Protein AF-0000000075836446 (afdb_homodimer)

Nearest PDB structures (foldseek):
  3k2g-assembly1_B  TM=8.844E-01  e=3.129E-23  Cereibacter sphaeroides 2.4.1
  3rhg-assembly1_A  TM=8.845E-01  e=4.741E-19  Proteus mirabilis HI4320
  4lef-assembly5_E  TM=8.844E-01  e=5.837E-17  Escherichia coli K-12
  6jss-assembly2_D  TM=7.709E-01  e=2.521E-17  Geobacillus kaustophilus HTA426
  5ch9-assembly1_B  TM=7.753E-01  e=9.133E-17  Geobacillus kaustophilus HTA426

Foldseek 3Di:
DWFAFQQGTDDPPAAAQFEFEFAALFWQQLVLADDDPDPVLLVQADDDQDPVCLVVCLLPVSSYSQFQGHDDLVQSLVLVLVQLVLGPDVSHAYEYEHQPADVNGRDDSVSRSVSCVSNVHTYAYEHEDDLVLLVDDFPDPDPVSLVVSLQVLLVVLLCQQPVADDNDVPRGGHHQAYELNDALAPPQDSSNLSRLLSVLSNCVVFVAAYEHEQAQQVLHDPPQSLVSSVVSVVSSVVSRHDQLRYEYECQQSNADLQLDCVSVVVSLVVNHAYENAQVQPQDDSRNCPGDPPSPPGRRDLLSVLLNVLVCVVVPSLQRAAYFHHHSTPCCTVVNPTPGRNCCSPPNVVSNVVSPQDPVSVSSRTPVNSRVNSGRGDPPPPPPQPWDWDAAQAARDIATARPDPVVGDPPGQDWDDDDPGIHSDPVSVVVCVVVVVDPNHYDHDDD/DFFQFQQGTDDPPQAAQFEFEFAALFWQQLVLADDDPDPVLLVQADDDQDPVCLVVCLLPVSSYSQFQGHDDLVQSLVLVLVQLVLGPDVSHAYEYEHQPADVNGRDDSVSRSVSCVSNVHTYAYEHEDDLVLLVDDFPDPDPVSLVVSLQVLLVVLLCQQPVADDNDVPRGGHHQAYELNDALAPPQDSSNLSRLLSVLVNCVVFVAAYEHEQAQQVLHDPPQSLVSSVVSVVSSVVSRHDQLRYEYECQQSNADLQLDCVSVVVSLVVNHAYENAQVQPQDDSRNCPGDVPSPPGRRDLLSVLLNVLVCVVVPSLQRAAYFHHHSTCCCTVVNPTPRRNCCSPPNVVSNVVSPQDPVSVSSRTPVNSRVNSGRGDPPPPPPQPWDWDAAQAARDIATARPDPVVGDPPGQDWDDDDPGIHSDVVSVVVCVVVVVDPNHYDHDDD

Structure (mmCIF, N/CA/C/O backbone):
data_AF-0000000075836446-model_v1
#
loop_
_entity.id
_entity.type
_entity.pdbx_description
1 polymer 'Vms1-associating treble clef domain-containing protein'
#
loop_
_atom_site.group_PDB
_atom_site.id
_atom_site.type_symbol
_atom_site.label_atom_id
_atom_site.label_alt_id
_atom_site.label_comp_id
_atom_site.label_asym_id
_atom_site.label_entity_id
_atom_site.label_seq_id
_atom_site.pdbx_PDB_ins_code
_atom_site.Cartn_x
_atom_site.Cartn_y
_atom_site.Cartn_z
_atom_site.occupancy
_atom_site.B_iso_or_equiv
_atom_site.auth_seq_id
_atom_site.auth_comp_id
_atom_site.auth_asym_id
_atom_site.auth_atom_id
_atom_site.pdbx_PDB_model_num
ATOM 1 N N . MET A 1 1 ? 13.594 -37.219 -12.773 1 83.88 1 MET A N 1
ATOM 2 C CA . MET A 1 1 ? 12.305 -36.656 -13.164 1 83.88 1 MET A CA 1
ATOM 3 C C . MET A 1 1 ? 12.469 -35.281 -13.766 1 83.88 1 MET A C 1
ATOM 5 O O . MET A 1 1 ? 13.484 -34.625 -13.555 1 83.88 1 MET A O 1
ATOM 9 N N . GLU A 1 2 ? 11.633 -35.031 -14.711 1 92.31 2 GLU A N 1
ATOM 10 C CA . GLU A 1 2 ? 11.727 -33.781 -15.469 1 92.31 2 GLU A CA 1
ATOM 11 C C . GLU A 1 2 ? 10.492 -32.906 -15.266 1 92.31 2 GLU A C 1
ATOM 13 O O . GLU A 1 2 ? 9.414 -33.406 -14.953 1 92.31 2 GLU A O 1
ATOM 18 N N . ALA A 1 3 ? 10.742 -31.625 -15.352 1 96.19 3 ALA A N 1
ATOM 19 C CA . ALA A 1 3 ? 9.625 -30.688 -15.383 1 96.19 3 ALA A CA 1
ATOM 20 C C . ALA A 1 3 ? 9.109 -30.5 -16.812 1 96.19 3 ALA A C 1
ATOM 22 O O . ALA A 1 3 ? 9.883 -30.547 -17.766 1 96.19 3 ALA A O 1
ATOM 23 N N . VAL A 1 4 ? 7.828 -30.344 -16.938 1 97.31 4 VAL A N 1
ATOM 24 C CA . VAL A 1 4 ? 7.223 -30.141 -18.25 1 97.31 4 VAL A CA 1
ATOM 25 C C . VAL A 1 4 ? 6.996 -28.656 -18.5 1 97.31 4 VAL A C 1
ATOM 27 O O . VAL A 1 4 ? 6.254 -28 -17.75 1 97.31 4 VAL A O 1
ATOM 30 N N . THR A 1 5 ? 7.672 -28.078 -19.5 1 98.06 5 THR A N 1
ATOM 31 C CA . THR A 1 5 ? 7.5 -26.672 -19.859 1 98.06 5 THR A CA 1
ATOM 32 C C . THR A 1 5 ? 6.809 -26.547 -21.219 1 98.06 5 THR A C 1
ATOM 34 O O . THR A 1 5 ? 6.617 -27.547 -21.922 1 98.06 5 THR A O 1
ATOM 37 N N . VAL A 1 6 ? 6.48 -25.391 -21.594 1 98.25 6 VAL A N 1
ATOM 38 C CA . VAL A 1 6 ? 5.781 -25.141 -22.844 1 98.25 6 VAL A CA 1
ATOM 39 C C . VAL A 1 6 ? 6.723 -25.406 -24.031 1 98.25 6 VAL A C 1
ATOM 41 O O . VAL A 1 6 ? 6.277 -25.562 -25.156 1 98.25 6 VAL A O 1
ATOM 44 N N . ARG A 1 7 ? 8.023 -25.484 -23.75 1 96.31 7 ARG A N 1
ATOM 45 C CA . ARG A 1 7 ? 9 -25.812 -24.797 1 96.31 7 ARG A CA 1
ATOM 46 C C . ARG A 1 7 ? 9.406 -27.266 -24.719 1 96.31 7 ARG A C 1
ATOM 48 O O . ARG A 1 7 ? 10.359 -27.688 -25.391 1 96.31 7 ARG A O 1
ATOM 55 N N . GLY A 1 8 ? 8.727 -28 -23.844 1 94.62 8 GLY A N 1
ATOM 56 C CA . GLY A 1 8 ? 9.062 -29.406 -23.672 1 94.62 8 GLY A CA 1
ATOM 57 C C . GLY A 1 8 ? 9.609 -29.719 -22.281 1 94.62 8 GLY A C 1
ATOM 58 O O . GLY A 1 8 ? 9.523 -28.875 -21.375 1 94.62 8 GLY A O 1
ATOM 59 N N . ALA A 1 9 ? 10.117 -30.953 -22.125 1 93.81 9 ALA A N 1
ATOM 60 C CA . ALA A 1 9 ? 10.633 -31.391 -20.844 1 93.81 9 ALA A CA 1
ATOM 61 C C . ALA A 1 9 ? 11.93 -30.656 -20.484 1 93.81 9 ALA A C 1
ATOM 63 O O . ALA A 1 9 ? 12.773 -30.438 -21.359 1 93.81 9 ALA A O 1
ATOM 64 N N . LEU A 1 10 ? 12.016 -30.219 -19.297 1 94.88 10 LEU A N 1
ATOM 65 C CA . LEU A 1 10 ? 13.227 -29.609 -18.766 1 94.88 10 LEU A CA 1
ATOM 66 C C . LEU A 1 10 ? 14.117 -30.641 -18.109 1 94.88 10 LEU A C 1
ATOM 68 O O . LEU A 1 10 ? 13.766 -31.188 -17.062 1 94.88 10 LEU A O 1
ATOM 72 N N . PRO A 1 11 ? 15.227 -30.875 -18.688 1 87.31 11 PRO A N 1
ATOM 73 C CA . PRO A 1 11 ? 16.109 -31.875 -18.094 1 87.31 11 PRO A CA 1
ATOM 74 C C . PRO A 1 11 ? 16.484 -31.562 -16.656 1 87.31 11 PRO A C 1
ATOM 76 O O . PRO A 1 11 ? 16.547 -30.391 -16.266 1 87.31 11 PRO A O 1
ATOM 79 N N . ALA A 1 12 ? 16.766 -32.594 -15.953 1 84.75 12 ALA A N 1
ATOM 80 C CA . ALA A 1 12 ? 17.031 -32.469 -14.516 1 84.75 12 ALA A CA 1
ATOM 81 C C . ALA A 1 12 ? 18.312 -31.703 -14.25 1 84.75 12 ALA A C 1
ATOM 83 O O . ALA A 1 12 ? 18.484 -31.109 -13.18 1 84.75 12 ALA A O 1
ATOM 84 N N . ASP A 1 13 ? 19.172 -31.609 -15.203 1 84.19 13 ASP A N 1
ATOM 85 C CA . ASP A 1 13 ? 20.484 -31 -14.984 1 84.19 13 ASP A CA 1
ATOM 86 C C . ASP A 1 13 ? 20.453 -29.5 -15.281 1 84.19 13 ASP A C 1
ATOM 88 O O . ASP A 1 13 ? 21.422 -28.797 -15.023 1 84.19 13 ASP A O 1
ATOM 92 N N . VAL A 1 14 ? 19.375 -29.062 -15.836 1 87.88 14 VAL A N 1
ATOM 93 C CA . VAL A 1 14 ? 19.266 -27.625 -16.078 1 87.88 14 VAL A CA 1
ATOM 94 C C . VAL A 1 14 ? 19.203 -26.875 -14.758 1 87.88 14 VAL A C 1
ATOM 96 O O . VAL A 1 14 ? 18.469 -27.266 -13.844 1 87.88 14 VAL A O 1
ATOM 99 N N . ARG A 1 15 ? 20 -25.828 -14.742 1 91.19 15 ARG A N 1
ATOM 100 C CA . ARG A 1 15 ? 20.062 -25.047 -13.516 1 91.19 15 ARG A CA 1
ATOM 101 C C . ARG A 1 15 ? 18.984 -23.969 -13.5 1 91.19 15 ARG A C 1
ATOM 103 O O . ARG A 1 15 ? 18.922 -23.125 -14.391 1 91.19 15 ARG A O 1
ATOM 110 N N . VAL A 1 16 ? 18.141 -24.047 -12.562 1 95.38 16 VAL A N 1
ATOM 111 C CA . VAL A 1 16 ? 17.094 -23.047 -12.305 1 95.38 16 VAL A CA 1
ATOM 112 C C . VAL A 1 16 ? 17.406 -22.297 -11.016 1 95.38 16 VAL A C 1
ATOM 114 O O . VAL A 1 16 ? 17.641 -22.922 -9.969 1 95.38 16 VAL A O 1
ATOM 117 N N . GLY A 1 17 ? 17.5 -20.984 -11.148 1 96.06 17 GLY A N 1
ATOM 118 C CA . GLY A 1 17 ? 17.875 -20.188 -9.992 1 96.06 17 GLY A CA 1
ATOM 119 C C . GLY A 1 17 ? 16.688 -19.703 -9.195 1 96.06 17 GLY A C 1
ATOM 120 O O . GLY A 1 17 ? 16.812 -19.375 -8.008 1 96.06 17 GLY A O 1
ATOM 121 N N . LEU A 1 18 ? 15.547 -19.562 -9.812 1 97.75 18 LEU A N 1
ATOM 122 C CA . LEU A 1 18 ? 14.312 -19.094 -9.203 1 97.75 18 LEU A CA 1
ATOM 123 C C . LEU A 1 18 ? 13.102 -19.734 -9.859 1 97.75 18 LEU A C 1
ATOM 125 O O . LEU A 1 18 ? 13.047 -19.875 -11.086 1 97.75 18 LEU A O 1
ATOM 129 N N . VAL A 1 19 ? 12.219 -20.219 -9.039 1 98.25 19 VAL A N 1
ATOM 130 C CA . VAL A 1 19 ? 10.93 -20.703 -9.523 1 98.25 19 VAL A CA 1
ATOM 131 C C . VAL A 1 19 ? 9.797 -19.859 -8.945 1 98.25 19 VAL A C 1
ATOM 133 O O . VAL A 1 19 ? 9.75 -19.625 -7.742 1 98.25 19 VAL A O 1
ATOM 136 N N . LEU A 1 20 ? 8.977 -19.344 -9.797 1 98.25 20 LEU A N 1
ATOM 137 C CA . LEU A 1 20 ? 7.715 -18.734 -9.391 1 98.25 20 LEU A CA 1
ATOM 138 C C . LEU A 1 20 ? 6.551 -19.688 -9.664 1 98.25 20 LEU A C 1
ATOM 140 O O . LEU A 1 20 ? 6.074 -19.781 -10.797 1 98.25 20 LEU A O 1
ATOM 144 N N . PRO A 1 21 ? 6.047 -20.281 -8.633 1 98.25 21 PRO A N 1
ATOM 145 C CA . PRO A 1 21 ? 5.156 -21.422 -8.844 1 98.25 21 PRO A CA 1
ATOM 146 C C . PRO A 1 21 ? 3.709 -21 -9.102 1 98.25 21 PRO A C 1
ATOM 148 O O . PRO A 1 21 ? 2.863 -21.844 -9.406 1 98.25 21 PRO A O 1
ATOM 151 N N . HIS A 1 22 ? 3.389 -19.719 -8.977 1 96.62 22 HIS A N 1
ATOM 152 C CA . HIS A 1 22 ? 2.002 -19.297 -9.141 1 96.62 22 HIS A CA 1
ATOM 153 C C . HIS A 1 22 ? 1.92 -17.859 -9.633 1 96.62 22 HIS A C 1
ATOM 155 O O . HIS A 1 22 ? 1.853 -16.922 -8.828 1 96.62 22 HIS A O 1
ATOM 161 N N . GLU A 1 23 ? 1.853 -17.688 -10.906 1 95.75 23 GLU A N 1
ATOM 162 C CA . GLU A 1 23 ? 1.733 -16.391 -11.562 1 95.75 23 GLU A CA 1
ATOM 163 C C . GLU A 1 23 ? 0.686 -16.422 -12.672 1 95.75 23 GLU A C 1
ATOM 165 O O . GLU A 1 23 ? 0.417 -17.484 -13.242 1 95.75 23 GLU A O 1
ATOM 170 N N . TYR A 1 24 ? 0.085 -15.328 -12.914 1 94.12 24 TYR A N 1
ATOM 171 C CA . TYR A 1 24 ? -0.694 -15.18 -14.141 1 94.12 24 TYR A CA 1
ATOM 172 C C . TYR A 1 24 ? 0.08 -14.391 -15.188 1 94.12 24 TYR A C 1
ATOM 174 O O . TYR A 1 24 ? 0.17 -13.164 -15.102 1 94.12 24 TYR A O 1
ATOM 182 N N . LEU A 1 25 ? 0.645 -15.102 -16.172 1 97 25 LEU A N 1
ATOM 183 C CA . LEU A 1 25 ? 1.372 -14.445 -17.266 1 97 25 LEU A CA 1
ATOM 184 C C . LEU A 1 25 ? 0.411 -13.938 -18.328 1 97 25 LEU A C 1
ATOM 186 O O . LEU A 1 25 ? 0.06 -12.758 -18.344 1 97 25 LEU A O 1
ATOM 190 N N . VAL A 1 26 ? -0.121 -14.875 -19.094 1 96.88 26 VAL A N 1
ATOM 191 C CA . VAL A 1 26 ? -1.174 -14.547 -20.047 1 96.88 26 VAL A CA 1
ATOM 192 C C . VAL A 1 26 ? -2.541 -14.836 -19.422 1 96.88 26 VAL A C 1
ATOM 194 O O . VAL A 1 26 ? -2.844 -15.984 -19.078 1 96.88 26 VAL A O 1
ATOM 197 N N . PHE A 1 27 ? -3.305 -13.742 -19.188 1 94.81 27 PHE A N 1
ATOM 198 C CA . PHE A 1 27 ? -4.57 -13.93 -18.484 1 94.81 27 PHE A CA 1
ATOM 199 C C . PHE A 1 27 ? -5.633 -12.977 -19.031 1 94.81 27 PHE A C 1
ATOM 201 O O . PHE A 1 27 ? -5.305 -11.969 -19.656 1 94.81 27 PHE A O 1
ATOM 208 N N . ASP A 1 28 ? -6.848 -13.352 -18.938 1 95.12 28 ASP A N 1
ATOM 209 C CA . ASP A 1 28 ? -8.055 -12.555 -19.141 1 95.12 28 ASP A CA 1
ATOM 210 C C . ASP A 1 28 ? -9.07 -12.797 -18.031 1 95.12 28 ASP A C 1
ATOM 212 O O . ASP A 1 28 ? -9.789 -13.797 -18.047 1 95.12 28 ASP A O 1
ATOM 216 N N . LEU A 1 29 ? -9.094 -11.906 -17.141 1 91.56 29 LEU A N 1
ATOM 217 C CA . LEU A 1 29 ? -9.969 -12.039 -15.977 1 91.56 29 LEU A CA 1
ATOM 218 C C . LEU A 1 29 ? -11.094 -11.008 -16.031 1 91.56 29 LEU A C 1
ATOM 220 O O . LEU A 1 29 ? -11.523 -10.508 -14.984 1 91.56 29 LEU A O 1
ATOM 224 N N . ALA A 1 30 ? -11.492 -10.656 -17.266 1 91.44 30 ALA A N 1
ATOM 225 C CA . ALA A 1 30 ? -12.531 -9.664 -17.5 1 91.44 30 ALA A CA 1
ATOM 226 C C . ALA A 1 30 ? -13.859 -10.094 -16.875 1 91.44 30 ALA A C 1
ATOM 228 O O . ALA A 1 30 ? -14.734 -9.266 -16.625 1 91.44 30 ALA A O 1
ATOM 229 N N . GLY A 1 31 ? -14.016 -11.383 -16.641 1 87.19 31 GLY A N 1
ATOM 230 C CA . GLY A 1 31 ? -15.219 -11.875 -15.992 1 87.19 31 GLY A CA 1
ATOM 231 C C . GLY A 1 31 ? -15.422 -11.312 -14.602 1 87.19 31 GLY A C 1
ATOM 232 O O . GLY A 1 31 ? -16.531 -11.359 -14.055 1 87.19 31 GLY A O 1
ATOM 233 N N . ARG A 1 32 ? -14.398 -10.766 -14.055 1 85.38 32 ARG A N 1
ATOM 234 C CA . ARG A 1 32 ? -14.453 -10.219 -12.703 1 85.38 32 ARG A CA 1
ATOM 235 C C . ARG A 1 32 ? -14.766 -8.727 -12.727 1 85.38 32 ARG A C 1
ATOM 237 O O . ARG A 1 32 ? -14.883 -8.094 -11.68 1 85.38 32 ARG A O 1
ATOM 244 N N . TYR A 1 33 ? -14.914 -8.164 -13.922 1 89.38 33 TYR A N 1
ATOM 245 C CA . TYR A 1 33 ? -15.242 -6.746 -14.062 1 89.38 33 TYR A CA 1
ATOM 246 C C . TYR A 1 33 ? -16.531 -6.406 -13.328 1 89.38 33 TYR A C 1
ATOM 248 O O . TYR A 1 33 ? -17.516 -7.137 -13.43 1 89.38 33 TYR A O 1
ATOM 256 N N . SER A 1 34 ? -16.5 -5.348 -12.508 1 87.5 34 SER A N 1
ATOM 257 C CA . SER A 1 34 ? -17.656 -4.871 -11.75 1 87.5 34 SER A CA 1
ATOM 258 C C . SER A 1 34 ? -18.109 -3.498 -12.242 1 87.5 34 SER A C 1
ATOM 260 O O . SER A 1 34 ? -17.484 -2.482 -11.914 1 87.5 34 SER A O 1
ATOM 262 N N . PRO A 1 35 ? -19.219 -3.451 -12.961 1 87.88 35 PRO A N 1
ATOM 263 C CA . PRO A 1 35 ? -19.672 -2.168 -13.492 1 87.88 35 PRO A CA 1
ATOM 264 C C . PRO A 1 35 ? -20.156 -1.213 -12.398 1 87.88 35 PRO A C 1
ATOM 266 O O . PRO A 1 35 ? -20.484 -1.651 -11.297 1 87.88 35 PRO A O 1
ATOM 269 N N . SER A 1 36 ? -20 0.074 -12.68 1 88.12 36 SER A N 1
ATOM 270 C CA . SER A 1 36 ? -20.453 1.112 -11.766 1 88.12 36 SER A CA 1
ATOM 271 C C . SER A 1 36 ? -21.328 2.135 -12.477 1 88.12 36 SER A C 1
ATOM 273 O O . SER A 1 36 ? -21.188 2.354 -13.68 1 88.12 36 SER A O 1
ATOM 275 N N . SER A 1 37 ? -22.234 2.736 -11.672 1 85.94 37 SER A N 1
ATOM 276 C CA . SER A 1 37 ? -23.078 3.791 -12.219 1 85.94 37 SER A CA 1
ATOM 277 C C . SER A 1 37 ? -22.391 5.148 -12.148 1 85.94 37 SER A C 1
ATOM 279 O O . SER A 1 37 ? -22.812 6.098 -12.812 1 85.94 37 SER A O 1
ATOM 281 N N . SER A 1 38 ? -21.391 5.273 -11.367 1 87.31 38 SER A N 1
ATOM 282 C CA . SER A 1 38 ? -20.641 6.516 -11.242 1 87.31 38 SER A CA 1
ATOM 283 C C . SER A 1 38 ? -19.844 6.812 -12.516 1 87.31 38 SER A C 1
ATOM 285 O O . SER A 1 38 ? -19.062 5.973 -12.969 1 87.31 38 SER A O 1
ATOM 287 N N . LEU A 1 39 ? -20.062 8.031 -13.062 1 88.81 39 LEU A N 1
ATOM 288 C CA . LEU A 1 39 ? -19.359 8.438 -14.281 1 88.81 39 LEU A CA 1
ATOM 289 C C . LEU A 1 39 ? -17.844 8.375 -14.078 1 88.81 39 LEU A C 1
ATOM 291 O O . LEU A 1 39 ? -17.109 7.973 -14.977 1 88.81 39 LEU A O 1
ATOM 295 N N . ARG A 1 40 ? -17.422 8.742 -12.977 1 86.88 40 ARG A N 1
ATOM 296 C CA . ARG A 1 40 ? -15.992 8.711 -12.664 1 86.88 40 ARG A CA 1
ATOM 297 C C . ARG A 1 40 ? -15.453 7.289 -12.703 1 86.88 40 ARG A C 1
ATOM 299 O O . ARG A 1 40 ? -14.383 7.043 -13.281 1 86.88 40 ARG A O 1
ATOM 306 N N . MET A 1 41 ? -16.188 6.391 -12.219 1 88.38 41 MET A N 1
ATOM 307 C CA . MET A 1 41 ? -15.766 4.996 -12.211 1 88.38 41 MET A CA 1
ATOM 308 C C . MET A 1 41 ? -15.836 4.395 -13.609 1 88.38 41 MET A C 1
ATOM 310 O O . MET A 1 41 ? -14.977 3.6 -13.992 1 88.38 41 MET A O 1
ATOM 314 N N . GLN A 1 42 ? -16.828 4.809 -14.336 1 92.94 42 GLN A N 1
ATOM 315 C CA . GLN A 1 42 ? -16.969 4.332 -15.703 1 92.94 42 GLN A CA 1
ATOM 316 C C . GLN A 1 42 ? -15.773 4.754 -16.562 1 92.94 42 GLN A C 1
ATOM 318 O O . GLN A 1 42 ? -15.375 4.031 -17.469 1 92.94 42 GLN A O 1
ATOM 323 N N . SER A 1 43 ? -15.25 5.836 -16.172 1 95.19 43 SER A N 1
ATOM 324 C CA . SER A 1 43 ? -14.141 6.371 -16.953 1 95.19 43 SER A CA 1
ATOM 325 C C . SER A 1 43 ? -12.891 5.512 -16.797 1 95.19 43 SER A C 1
ATOM 327 O O . SER A 1 43 ? -11.945 5.633 -17.578 1 95.19 43 SER A O 1
ATOM 329 N N . LEU A 1 44 ? -12.844 4.621 -15.844 1 94.94 44 LEU A N 1
ATOM 330 C CA . LEU A 1 44 ? -11.688 3.773 -15.578 1 94.94 44 LEU A CA 1
ATOM 331 C C . LEU A 1 44 ? -11.68 2.561 -16.5 1 94.94 44 LEU A C 1
ATOM 333 O O . LEU A 1 44 ? -10.633 1.94 -16.703 1 94.94 44 LEU A O 1
ATOM 337 N N . ARG A 1 45 ? -12.828 2.195 -17 1 95.94 45 ARG A N 1
ATOM 338 C CA . ARG A 1 45 ? -13.031 0.91 -17.672 1 95.94 45 ARG A CA 1
ATOM 339 C C . ARG A 1 45 ? -11.945 0.656 -18.703 1 95.94 45 ARG A C 1
ATOM 341 O O . ARG A 1 45 ? -11.266 -0.368 -18.656 1 95.94 45 ARG A O 1
ATOM 348 N N . ASP A 1 46 ? -11.711 1.552 -19.656 1 96.88 46 ASP A N 1
ATOM 349 C CA . ASP A 1 46 ? -10.789 1.344 -20.766 1 96.88 46 ASP A CA 1
ATOM 350 C C . ASP A 1 46 ? -9.633 2.342 -20.719 1 96.88 46 ASP A C 1
ATOM 352 O O . ASP A 1 46 ? -8.828 2.41 -21.656 1 96.88 46 ASP A O 1
ATOM 356 N N . ALA A 1 47 ? -9.562 3.152 -19.609 1 97.19 47 ALA A N 1
ATOM 357 C CA . ALA A 1 47 ? -8.523 4.172 -19.5 1 97.19 47 ALA A CA 1
ATOM 358 C C . ALA A 1 47 ? -7.152 3.539 -19.266 1 97.19 47 ALA A C 1
ATOM 360 O O . ALA A 1 47 ? -7.047 2.504 -18.609 1 97.19 47 ALA A O 1
ATOM 361 N N . PRO A 1 48 ? -6.113 4.188 -19.859 1 97.06 48 PRO A N 1
ATOM 362 C CA . PRO A 1 48 ? -4.77 3.699 -19.531 1 97.06 48 PRO A CA 1
ATOM 363 C C . PRO A 1 48 ? -4.379 3.965 -18.078 1 97.06 48 PRO A C 1
ATOM 365 O O . PRO A 1 48 ? -4.852 4.934 -17.484 1 97.06 48 PRO A O 1
ATOM 368 N N . ILE A 1 49 ? -3.574 3.123 -17.5 1 96.31 49 ILE A N 1
ATOM 369 C CA . ILE A 1 49 ? -3.051 3.32 -16.156 1 96.31 49 ILE A CA 1
ATOM 370 C C . ILE A 1 49 ? -1.916 4.34 -16.188 1 96.31 49 ILE A C 1
ATOM 372 O O . ILE A 1 49 ? -0.896 4.125 -16.844 1 96.31 49 ILE A O 1
ATOM 376 N N . THR A 1 50 ? -2.135 5.469 -15.57 1 97.31 50 THR A N 1
ATOM 377 C CA . THR A 1 50 ? -1.156 6.551 -15.484 1 97.31 50 THR A CA 1
ATOM 378 C C . THR A 1 50 ? -0.886 6.918 -14.031 1 97.31 50 THR A C 1
ATOM 380 O O . THR A 1 50 ? -1.65 6.547 -13.141 1 97.31 50 THR A O 1
ATOM 383 N N . LEU A 1 51 ? 0.228 7.625 -13.789 1 96.25 51 LEU A N 1
ATOM 384 C CA . LEU A 1 51 ? 0.547 8.055 -12.43 1 96.25 51 LEU A CA 1
ATOM 385 C C . LEU A 1 51 ? -0.594 8.867 -11.836 1 96.25 51 LEU A C 1
ATOM 387 O O . LEU A 1 51 ? -0.996 8.648 -10.695 1 96.25 51 LEU A O 1
ATOM 391 N N . GLU A 1 52 ? -1.189 9.727 -12.625 1 95.5 52 GLU A N 1
ATOM 392 C CA . GLU A 1 52 ? -2.168 10.703 -12.156 1 95.5 52 GLU A CA 1
ATOM 393 C C . GLU A 1 52 ? -3.461 10.016 -11.711 1 95.5 52 GLU A C 1
ATOM 395 O O . GLU A 1 52 ? -4.219 10.57 -10.914 1 95.5 52 GLU A O 1
ATOM 400 N N . ARG A 1 53 ? -3.672 8.836 -12.281 1 95 53 ARG A N 1
ATOM 401 C CA . ARG A 1 53 ? -4.926 8.164 -11.961 1 95 53 ARG A CA 1
ATOM 402 C C . ARG A 1 53 ? -4.672 6.863 -11.195 1 95 53 ARG A C 1
ATOM 404 O O . ARG A 1 53 ? -5.594 6.082 -10.961 1 95 53 ARG A O 1
ATOM 411 N N . LEU A 1 54 ? -3.416 6.641 -10.805 1 94.12 54 LEU A N 1
ATOM 412 C CA . LEU A 1 54 ? -3.008 5.363 -10.234 1 94.12 54 LEU A CA 1
ATOM 413 C C . LEU A 1 54 ? -3.781 5.07 -8.953 1 94.12 54 LEU A C 1
ATOM 415 O O . LEU A 1 54 ? -4.242 3.945 -8.75 1 94.12 54 LEU A O 1
ATOM 419 N N . ALA A 1 55 ? -3.932 6.059 -8.125 1 90.19 55 ALA A N 1
ATOM 420 C CA . ALA A 1 55 ? -4.656 5.875 -6.871 1 90.19 55 ALA A CA 1
ATOM 421 C C . ALA A 1 55 ? -6.09 5.414 -7.125 1 90.19 55 ALA A C 1
ATOM 423 O O . ALA A 1 55 ? -6.629 4.602 -6.371 1 90.19 55 ALA A O 1
ATOM 424 N N . GLU A 1 56 ? -6.734 5.891 -8.148 1 90.19 56 GLU A N 1
ATOM 425 C CA . GLU A 1 56 ? -8.102 5.5 -8.492 1 90.19 56 GLU A CA 1
ATOM 426 C C . GLU A 1 56 ? -8.156 4.051 -8.953 1 90.19 56 GLU A C 1
ATOM 428 O O . GLU A 1 56 ? -9.039 3.297 -8.547 1 90.19 56 GLU A O 1
ATOM 433 N N . PHE A 1 57 ? -7.195 3.703 -9.797 1 91 57 PHE A N 1
ATOM 434 C CA . PHE A 1 57 ? -7.137 2.326 -10.266 1 91 57 PHE A CA 1
ATOM 435 C C . PHE A 1 57 ? -6.938 1.359 -9.109 1 91 57 PHE A C 1
ATOM 437 O O . PHE A 1 57 ? -7.582 0.309 -9.047 1 91 57 PHE A O 1
ATOM 444 N N . ARG A 1 58 ? -6.066 1.732 -8.203 1 87.06 58 ARG A N 1
ATOM 445 C CA . ARG A 1 58 ? -5.742 0.863 -7.074 1 87.06 58 ARG A CA 1
ATOM 446 C C . ARG A 1 58 ? -6.91 0.781 -6.094 1 87.06 58 ARG A C 1
ATOM 448 O O . ARG A 1 58 ? -7.102 -0.243 -5.434 1 87.06 58 ARG A O 1
ATOM 455 N N . ALA A 1 59 ? -7.711 1.798 -6.062 1 84.06 59 ALA A N 1
ATOM 456 C CA . ALA A 1 59 ? -8.883 1.801 -5.188 1 84.06 59 ALA A CA 1
ATOM 457 C C . ALA A 1 59 ? -10.016 0.982 -5.793 1 84.06 59 ALA A C 1
ATOM 459 O O . ALA A 1 59 ? -10.859 0.447 -5.07 1 84.06 59 ALA A O 1
ATOM 460 N N . HIS A 1 60 ? -10.016 0.919 -7.141 1 85.38 60 HIS A N 1
ATOM 461 C CA . HIS A 1 60 ? -11.102 0.245 -7.844 1 85.38 60 HIS A CA 1
ATOM 462 C C . HIS A 1 60 ? -10.562 -0.678 -8.938 1 85.38 60 HIS A C 1
ATOM 464 O O . HIS A 1 60 ? -10.891 -0.515 -10.109 1 85.38 60 HIS A O 1
ATOM 470 N N . PRO A 1 61 ? -9.836 -1.656 -8.516 1 87.31 61 PRO A N 1
ATOM 471 C CA . PRO A 1 61 ? -9.125 -2.471 -9.508 1 87.31 61 PRO A CA 1
ATOM 472 C C . PRO A 1 61 ? -10.07 -3.268 -10.398 1 87.31 61 PRO A C 1
ATOM 474 O O . PRO A 1 61 ? -9.711 -3.631 -11.523 1 87.31 61 PRO A O 1
ATOM 477 N N . LEU A 1 62 ? -11.32 -3.57 -10.008 1 88.31 62 LEU A N 1
ATOM 478 C CA . LEU A 1 62 ? -12.258 -4.375 -10.781 1 88.31 62 LEU A CA 1
ATOM 479 C C . LEU A 1 62 ? -13.039 -3.508 -11.766 1 88.31 62 LEU A C 1
ATOM 481 O O . LEU A 1 62 ? -13.859 -4.016 -12.531 1 88.31 62 LEU A O 1
ATOM 485 N N . ARG A 1 63 ? -12.719 -2.184 -11.742 1 90.69 63 ARG A N 1
ATOM 486 C CA . ARG A 1 63 ? -13.461 -1.264 -12.602 1 90.69 63 ARG A CA 1
ATOM 487 C C . ARG A 1 63 ? -12.672 -0.967 -13.883 1 90.69 63 ARG A C 1
ATOM 489 O O . ARG A 1 63 ? -13.086 -0.133 -14.688 1 90.69 63 ARG A O 1
ATOM 496 N N . SER A 1 64 ? -11.586 -1.586 -14.039 1 93.19 64 SER A N 1
ATOM 497 C CA . SER A 1 64 ? -10.75 -1.387 -15.219 1 93.19 64 SER A CA 1
ATOM 498 C C . SER A 1 64 ? -10.547 -2.691 -15.984 1 93.19 64 SER A C 1
ATOM 500 O O . SER A 1 64 ? -9.883 -3.605 -15.5 1 93.19 64 SER A O 1
ATOM 502 N N . LEU A 1 65 ? -11.062 -2.773 -17.203 1 95.25 65 LEU A N 1
ATOM 503 C CA . LEU A 1 65 ? -10.859 -3.943 -18.047 1 95.25 65 LEU A CA 1
ATOM 504 C C . LEU A 1 65 ? -9.398 -4.059 -18.469 1 95.25 65 LEU A C 1
ATOM 506 O O . LEU A 1 65 ? -8.875 -5.168 -18.625 1 95.25 65 LEU A O 1
ATOM 510 N N . VAL A 1 66 ? -8.781 -2.906 -18.578 1 96.12 66 VAL A N 1
ATOM 511 C CA . VAL A 1 66 ? -7.359 -2.877 -18.906 1 96.12 66 VAL A CA 1
ATOM 512 C C . VAL A 1 66 ? -6.562 -3.588 -17.812 1 96.12 66 VAL A C 1
ATOM 514 O O . VAL A 1 66 ? -5.68 -4.398 -18.109 1 96.12 66 VAL A O 1
ATOM 517 N N . ASN A 1 67 ? -6.922 -3.367 -16.578 1 93.69 67 ASN A N 1
ATOM 518 C CA . ASN A 1 67 ? -6.242 -3.953 -15.43 1 93.69 67 ASN A CA 1
ATOM 519 C C . ASN A 1 67 ? -6.469 -5.461 -15.359 1 93.69 67 ASN A C 1
ATOM 521 O O . ASN A 1 67 ? -5.617 -6.195 -14.852 1 93.69 67 ASN A O 1
ATOM 525 N N . LEU A 1 68 ? -7.559 -5.941 -15.93 1 93.31 68 LEU A N 1
ATOM 526 C CA . LEU A 1 68 ? -7.992 -7.32 -15.727 1 93.31 68 LEU A CA 1
ATOM 527 C C . LEU A 1 68 ? -7.539 -8.211 -16.875 1 93.31 68 LEU A C 1
ATOM 529 O O . LEU A 1 68 ? -7.879 -9.398 -16.922 1 93.31 68 LEU A O 1
ATOM 533 N N . ARG A 1 69 ? -6.719 -7.652 -17.734 1 95.56 69 ARG A N 1
ATOM 534 C CA . ARG A 1 69 ? -6.16 -8.406 -18.859 1 95.56 69 ARG A CA 1
ATOM 535 C C . ARG A 1 69 ? -4.641 -8.281 -18.906 1 95.56 69 ARG A C 1
ATOM 537 O O . ARG A 1 69 ? -4.086 -7.25 -18.5 1 95.56 69 ARG A O 1
ATOM 544 N N . SER A 1 70 ? -4.047 -9.367 -19.344 1 96.31 70 SER A N 1
ATOM 545 C CA . SER A 1 70 ? -2.598 -9.289 -19.5 1 96.31 70 SER A CA 1
ATOM 546 C C . SER A 1 70 ? -2.209 -8.234 -20.531 1 96.31 70 SER A C 1
ATOM 548 O O . SER A 1 70 ? -2.945 -7.992 -21.484 1 96.31 70 SER A O 1
ATOM 550 N N . PRO A 1 71 ? -1.083 -7.555 -20.297 1 96.81 71 PRO A N 1
ATOM 551 C CA . PRO A 1 71 ? -0.6 -6.625 -21.312 1 96.81 71 PRO A CA 1
ATOM 552 C C . PRO A 1 71 ? -0.082 -7.34 -22.562 1 96.81 71 PRO A C 1
ATOM 554 O O . PRO A 1 71 ? -0.012 -8.57 -22.594 1 96.81 71 PRO A O 1
ATOM 557 N N . PRO A 1 72 ? 0.267 -6.551 -23.594 1 96.5 72 PRO A N 1
ATOM 558 C CA . PRO A 1 72 ? 0.852 -7.164 -24.797 1 96.5 72 PRO A CA 1
ATOM 559 C C . PRO A 1 72 ? 2.113 -7.969 -24.484 1 96.5 72 PRO A C 1
ATOM 561 O O . PRO A 1 72 ? 2.814 -7.676 -23.516 1 96.5 72 PRO A O 1
ATOM 564 N N . LEU A 1 73 ? 2.365 -8.938 -25.312 1 96.94 73 LEU A N 1
ATOM 565 C CA . LEU A 1 73 ? 3.447 -9.891 -25.109 1 96.94 73 LEU A CA 1
ATOM 566 C C . LEU A 1 73 ? 4.781 -9.172 -24.938 1 96.94 73 LEU A C 1
ATOM 568 O O . LEU A 1 73 ? 5.641 -9.617 -24.172 1 96.94 73 LEU A O 1
ATOM 572 N N . GLU A 1 74 ? 4.926 -8.062 -25.641 1 97.12 74 GLU A N 1
ATOM 573 C CA . GLU A 1 74 ? 6.184 -7.324 -25.562 1 97.12 74 GLU A CA 1
ATOM 574 C C . GLU A 1 74 ? 6.41 -6.762 -24.172 1 97.12 74 GLU A C 1
ATOM 576 O O . GLU A 1 74 ? 7.531 -6.785 -23.656 1 97.12 74 GLU A O 1
ATOM 581 N N . VAL A 1 75 ? 5.34 -6.262 -23.625 1 97 75 VAL A N 1
ATOM 582 C CA . VAL A 1 75 ? 5.418 -5.715 -22.266 1 97 75 VAL A CA 1
ATOM 583 C C . VAL A 1 75 ? 5.68 -6.844 -21.266 1 97 75 VAL A C 1
ATOM 585 O O . VAL A 1 75 ? 6.543 -6.719 -20.406 1 97 75 VAL A O 1
ATOM 588 N N . LEU A 1 76 ? 5 -7.902 -21.453 1 97.56 76 LEU A N 1
ATOM 589 C CA . LEU A 1 76 ? 5.172 -9.062 -20.578 1 97.56 76 LEU A CA 1
ATOM 590 C C . LEU A 1 76 ? 6.598 -9.602 -20.656 1 97.56 76 LEU A C 1
ATOM 592 O O . LEU A 1 76 ? 7.195 -9.953 -19.641 1 97.56 76 LEU A O 1
ATOM 596 N N . ALA A 1 77 ? 7.137 -9.656 -21.844 1 98.06 77 ALA A N 1
ATOM 597 C CA . ALA A 1 77 ? 8.508 -10.125 -22.047 1 98.06 77 ALA A CA 1
ATOM 598 C C . ALA A 1 77 ? 9.5 -9.258 -21.281 1 98.06 77 ALA A C 1
ATOM 600 O O . ALA A 1 77 ? 10.438 -9.773 -20.656 1 98.06 77 ALA A O 1
ATOM 601 N N . ARG A 1 78 ? 9.281 -7.973 -21.328 1 97.44 78 ARG A N 1
ATOM 602 C CA . ARG A 1 78 ? 10.156 -7.066 -20.594 1 97.44 78 ARG A CA 1
ATOM 603 C C . ARG A 1 78 ? 10.062 -7.309 -19.094 1 97.44 78 ARG A C 1
ATOM 605 O O . ARG A 1 78 ? 11.086 -7.336 -18.391 1 97.44 78 ARG A O 1
ATOM 612 N N . GLU A 1 79 ? 8.844 -7.492 -18.594 1 97 79 GLU A N 1
ATOM 613 C CA . GLU A 1 79 ? 8.617 -7.754 -17.188 1 97 79 GLU A CA 1
ATOM 614 C C . GLU A 1 79 ? 9.352 -9.016 -16.734 1 97 79 GLU A C 1
ATOM 616 O O . GLU A 1 79 ? 10 -9.016 -15.68 1 97 79 GLU A O 1
ATOM 621 N N . ILE A 1 80 ? 9.266 -10.023 -17.5 1 97.19 80 ILE A N 1
ATOM 622 C CA . ILE A 1 80 ? 9.844 -11.328 -17.156 1 97.19 80 ILE A CA 1
ATOM 623 C C . ILE A 1 80 ? 11.367 -11.25 -17.25 1 97.19 80 ILE A C 1
ATOM 625 O O . ILE A 1 80 ? 12.078 -11.812 -16.406 1 97.19 80 ILE A O 1
ATOM 629 N N . LYS A 1 81 ? 11.859 -10.586 -18.25 1 96.5 81 LYS A N 1
ATOM 630 C CA . LYS A 1 81 ? 13.305 -10.414 -18.391 1 96.5 81 LYS A CA 1
ATOM 631 C C . LYS A 1 81 ? 13.891 -9.633 -17.219 1 96.5 81 LYS A C 1
ATOM 633 O O . LYS A 1 81 ? 15.008 -9.906 -16.781 1 96.5 81 LYS A O 1
ATOM 638 N N . ASP A 1 82 ? 13.117 -8.68 -16.766 1 94.94 82 ASP A N 1
ATOM 639 C CA . ASP A 1 82 ? 13.531 -7.926 -15.586 1 94.94 82 ASP A CA 1
ATOM 640 C C . ASP A 1 82 ? 13.727 -8.844 -14.383 1 94.94 82 ASP A C 1
ATOM 642 O O . ASP A 1 82 ? 14.68 -8.68 -13.609 1 94.94 82 ASP A O 1
ATOM 646 N N . CYS A 1 83 ? 12.859 -9.75 -14.211 1 96.44 83 CYS A N 1
ATOM 647 C CA . CYS A 1 83 ? 12.969 -10.727 -13.133 1 96.44 83 CYS A CA 1
ATOM 648 C C . CYS A 1 83 ? 14.188 -11.625 -13.328 1 96.44 83 CYS A C 1
ATOM 650 O O . CYS A 1 83 ? 14.953 -11.844 -12.398 1 96.44 83 CYS A O 1
ATOM 652 N N . ALA A 1 84 ? 14.383 -12.094 -14.516 1 96.69 84 ALA A N 1
ATOM 653 C CA . ALA A 1 84 ? 15.508 -12.969 -14.836 1 96.69 84 ALA A CA 1
ATOM 654 C C . ALA A 1 84 ? 16.828 -12.266 -14.602 1 96.69 84 ALA A C 1
ATOM 656 O O . ALA A 1 84 ? 17.812 -12.883 -14.172 1 96.69 84 ALA A O 1
ATOM 657 N N . ALA A 1 85 ? 16.859 -11 -14.805 1 94.12 85 ALA A N 1
ATOM 658 C CA . ALA A 1 85 ? 18.078 -10.211 -14.672 1 94.12 85 ALA A CA 1
ATOM 659 C C . ALA A 1 85 ? 18.516 -10.109 -13.211 1 94.12 85 ALA A C 1
ATOM 661 O O . ALA A 1 85 ? 19.656 -9.766 -12.922 1 94.12 85 ALA A O 1
ATOM 662 N N . GLU A 1 86 ? 17.578 -10.352 -12.328 1 92.75 86 GLU A N 1
ATOM 663 C CA . GLU A 1 86 ? 17.875 -10.25 -10.898 1 92.75 86 GLU A CA 1
ATOM 664 C C . GLU A 1 86 ? 18.578 -11.516 -10.391 1 92.75 86 GLU A C 1
ATOM 666 O O . GLU A 1 86 ? 19.031 -11.555 -9.25 1 92.75 86 GLU A O 1
ATOM 671 N N . LEU A 1 87 ? 18.688 -12.562 -11.219 1 91.31 87 LEU A N 1
ATOM 672 C CA . LEU A 1 87 ? 19.328 -13.797 -10.797 1 91.31 87 LEU A CA 1
ATOM 673 C C . LEU A 1 87 ? 20.828 -13.57 -10.562 1 91.31 87 LEU A C 1
ATOM 675 O O . LEU A 1 87 ? 21.469 -12.844 -11.312 1 91.31 87 LEU A O 1
ATOM 679 N N . ALA A 1 88 ? 21.312 -14.102 -9.516 1 79 88 ALA A N 1
ATOM 680 C CA . ALA A 1 88 ? 22.719 -13.922 -9.133 1 79 88 ALA A CA 1
ATOM 681 C C . ALA A 1 88 ? 23.656 -14.508 -10.18 1 79 88 ALA A C 1
ATOM 683 O O . ALA A 1 88 ? 24.703 -13.93 -10.484 1 79 88 ALA A O 1
ATOM 684 N N . ASP A 1 89 ? 23.266 -15.648 -10.664 1 83 89 ASP A N 1
ATOM 685 C CA . ASP A 1 89 ? 24.031 -16.375 -11.672 1 83 89 ASP A CA 1
ATOM 686 C C . ASP A 1 89 ? 23.312 -16.344 -13.023 1 83 89 ASP A C 1
ATOM 688 O O . ASP A 1 89 ? 22.234 -16.938 -13.18 1 83 89 ASP A O 1
ATOM 692 N N . SER A 1 90 ? 24 -15.711 -13.938 1 78.62 90 SER A N 1
ATOM 693 C CA . SER A 1 90 ? 23.406 -15.562 -15.258 1 78.62 90 SER A CA 1
ATOM 694 C C . SER A 1 90 ? 23.188 -16.922 -15.93 1 78.62 90 SER A C 1
ATOM 696 O O . SER A 1 90 ? 22.422 -17.031 -16.891 1 78.62 90 SER A O 1
ATOM 698 N N . ARG A 1 91 ? 24 -17.938 -15.383 1 77.5 91 ARG A N 1
ATOM 699 C CA . ARG A 1 91 ? 23.875 -19.266 -15.969 1 77.5 91 ARG A CA 1
ATOM 700 C C . ARG A 1 91 ? 22.609 -19.969 -15.492 1 77.5 91 ARG A C 1
ATOM 702 O O . ARG A 1 91 ? 22.188 -20.969 -16.062 1 77.5 91 ARG A O 1
ATOM 709 N N . GLU A 1 92 ? 21.891 -19.344 -14.492 1 83.81 92 GLU A N 1
ATOM 710 C CA . GLU A 1 92 ? 20.672 -19.922 -13.938 1 83.81 92 GLU A CA 1
ATOM 711 C C . GLU A 1 92 ? 19.422 -19.375 -14.633 1 83.81 92 GLU A C 1
ATOM 713 O O . GLU A 1 92 ? 19.406 -18.203 -15.031 1 83.81 92 GLU A O 1
ATOM 718 N N . GLY A 1 93 ? 18.484 -20.359 -14.703 1 92.56 93 GLY A N 1
ATOM 719 C CA . GLY A 1 93 ? 17.266 -19.953 -15.367 1 92.56 93 GLY A CA 1
ATOM 720 C C . GLY A 1 93 ? 16.141 -19.578 -14.406 1 92.56 93 GLY A C 1
ATOM 721 O O . GLY A 1 93 ? 16.25 -19.844 -13.211 1 92.56 93 GLY A O 1
ATOM 722 N N . LEU A 1 94 ? 15.203 -18.844 -14.953 1 97.88 94 LEU A N 1
ATOM 723 C CA . LEU A 1 94 ? 13.93 -18.547 -14.305 1 97.88 94 LEU A CA 1
ATOM 724 C C . LEU A 1 94 ? 12.836 -19.5 -14.805 1 97.88 94 LEU A C 1
ATOM 726 O O . LEU A 1 94 ? 12.75 -19.766 -16 1 97.88 94 LEU A O 1
ATOM 730 N N . LEU A 1 95 ? 12.141 -20.141 -13.891 1 98.44 95 LEU A N 1
ATOM 731 C CA . LEU A 1 95 ? 10.977 -20.953 -14.234 1 98.44 95 LEU A CA 1
ATOM 732 C C . LEU A 1 95 ? 9.703 -20.375 -13.633 1 98.44 95 LEU A C 1
ATOM 734 O O . LEU A 1 95 ? 9.672 -20.062 -12.438 1 98.44 95 LEU A O 1
ATOM 738 N N . ILE A 1 96 ? 8.664 -20.141 -14.445 1 98.69 96 ILE A N 1
ATOM 739 C CA . ILE A 1 96 ? 7.41 -19.578 -13.984 1 98.69 96 ILE A CA 1
ATOM 740 C C . ILE A 1 96 ? 6.258 -20.516 -14.32 1 98.69 96 ILE A C 1
ATOM 742 O O . ILE A 1 96 ? 6.16 -21.016 -15.445 1 98.69 96 ILE A O 1
ATOM 746 N N . VAL A 1 97 ? 5.43 -20.812 -13.344 1 98.69 97 VAL A N 1
ATOM 747 C CA . VAL A 1 97 ? 4.203 -21.562 -13.578 1 98.69 97 VAL A CA 1
ATOM 748 C C . VAL A 1 97 ? 3.045 -20.609 -13.844 1 98.69 97 VAL A C 1
ATOM 750 O O . VAL A 1 97 ? 2.725 -19.766 -13 1 98.69 97 VAL A O 1
ATOM 753 N N . ASP A 1 98 ? 2.459 -20.672 -15.047 1 98.12 98 ASP A N 1
ATOM 754 C CA . ASP A 1 98 ? 1.277 -19.875 -15.359 1 98.12 98 ASP A CA 1
ATOM 755 C C . ASP A 1 98 ? 0.023 -20.484 -14.734 1 98.12 98 ASP A C 1
ATOM 757 O O . ASP A 1 98 ? -0.326 -21.641 -15.031 1 98.12 98 ASP A O 1
ATOM 761 N N . ALA A 1 99 ? -0.686 -19.703 -13.992 1 95.44 99 ALA A N 1
ATOM 762 C CA . ALA A 1 99 ? -1.79 -20.203 -13.18 1 95.44 99 ALA A CA 1
ATOM 763 C C . ALA A 1 99 ? -3.088 -20.25 -13.977 1 95.44 99 ALA A C 1
ATOM 765 O O . ALA A 1 99 ? -4.062 -20.891 -13.555 1 95.44 99 ALA A O 1
ATOM 766 N N . ALA A 1 100 ? -3.152 -19.562 -15.109 1 94.69 100 ALA A N 1
ATOM 767 C CA . ALA A 1 100 ? -4.363 -19.656 -15.922 1 94.69 100 ALA A CA 1
ATOM 768 C C . ALA A 1 100 ? -4.559 -21.062 -16.469 1 94.69 100 ALA A C 1
ATOM 770 O O . ALA A 1 100 ? -3.826 -21.5 -17.344 1 94.69 100 ALA A O 1
ATOM 771 N N . ALA A 1 101 ? -5.605 -21.672 -15.953 1 94.56 101 ALA A N 1
ATOM 772 C CA . ALA A 1 101 ? -5.75 -23.109 -16.234 1 94.56 101 ALA A CA 1
ATOM 773 C C . ALA A 1 101 ? -6.785 -23.344 -17.328 1 94.56 101 ALA A C 1
ATOM 775 O O . ALA A 1 101 ? -6.824 -24.422 -17.938 1 94.56 101 ALA A O 1
ATOM 776 N N . THR A 1 102 ? -7.656 -22.391 -17.547 1 93.62 102 THR A N 1
ATOM 777 C CA . THR A 1 102 ? -8.727 -22.562 -18.516 1 93.62 102 THR A CA 1
ATOM 778 C C . THR A 1 102 ? -8.742 -21.391 -19.516 1 93.62 102 THR A C 1
ATOM 780 O O . THR A 1 102 ? -8.117 -20.359 -19.281 1 93.62 102 THR A O 1
ATOM 783 N N . ALA A 1 103 ? -9.477 -21.594 -20.594 1 91.5 103 ALA A N 1
ATOM 784 C CA . ALA A 1 103 ? -9.625 -20.547 -21.609 1 91.5 103 ALA A CA 1
ATOM 785 C C . ALA A 1 103 ? -10.367 -19.344 -21.031 1 91.5 103 ALA A C 1
ATOM 787 O O . ALA A 1 103 ? -10.094 -18.203 -21.422 1 91.5 103 ALA A O 1
ATOM 788 N N . GLU A 1 104 ? -11.227 -19.578 -20.078 1 91.12 104 GLU A N 1
ATOM 789 C CA . GLU A 1 104 ? -12.008 -18.5 -19.469 1 91.12 104 GLU A CA 1
ATOM 790 C C . GLU A 1 104 ? -11.117 -17.547 -18.688 1 91.12 104 GLU A C 1
ATOM 792 O O . GLU A 1 104 ? -11.445 -16.375 -18.547 1 91.12 104 GLU A O 1
ATOM 797 N N . GLU A 1 105 ? -9.992 -18.047 -18.281 1 92.5 105 GLU A N 1
ATOM 798 C CA . GLU A 1 105 ? -9.047 -17.234 -17.531 1 92.5 105 GLU A CA 1
ATOM 799 C C . GLU A 1 105 ? -8.008 -16.609 -18.469 1 92.5 105 GLU A C 1
ATOM 801 O O . GLU A 1 105 ? -7.113 -15.891 -18 1 92.5 105 GLU A O 1
ATOM 806 N N . GLY A 1 106 ? -8.086 -16.938 -19.719 1 94.75 106 GLY A N 1
ATOM 807 C CA . GLY A 1 106 ? -7.184 -16.359 -20.703 1 94.75 106 GLY A CA 1
ATOM 808 C C . GLY A 1 106 ? -6.012 -17.266 -21.031 1 94.75 106 GLY A C 1
ATOM 809 O O . GLY A 1 106 ? -5.02 -16.812 -21.625 1 94.75 106 GLY A O 1
ATOM 810 N N . ARG A 1 107 ? -6.094 -18.531 -20.641 1 96.56 107 ARG A N 1
ATOM 811 C CA . ARG A 1 107 ? -5.016 -19.453 -20.984 1 96.56 107 ARG A CA 1
ATOM 812 C C . ARG A 1 107 ? -4.766 -19.453 -22.5 1 96.56 107 ARG A C 1
ATOM 814 O O . ARG A 1 107 ? -5.703 -19.609 -23.281 1 96.56 107 ARG A O 1
ATOM 821 N N . ASP A 1 108 ? -3.484 -19.281 -22.906 1 97.62 108 ASP A N 1
ATOM 822 C CA . ASP A 1 108 ? -3.086 -19.219 -24.312 1 97.62 108 ASP A CA 1
ATOM 823 C C . ASP A 1 108 ? -1.744 -19.906 -24.531 1 97.62 108 ASP A C 1
ATOM 825 O O . ASP A 1 108 ? -0.689 -19.281 -24.422 1 97.62 108 ASP A O 1
ATOM 829 N N . PRO A 1 109 ? -1.868 -21.25 -24.844 1 98 109 PRO A N 1
ATOM 830 C CA . PRO A 1 109 ? -0.633 -22.031 -25.016 1 98 109 PRO A CA 1
ATOM 831 C C . PRO A 1 109 ? 0.308 -21.422 -26.047 1 98 109 PRO A C 1
ATOM 833 O O . PRO A 1 109 ? 1.528 -21.438 -25.875 1 98 109 PRO A O 1
ATOM 836 N N . GLU A 1 110 ? -0.229 -20.891 -27.109 1 97.62 110 GLU A N 1
ATOM 837 C CA . GLU A 1 110 ? 0.622 -20.297 -28.141 1 97.62 110 GLU A CA 1
ATOM 838 C C . GLU A 1 110 ? 1.342 -19.062 -27.609 1 97.62 110 GLU A C 1
ATOM 840 O O . GLU A 1 110 ? 2.531 -18.859 -27.875 1 97.62 110 GLU A O 1
ATOM 845 N N . ALA A 1 111 ? 0.643 -18.234 -26.906 1 98.12 111 ALA A N 1
ATOM 846 C CA . ALA A 1 111 ? 1.242 -17.031 -26.328 1 98.12 111 ALA A CA 1
ATOM 847 C C . ALA A 1 111 ? 2.316 -17.391 -25.312 1 98.12 111 ALA A C 1
ATOM 849 O O . ALA A 1 111 ? 3.363 -16.75 -25.234 1 98.12 111 ALA A O 1
ATOM 850 N N . LEU A 1 112 ? 2.035 -18.406 -24.531 1 98.56 112 LEU A N 1
ATOM 851 C CA . LEU A 1 112 ? 3.006 -18.828 -23.516 1 98.56 112 LEU A CA 1
ATOM 852 C C . LEU A 1 112 ? 4.273 -19.359 -24.188 1 98.56 112 LEU A C 1
ATOM 854 O O . LEU A 1 112 ? 5.383 -19.078 -23.719 1 98.56 112 LEU A O 1
ATOM 858 N N . LEU A 1 113 ? 4.066 -20.156 -25.219 1 98.19 113 LEU A N 1
ATOM 859 C CA . LEU A 1 113 ? 5.207 -20.656 -25.969 1 98.19 113 LEU A CA 1
ATOM 860 C C . LEU A 1 113 ? 6.023 -19.516 -26.562 1 98.19 113 LEU A C 1
ATOM 862 O O . LEU A 1 113 ? 7.25 -19.469 -26.406 1 98.19 113 LEU A O 1
ATOM 866 N N . ALA A 1 114 ? 5.34 -18.562 -27.188 1 97.88 114 ALA A N 1
ATOM 867 C CA . ALA A 1 114 ? 6.004 -17.406 -27.766 1 97.88 114 ALA A CA 1
ATOM 868 C C . ALA A 1 114 ? 6.77 -16.609 -26.719 1 97.88 114 ALA A C 1
ATOM 870 O O . ALA A 1 114 ? 7.898 -16.172 -26.953 1 97.88 114 ALA A O 1
ATOM 871 N N . LEU A 1 115 ? 6.164 -16.422 -25.562 1 98.19 115 LEU A N 1
ATOM 872 C CA . LEU A 1 115 ? 6.785 -15.703 -24.469 1 98.19 115 LEU A CA 1
ATOM 873 C C . LEU A 1 115 ? 8.047 -16.422 -24 1 98.19 115 LEU A C 1
ATOM 875 O O . LEU A 1 115 ? 9.078 -15.773 -23.766 1 98.19 115 LEU A O 1
ATOM 879 N N . SER A 1 116 ? 7.984 -17.734 -23.844 1 98.19 116 SER A N 1
ATOM 880 C CA . SER A 1 116 ? 9.133 -18.516 -23.422 1 98.19 116 SER A CA 1
ATOM 881 C C . SER A 1 116 ? 10.266 -18.438 -24.438 1 98.19 116 SER A C 1
ATOM 883 O O . SER A 1 116 ? 11.43 -18.266 -24.078 1 98.19 116 SER A O 1
ATOM 885 N N . GLU A 1 117 ? 9.922 -18.516 -25.672 1 96.62 117 GLU A N 1
ATOM 886 C CA . GLU A 1 117 ? 10.914 -18.438 -26.75 1 96.62 117 GLU A CA 1
ATOM 887 C C . GLU A 1 117 ? 11.578 -17.062 -26.781 1 96.62 117 GLU A C 1
ATOM 889 O O . GLU A 1 117 ? 12.797 -16.969 -26.969 1 96.62 117 GLU A O 1
ATOM 894 N N . ARG A 1 118 ? 10.82 -16.094 -26.578 1 96.06 118 ARG A N 1
ATOM 895 C CA . ARG A 1 118 ? 11.297 -14.711 -26.688 1 96.06 118 ARG A CA 1
ATOM 896 C C . ARG A 1 118 ? 12.195 -14.359 -25.516 1 96.06 118 ARG A C 1
ATOM 898 O O . ARG A 1 118 ? 13.125 -13.555 -25.656 1 96.06 118 ARG A O 1
ATOM 905 N N . THR A 1 119 ? 11.977 -14.891 -24.359 1 96.88 119 THR A N 1
ATOM 906 C CA . THR A 1 119 ? 12.641 -14.438 -23.141 1 96.88 119 THR A CA 1
ATOM 907 C C . THR A 1 119 ? 13.703 -15.438 -22.703 1 96.88 119 THR A C 1
ATOM 909 O O . THR A 1 119 ? 14.586 -15.102 -21.906 1 96.88 119 THR A O 1
ATOM 912 N N . GLY A 1 120 ? 13.602 -16.672 -23.125 1 95.56 120 GLY A N 1
ATOM 913 C CA . GLY A 1 120 ? 14.477 -17.734 -22.641 1 95.56 120 GLY A CA 1
ATOM 914 C C . GLY A 1 120 ? 14.078 -18.266 -21.281 1 95.56 120 GLY A C 1
ATOM 915 O O . GLY A 1 120 ? 14.758 -19.125 -20.719 1 95.56 120 GLY A O 1
ATOM 916 N N . VAL A 1 121 ? 12.977 -17.797 -20.781 1 97.31 121 VAL A N 1
ATOM 917 C CA . VAL A 1 121 ? 12.492 -18.203 -19.469 1 97.31 121 VAL A CA 1
ATOM 918 C C . VAL A 1 121 ? 11.656 -19.484 -19.609 1 97.31 121 VAL A C 1
ATOM 920 O O . VAL A 1 121 ? 10.891 -19.625 -20.562 1 97.31 121 VAL A O 1
ATOM 923 N N . HIS A 1 122 ? 11.859 -20.438 -18.656 1 98 122 HIS A N 1
ATOM 924 C CA . HIS A 1 122 ? 11.047 -21.656 -18.641 1 98 122 HIS A CA 1
ATOM 925 C C . HIS A 1 122 ? 9.648 -21.375 -18.109 1 98 122 HIS A C 1
ATOM 927 O O . HIS A 1 122 ? 9.492 -20.812 -17.031 1 98 122 HIS A O 1
ATOM 933 N N . ILE A 1 123 ? 8.609 -21.766 -18.906 1 98.62 123 ILE A N 1
ATOM 934 C CA . ILE A 1 123 ? 7.227 -21.547 -18.484 1 98.62 123 ILE A CA 1
ATOM 935 C C . ILE A 1 123 ? 6.488 -22.875 -18.422 1 98.62 123 ILE A C 1
ATOM 937 O O . ILE A 1 123 ? 6.582 -23.688 -19.344 1 98.62 123 ILE A O 1
ATOM 941 N N . VAL A 1 124 ? 5.852 -23.109 -17.328 1 98.75 124 VAL A N 1
ATOM 942 C CA . VAL A 1 124 ? 4.984 -24.281 -17.141 1 98.75 124 VAL A CA 1
ATOM 943 C C . VAL A 1 124 ? 3.523 -23.859 -17.281 1 98.75 124 VAL A C 1
ATOM 945 O O . VAL A 1 124 ? 3.08 -22.906 -16.625 1 98.75 124 VAL A O 1
ATOM 948 N N . MET A 1 125 ? 2.758 -24.5 -18.156 1 98.62 125 MET A N 1
ATOM 949 C CA . MET A 1 125 ? 1.337 -24.219 -18.344 1 98.62 125 MET A CA 1
ATOM 950 C C . MET A 1 125 ? 0.487 -25.078 -17.422 1 98.62 125 MET A C 1
ATOM 952 O O . MET A 1 125 ? 0.777 -26.266 -17.219 1 98.62 125 MET A O 1
ATOM 956 N N . SER A 1 126 ? -0.555 -24.531 -16.891 1 98.44 126 SER A N 1
ATOM 957 C CA . SER A 1 126 ? -1.511 -25.25 -16.062 1 98.44 126 SER A CA 1
ATOM 958 C C . SER A 1 126 ? -2.682 -25.781 -16.891 1 98.44 126 SER A C 1
ATOM 960 O O . SER A 1 126 ? -2.998 -25.219 -17.938 1 98.44 126 SER A O 1
ATOM 962 N N . THR A 1 127 ? -3.244 -26.844 -16.453 1 98.06 127 THR A N 1
ATOM 963 C CA . THR A 1 127 ? -4.492 -27.344 -17.016 1 98.06 127 THR A CA 1
ATOM 964 C C . THR A 1 127 ? -5.531 -27.578 -15.93 1 98.06 127 THR A C 1
ATOM 966 O O . THR A 1 127 ? -5.184 -27.938 -14.805 1 98.06 127 THR A O 1
ATOM 969 N N . GLY A 1 128 ? -6.699 -27.312 -16.188 1 97.38 128 GLY A N 1
ATOM 970 C CA . GLY A 1 128 ? -7.855 -27.484 -15.312 1 97.38 128 GLY A CA 1
ATOM 971 C C . GLY A 1 128 ? -9.156 -27.625 -16.078 1 97.38 128 GLY A C 1
ATOM 972 O O . GLY A 1 128 ? -9.164 -27.656 -17.312 1 97.38 128 GLY A O 1
ATOM 973 N N . LEU A 1 129 ? -10.211 -27.906 -15.336 1 95.94 129 LEU A N 1
ATOM 974 C CA . LEU A 1 129 ? -11.539 -28.062 -15.914 1 95.94 129 LEU A CA 1
ATOM 975 C C . LEU A 1 129 ? -12.422 -26.859 -15.578 1 95.94 129 LEU A C 1
ATOM 977 O O . LEU A 1 129 ? -12.281 -26.25 -14.516 1 95.94 129 LEU A O 1
ATOM 981 N N . ARG A 1 130 ? -13.297 -26.531 -16.562 1 92.62 130 ARG A N 1
ATOM 982 C CA . ARG A 1 130 ? -14.305 -25.5 -16.281 1 92.62 130 ARG A CA 1
ATOM 983 C C . ARG A 1 130 ? -15.375 -26.031 -15.336 1 92.62 130 ARG A C 1
ATOM 985 O O . ARG A 1 130 ? -15.75 -27.203 -15.414 1 92.62 130 ARG A O 1
ATOM 992 N N . ALA A 1 131 ? -15.844 -25.125 -14.516 1 88.81 131 ALA A N 1
ATOM 993 C CA . ALA A 1 131 ? -16.906 -25.5 -13.594 1 88.81 131 ALA A CA 1
ATOM 994 C C . ALA A 1 131 ? -18.109 -26.094 -14.336 1 88.81 131 ALA A C 1
ATOM 996 O O . ALA A 1 131 ? -18.75 -27.016 -13.852 1 88.81 131 ALA A O 1
ATOM 997 N N . GLN A 1 132 ? -18.375 -25.625 -15.484 1 89.56 132 GLN A N 1
ATOM 998 C CA . GLN A 1 132 ? -19.5 -26.078 -16.281 1 89.56 132 GLN A CA 1
ATOM 999 C C . GLN A 1 132 ? -19.328 -27.531 -16.719 1 89.56 132 GLN A C 1
ATOM 1001 O O . GLN A 1 132 ? -20.312 -28.266 -16.812 1 89.56 132 GLN A O 1
ATOM 1006 N N . GLN A 1 133 ? -18.125 -27.922 -16.984 1 90.25 133 GLN A N 1
ATOM 1007 C CA . GLN A 1 133 ? -17.859 -29.297 -17.375 1 90.25 133 GLN A CA 1
ATOM 1008 C C . GLN A 1 133 ? -18.172 -30.266 -16.234 1 90.25 133 GLN A C 1
ATOM 1010 O O . GLN A 1 133 ? -18.75 -31.328 -16.453 1 90.25 133 GLN A O 1
ATOM 1015 N N . ALA A 1 134 ? -17.812 -29.875 -15.047 1 90.25 134 ALA A N 1
ATOM 1016 C CA . ALA A 1 134 ? -18.047 -30.703 -13.867 1 90.25 134 ALA A CA 1
ATOM 1017 C C . ALA A 1 134 ? -19.516 -30.688 -13.469 1 90.25 134 ALA A C 1
ATOM 1019 O O . ALA A 1 134 ? -19.984 -31.578 -12.766 1 90.25 134 ALA A O 1
ATOM 1020 N N . ALA A 1 135 ? -20.203 -29.625 -13.945 1 89.62 135 ALA A N 1
ATOM 1021 C CA . ALA A 1 135 ? -21.625 -29.5 -13.602 1 89.62 135 ALA A CA 1
ATOM 1022 C C . ALA A 1 135 ? -22.5 -30.266 -14.594 1 89.62 135 ALA A C 1
ATOM 1024 O O . ALA A 1 135 ? -23.719 -30.328 -14.43 1 89.62 135 ALA A O 1
ATOM 1025 N N . ALA A 1 136 ? -21.953 -30.797 -15.562 1 86.31 136 ALA A N 1
ATOM 1026 C CA . ALA A 1 136 ? -22.719 -31.484 -16.594 1 86.31 136 ALA A CA 1
ATOM 1027 C C . ALA A 1 136 ? -23.516 -32.656 -16.016 1 86.31 136 ALA A C 1
ATOM 1029 O O . ALA A 1 136 ? -23.078 -33.281 -15.039 1 86.31 136 ALA A O 1
ATOM 1030 N N . THR A 1 137 ? -24.719 -32.812 -16.562 1 83.56 137 THR A N 1
ATOM 1031 C CA . THR A 1 137 ? -25.562 -33.938 -16.141 1 83.56 137 THR A CA 1
ATOM 1032 C C . THR A 1 137 ? -25.062 -35.25 -16.766 1 83.56 137 THR A C 1
ATOM 1034 O O . THR A 1 137 ? -24.875 -35.344 -17.969 1 83.56 137 THR A O 1
ATOM 1037 N N . PRO A 1 138 ? -24.938 -36.156 -15.812 1 83.06 138 PRO A N 1
ATOM 1038 C CA . PRO A 1 138 ? -24.562 -37.469 -16.359 1 83.06 138 PRO A CA 1
ATOM 1039 C C . PRO A 1 138 ? -25.641 -38.031 -17.281 1 83.06 138 PRO A C 1
ATOM 1041 O O . PRO A 1 138 ? -26.781 -37.594 -17.281 1 83.06 138 PRO A O 1
ATOM 1044 N N . THR A 1 139 ? -25.203 -38.969 -18.078 1 76.12 139 THR A N 1
ATOM 1045 C CA . THR A 1 139 ? -26.094 -39.594 -19.062 1 76.12 139 THR A CA 1
ATOM 1046 C C . THR A 1 139 ? -27.25 -40.281 -18.359 1 76.12 139 THR A C 1
ATOM 1048 O O . THR A 1 139 ? -28.344 -40.438 -18.922 1 76.12 139 THR A O 1
ATOM 1051 N N . ALA A 1 140 ? -26.922 -40.75 -17.219 1 78.81 140 ALA A N 1
ATOM 1052 C CA . ALA A 1 140 ? -27.922 -41.406 -16.359 1 78.81 140 ALA A CA 1
ATOM 1053 C C . ALA A 1 140 ? -27.672 -41.094 -14.891 1 78.81 140 ALA A C 1
ATOM 1055 O O . ALA A 1 140 ? -26.609 -40.594 -14.531 1 78.81 140 ALA A O 1
ATOM 1056 N N . GLU A 1 141 ? -28.781 -41.25 -14.148 1 80.31 141 GLU A N 1
ATOM 1057 C CA . GLU A 1 141 ? -28.641 -41 -12.719 1 80.31 141 GLU A CA 1
ATOM 1058 C C . GLU A 1 141 ? -28.219 -42.281 -11.977 1 80.31 141 GLU A C 1
ATOM 1060 O O . GLU A 1 141 ? -28.953 -42.781 -11.125 1 80.31 141 GLU A O 1
ATOM 1065 N N . ASP A 1 142 ? -27.141 -42.812 -12.43 1 84 142 ASP A N 1
ATOM 1066 C CA . ASP A 1 142 ? -26.578 -43.969 -11.75 1 84 142 ASP A CA 1
ATOM 1067 C C . ASP A 1 142 ? -25.062 -43.875 -11.602 1 84 142 ASP A C 1
ATOM 1069 O O . ASP A 1 142 ? -24.453 -42.906 -12.102 1 84 142 ASP A O 1
ATOM 1073 N N . ALA A 1 143 ? -24.562 -44.781 -10.844 1 88.62 143 ALA A N 1
ATOM 1074 C CA . ALA A 1 143 ? -23.156 -44.75 -10.461 1 88.62 143 ALA A CA 1
ATOM 1075 C C . ALA A 1 143 ? -22.266 -44.938 -11.68 1 88.62 143 ALA A C 1
ATOM 1077 O O . ALA A 1 143 ? -21.172 -44.344 -11.758 1 88.62 143 ALA A O 1
ATOM 1078 N N . GLU A 1 144 ? -22.734 -45.656 -12.57 1 88.31 144 GLU A N 1
ATOM 1079 C CA . GLU A 1 144 ? -21.938 -45.938 -13.758 1 88.31 144 GLU A CA 1
ATOM 1080 C C . GLU A 1 144 ? -21.797 -44.688 -14.633 1 88.31 144 GLU A C 1
ATOM 1082 O O . GLU A 1 144 ? -20.703 -44.406 -15.133 1 88.31 144 GLU A O 1
ATOM 1087 N N . ALA A 1 145 ? -22.844 -44 -14.766 1 89.56 145 ALA A N 1
ATOM 1088 C CA . ALA A 1 145 ? -22.844 -42.781 -15.555 1 89.56 145 ALA A CA 1
ATOM 1089 C C . ALA A 1 145 ? -21.969 -41.719 -14.898 1 89.56 145 ALA A C 1
ATOM 1091 O O . ALA A 1 145 ? -21.266 -40.969 -15.586 1 89.56 145 ALA A O 1
ATOM 1092 N N . GLU A 1 146 ? -22.031 -41.688 -13.633 1 93.19 146 GLU A N 1
ATOM 1093 C CA . GLU A 1 146 ? -21.172 -40.781 -12.883 1 93.19 146 GLU A CA 1
ATOM 1094 C C . GLU A 1 146 ? -19.703 -41.094 -13.062 1 93.19 146 GLU A C 1
ATOM 1096 O O . GLU A 1 146 ? -18.875 -40.219 -13.273 1 93.19 146 GLU A O 1
ATOM 1101 N N . ASP A 1 147 ? -19.391 -42.344 -13.008 1 93.19 147 ASP A N 1
ATOM 1102 C CA . ASP A 1 147 ? -18.016 -42.781 -13.18 1 93.19 147 ASP A CA 1
ATOM 1103 C C . ASP A 1 147 ? -17.516 -42.469 -14.586 1 93.19 147 ASP A C 1
ATOM 1105 O O . ASP A 1 147 ? -16.344 -42.125 -14.766 1 93.19 147 ASP A O 1
ATOM 1109 N N . GLU A 1 148 ? -18.391 -42.625 -15.492 1 91.69 148 GLU A N 1
ATOM 1110 C CA . GLU A 1 148 ? -18.016 -42.344 -16.875 1 91.69 148 GLU A CA 1
ATOM 1111 C C . GLU A 1 148 ? -17.719 -40.844 -17.047 1 91.69 148 GLU A C 1
ATOM 1113 O O . GLU A 1 148 ? -16.75 -40.5 -17.734 1 91.69 148 GLU A O 1
ATOM 1118 N N . LEU A 1 149 ? -18.5 -40.094 -16.469 1 93.69 149 LEU A N 1
ATOM 1119 C CA . LEU A 1 149 ? -18.281 -38.656 -16.516 1 93.69 149 LEU A CA 1
ATOM 1120 C C . LEU A 1 149 ? -16.922 -38.281 -15.898 1 93.69 149 LEU A C 1
ATOM 1122 O O . LEU A 1 149 ? -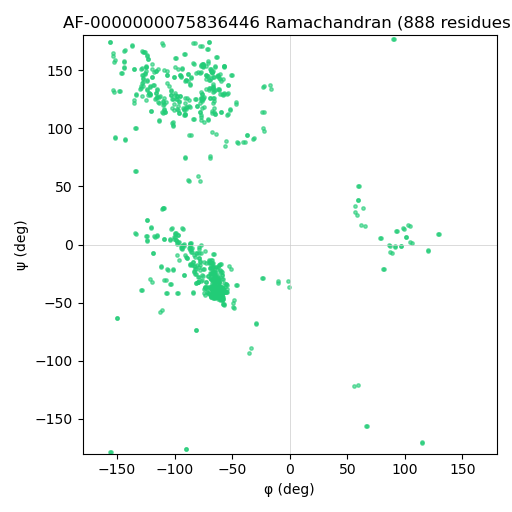16.141 -37.562 -16.5 1 93.69 149 LEU A O 1
ATOM 1126 N N . LEU A 1 150 ? -16.625 -38.875 -14.781 1 95.25 150 LEU A N 1
ATOM 1127 C CA . LEU A 1 150 ? -15.383 -38.594 -14.078 1 95.25 150 LEU A CA 1
ATOM 1128 C C . LEU A 1 150 ? -14.188 -39.062 -14.891 1 95.25 150 LEU A C 1
ATOM 1130 O O . LEU A 1 150 ? -13.148 -38.375 -14.922 1 95.25 150 LEU A O 1
ATOM 1134 N N . THR A 1 151 ? -14.32 -40.125 -15.516 1 93.75 151 THR A N 1
ATOM 1135 C CA . THR A 1 151 ? -13.258 -40.656 -16.359 1 93.75 151 THR A CA 1
ATOM 1136 C C . THR A 1 151 ? -12.992 -39.75 -17.547 1 93.75 151 THR A C 1
ATOM 1138 O O . THR A 1 151 ? -11.836 -39.469 -17.891 1 93.75 151 THR A O 1
ATOM 1141 N N . GLN A 1 152 ? -14.094 -39.312 -18.125 1 94.19 152 GLN A N 1
ATOM 1142 C CA . GLN A 1 152 ? -13.969 -38.375 -19.25 1 94.19 152 GLN A CA 1
ATOM 1143 C C . GLN A 1 152 ? -13.266 -37.094 -18.844 1 94.19 152 GLN A C 1
ATOM 1145 O O . GLN A 1 152 ? -12.406 -36.594 -19.562 1 94.19 152 GLN A O 1
ATOM 1150 N N . LEU A 1 153 ? -13.641 -36.594 -17.719 1 96.44 153 LEU A N 1
ATOM 1151 C CA . LEU A 1 153 ? -13.016 -35.375 -17.219 1 96.44 153 LEU A CA 1
ATOM 1152 C C . LEU A 1 153 ? -11.531 -35.594 -16.938 1 96.44 153 LEU A C 1
ATOM 1154 O O . LEU A 1 153 ? -10.695 -34.781 -17.312 1 96.44 153 LEU A O 1
ATOM 1158 N N . ALA A 1 154 ? -11.18 -36.688 -16.328 1 96.94 154 ALA A N 1
ATOM 1159 C CA . ALA A 1 154 ? -9.781 -37.031 -16.047 1 96.94 154 ALA A CA 1
ATOM 1160 C C . ALA A 1 154 ? -9 -37.219 -17.344 1 96.94 154 ALA A C 1
ATOM 1162 O O . ALA A 1 154 ? -7.836 -36.781 -17.438 1 96.94 154 ALA A O 1
ATOM 1163 N N . ASP A 1 155 ? -9.672 -37.781 -18.344 1 96.25 155 ASP A N 1
ATOM 1164 C CA . ASP A 1 155 ? -9.023 -38.031 -19.641 1 96.25 155 ASP A CA 1
ATOM 1165 C C . ASP A 1 155 ? -8.625 -36.719 -20.297 1 96.25 155 ASP A C 1
ATOM 1167 O O . ASP A 1 155 ? -7.562 -36.625 -20.922 1 96.25 155 ASP A O 1
ATOM 1171 N N . LEU A 1 156 ? -9.445 -35.781 -20.172 1 96.19 156 LEU A N 1
ATOM 1172 C CA . LEU A 1 156 ? -9.141 -34.469 -20.734 1 96.19 156 LEU A CA 1
ATOM 1173 C C . LEU A 1 156 ? -7.887 -33.875 -20.094 1 96.19 156 LEU A C 1
ATOM 1175 O O . LEU A 1 156 ? -7.016 -33.344 -20.797 1 96.19 156 LEU A O 1
ATOM 1179 N N . LEU A 1 157 ? -7.766 -34 -18.828 1 97.88 157 LEU A N 1
ATOM 1180 C CA . LEU A 1 157 ? -6.613 -33.469 -18.094 1 97.88 157 LEU A CA 1
ATOM 1181 C C . LEU A 1 157 ? -5.344 -34.25 -18.469 1 97.88 157 LEU A C 1
ATOM 1183 O O . LEU A 1 157 ? -4.316 -33.625 -18.766 1 97.88 157 LEU A O 1
ATOM 1187 N N . VAL A 1 158 ? -5.438 -35.531 -18.516 1 96.69 158 VAL A N 1
ATOM 1188 C CA . VAL A 1 158 ? -4.289 -36.406 -18.812 1 96.69 158 VAL A CA 1
ATOM 1189 C C . VAL A 1 158 ? -3.799 -36.125 -20.219 1 96.69 158 VAL A C 1
ATOM 1191 O O . VAL A 1 158 ? -2.592 -36.094 -20.484 1 96.69 158 VAL A O 1
ATOM 1194 N N . ALA A 1 159 ? -4.738 -35.938 -21.141 1 96.5 159 ALA A N 1
ATOM 1195 C CA . ALA A 1 159 ? -4.375 -35.656 -22.531 1 96.5 159 ALA A CA 1
ATOM 1196 C C . ALA A 1 159 ? -3.539 -34.375 -22.641 1 96.5 159 ALA A C 1
ATOM 1198 O O . ALA A 1 159 ? -2.561 -34.344 -23.391 1 96.5 159 ALA A O 1
ATOM 1199 N N . GLU A 1 160 ? -3.836 -33.375 -21.875 1 97.31 160 GLU A N 1
ATOM 1200 C CA . GLU A 1 160 ? -3.092 -32.125 -21.953 1 97.31 160 GLU A CA 1
ATOM 1201 C C . GLU A 1 160 ? -1.725 -32.25 -21.281 1 97.31 160 GLU A C 1
ATOM 1203 O O . GLU A 1 160 ? -0.779 -31.562 -21.641 1 97.31 160 GLU A O 1
ATOM 1208 N N . LEU A 1 161 ? -1.62 -33.156 -20.328 1 97.19 161 LEU A N 1
ATOM 1209 C CA . LEU A 1 161 ? -0.355 -33.375 -19.641 1 97.19 161 LEU A CA 1
ATOM 1210 C C . LEU A 1 161 ? 0.582 -34.25 -20.484 1 97.19 161 LEU A C 1
ATOM 1212 O O . LEU A 1 161 ? 1.796 -34.031 -20.484 1 97.19 161 LEU A O 1
ATOM 1216 N N . ARG A 1 162 ? 0.031 -35.188 -21.281 1 93.69 162 ARG A N 1
ATOM 1217 C CA . ARG A 1 162 ? 0.859 -36.188 -21.938 1 93.69 162 ARG A CA 1
ATOM 1218 C C . ARG A 1 162 ? 0.988 -35.906 -23.422 1 93.69 162 ARG A C 1
ATOM 1220 O O . ARG A 1 162 ? 2.047 -36.125 -24.016 1 93.69 162 ARG A O 1
ATOM 1227 N N . VAL A 1 163 ? -0.148 -35.5 -24.062 1 93.5 163 VAL A N 1
ATOM 1228 C CA . VAL A 1 163 ? -0.173 -35.281 -25.5 1 93.5 163 VAL A CA 1
ATOM 1229 C C . VAL A 1 163 ? 0.004 -33.781 -25.797 1 93.5 163 VAL A C 1
ATOM 1231 O O . VAL A 1 163 ? 0.753 -33.406 -26.703 1 93.5 163 VAL A O 1
ATOM 1234 N N . GLY A 1 164 ? -0.655 -32.969 -25.016 1 95.75 164 GLY A N 1
ATOM 1235 C CA . GLY A 1 164 ? -0.551 -31.531 -25.172 1 95.75 164 GLY A CA 1
ATOM 1236 C C . GLY A 1 164 ? -1.595 -30.969 -26.125 1 95.75 164 GLY A C 1
ATOM 1237 O O . GLY A 1 164 ? -2.451 -31.688 -26.625 1 95.75 164 GLY A O 1
ATOM 1238 N N . VAL A 1 165 ? -1.589 -29.703 -26.25 1 95.62 165 VAL A N 1
ATOM 1239 C CA . VAL A 1 165 ? -2.471 -28.938 -27.141 1 95.62 165 VAL A CA 1
ATOM 1240 C C . VAL A 1 165 ? -1.704 -28.5 -28.375 1 95.62 165 VAL A C 1
ATOM 1242 O O . VAL A 1 165 ? -0.602 -27.953 -28.281 1 95.62 165 VAL A O 1
ATOM 1245 N N . GLU A 1 166 ? -2.297 -28.703 -29.516 1 94 166 GLU A N 1
ATOM 1246 C CA . GLU A 1 166 ? -1.658 -28.25 -30.75 1 94 166 GLU A CA 1
ATOM 1247 C C . GLU A 1 166 ? -1.838 -26.734 -30.922 1 94 166 GLU A C 1
ATOM 1249 O O . GLU A 1 166 ? -2.965 -26.25 -30.969 1 94 166 GLU A O 1
ATOM 1254 N N . VAL A 1 167 ? -0.781 -26.047 -31.016 1 95.5 167 VAL A N 1
ATOM 1255 C CA . VAL A 1 167 ? -0.864 -24.594 -31.125 1 95.5 167 VAL A CA 1
ATOM 1256 C C . VAL A 1 167 ? -0.518 -24.156 -32.531 1 95.5 167 VAL A C 1
ATOM 1258 O O . VAL A 1 167 ? -0.918 -23.078 -32.969 1 95.5 167 VAL A O 1
ATOM 1261 N N . ARG A 1 168 ? 0.328 -24.891 -33.188 1 91.94 168 ARG A N 1
ATOM 1262 C CA . ARG A 1 168 ? 0.651 -24.781 -34.625 1 91.94 168 ARG A CA 1
ATOM 1263 C C . ARG A 1 168 ? 0.879 -26.156 -35.25 1 91.94 168 ARG A C 1
ATOM 1265 O O . ARG A 1 168 ? 0.984 -27.156 -34.531 1 91.94 168 ARG A O 1
ATOM 1272 N N . ARG A 1 169 ? 0.903 -26.156 -36.531 1 90.5 169 ARG A N 1
ATOM 1273 C CA . ARG A 1 169 ? 1.079 -27.438 -37.188 1 90.5 169 ARG A CA 1
ATOM 1274 C C . ARG A 1 169 ? 2.324 -28.156 -36.688 1 90.5 169 ARG A C 1
ATOM 1276 O O . ARG A 1 169 ? 3.438 -27.641 -36.812 1 90.5 169 ARG A O 1
ATOM 1283 N N . GLY A 1 170 ? 2.107 -29.25 -35.969 1 89.06 170 GLY A N 1
ATOM 1284 C CA . GLY A 1 170 ? 3.201 -30.094 -35.531 1 89.06 170 GLY A CA 1
ATOM 1285 C C . GLY A 1 170 ? 3.775 -29.656 -34.188 1 89.06 170 GLY A C 1
ATOM 1286 O O . GLY A 1 170 ? 4.699 -30.297 -33.688 1 89.06 170 GLY A O 1
ATOM 1287 N N . VAL A 1 171 ? 3.371 -28.578 -33.688 1 93.06 171 VAL A N 1
ATOM 1288 C CA . VAL A 1 171 ? 3.879 -28.094 -32.406 1 93.06 171 VAL A CA 1
ATOM 1289 C C . VAL A 1 171 ? 2.795 -28.203 -31.328 1 93.06 171 VAL A C 1
ATOM 1291 O O . VAL A 1 171 ? 1.698 -27.672 -31.484 1 93.06 171 VAL A O 1
ATOM 1294 N N . ARG A 1 172 ? 3.098 -28.953 -30.281 1 94.94 172 ARG A N 1
ATOM 1295 C CA . ARG A 1 172 ? 2.17 -29.156 -29.172 1 94.94 172 ARG A CA 1
ATOM 1296 C C . ARG A 1 172 ? 2.771 -28.656 -27.859 1 94.94 172 ARG A C 1
ATOM 1298 O O . ARG A 1 172 ? 3.988 -28.703 -27.672 1 94.94 172 ARG A O 1
ATOM 1305 N N . VAL A 1 173 ? 1.923 -28.109 -27.047 1 97.69 173 VAL A N 1
ATOM 1306 C CA . VAL A 1 173 ? 2.314 -27.625 -25.719 1 97.69 173 VAL A CA 1
ATOM 1307 C C . VAL A 1 173 ? 1.637 -28.469 -24.641 1 97.69 173 VAL A C 1
ATOM 1309 O O . VAL A 1 173 ? 0.412 -28.609 -24.641 1 97.69 173 VAL A O 1
ATOM 1312 N N . CYS A 1 174 ? 2.449 -29.062 -23.797 1 97.06 174 CYS A N 1
ATOM 1313 C CA . CYS A 1 174 ? 1.92 -29.859 -22.703 1 97.06 174 CYS A CA 1
ATOM 1314 C C . CYS A 1 174 ? 1.823 -29.047 -21.422 1 97.06 174 CYS A C 1
ATOM 1316 O O . CYS A 1 174 ? 2.646 -28.156 -21.188 1 97.06 174 CYS A O 1
ATOM 1318 N N . ALA A 1 175 ? 0.811 -29.344 -20.656 1 98.31 175 ALA A N 1
ATOM 1319 C CA . ALA A 1 175 ? 0.715 -28.781 -19.312 1 98.31 175 ALA A CA 1
ATOM 1320 C C . ALA A 1 175 ? 1.651 -29.516 -18.359 1 98.31 175 ALA A C 1
ATOM 1322 O O . ALA A 1 175 ? 2.049 -30.656 -18.609 1 98.31 175 ALA A O 1
ATOM 1323 N N . GLY A 1 176 ? 2.047 -28.781 -17.297 1 98.38 176 GLY A N 1
ATOM 1324 C CA . GLY A 1 176 ? 2.951 -29.375 -16.328 1 98.38 176 GLY A CA 1
ATOM 1325 C C . GLY A 1 176 ? 2.359 -29.469 -14.938 1 98.38 176 GLY A C 1
ATOM 1326 O O . GLY A 1 176 ? 2.951 -30.078 -14.039 1 98.38 176 GLY A O 1
ATOM 1327 N N . VAL A 1 177 ? 1.171 -28.875 -14.75 1 98.56 177 VAL A N 1
ATOM 1328 C CA . VAL A 1 177 ? 0.534 -28.891 -13.438 1 98.56 177 VAL A CA 1
ATOM 1329 C C . VAL A 1 177 ? -0.983 -28.953 -13.594 1 98.56 177 VAL A C 1
ATOM 1331 O O . VAL A 1 177 ? -1.525 -28.5 -14.602 1 98.56 177 VAL A O 1
ATOM 1334 N N . LEU A 1 178 ? -1.618 -29.625 -12.633 1 98.5 178 LEU A N 1
ATOM 1335 C CA . LEU A 1 178 ? -3.072 -29.656 -12.531 1 98.5 178 LEU A CA 1
ATOM 1336 C C . LEU A 1 178 ? -3.582 -28.531 -11.641 1 98.5 178 LEU A C 1
ATOM 1338 O O . LEU A 1 178 ? -2.949 -28.188 -10.641 1 98.5 178 LEU A O 1
ATOM 1342 N N . SER A 1 179 ? -4.699 -27.938 -12.055 1 97.69 179 SER A N 1
ATOM 1343 C CA . SER A 1 179 ? -5.285 -26.859 -11.266 1 97.69 179 SER A CA 1
ATOM 1344 C C . SER A 1 179 ? -6.762 -27.125 -10.977 1 97.69 179 SER A C 1
ATOM 1346 O O . SER A 1 179 ? -7.508 -27.531 -11.867 1 97.69 179 SER A O 1
ATOM 1348 N N . LEU A 1 180 ? -7.176 -26.891 -9.781 1 93.75 180 LEU A N 1
ATOM 1349 C CA . LEU A 1 180 ? -8.578 -27.016 -9.406 1 93.75 180 LEU A CA 1
ATOM 1350 C C . LEU A 1 180 ? -9.43 -25.969 -10.133 1 93.75 180 LEU A C 1
ATOM 1352 O O . LEU A 1 180 ? -10.586 -26.234 -10.477 1 93.75 180 LEU A O 1
ATOM 1356 N N . GLY A 1 181 ? -8.875 -24.859 -10.367 1 86.69 181 GLY A N 1
ATOM 1357 C CA . GLY A 1 181 ? -9.516 -23.844 -11.195 1 86.69 181 GLY A CA 1
ATOM 1358 C C . GLY A 1 181 ? -10.547 -23.031 -10.445 1 86.69 181 GLY A C 1
ATOM 1359 O O . GLY A 1 181 ? -10.961 -21.953 -10.914 1 86.69 181 GLY A O 1
ATOM 1360 N N . ILE A 1 182 ? -11.094 -23.469 -9.367 1 84.06 182 ILE A N 1
ATOM 1361 C CA . ILE A 1 182 ? -11.992 -22.703 -8.516 1 84.06 182 ILE A CA 1
ATOM 1362 C C . ILE A 1 182 ? -11.461 -22.688 -7.082 1 84.06 182 ILE A C 1
ATOM 1364 O O . ILE A 1 182 ? -10.75 -23.594 -6.668 1 84.06 182 ILE A O 1
ATOM 1368 N N . PRO A 1 183 ? -11.82 -21.625 -6.395 1 80.19 183 PRO A N 1
ATOM 1369 C CA . PRO A 1 183 ? -11.312 -21.562 -5.023 1 80.19 183 PRO A CA 1
ATOM 1370 C C . PRO A 1 183 ? -11.898 -22.641 -4.125 1 80.19 183 PRO A C 1
ATOM 1372 O O . PRO A 1 183 ? -13.023 -23.094 -4.344 1 80.19 183 PRO A O 1
ATOM 1375 N N . LEU A 1 184 ? -11.016 -23 -3.18 1 80.56 184 LEU A N 1
ATOM 1376 C CA . LEU A 1 184 ? -11.477 -23.922 -2.148 1 80.56 184 LEU A CA 1
ATOM 1377 C C . LEU A 1 184 ? -12.484 -23.25 -1.226 1 80.56 184 LEU A C 1
ATOM 1379 O O . LEU A 1 184 ? -12.094 -22.531 -0.294 1 80.56 184 LEU A O 1
ATOM 1383 N N . CYS A 1 185 ? -13.711 -23.031 -1.646 1 72.31 185 CYS A N 1
ATOM 1384 C CA . CYS A 1 185 ? -14.734 -22.344 -0.866 1 72.31 185 CYS A CA 1
ATOM 1385 C C . CYS A 1 185 ? -15.695 -23.344 -0.229 1 72.31 185 CYS A C 1
ATOM 1387 O O . CYS A 1 185 ? -16.391 -24.078 -0.932 1 72.31 185 CYS A O 1
ATOM 1389 N N . PRO A 1 186 ? -15.695 -23.391 0.998 1 68.19 186 PRO A N 1
ATOM 1390 C CA . PRO A 1 186 ? -16.734 -24.219 1.604 1 68.19 186 PRO A CA 1
ATOM 1391 C C . PRO A 1 186 ? -18.125 -23.594 1.518 1 68.19 186 PRO A C 1
ATOM 1393 O O . PRO A 1 186 ? -18.25 -22.375 1.439 1 68.19 186 PRO A O 1
ATOM 1396 N N . PRO A 1 187 ? -19.266 -24.375 1.52 1 75.62 187 PRO A N 1
ATOM 1397 C CA . PRO A 1 187 ? -19.266 -25.844 1.561 1 75.62 187 PRO A CA 1
ATOM 1398 C C . PRO A 1 187 ? -18.891 -26.469 0.218 1 75.62 187 PRO A C 1
ATOM 1400 O O . PRO A 1 187 ? -19.125 -25.859 -0.833 1 75.62 187 PRO A O 1
ATOM 1403 N N . ILE A 1 188 ? -18.375 -27.609 0.263 1 83.12 188 ILE A N 1
ATOM 1404 C CA . ILE A 1 188 ? -17.953 -28.359 -0.917 1 83.12 188 ILE A CA 1
ATOM 1405 C C . ILE A 1 188 ? -19.188 -28.75 -1.736 1 83.12 188 ILE A C 1
ATOM 1407 O O . ILE A 1 188 ? -20.047 -29.484 -1.255 1 83.12 188 ILE A O 1
ATOM 1411 N N . SER A 1 189 ? -19.312 -28.219 -2.879 1 86.62 189 SER A N 1
ATOM 1412 C CA . SER A 1 189 ? -20.422 -28.484 -3.789 1 86.62 189 SER A CA 1
ATOM 1413 C C . SER A 1 189 ? -20.203 -29.766 -4.59 1 86.62 189 SER A C 1
ATOM 1415 O O . SER A 1 189 ? -19.156 -30.391 -4.465 1 86.62 189 SER A O 1
ATOM 1417 N N . LEU A 1 190 ? -21.266 -30.156 -5.359 1 90.56 190 LEU A N 1
ATOM 1418 C CA . LEU A 1 190 ? -21.156 -31.281 -6.277 1 90.56 190 LEU A CA 1
ATOM 1419 C C . LEU A 1 190 ? -20.047 -31.016 -7.309 1 90.56 190 LEU A C 1
ATOM 1421 O O . LEU A 1 190 ? -19.312 -31.938 -7.664 1 90.56 190 LEU A O 1
ATOM 1425 N N . VAL A 1 191 ? -19.938 -29.828 -7.746 1 91.44 191 VAL A N 1
ATOM 1426 C CA . VAL A 1 191 ? -18.906 -29.438 -8.711 1 91.44 191 VAL A CA 1
ATOM 1427 C C . VAL A 1 191 ? -17.516 -29.656 -8.109 1 91.44 191 VAL A C 1
ATOM 1429 O O . VAL A 1 191 ? -16.641 -30.234 -8.742 1 91.44 191 VAL A O 1
ATOM 1432 N N . HIS A 1 192 ? -17.359 -29.25 -6.859 1 91.5 192 HIS A N 1
ATOM 1433 C CA . HIS A 1 192 ? -16.094 -29.469 -6.18 1 91.5 192 HIS A CA 1
ATOM 1434 C C . HIS A 1 192 ? -15.75 -30.953 -6.102 1 91.5 192 HIS A C 1
ATOM 1436 O O . HIS A 1 192 ? -14.625 -31.359 -6.414 1 91.5 192 HIS A O 1
ATOM 1442 N N . THR A 1 193 ? -16.734 -31.625 -5.734 1 93.06 193 THR A N 1
ATOM 1443 C CA . THR A 1 193 ? -16.516 -33.062 -5.547 1 93.06 193 THR A CA 1
ATOM 1444 C C . THR A 1 193 ? -16.078 -33.719 -6.852 1 93.06 193 THR A C 1
ATOM 1446 O O . THR A 1 193 ? -15.141 -34.5 -6.867 1 93.06 193 THR A O 1
ATOM 1449 N N . ARG A 1 194 ? -16.75 -33.438 -7.918 1 94.94 194 ARG A N 1
ATOM 1450 C CA . ARG A 1 194 ? -16.422 -34 -9.219 1 94.94 194 ARG A CA 1
ATOM 1451 C C . ARG A 1 194 ? -15.031 -33.531 -9.68 1 94.94 194 ARG A C 1
ATOM 1453 O O . ARG A 1 194 ? -14.273 -34.344 -10.25 1 94.94 194 ARG A O 1
ATOM 1460 N N . LEU A 1 195 ? -14.711 -32.312 -9.383 1 96 195 LEU A N 1
ATOM 1461 C CA . LEU A 1 195 ? -13.383 -31.828 -9.727 1 96 195 LEU A CA 1
ATOM 1462 C C . LEU A 1 195 ? -12.305 -32.531 -8.914 1 96 195 LEU A C 1
ATOM 1464 O O . LEU A 1 195 ? -11.273 -32.938 -9.453 1 96 195 LEU A O 1
ATOM 1468 N N . PHE A 1 196 ? -12.57 -32.719 -7.645 1 96.25 196 PHE A N 1
ATOM 1469 C CA . PHE A 1 196 ? -11.641 -33.438 -6.781 1 96.25 196 PHE A CA 1
ATOM 1470 C C . PHE A 1 196 ? -11.375 -34.844 -7.32 1 96.25 196 PHE A C 1
ATOM 1472 O O . PHE A 1 196 ? -10.219 -35.25 -7.465 1 96.25 196 PHE A O 1
ATOM 1479 N N . ARG A 1 197 ? -12.398 -35.469 -7.648 1 96.75 197 ARG A N 1
ATOM 1480 C CA . ARG A 1 197 ? -12.289 -36.844 -8.094 1 96.75 197 ARG A CA 1
ATOM 1481 C C . ARG A 1 197 ? -11.578 -36.938 -9.438 1 96.75 197 ARG A C 1
ATOM 1483 O O . ARG A 1 197 ? -10.719 -37.812 -9.633 1 96.75 197 ARG A O 1
ATOM 1490 N N . ALA A 1 198 ? -11.953 -36.062 -10.352 1 97.5 198 ALA A N 1
ATOM 1491 C CA . ALA A 1 198 ? -11.32 -36.062 -11.664 1 97.5 198 ALA A CA 1
ATOM 1492 C C . ALA A 1 198 ? -9.836 -35.719 -11.555 1 97.5 198 ALA A C 1
ATOM 1494 O O . ALA A 1 198 ? -9 -36.375 -12.18 1 97.5 198 ALA A O 1
ATOM 1495 N N . LEU A 1 199 ? -9.492 -34.781 -10.75 1 98.19 199 LEU A N 1
ATOM 1496 C CA . LEU A 1 199 ? -8.109 -34.375 -10.555 1 98.19 199 LEU A CA 1
ATOM 1497 C C . LEU A 1 199 ? -7.301 -35.469 -9.875 1 98.19 199 LEU A C 1
ATOM 1499 O O . LEU A 1 199 ? -6.152 -35.719 -10.242 1 98.19 199 LEU A O 1
ATOM 1503 N N . ALA A 1 200 ? -7.902 -36.094 -8.875 1 97.62 200 ALA A N 1
ATOM 1504 C CA . ALA A 1 200 ? -7.23 -37.188 -8.203 1 97.62 200 ALA A CA 1
ATOM 1505 C C . ALA A 1 200 ? -6.91 -38.312 -9.18 1 97.62 200 ALA A C 1
ATOM 1507 O O . ALA A 1 200 ? -5.809 -38.875 -9.156 1 97.62 200 ALA A O 1
ATOM 1508 N N . ARG A 1 201 ? -7.852 -38.594 -10.031 1 96.5 201 ARG A N 1
ATOM 1509 C CA . ARG A 1 201 ? -7.648 -39.625 -11.039 1 96.5 201 ARG A CA 1
ATOM 1510 C C . ARG A 1 201 ? -6.527 -39.25 -12 1 96.5 201 ARG A C 1
ATOM 1512 O O . ARG A 1 201 ? -5.676 -40.094 -12.328 1 96.5 201 ARG A O 1
ATOM 1519 N N . ALA A 1 202 ? -6.559 -38.031 -12.43 1 97.62 202 ALA A N 1
ATOM 1520 C CA . ALA A 1 202 ? -5.516 -37.531 -13.336 1 97.62 202 ALA A CA 1
ATOM 1521 C C . ALA A 1 202 ? -4.145 -37.594 -12.664 1 97.62 202 ALA A C 1
ATOM 1523 O O . ALA A 1 202 ? -3.154 -37.969 -13.281 1 97.62 202 ALA A O 1
ATOM 1524 N N . GLN A 1 203 ? -4.082 -37.188 -11.406 1 97.62 203 GLN A N 1
ATOM 1525 C CA . GLN A 1 203 ? -2.836 -37.219 -10.648 1 97.62 203 GLN A CA 1
ATOM 1526 C C . GLN A 1 203 ? -2.299 -38.625 -10.5 1 97.62 203 GLN A C 1
ATOM 1528 O O . GLN A 1 203 ? -1.102 -38.875 -10.672 1 97.62 203 GLN A O 1
ATOM 1533 N N . THR A 1 204 ? -3.154 -39.531 -10.227 1 94.62 204 THR A N 1
ATOM 1534 C CA . THR A 1 204 ? -2.762 -40.906 -10.078 1 94.62 204 THR A CA 1
ATOM 1535 C C . THR A 1 204 ? -2.152 -41.438 -11.375 1 94.62 204 THR A C 1
ATOM 1537 O O . THR A 1 204 ? -1.17 -42.188 -11.344 1 94.62 204 THR A O 1
ATOM 1540 N N . ARG A 1 205 ? -2.656 -41.031 -12.438 1 94 205 ARG A N 1
ATOM 1541 C CA . ARG A 1 205 ? -2.248 -41.531 -13.742 1 94 205 ARG A CA 1
ATOM 1542 C C . ARG A 1 205 ? -0.971 -40.844 -14.219 1 94 205 ARG A C 1
ATOM 1544 O O . ARG A 1 205 ? -0.246 -41.375 -15.055 1 94 205 ARG A O 1
ATOM 1551 N N . THR A 1 206 ? -0.676 -39.656 -13.773 1 94.81 206 THR A N 1
ATOM 1552 C CA . THR A 1 206 ? 0.407 -38.906 -14.375 1 94.81 206 THR A CA 1
ATOM 1553 C C . THR A 1 206 ? 1.479 -38.562 -13.336 1 94.81 206 THR A C 1
ATOM 1555 O O . THR A 1 206 ? 2.641 -38.344 -13.688 1 94.81 206 THR A O 1
ATOM 1558 N N . GLY A 1 207 ? 1.052 -38.406 -12.047 1 95.12 207 GLY A N 1
ATOM 1559 C CA . GLY A 1 207 ? 1.974 -37.969 -11.008 1 95.12 207 GLY A CA 1
ATOM 1560 C C . GLY A 1 207 ? 2.104 -36.469 -10.906 1 95.12 207 GLY A C 1
ATOM 1561 O O . GLY A 1 207 ? 2.824 -35.938 -10.047 1 95.12 207 GLY A O 1
ATOM 1562 N N . ALA A 1 208 ? 1.397 -35.75 -11.75 1 97.56 208 ALA A N 1
ATOM 1563 C CA . ALA A 1 208 ? 1.5 -34.281 -11.773 1 97.56 208 ALA A CA 1
ATOM 1564 C C . ALA A 1 208 ? 0.945 -33.688 -10.484 1 97.56 208 ALA A C 1
ATOM 1566 O O . ALA A 1 208 ? -0.031 -34.188 -9.922 1 97.56 208 ALA A O 1
ATOM 1567 N N . PRO A 1 209 ? 1.56 -32.594 -9.992 1 98.38 209 PRO A N 1
ATOM 1568 C CA . PRO A 1 209 ? 1.014 -31.922 -8.805 1 98.38 209 PRO A CA 1
ATOM 1569 C C . PRO A 1 209 ? -0.298 -31.188 -9.086 1 98.38 209 PRO A C 1
ATOM 1571 O O . PRO A 1 209 ? -0.599 -30.875 -10.242 1 98.38 209 PRO A O 1
ATOM 1574 N N . ILE A 1 210 ? -1.064 -31 -8.008 1 98.44 210 ILE A N 1
ATOM 1575 C CA . ILE A 1 210 ? -2.342 -30.297 -8.102 1 98.44 210 ILE A CA 1
ATOM 1576 C C . ILE A 1 210 ? -2.258 -28.969 -7.344 1 98.44 210 ILE A C 1
ATOM 1578 O O . ILE A 1 210 ? -1.865 -28.938 -6.176 1 98.44 210 ILE A O 1
ATOM 1582 N N . VAL A 1 211 ? -2.627 -27.891 -8.047 1 97.81 211 VAL A N 1
ATOM 1583 C CA . VAL A 1 211 ? -2.67 -26.562 -7.43 1 97.81 211 VAL A CA 1
ATOM 1584 C C . VAL A 1 211 ? -4.105 -26.234 -7.027 1 97.81 211 VAL A C 1
ATOM 1586 O O . VAL A 1 211 ? -5.023 -26.328 -7.844 1 97.81 211 VAL A O 1
ATOM 1589 N N . CYS A 1 212 ? -4.281 -25.906 -5.762 1 94.25 212 CYS A N 1
ATOM 1590 C CA . CYS A 1 212 ? -5.562 -25.484 -5.211 1 94.25 212 CYS A CA 1
ATOM 1591 C C . CYS A 1 212 ? -5.438 -24.109 -4.539 1 94.25 212 CYS A C 1
ATOM 1593 O O . CYS A 1 212 ? -4.527 -23.891 -3.74 1 94.25 212 CYS A O 1
ATOM 1595 N N . ALA A 1 213 ? -6.371 -23.25 -4.832 1 90.56 213 ALA A N 1
ATOM 1596 C CA . ALA A 1 213 ? -6.305 -21.906 -4.27 1 90.56 213 ALA A CA 1
ATOM 1597 C C . ALA A 1 213 ? -7.137 -21.797 -2.994 1 90.56 213 ALA A C 1
ATOM 1599 O O . ALA A 1 213 ? -8.312 -22.172 -2.979 1 90.56 213 ALA A O 1
ATOM 1600 N N . ALA A 1 214 ? -6.5 -21.312 -1.956 1 86.81 214 ALA A N 1
ATOM 1601 C CA . ALA A 1 214 ? -7.254 -20.953 -0.759 1 86.81 214 ALA A CA 1
ATOM 1602 C C . ALA A 1 214 ? -8.172 -19.75 -1.026 1 86.81 214 ALA A C 1
ATOM 1604 O O . ALA A 1 214 ? -7.82 -18.859 -1.799 1 86.81 214 ALA A O 1
ATOM 1605 N N . PRO A 1 215 ? -9.312 -19.797 -0.303 1 80.19 215 PRO A N 1
ATOM 1606 C CA . PRO A 1 215 ? -10.234 -18.672 -0.517 1 80.19 215 PRO A CA 1
ATOM 1607 C C . PRO A 1 215 ? -9.773 -17.391 0.165 1 80.19 215 PRO A C 1
ATOM 1609 O O . PRO A 1 215 ? -9.008 -17.438 1.129 1 80.19 215 PRO A O 1
ATOM 1612 N N . ALA A 1 216 ? -10.234 -16.297 -0.388 1 68.75 216 ALA A N 1
ATOM 1613 C CA . ALA A 1 216 ? -9.961 -15.023 0.263 1 68.75 216 ALA A CA 1
ATOM 1614 C C . ALA A 1 216 ? -10.758 -14.883 1.556 1 68.75 216 ALA A C 1
ATOM 1616 O O . ALA A 1 216 ? -11.891 -15.352 1.646 1 68.75 216 ALA A O 1
ATOM 1617 N N . ALA A 1 217 ? -10.07 -14.969 2.814 1 53.62 217 ALA A N 1
ATOM 1618 C CA . ALA A 1 217 ? -10.609 -15.008 4.172 1 53.62 217 ALA A CA 1
ATOM 1619 C C . ALA A 1 217 ? -11.93 -14.25 4.258 1 53.62 217 ALA A C 1
ATOM 1621 O O . ALA A 1 217 ? -12.883 -14.727 4.883 1 53.62 217 ALA A O 1
ATOM 1622 N N . ARG A 1 218 ? -11.906 -12.914 4.086 1 49.75 218 ARG A N 1
ATOM 1623 C CA . ARG A 1 218 ? -13.055 -12.156 4.562 1 49.75 218 ARG A CA 1
ATOM 1624 C C . ARG A 1 218 ? -14.289 -12.445 3.721 1 49.75 218 ARG A C 1
ATOM 1626 O O . ARG A 1 218 ? -15.375 -11.93 4 1 49.75 218 ARG A O 1
ATOM 1633 N N . ALA A 1 219 ? -14.156 -13 2.637 1 43.53 219 ALA A N 1
ATOM 1634 C CA . ALA A 1 219 ? -15.344 -13.383 1.885 1 43.53 219 ALA A CA 1
ATOM 1635 C C . ALA A 1 219 ? -16.141 -14.461 2.623 1 43.53 219 ALA A C 1
ATOM 1637 O O . ALA A 1 219 ? -17.266 -14.773 2.246 1 43.53 219 ALA A O 1
ATOM 1638 N N . ALA A 1 220 ? -15.414 -15.219 3.41 1 39.56 220 ALA A N 1
ATOM 1639 C CA . ALA A 1 220 ? -16.172 -16.328 3.965 1 39.56 220 ALA A CA 1
ATOM 1640 C C . ALA A 1 220 ? -17.078 -15.867 5.098 1 39.56 220 ALA A C 1
ATOM 1642 O O . ALA A 1 220 ? -16.734 -14.945 5.84 1 39.56 220 ALA A O 1
ATOM 1643 N N . SER A 1 221 ? -18.234 -15.883 4.926 1 40.66 221 SER A N 1
ATOM 1644 C CA . SER A 1 221 ? -19.172 -15.836 6.051 1 40.66 221 SER A CA 1
ATOM 1645 C C . SER A 1 221 ? -18.469 -16.188 7.359 1 40.66 221 SER A C 1
ATOM 1647 O O . SER A 1 221 ? -17.484 -16.922 7.363 1 40.66 221 SER A O 1
ATOM 1649 N N . PRO A 1 222 ? -18.766 -15.43 8.492 1 40.69 222 PRO A N 1
ATOM 1650 C CA . PRO A 1 222 ? -18.188 -15.695 9.812 1 40.69 222 PRO A CA 1
ATOM 1651 C C . PRO A 1 222 ? -17.734 -17.141 9.977 1 40.69 222 PRO A C 1
ATOM 1653 O O . PRO A 1 222 ? -17.359 -17.562 11.07 1 40.69 222 PRO A O 1
ATOM 1656 N N . GLY A 1 223 ? -18.312 -18.109 9.336 1 42.88 223 GLY A N 1
ATOM 1657 C CA . GLY A 1 223 ? -17.828 -19.406 9.773 1 42.88 223 GLY A CA 1
ATOM 1658 C C . GLY A 1 223 ? -16.328 -19.578 9.562 1 42.88 223 GLY A C 1
ATOM 1659 O O . GLY A 1 223 ? -15.711 -18.797 8.82 1 42.88 223 GLY A O 1
ATOM 1660 N N . ASP A 1 224 ? -15.414 -20.203 10.43 1 56.03 224 ASP A N 1
ATOM 1661 C CA . ASP A 1 224 ? -13.961 -20.266 10.57 1 56.03 224 ASP A CA 1
ATOM 1662 C C . ASP A 1 224 ? -13.305 -20.75 9.281 1 56.03 224 ASP A C 1
ATOM 1664 O O . ASP A 1 224 ? -13.414 -21.938 8.938 1 56.03 224 ASP A O 1
ATOM 1668 N N . ALA A 1 225 ? -12.898 -19.875 8.219 1 64.56 225 ALA A N 1
ATOM 1669 C CA . ALA A 1 225 ? -12.336 -20.031 6.879 1 64.56 225 ALA A CA 1
ATOM 1670 C C . ALA A 1 225 ? -11.172 -21.031 6.883 1 64.56 225 ALA A C 1
ATOM 1672 O O . ALA A 1 225 ? -11.148 -21.969 6.082 1 64.56 225 ALA A O 1
ATOM 1673 N N . PRO A 1 226 ? -10.43 -21.062 7.898 1 76.94 226 PRO A N 1
ATOM 1674 C CA . PRO A 1 226 ? -9.297 -21.984 7.844 1 76.94 226 PRO A CA 1
ATOM 1675 C C . PRO A 1 226 ? -9.719 -23.438 8.07 1 76.94 226 PRO A C 1
ATOM 1677 O O . PRO A 1 226 ? -9.219 -24.344 7.387 1 76.94 226 PRO A O 1
ATOM 1680 N N . GLU A 1 227 ? -10.703 -23.625 8.828 1 80.12 227 GLU A N 1
ATOM 1681 C CA . GLU A 1 227 ? -11.148 -25 9.102 1 80.12 227 GLU A CA 1
ATOM 1682 C C . GLU A 1 227 ? -11.867 -25.594 7.891 1 80.12 227 GLU A C 1
ATOM 1684 O O . GLU A 1 227 ? -11.727 -26.781 7.605 1 80.12 227 GLU A O 1
ATOM 1689 N N . ALA A 1 228 ? -12.578 -24.781 7.285 1 81.81 228 ALA A N 1
ATOM 1690 C CA . ALA A 1 228 ? -13.312 -25.234 6.105 1 81.81 228 ALA A CA 1
ATOM 1691 C C . ALA A 1 228 ? -12.359 -25.625 4.984 1 81.81 228 ALA A C 1
ATOM 1693 O O . ALA A 1 228 ? -12.594 -26.609 4.277 1 81.81 228 ALA A O 1
ATOM 1694 N N . VAL A 1 229 ? -11.289 -24.906 4.832 1 87.12 229 VAL A N 1
ATOM 1695 C CA . VAL A 1 229 ? -10.281 -25.219 3.83 1 87.12 229 VAL A CA 1
ATOM 1696 C C . VAL A 1 229 ? -9.617 -26.562 4.172 1 87.12 229 VAL A C 1
ATOM 1698 O O . VAL A 1 229 ? -9.398 -27.391 3.289 1 87.12 229 VAL A O 1
ATOM 1701 N N . LEU A 1 230 ? -9.383 -26.766 5.418 1 88.31 230 LEU A N 1
ATOM 1702 C CA . LEU A 1 230 ? -8.781 -28.016 5.875 1 88.31 230 LEU A CA 1
ATOM 1703 C C . LEU A 1 230 ? -9.695 -29.203 5.578 1 88.31 230 LEU A C 1
ATOM 1705 O O . LEU A 1 230 ? -9.234 -30.234 5.098 1 88.31 230 LEU A O 1
ATOM 1709 N N . GLU A 1 231 ? -10.914 -29 5.809 1 88.56 231 GLU A N 1
ATOM 1710 C CA . GLU A 1 231 ? -11.883 -30.062 5.559 1 88.56 231 GLU A CA 1
ATOM 1711 C C . GLU A 1 231 ? -11.969 -30.375 4.07 1 88.56 231 GLU A C 1
ATOM 1713 O O . GLU A 1 231 ? -12.055 -31.547 3.689 1 88.56 231 GLU A O 1
ATOM 1718 N N . ALA A 1 232 ? -11.969 -29.391 3.328 1 90.69 232 ALA A N 1
ATOM 1719 C CA . ALA A 1 232 ? -12.031 -29.594 1.882 1 90.69 232 ALA A CA 1
ATOM 1720 C C . ALA A 1 232 ? -10.812 -30.359 1.382 1 90.69 232 ALA A C 1
ATOM 1722 O O . ALA A 1 232 ? -10.938 -31.266 0.564 1 90.69 232 ALA A O 1
ATOM 1723 N N . LEU A 1 233 ? -9.688 -30.047 1.874 1 93.75 233 LEU A N 1
ATOM 1724 C CA . LEU A 1 233 ? -8.453 -30.703 1.456 1 93.75 233 LEU A CA 1
ATOM 1725 C C . LEU A 1 233 ? -8.422 -32.156 1.923 1 93.75 233 LEU A C 1
ATOM 1727 O O . LEU A 1 233 ? -7.973 -33.031 1.191 1 93.75 233 LEU A O 1
ATOM 1731 N N . ARG A 1 234 ? -8.953 -32.375 3.088 1 92.75 234 ARG A N 1
ATOM 1732 C CA . ARG A 1 234 ? -9.039 -33.75 3.574 1 92.75 234 ARG A CA 1
ATOM 1733 C C . ARG A 1 234 ? -9.984 -34.594 2.703 1 92.75 234 ARG A C 1
ATOM 1735 O O . ARG A 1 234 ? -9.703 -35.75 2.406 1 92.75 234 ARG A O 1
ATOM 1742 N N . ALA A 1 235 ? -11.047 -33.938 2.33 1 92.25 235 ALA A N 1
ATOM 1743 C CA . ALA A 1 235 ? -11.945 -34.625 1.399 1 92.25 235 ALA A CA 1
ATOM 1744 C C . ALA A 1 235 ? -11.242 -34.938 0.089 1 92.25 235 ALA A C 1
ATOM 1746 O O . ALA A 1 235 ? -11.398 -36.031 -0.448 1 92.25 235 ALA A O 1
ATOM 1747 N N . PHE A 1 236 ? -10.492 -34.031 -0.375 1 94.62 236 PHE A N 1
ATOM 1748 C CA . PHE A 1 236 ? -9.734 -34.219 -1.607 1 94.62 236 PHE A CA 1
ATOM 1749 C C . PHE A 1 236 ? -8.82 -35.438 -1.5 1 94.62 236 PHE A C 1
ATOM 1751 O O . PHE A 1 236 ? -8.742 -36.25 -2.426 1 94.62 236 PHE A O 1
ATOM 1758 N N . VAL A 1 237 ? -8.195 -35.625 -0.373 1 95.38 237 VAL A N 1
ATOM 1759 C CA . VAL A 1 237 ? -7.289 -36.719 -0.117 1 95.38 237 VAL A CA 1
ATOM 1760 C C . VAL A 1 237 ? -8.07 -38.031 -0.069 1 95.38 237 VAL A C 1
ATOM 1762 O O . VAL A 1 237 ? -7.609 -39.062 -0.572 1 95.38 237 VAL A O 1
ATOM 1765 N N . THR A 1 238 ? -9.234 -37.938 0.451 1 95.06 238 THR A N 1
ATOM 1766 C CA . THR A 1 238 ? -10.062 -39.156 0.536 1 95.06 238 THR A CA 1
ATOM 1767 C C . THR A 1 238 ? -10.453 -39.625 -0.856 1 95.06 238 THR A C 1
ATOM 1769 O O . THR A 1 238 ? -10.688 -40.844 -1.059 1 95.06 238 THR A O 1
ATOM 1772 N N . TYR A 1 239 ? -10.461 -38.719 -1.782 1 94.31 239 TYR A N 1
ATOM 1773 C CA . TYR A 1 239 ? -10.82 -39.062 -3.148 1 94.31 239 TYR A CA 1
ATOM 1774 C C . TYR A 1 239 ? -9.602 -39.562 -3.918 1 94.31 239 TYR A C 1
ATOM 1776 O O . TYR A 1 239 ? -9.695 -39.906 -5.102 1 94.31 239 TYR A O 1
ATOM 1784 N N . GLY A 1 240 ? -8.43 -39.531 -3.273 1 94.56 240 GLY A N 1
ATOM 1785 C CA . GLY A 1 240 ? -7.277 -40.188 -3.873 1 94.56 240 GLY A CA 1
ATOM 1786 C C . GLY A 1 240 ? -6.121 -39.25 -4.137 1 94.56 240 GLY A C 1
ATOM 1787 O O . GLY A 1 240 ? -5.047 -39.656 -4.57 1 94.56 240 GLY A O 1
ATOM 1788 N N . ALA A 1 241 ? -6.316 -38 -3.896 1 96.19 241 ALA A N 1
ATOM 1789 C CA . ALA A 1 241 ? -5.219 -37.062 -4.105 1 96.19 241 ALA A CA 1
ATOM 1790 C C . ALA A 1 241 ? -4.113 -37.25 -3.078 1 96.19 241 ALA A C 1
ATOM 1792 O O . ALA A 1 241 ? -4.383 -37.594 -1.923 1 96.19 241 ALA A O 1
ATOM 1793 N N . VAL A 1 242 ? -2.879 -37.125 -3.49 1 95.69 242 VAL A N 1
ATOM 1794 C CA . VAL A 1 242 ? -1.713 -37.312 -2.635 1 95.69 242 VAL A CA 1
ATOM 1795 C C . VAL A 1 242 ? -1.322 -35.969 -1.988 1 95.69 242 VAL A C 1
ATOM 1797 O O . VAL A 1 242 ? -0.894 -35.062 -2.676 1 95.69 242 VAL A O 1
ATOM 1800 N N . PRO A 1 243 ? -1.389 -35.844 -0.694 1 94.94 243 PRO A N 1
ATOM 1801 C CA . PRO A 1 243 ? -1.143 -34.562 -0.022 1 94.94 243 PRO A CA 1
ATOM 1802 C C . PRO A 1 243 ? 0.216 -33.969 -0.375 1 94.94 243 PRO A C 1
ATOM 1804 O O . PRO A 1 243 ? 0.317 -32.75 -0.623 1 94.94 243 PRO A O 1
ATOM 1807 N N . GLY A 1 244 ? 1.241 -34.781 -0.453 1 96.75 244 GLY A N 1
ATOM 1808 C CA . GLY A 1 244 ? 2.59 -34.312 -0.734 1 96.75 244 GLY A CA 1
ATOM 1809 C C . GLY A 1 244 ? 2.742 -33.719 -2.127 1 96.75 244 GLY A C 1
ATOM 1810 O O . GLY A 1 244 ? 3.762 -33.094 -2.438 1 96.75 244 GLY A O 1
ATOM 1811 N N . GLN A 1 245 ? 1.681 -33.875 -2.918 1 97.06 245 GLN A N 1
ATOM 1812 C CA . GLN A 1 245 ? 1.709 -33.375 -4.289 1 97.06 245 GLN A CA 1
ATOM 1813 C C . GLN A 1 245 ? 0.6 -32.344 -4.52 1 97.06 245 GLN A C 1
ATOM 1815 O O . GLN A 1 245 ? 0.224 -32.062 -5.664 1 97.06 245 GLN A O 1
ATOM 1820 N N . ILE A 1 246 ? 0.038 -31.875 -3.455 1 97.94 246 ILE A N 1
ATOM 1821 C CA . ILE A 1 246 ? -0.932 -30.797 -3.508 1 97.94 246 ILE A CA 1
ATOM 1822 C C . ILE A 1 246 ? -0.268 -29.484 -3.07 1 97.94 246 ILE A C 1
ATOM 1824 O O . ILE A 1 246 ? 0.428 -29.453 -2.055 1 97.94 246 ILE A O 1
ATOM 1828 N N . ILE A 1 247 ? -0.428 -28.5 -3.877 1 98.19 247 ILE A N 1
ATOM 1829 C CA . ILE A 1 247 ? 0.072 -27.156 -3.594 1 98.19 247 ILE A CA 1
ATOM 1830 C C . ILE A 1 247 ? -1.097 -26.219 -3.277 1 98.19 247 ILE A C 1
ATOM 1832 O O . ILE A 1 247 ? -1.935 -25.953 -4.141 1 98.19 247 ILE A O 1
ATOM 1836 N N . VAL A 1 248 ? -1.181 -25.734 -2.07 1 95.69 248 VAL A N 1
ATOM 1837 C CA . VAL A 1 248 ? -2.201 -24.766 -1.686 1 95.69 248 VAL A CA 1
ATOM 1838 C C . VAL A 1 248 ? -1.671 -23.359 -1.886 1 95.69 248 VAL A C 1
ATOM 1840 O O . VAL A 1 248 ? -0.773 -22.906 -1.164 1 95.69 248 VAL A O 1
ATOM 1843 N N . THR A 1 249 ? -2.242 -22.656 -2.861 1 94.38 249 THR A N 1
ATOM 1844 C CA . THR A 1 249 ? -1.814 -21.281 -3.16 1 94.38 249 THR A CA 1
ATOM 1845 C C . THR A 1 249 ? -2.637 -20.281 -2.367 1 94.38 249 THR A C 1
ATOM 1847 O O . THR A 1 249 ? -3.646 -20.641 -1.755 1 94.38 249 THR A O 1
ATOM 1850 N N . HIS A 1 250 ? -2.188 -19.062 -2.266 1 90.69 250 HIS A N 1
ATOM 1851 C CA . HIS A 1 250 ? -2.791 -18.016 -1.462 1 90.69 250 HIS A CA 1
ATOM 1852 C C . HIS A 1 250 ? -2.846 -18.406 0.011 1 90.69 250 HIS A C 1
ATOM 1854 O O . HIS A 1 250 ? -3.82 -18.094 0.703 1 90.69 250 HIS A O 1
ATOM 1860 N N . ALA A 1 251 ? -1.85 -19.031 0.454 1 91.56 251 ALA A N 1
ATOM 1861 C CA . ALA A 1 251 ? -1.848 -19.562 1.812 1 91.56 251 ALA A CA 1
ATOM 1862 C C . ALA A 1 251 ? -1.9 -18.453 2.846 1 91.56 251 ALA A C 1
ATOM 1864 O O . ALA A 1 251 ? -2.385 -18.641 3.963 1 91.56 251 ALA A O 1
ATOM 1865 N N . GLN A 1 252 ? -1.456 -17.219 2.488 1 88.56 252 GLN A N 1
ATOM 1866 C CA . GLN A 1 252 ? -1.457 -16.094 3.414 1 88.56 252 GLN A CA 1
ATOM 1867 C C . GLN A 1 252 ? -2.879 -15.711 3.812 1 88.56 252 GLN A C 1
ATOM 1869 O O . GLN A 1 252 ? -3.088 -15.047 4.828 1 88.56 252 GLN A O 1
ATOM 1874 N N . HIS A 1 253 ? -3.818 -16.141 3.002 1 84.38 253 HIS A N 1
ATOM 1875 C CA . HIS A 1 253 ? -5.215 -15.852 3.318 1 84.38 253 HIS A CA 1
ATOM 1876 C C . HIS A 1 253 ? -5.656 -16.594 4.574 1 84.38 253 HIS A C 1
ATOM 1878 O O . HIS A 1 253 ? -6.684 -16.25 5.172 1 84.38 253 HIS A O 1
ATOM 1884 N N . LEU A 1 254 ? -4.898 -17.547 4.945 1 86.44 254 LEU A N 1
ATOM 1885 C CA . LEU A 1 254 ? -5.277 -18.391 6.082 1 86.44 254 LEU A CA 1
ATOM 1886 C C . LEU A 1 254 ? -4.594 -17.906 7.355 1 86.44 254 LEU A C 1
ATOM 1888 O O . LEU A 1 254 ? -4.777 -18.5 8.422 1 86.44 254 LEU A O 1
ATOM 1892 N N . LEU A 1 255 ? -3.834 -16.828 7.258 1 85.88 255 LEU A N 1
ATOM 1893 C CA . LEU A 1 255 ? -3.27 -16.188 8.438 1 85.88 255 LEU A CA 1
ATOM 1894 C C . LEU A 1 255 ? -4.324 -15.359 9.156 1 85.88 255 LEU A C 1
ATOM 1896 O O . LEU A 1 255 ? -5.23 -14.812 8.523 1 85.88 255 LEU A O 1
ATOM 1900 N N . SER A 1 256 ? -4.133 -15.32 10.445 1 79.81 256 SER A N 1
ATOM 1901 C CA . SER A 1 256 ? -4.965 -14.367 11.18 1 79.81 256 SER A CA 1
ATOM 1902 C C . SER A 1 256 ? -4.527 -12.93 10.914 1 79.81 256 SER A C 1
ATOM 1904 O O . SER A 1 256 ? -3.463 -12.695 10.336 1 79.81 256 SER A O 1
ATOM 1906 N N . GLU A 1 257 ? -5.355 -12.031 11.336 1 69.62 257 GLU A N 1
ATOM 1907 C CA . GLU A 1 257 ? -5.043 -10.609 11.164 1 69.62 257 GLU A CA 1
ATOM 1908 C C . GLU A 1 257 ? -3.738 -10.25 11.859 1 69.62 257 GLU A C 1
ATOM 1910 O O . GLU A 1 257 ? -3.047 -9.312 11.445 1 69.62 257 GLU A O 1
ATOM 1915 N N . HIS A 1 258 ? -3.387 -11.039 12.828 1 73.19 258 HIS A N 1
ATOM 1916 C CA . HIS A 1 258 ? -2.184 -10.75 13.602 1 73.19 258 HIS A CA 1
ATOM 1917 C C . HIS A 1 258 ? -1.035 -11.672 13.195 1 73.19 258 HIS A C 1
ATOM 1919 O O . HIS A 1 258 ? 0.021 -11.664 13.836 1 73.19 258 HIS A O 1
ATOM 1925 N N . GLY A 1 259 ? -1.242 -12.477 12.203 1 79.5 259 GLY A N 1
ATOM 1926 C CA . GLY A 1 259 ? -0.158 -13.281 11.664 1 79.5 259 GLY A CA 1
ATOM 1927 C C . GLY A 1 259 ? -0.074 -14.664 12.289 1 79.5 259 GLY A C 1
ATOM 1928 O O . GLY A 1 259 ? 0.924 -15.367 12.117 1 79.5 259 GLY A O 1
ATOM 1929 N N . ASP A 1 260 ? -1.08 -14.977 13 1 86.75 260 ASP A N 1
ATOM 1930 C CA . ASP A 1 260 ? -1.096 -16.344 13.539 1 86.75 260 ASP A CA 1
ATOM 1931 C C . ASP A 1 260 ? -1.22 -17.359 12.414 1 86.75 260 ASP A C 1
ATOM 1933 O O . ASP A 1 260 ? -2.133 -17.281 11.594 1 86.75 260 ASP A O 1
ATOM 1937 N N . ALA A 1 261 ? -0.295 -18.406 12.508 1 93.81 261 ALA A N 1
ATOM 1938 C CA . ALA A 1 261 ? -0.182 -19.359 11.406 1 93.81 261 ALA A CA 1
ATOM 1939 C C . ALA A 1 261 ? -0.728 -20.719 11.805 1 93.81 261 ALA A C 1
ATOM 1941 O O . ALA A 1 261 ? -0.26 -21.75 11.312 1 93.81 261 ALA A O 1
ATOM 1942 N N . GLY A 1 262 ? -1.702 -20.734 12.664 1 93.69 262 GLY A N 1
ATOM 1943 C CA . GLY A 1 262 ? -2.244 -21.984 13.148 1 93.69 262 GLY A CA 1
ATOM 1944 C C . GLY A 1 262 ? -2.746 -22.891 12.039 1 93.69 262 GLY A C 1
ATOM 1945 O O . GLY A 1 262 ? -2.365 -24.062 11.961 1 93.69 262 GLY A O 1
ATOM 1946 N N . ALA A 1 263 ? -3.562 -22.391 11.164 1 92.06 263 ALA A N 1
ATOM 1947 C CA . ALA A 1 263 ? -4.125 -23.172 10.062 1 92.06 263 ALA A CA 1
ATOM 1948 C C . ALA A 1 263 ? -3.025 -23.672 9.133 1 92.06 263 ALA A C 1
ATOM 1950 O O . ALA A 1 263 ? -3.086 -24.812 8.641 1 92.06 263 ALA A O 1
ATOM 1951 N N . LEU A 1 264 ? -2.037 -22.875 8.922 1 96.12 264 LEU A N 1
ATOM 1952 C CA . LEU A 1 264 ? -0.918 -23.266 8.062 1 96.12 264 LEU A CA 1
ATOM 1953 C C . LEU A 1 264 ? -0.139 -24.422 8.68 1 96.12 264 LEU A C 1
ATOM 1955 O O . LEU A 1 264 ? 0.26 -25.344 7.98 1 96.12 264 LEU A O 1
ATOM 1959 N N . ARG A 1 265 ? -0 -24.391 9.945 1 96.75 265 ARG A N 1
ATOM 1960 C CA . ARG A 1 265 ? 0.707 -25.453 10.656 1 96.75 265 ARG A CA 1
ATOM 1961 C C . ARG A 1 265 ? 0.005 -26.797 10.477 1 96.75 265 ARG A C 1
ATOM 1963 O O . ARG A 1 265 ? 0.658 -27.828 10.258 1 96.75 265 ARG A O 1
ATOM 1970 N N . VAL A 1 266 ? -1.234 -26.719 10.57 1 96.19 266 VAL A N 1
ATOM 1971 C CA . VAL A 1 266 ? -2.01 -27.953 10.438 1 96.19 266 VAL A CA 1
ATOM 1972 C C . VAL A 1 266 ? -1.835 -28.516 9.031 1 96.19 266 VAL A C 1
ATOM 1974 O O . VAL A 1 266 ? -1.573 -29.719 8.875 1 96.19 266 VAL A O 1
ATOM 1977 N N . LEU A 1 267 ? -1.916 -27.703 8.023 1 96.19 267 LEU A N 1
ATOM 1978 C CA . LEU A 1 267 ? -1.76 -28.156 6.645 1 96.19 267 LEU A CA 1
ATOM 1979 C C . LEU A 1 267 ? -0.365 -28.719 6.41 1 96.19 267 LEU A C 1
ATOM 1981 O O . LEU A 1 267 ? -0.217 -29.766 5.777 1 96.19 267 LEU A O 1
ATOM 1985 N N . LEU A 1 268 ? 0.588 -28.062 6.961 1 97.94 268 LEU A N 1
ATOM 1986 C CA . LEU A 1 268 ? 1.973 -28.5 6.797 1 97.94 268 LEU A CA 1
ATOM 1987 C C . LEU A 1 268 ? 2.213 -29.844 7.48 1 97.94 268 LEU A C 1
ATOM 1989 O O . LEU A 1 268 ? 2.854 -30.719 6.91 1 97.94 268 LEU A O 1
ATOM 1993 N N . ARG A 1 269 ? 1.665 -30.016 8.641 1 97.44 269 ARG A N 1
ATOM 1994 C CA . ARG A 1 269 ? 1.819 -31.266 9.375 1 97.44 269 ARG A CA 1
ATOM 1995 C C . ARG A 1 269 ? 1.14 -32.438 8.641 1 97.44 269 ARG A C 1
ATOM 1997 O O . ARG A 1 269 ? 1.599 -33.562 8.711 1 97.44 269 ARG A O 1
ATOM 2004 N N . GLU A 1 270 ? 0.128 -32.062 7.926 1 96.88 270 GLU A N 1
ATOM 2005 C CA . GLU A 1 270 ? -0.613 -33.094 7.207 1 96.88 270 GLU A CA 1
ATOM 2006 C C . GLU A 1 270 ? 0.022 -33.375 5.848 1 96.88 270 GLU A C 1
ATOM 2008 O O . GLU A 1 270 ? -0.476 -34.219 5.09 1 96.88 270 GLU A O 1
ATOM 2013 N N . GLY A 1 271 ? 1.06 -32.688 5.504 1 97.19 271 GLY A N 1
ATOM 2014 C CA . GLY A 1 271 ? 1.891 -33.062 4.371 1 97.19 271 GLY A CA 1
ATOM 2015 C C . GLY A 1 271 ? 1.678 -32.188 3.152 1 97.19 271 GLY A C 1
ATOM 2016 O O . GLY A 1 271 ? 2.322 -32.375 2.121 1 97.19 271 GLY A O 1
ATOM 2017 N N . PHE A 1 272 ? 0.808 -31.156 3.262 1 97.81 272 PHE A N 1
ATOM 2018 C CA . PHE A 1 272 ? 0.534 -30.281 2.129 1 97.81 272 PHE A CA 1
ATOM 2019 C C . PHE A 1 272 ? 1.683 -29.312 1.909 1 97.81 272 PHE A C 1
ATOM 2021 O O . PHE A 1 272 ? 2.486 -29.078 2.814 1 97.81 272 PHE A O 1
ATOM 2028 N N . ASN A 1 273 ? 1.817 -28.828 0.673 1 98.44 273 ASN A N 1
ATOM 2029 C CA . ASN A 1 273 ? 2.719 -27.734 0.345 1 98.44 273 ASN A CA 1
ATOM 2030 C C . ASN A 1 273 ? 1.965 -26.406 0.216 1 98.44 273 ASN A C 1
ATOM 2032 O O . ASN A 1 273 ? 0.817 -26.391 -0.231 1 98.44 273 ASN A O 1
ATOM 2036 N N . LEU A 1 274 ? 2.641 -25.375 0.652 1 98.06 274 LEU A N 1
ATOM 2037 C CA . LEU A 1 274 ? 1.993 -24.062 0.646 1 98.06 274 LEU A CA 1
ATOM 2038 C C . LEU A 1 274 ? 2.746 -23.094 -0.252 1 98.06 274 LEU A C 1
ATOM 2040 O O . LEU A 1 274 ? 3.98 -23.094 -0.277 1 98.06 274 LEU A O 1
ATOM 2044 N N . THR A 1 275 ? 2.018 -22.344 -1.004 1 97.5 275 THR A N 1
ATOM 2045 C CA . THR A 1 275 ? 2.586 -21.188 -1.686 1 97.5 275 THR A CA 1
ATOM 2046 C C . THR A 1 275 ? 2.047 -19.891 -1.088 1 97.5 275 THR A C 1
ATOM 2048 O O . THR A 1 275 ? 0.836 -19.656 -1.095 1 97.5 275 THR A O 1
ATOM 2051 N N . VAL A 1 276 ? 2.873 -19.188 -0.502 1 95 276 VAL A N 1
ATOM 2052 C CA . VAL A 1 276 ? 2.557 -17.828 -0.119 1 95 276 VAL A CA 1
ATOM 2053 C C . VAL A 1 276 ? 2.801 -16.891 -1.301 1 95 276 VAL A C 1
ATOM 2055 O O . VAL A 1 276 ? 3.941 -16.703 -1.729 1 95 276 VAL A O 1
ATOM 2058 N N . ASP A 1 277 ? 1.568 -16.5 -1.746 1 90.44 277 ASP A N 1
ATOM 2059 C CA . ASP A 1 277 ? 1.646 -15.68 -2.945 1 90.44 277 ASP A CA 1
ATOM 2060 C C . ASP A 1 277 ? 0.858 -14.383 -2.771 1 90.44 277 ASP A C 1
ATOM 2062 O O . ASP A 1 277 ? 0.281 -14.141 -1.709 1 90.44 277 ASP A O 1
ATOM 2066 N N . GLY A 1 278 ? 1.176 -13.289 -3.129 1 82.81 278 GLY A N 1
ATOM 2067 C CA . GLY A 1 278 ? 0.65 -11.945 -2.963 1 82.81 278 GLY A CA 1
ATOM 2068 C C . GLY A 1 278 ? 1.692 -10.953 -2.482 1 82.81 278 GLY A C 1
ATOM 2069 O O . GLY A 1 278 ? 1.354 -9.852 -2.045 1 82.81 278 GLY A O 1
ATOM 2070 N N . ILE A 1 279 ? 2.744 -11.453 -2.506 1 79.88 279 ILE A N 1
ATOM 2071 C CA . ILE A 1 279 ? 3.838 -10.609 -2.047 1 79.88 279 ILE A CA 1
ATOM 2072 C C . ILE A 1 279 ? 4.027 -9.438 -3.012 1 79.88 279 ILE A C 1
ATOM 2074 O O . ILE A 1 279 ? 4.145 -9.641 -4.223 1 79.88 279 ILE A O 1
ATOM 2078 N N . GLY A 1 280 ? 4 -8.297 -2.467 1 72.5 280 GLY A N 1
ATOM 2079 C CA . GLY A 1 280 ? 4.156 -7.09 -3.268 1 72.5 280 GLY A CA 1
ATOM 2080 C C . GLY A 1 280 ? 2.834 -6.52 -3.752 1 72.5 280 GLY A C 1
ATOM 2081 O O . GLY A 1 280 ? 2.807 -5.484 -4.418 1 72.5 280 GLY A O 1
ATOM 2082 N N . ASN A 1 281 ? 1.8 -7.25 -3.375 1 66.94 281 ASN A N 1
ATOM 2083 C CA . ASN A 1 281 ? 0.516 -6.844 -3.938 1 66.94 281 ASN A CA 1
ATOM 2084 C C . ASN A 1 281 ? -0.3 -6.031 -2.938 1 66.94 281 ASN A C 1
ATOM 2086 O O . ASN A 1 281 ? -0.369 -6.375 -1.757 1 66.94 281 ASN A O 1
ATOM 2090 N N . SER A 1 282 ? -0.628 -4.766 -3.355 1 58.88 282 SER A N 1
ATOM 2091 C CA . SER A 1 282 ? -1.541 -3.975 -2.537 1 58.88 282 SER A CA 1
ATOM 2092 C C . SER A 1 282 ? -2.988 -4.406 -2.748 1 58.88 282 SER A C 1
ATOM 2094 O O . SER A 1 282 ? -3.873 -4.031 -1.977 1 58.88 282 SER A O 1
ATOM 2096 N N . TRP A 1 283 ? -3.156 -5.211 -3.871 1 55.12 283 TRP A N 1
ATOM 2097 C CA . TRP A 1 283 ? -4.484 -5.688 -4.246 1 55.12 283 TRP A CA 1
ATOM 2098 C C . TRP A 1 283 ? -4.395 -6.992 -5.031 1 55.12 283 TRP A C 1
ATOM 2100 O O . TRP A 1 283 ? -3.344 -7.312 -5.594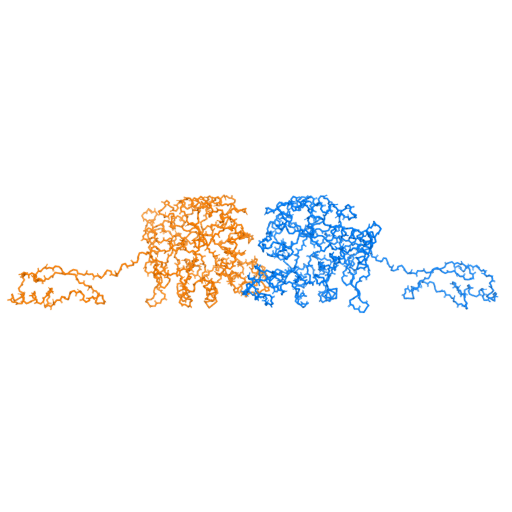 1 55.12 283 TRP A O 1
ATOM 2110 N N . SER A 1 284 ? -5.164 -7.988 -4.73 1 52.97 284 SER A N 1
ATOM 2111 C CA . SER A 1 284 ? -5.18 -9.156 -5.605 1 52.97 284 SER A CA 1
ATOM 2112 C C . SER A 1 284 ? -6.602 -9.523 -6.008 1 52.97 284 SER A C 1
ATOM 2114 O O . SER A 1 284 ? -7.535 -9.398 -5.211 1 52.97 284 SER A O 1
ATOM 2116 N N . ILE A 1 285 ? -6.805 -9.648 -7.277 1 49.47 285 ILE A N 1
ATOM 2117 C CA . ILE A 1 285 ? -8.094 -10.039 -7.836 1 49.47 285 ILE A CA 1
ATOM 2118 C C . ILE A 1 285 ? -8.625 -11.266 -7.09 1 49.47 285 ILE A C 1
ATOM 2120 O O . ILE A 1 285 ? -9.812 -11.336 -6.777 1 49.47 285 ILE A O 1
ATOM 2124 N N . ILE A 1 286 ? -7.746 -12.141 -6.988 1 50.72 286 ILE A N 1
ATOM 2125 C CA . ILE A 1 286 ? -8.188 -13.383 -6.363 1 50.72 286 ILE A CA 1
ATOM 2126 C C . ILE A 1 286 ? -8.594 -13.117 -4.918 1 50.72 286 ILE A C 1
ATOM 2128 O O . ILE A 1 286 ? -9.539 -13.727 -4.406 1 50.72 286 ILE A O 1
ATOM 2132 N N . GLY A 1 287 ? -7.898 -12.211 -4.379 1 50.84 287 GLY A N 1
ATOM 2133 C CA . GLY A 1 287 ? -8.289 -11.766 -3.051 1 50.84 287 GLY A CA 1
ATOM 2134 C C . GLY A 1 287 ? -9.461 -10.805 -3.066 1 50.84 287 GLY A C 1
ATOM 2135 O O . GLY A 1 287 ? -10.062 -10.531 -2.025 1 50.84 287 GLY A O 1
ATOM 2136 N N . ALA A 1 288 ? -9.688 -10.188 -4.328 1 49.41 288 ALA A N 1
ATOM 2137 C CA . ALA A 1 288 ? -10.703 -9.141 -4.453 1 49.41 288 ALA A CA 1
ATOM 2138 C C . ALA A 1 288 ? -12.102 -9.75 -4.52 1 49.41 288 ALA A C 1
ATOM 2140 O O . ALA A 1 288 ? -13.094 -9.023 -4.566 1 49.41 288 ALA A O 1
ATOM 2141 N N . GLN A 1 289 ? -12.07 -11.094 -4.938 1 39.81 289 GLN A N 1
ATOM 2142 C CA . GLN A 1 289 ? -13.398 -11.586 -5.312 1 39.81 289 GLN A CA 1
ATOM 2143 C C . GLN A 1 289 ? -14.484 -10.945 -4.453 1 39.81 289 GLN A C 1
ATOM 2145 O O . GLN A 1 289 ? -15.523 -10.531 -4.965 1 39.81 289 GLN A O 1
ATOM 2150 N N . SER A 1 290 ? -14.703 -11.688 -3.322 1 35.84 290 SER A N 1
ATOM 2151 C CA . SER A 1 290 ? -16.062 -11.719 -2.814 1 35.84 290 SER A CA 1
ATOM 2152 C C . SER A 1 290 ? -16.516 -10.336 -2.355 1 35.84 290 SER A C 1
ATOM 2154 O O . SER A 1 290 ? -17.688 -10.133 -2.041 1 35.84 290 SER A O 1
ATOM 2156 N N . CYS A 1 291 ? -15.648 -9.617 -1.669 1 34.97 291 CYS A N 1
ATOM 2157 C CA . CYS A 1 291 ? -16.391 -8.656 -0.868 1 34.97 291 CYS A CA 1
ATOM 2158 C C . CYS A 1 291 ? -16.688 -7.391 -1.669 1 34.97 291 CYS A C 1
ATOM 2160 O O . CYS A 1 291 ? -15.836 -6.906 -2.41 1 34.97 291 CYS A O 1
ATOM 2162 N N . GLU A 1 292 ? -17.828 -7.426 -2.217 1 39.47 292 GLU A N 1
ATOM 2163 C CA . GLU A 1 292 ? -18.281 -6.051 -2.418 1 39.47 292 GLU A CA 1
ATOM 2164 C C . GLU A 1 292 ? -17.375 -5.062 -1.686 1 39.47 292 GLU A C 1
ATOM 2166 O O . GLU A 1 292 ? -17.438 -3.855 -1.919 1 39.47 292 GLU A O 1
ATOM 2171 N N . ASP A 1 293 ? -16.922 -5.594 -0.585 1 40.97 293 ASP A N 1
ATOM 2172 C CA . ASP A 1 293 ? -16.125 -4.707 0.259 1 40.97 293 ASP A CA 1
ATOM 2173 C C . ASP A 1 293 ? -14.703 -4.582 -0.269 1 40.97 293 ASP A C 1
ATOM 2175 O O . ASP A 1 293 ? -13.891 -5.496 -0.107 1 40.97 293 ASP A O 1
ATOM 2179 N N . GLU A 1 294 ? -14.625 -4.121 -1.491 1 43.53 294 GLU A N 1
ATOM 2180 C CA . GLU A 1 294 ? -13.422 -3.621 -2.139 1 43.53 294 GLU A CA 1
ATOM 2181 C C . GLU A 1 294 ? -12.227 -3.652 -1.186 1 43.53 294 GLU A C 1
ATOM 2183 O O . GLU A 1 294 ? -11.078 -3.633 -1.622 1 43.53 294 GLU A O 1
ATOM 2188 N N . LEU A 1 295 ? -12.422 -3.48 0.182 1 44.94 295 LEU A N 1
ATOM 2189 C CA . LEU A 1 295 ? -11.367 -2.908 1.013 1 44.94 295 LEU A CA 1
ATOM 2190 C C . LEU A 1 295 ? -10.617 -4 1.767 1 44.94 295 LEU A C 1
ATOM 2192 O O . LEU A 1 295 ? -9.875 -3.715 2.711 1 44.94 295 LEU A O 1
ATOM 2196 N N . ALA A 1 296 ? -10.922 -5.332 1.513 1 49.41 296 ALA A N 1
ATOM 2197 C CA . ALA A 1 296 ? -10.07 -6.102 2.414 1 49.41 296 ALA A CA 1
ATOM 2198 C C . ALA A 1 296 ? -8.594 -5.965 2.027 1 49.41 296 ALA A C 1
ATOM 2200 O O . ALA A 1 296 ? -8.195 -6.355 0.929 1 49.41 296 ALA A O 1
ATOM 2201 N N . LEU A 1 297 ? -7.93 -5.125 2.648 1 55.62 297 LEU A N 1
ATOM 2202 C CA . LEU A 1 297 ? -6.512 -4.918 2.387 1 55.62 297 LEU A CA 1
ATOM 2203 C C . LEU A 1 297 ? -5.719 -6.195 2.646 1 55.62 297 LEU A C 1
ATOM 2205 O O . LEU A 1 297 ? -6.043 -6.957 3.561 1 55.62 297 LEU A O 1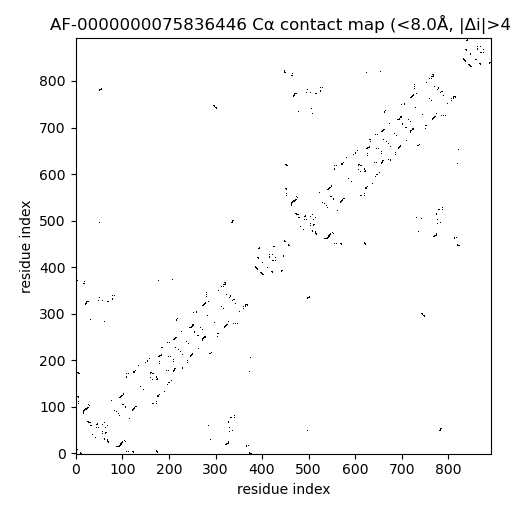
ATOM 2209 N N . PRO A 1 298 ? -4.918 -6.566 1.682 1 65 298 PRO A N 1
ATOM 2210 C CA . PRO A 1 298 ? -4.027 -7.707 1.893 1 65 298 PRO A CA 1
ATOM 2211 C C . PRO A 1 298 ? -3.221 -7.598 3.186 1 65 298 PRO A C 1
ATOM 2213 O O . PRO A 1 298 ? -3.033 -6.492 3.705 1 65 298 PRO A O 1
ATOM 2216 N N . ILE A 1 299 ? -2.975 -8.742 3.787 1 72.94 299 ILE A N 1
ATOM 2217 C CA . ILE A 1 299 ? -2.066 -8.797 4.926 1 72.94 299 ILE A CA 1
ATOM 2218 C C . ILE A 1 299 ? -0.727 -8.164 4.551 1 72.94 299 ILE A C 1
ATOM 2220 O O . ILE A 1 299 ? -0.241 -8.352 3.432 1 72.94 299 ILE A O 1
ATOM 2224 N N . SER A 1 300 ? -0.205 -7.41 5.41 1 75.38 300 SER A N 1
ATOM 2225 C CA . SER A 1 300 ? 1.039 -6.707 5.109 1 75.38 300 SER A CA 1
ATOM 2226 C C . SER A 1 300 ? 2.191 -7.688 4.906 1 75.38 300 SER A C 1
ATOM 2228 O O . SER A 1 300 ? 2.209 -8.766 5.508 1 75.38 300 SER A O 1
ATOM 2230 N N . GLU A 1 301 ? 3.152 -7.336 4.16 1 81.81 301 GLU A N 1
ATOM 2231 C CA . GLU A 1 301 ? 4.32 -8.172 3.891 1 81.81 301 GLU A CA 1
ATOM 2232 C C . GLU A 1 301 ? 5.121 -8.43 5.164 1 81.81 301 GLU A C 1
ATOM 2234 O O . GLU A 1 301 ? 5.738 -9.484 5.312 1 81.81 301 GLU A O 1
ATOM 2239 N N . GLU A 1 302 ? 5.027 -7.434 6.043 1 79.44 302 GLU A N 1
ATOM 2240 C CA . GLU A 1 302 ? 5.746 -7.609 7.305 1 79.44 302 GLU A CA 1
ATOM 2241 C C . GLU A 1 302 ? 5.16 -8.758 8.117 1 79.44 302 GLU A C 1
ATOM 2243 O O . GLU A 1 302 ? 5.898 -9.578 8.664 1 79.44 302 GLU A O 1
ATOM 2248 N N . ILE A 1 303 ? 3.869 -8.789 8.188 1 81.5 303 ILE A N 1
ATOM 2249 C CA . ILE A 1 303 ? 3.191 -9.844 8.93 1 81.5 303 ILE A CA 1
ATOM 2250 C C . ILE A 1 303 ? 3.463 -11.195 8.266 1 81.5 303 ILE A C 1
ATOM 2252 O O . ILE A 1 303 ? 3.752 -12.18 8.945 1 81.5 303 ILE A O 1
ATOM 2256 N N . VAL A 1 304 ? 3.473 -11.219 6.977 1 88.75 304 VAL A N 1
ATOM 2257 C CA . VAL A 1 304 ? 3.734 -12.445 6.23 1 88.75 304 VAL A CA 1
ATOM 2258 C C . VAL A 1 304 ? 5.164 -12.914 6.492 1 88.75 304 VAL A C 1
ATOM 2260 O O . VAL A 1 304 ? 5.395 -14.094 6.789 1 88.75 304 VAL A O 1
ATOM 2263 N N . ALA A 1 305 ? 6.078 -11.969 6.434 1 91.31 305 ALA A N 1
ATOM 2264 C CA . ALA A 1 305 ? 7.488 -12.305 6.617 1 91.31 305 ALA A CA 1
ATOM 2265 C C . ALA A 1 305 ? 7.742 -12.852 8.016 1 91.31 305 ALA A C 1
ATOM 2267 O O . ALA A 1 305 ? 8.477 -13.828 8.188 1 91.31 305 ALA A O 1
ATOM 2268 N N . ARG A 1 306 ? 7.141 -12.289 9 1 91 306 ARG A N 1
ATOM 2269 C CA . ARG A 1 306 ? 7.301 -12.75 10.375 1 91 306 ARG A CA 1
ATOM 2270 C C . ARG A 1 306 ? 6.715 -14.148 10.555 1 91 306 ARG A C 1
ATOM 2272 O O . ARG A 1 306 ? 7.305 -14.992 11.234 1 91 306 ARG A O 1
ATOM 2279 N N . SER A 1 307 ? 5.59 -14.312 9.961 1 93.94 307 SER A N 1
ATOM 2280 C CA . SER A 1 307 ? 4.969 -15.633 10.031 1 93.94 307 SER A CA 1
ATOM 2281 C C . SER A 1 307 ? 5.844 -16.688 9.359 1 93.94 307 SER A C 1
ATOM 2283 O O . SER A 1 307 ? 5.988 -17.797 9.875 1 93.94 307 SER A O 1
ATOM 2285 N N . LEU A 1 308 ? 6.41 -16.359 8.266 1 96.56 308 LEU A N 1
ATOM 2286 C CA . LEU A 1 308 ? 7.297 -17.281 7.551 1 96.56 308 LEU A CA 1
ATOM 2287 C C . LEU A 1 308 ? 8.523 -17.609 8.391 1 96.56 308 LEU A C 1
ATOM 2289 O O . LEU A 1 308 ? 8.953 -18.766 8.438 1 96.56 308 LEU A O 1
ATOM 2293 N N . ALA A 1 309 ? 9.039 -16.578 9.031 1 96.62 309 ALA A N 1
ATOM 2294 C CA . ALA A 1 309 ? 10.203 -16.797 9.883 1 96.62 309 ALA A CA 1
ATOM 2295 C C . ALA A 1 309 ? 9.891 -17.812 10.977 1 96.62 309 ALA A C 1
ATOM 2297 O O . ALA A 1 309 ? 10.68 -18.734 11.234 1 96.62 309 ALA A O 1
ATOM 2298 N N . THR A 1 310 ? 8.758 -17.672 11.531 1 96.88 310 THR A N 1
ATOM 2299 C CA . THR A 1 310 ? 8.328 -18.578 12.586 1 96.88 310 THR A CA 1
ATOM 2300 C C . THR A 1 310 ? 8.172 -20 12.047 1 96.88 310 THR A C 1
ATOM 2302 O O . THR A 1 310 ? 8.648 -20.953 12.648 1 96.88 310 THR A O 1
ATOM 2305 N N . LEU A 1 311 ? 7.566 -20.156 10.938 1 97.94 311 LEU A N 1
ATOM 2306 C CA . LEU A 1 311 ? 7.312 -21.453 10.352 1 97.94 311 LEU A CA 1
ATOM 2307 C C . LEU A 1 311 ? 8.617 -22.125 9.93 1 97.94 311 LEU A C 1
ATOM 2309 O O . LEU A 1 311 ? 8.773 -23.344 10.086 1 97.94 311 LEU A O 1
ATOM 2313 N N . VAL A 1 312 ? 9.539 -21.359 9.414 1 98 312 VAL A N 1
ATOM 2314 C CA . VAL A 1 312 ? 10.844 -21.891 9.031 1 98 312 VAL A CA 1
ATOM 2315 C C . VAL A 1 312 ? 11.594 -22.375 10.266 1 98 312 VAL A C 1
ATOM 2317 O O . VAL A 1 312 ? 12.18 -23.453 10.258 1 98 312 VAL A O 1
ATOM 2320 N N . ASP A 1 313 ? 11.516 -21.594 11.328 1 97.19 313 ASP A N 1
ATOM 2321 C CA . ASP A 1 313 ? 12.156 -21.969 12.586 1 97.19 313 ASP A CA 1
ATOM 2322 C C . ASP A 1 313 ? 11.562 -23.266 13.141 1 97.19 313 ASP A C 1
ATOM 2324 O O . ASP A 1 313 ? 12.266 -24.047 13.797 1 97.19 313 ASP A O 1
ATOM 2328 N N . GLU A 1 314 ? 10.375 -23.469 12.812 1 97.56 314 GLU A N 1
ATOM 2329 C CA . GLU A 1 314 ? 9.688 -24.672 13.281 1 97.56 314 GLU A CA 1
ATOM 2330 C C . GLU A 1 314 ? 10 -25.875 12.398 1 97.56 314 GLU A C 1
ATOM 2332 O O . GLU A 1 314 ? 9.547 -26.984 12.672 1 97.56 314 GLU A O 1
ATOM 2337 N N . GLY A 1 315 ? 10.672 -25.641 11.25 1 97.38 315 GLY A N 1
ATOM 2338 C CA . GLY A 1 315 ? 11.141 -26.734 10.422 1 97.38 315 GLY A CA 1
ATOM 2339 C C . GLY A 1 315 ? 10.281 -26.969 9.195 1 97.38 315 GLY A C 1
ATOM 2340 O O . GLY A 1 315 ? 10.398 -28 8.539 1 97.38 315 GLY A O 1
ATOM 2341 N N . PHE A 1 316 ? 9.461 -26 8.836 1 98.25 316 PHE A N 1
ATOM 2342 C CA . PHE A 1 316 ? 8.508 -26.219 7.75 1 98.25 316 PHE A CA 1
ATOM 2343 C C . PHE A 1 316 ? 9.023 -25.609 6.449 1 98.25 316 PHE A C 1
ATOM 2345 O O . PHE A 1 316 ? 8.305 -25.562 5.449 1 98.25 316 PHE A O 1
ATOM 2352 N N . GLY A 1 317 ? 10.25 -25.172 6.355 1 97.88 317 GLY A N 1
ATOM 2353 C CA . GLY A 1 317 ? 10.805 -24.516 5.184 1 97.88 317 GLY A CA 1
ATOM 2354 C C . GLY A 1 317 ? 10.742 -25.375 3.932 1 97.88 317 GLY A C 1
ATOM 2355 O O . GLY A 1 317 ? 10.625 -24.859 2.82 1 97.88 317 GLY A O 1
ATOM 2356 N N . GLY A 1 318 ? 10.727 -26.641 4.102 1 98.12 318 GLY A N 1
ATOM 2357 C CA . GLY A 1 318 ? 10.773 -27.578 2.982 1 98.12 318 GLY A CA 1
ATOM 2358 C C . GLY A 1 318 ? 9.438 -27.734 2.289 1 98.12 318 GLY A C 1
ATOM 2359 O O . GLY A 1 318 ? 9.352 -28.406 1.252 1 98.12 318 GLY A O 1
ATOM 2360 N N . GLN A 1 319 ? 8.383 -27.078 2.818 1 98.56 319 GLN A N 1
ATOM 2361 C CA . GLN A 1 319 ? 7.047 -27.234 2.26 1 98.56 319 GLN A CA 1
ATOM 2362 C C . GLN A 1 319 ? 6.449 -25.891 1.867 1 98.56 319 GLN A C 1
ATOM 2364 O O . GLN A 1 319 ? 5.281 -25.812 1.485 1 98.56 319 GLN A O 1
ATOM 2369 N N . ILE A 1 320 ? 7.25 -24.828 1.934 1 98.69 320 ILE A N 1
ATOM 2370 C CA . ILE A 1 320 ? 6.734 -23.484 1.679 1 98.69 320 ILE A CA 1
ATOM 2371 C C . ILE A 1 320 ? 7.395 -22.906 0.429 1 98.69 320 ILE A C 1
ATOM 2373 O O . ILE A 1 320 ? 8.602 -23.031 0.24 1 98.69 320 ILE A O 1
ATOM 2377 N N . MET A 1 321 ? 6.602 -22.359 -0.397 1 98.62 321 MET A N 1
ATOM 2378 C CA . MET A 1 321 ? 7.082 -21.688 -1.602 1 98.62 321 MET A CA 1
ATOM 2379 C C . MET A 1 321 ? 6.602 -20.234 -1.646 1 98.62 321 MET A C 1
ATOM 2381 O O . MET A 1 321 ? 5.652 -19.875 -0.953 1 98.62 321 MET A O 1
ATOM 2385 N N . LEU A 1 322 ? 7.293 -19.406 -2.449 1 97.75 322 LEU A N 1
ATOM 2386 C CA . LEU A 1 322 ? 6.969 -17.984 -2.564 1 97.75 322 LEU A CA 1
ATOM 2387 C C . LEU A 1 322 ? 6.699 -17.609 -4.016 1 97.75 322 LEU A C 1
ATOM 2389 O O . LEU A 1 322 ? 7.375 -18.094 -4.926 1 97.75 322 LEU A O 1
ATOM 2393 N N . SER A 1 323 ? 5.754 -16.781 -4.219 1 96.5 323 SER A N 1
ATOM 2394 C CA . SER A 1 323 ? 5.43 -16.203 -5.527 1 96.5 323 SER A CA 1
ATOM 2395 C C . SER A 1 323 ? 4.707 -14.875 -5.383 1 96.5 323 SER A C 1
ATOM 2397 O O . SER A 1 323 ? 4.594 -14.336 -4.277 1 96.5 323 SER A O 1
ATOM 2399 N N . HIS A 1 324 ? 4.324 -14.25 -6.492 1 93.75 324 HIS A N 1
ATOM 2400 C CA . HIS A 1 324 ? 3.656 -12.953 -6.445 1 93.75 324 HIS A CA 1
ATOM 2401 C C . HIS A 1 324 ? 2.16 -13.094 -6.707 1 93.75 324 HIS A C 1
ATOM 2403 O O . HIS A 1 324 ? 1.356 -12.344 -6.148 1 93.75 324 HIS A O 1
ATOM 2409 N N . CYS A 1 325 ? 1.829 -14.031 -7.543 1 92.5 325 CYS A N 1
ATOM 2410 C CA . CYS A 1 325 ? 0.474 -14.148 -8.07 1 92.5 325 CYS A CA 1
ATOM 2411 C C . CYS A 1 325 ? 0.07 -12.891 -8.836 1 92.5 325 CYS A C 1
ATOM 2413 O O . CYS A 1 325 ? -0.982 -12.312 -8.562 1 92.5 325 CYS A O 1
ATOM 2415 N N . VAL A 1 326 ? 0.893 -12.469 -9.719 1 92.25 326 VAL A N 1
ATOM 2416 C CA . VAL A 1 326 ? 0.521 -11.359 -10.586 1 92.25 326 VAL A CA 1
ATOM 2417 C C . VAL A 1 326 ? -0.733 -11.719 -11.383 1 92.25 326 VAL A C 1
ATOM 2419 O O . VAL A 1 326 ? -0.739 -12.695 -12.133 1 92.25 326 VAL A O 1
ATOM 2422 N N . SER A 1 327 ? -1.822 -11.062 -11.156 1 90.94 327 SER A N 1
ATOM 2423 C CA . SER A 1 327 ? -3.105 -11.352 -11.789 1 90.94 327 SER A CA 1
ATOM 2424 C C . SER A 1 327 ? -3.771 -10.078 -12.297 1 90.94 327 SER A C 1
ATOM 2426 O O . SER A 1 327 ? -4.969 -10.078 -12.602 1 90.94 327 SER A O 1
ATOM 2428 N N . SER A 1 328 ? -3.047 -9 -12.266 1 92 328 SER A N 1
ATOM 2429 C CA . SER A 1 328 ? -3.508 -7.707 -12.773 1 92 328 SER A CA 1
ATOM 2430 C C . SER A 1 328 ? -2.34 -6.848 -13.242 1 92 328 SER A C 1
ATOM 2432 O O . SER A 1 328 ? -1.207 -7.031 -12.789 1 92 328 SER A O 1
ATOM 2434 N N . GLN A 1 329 ? -2.67 -5.91 -14.078 1 93.88 329 GLN A N 1
ATOM 2435 C CA . GLN A 1 329 ? -1.607 -5.055 -14.594 1 93.88 329 GLN A CA 1
ATOM 2436 C C . GLN A 1 329 ? -1.054 -4.145 -13.5 1 93.88 329 GLN A C 1
ATOM 2438 O O . GLN A 1 329 ? 0.13 -3.801 -13.508 1 93.88 329 GLN A O 1
ATOM 2443 N N . LEU A 1 330 ? -1.834 -3.795 -12.555 1 92.19 330 LEU A N 1
ATOM 2444 C CA . LEU A 1 330 ? -1.431 -2.895 -11.484 1 92.19 330 LEU A CA 1
ATOM 2445 C C . LEU A 1 330 ? -0.281 -3.49 -10.672 1 92.19 330 LEU A C 1
ATOM 2447 O O . LEU A 1 330 ? 0.404 -2.775 -9.938 1 92.19 330 LEU A O 1
ATOM 2451 N N . GLN A 1 331 ? -0.081 -4.785 -10.797 1 92.69 331 GLN A N 1
ATOM 2452 C CA . GLN A 1 331 ? 0.99 -5.457 -10.07 1 92.69 331 GLN A CA 1
ATOM 2453 C C . GLN A 1 331 ? 2.289 -5.449 -10.867 1 92.69 331 GLN A C 1
ATOM 2455 O O . GLN A 1 331 ? 3.355 -5.762 -10.336 1 92.69 331 GLN A O 1
ATOM 2460 N N . LEU A 1 332 ? 2.234 -5.082 -12.109 1 95.06 332 LEU A N 1
ATOM 2461 C CA . LEU A 1 332 ? 3.398 -5.074 -12.992 1 95.06 332 LEU A CA 1
ATOM 2462 C C . LEU A 1 332 ? 4.195 -3.785 -12.82 1 95.06 332 LEU A C 1
ATOM 2464 O O . LEU A 1 332 ? 3.65 -2.764 -12.398 1 95.06 332 LEU A O 1
ATOM 2468 N N . ARG A 1 333 ? 5.445 -3.857 -13.148 1 95.19 333 ARG A N 1
ATOM 2469 C CA . ARG A 1 333 ? 6.324 -2.695 -13.07 1 95.19 333 ARG A CA 1
ATOM 2470 C C . ARG A 1 333 ? 5.84 -1.584 -14 1 95.19 333 ARG A C 1
ATOM 2472 O O . ARG A 1 333 ? 5.887 -0.405 -13.641 1 95.19 333 ARG A O 1
ATOM 2479 N N . SER A 1 334 ? 5.324 -1.908 -15.109 1 96.62 334 SER A N 1
ATOM 2480 C CA . SER A 1 334 ? 4.871 -0.951 -16.109 1 96.62 334 SER A CA 1
ATOM 2481 C C . SER A 1 334 ? 3.654 -0.174 -15.625 1 96.62 334 SER A C 1
ATOM 2483 O O . SER A 1 334 ? 3.285 0.846 -16.203 1 96.62 334 SER A O 1
ATOM 2485 N N . ALA A 1 335 ? 3.045 -0.645 -14.562 1 95.06 335 ALA A N 1
ATOM 2486 C CA . ALA A 1 335 ? 1.867 0.028 -14.023 1 95.06 335 ALA A CA 1
ATOM 2487 C C . ALA A 1 335 ? 2.07 0.394 -12.555 1 95.06 335 ALA A C 1
ATOM 2489 O O . ALA A 1 335 ? 1.104 0.534 -11.805 1 95.06 335 ALA A O 1
ATOM 2490 N N . GLY A 1 336 ? 3.328 0.464 -12.148 1 93.5 336 GLY A N 1
ATOM 2491 C CA . GLY A 1 336 ? 3.65 1.017 -10.844 1 93.5 336 GLY A CA 1
ATOM 2492 C C . GLY A 1 336 ? 3.83 -0.045 -9.773 1 93.5 336 GLY A C 1
ATOM 2493 O O . GLY A 1 336 ? 4.074 0.275 -8.609 1 93.5 336 GLY A O 1
ATOM 2494 N N . GLY A 1 337 ? 3.654 -1.312 -10.125 1 92.44 337 GLY A N 1
ATOM 2495 C CA . GLY A 1 337 ? 3.85 -2.402 -9.18 1 92.44 337 GLY A CA 1
ATOM 2496 C C . GLY A 1 337 ? 5.273 -2.93 -9.164 1 92.44 337 GLY A C 1
ATOM 2497 O O . GLY A 1 337 ? 6.164 -2.348 -9.789 1 92.44 337 GLY A O 1
ATOM 2498 N N . GLY A 1 338 ? 5.5 -3.961 -8.391 1 92.06 338 GLY A N 1
ATOM 2499 C CA . GLY A 1 338 ? 6.824 -4.543 -8.234 1 92.06 338 GLY A CA 1
ATOM 2500 C C . GLY A 1 338 ? 7.172 -5.531 -9.328 1 92.06 338 GLY A C 1
ATOM 2501 O O . GLY A 1 338 ? 8.336 -5.895 -9.5 1 92.06 338 GLY A O 1
ATOM 2502 N N . GLY A 1 339 ? 6.203 -5.941 -10.039 1 93.69 339 GLY A N 1
ATOM 2503 C CA . GLY A 1 339 ? 6.438 -6.91 -11.102 1 93.69 339 GLY A CA 1
ATOM 2504 C C . GLY A 1 339 ? 6.863 -8.273 -10.578 1 93.69 339 GLY A C 1
ATOM 2505 O O . GLY A 1 339 ? 6.57 -8.625 -9.438 1 93.69 339 GLY A O 1
ATOM 2506 N N . TYR A 1 340 ? 7.555 -9.008 -11.445 1 95.81 340 TYR A N 1
ATOM 2507 C CA . TYR A 1 340 ? 7.941 -10.375 -11.125 1 95.81 340 TYR A CA 1
ATOM 2508 C C . TYR A 1 340 ? 9.258 -10.406 -10.359 1 95.81 340 TYR A C 1
ATOM 2510 O O . TYR A 1 340 ? 9.711 -11.469 -9.93 1 95.81 340 TYR A O 1
ATOM 2518 N N . ALA A 1 341 ? 9.812 -9.25 -10.086 1 95 341 ALA A N 1
ATOM 2519 C CA . ALA A 1 341 ? 11.102 -9.188 -9.398 1 95 341 ALA A CA 1
ATOM 2520 C C . ALA A 1 341 ? 10.945 -8.68 -7.973 1 95 341 ALA A C 1
ATOM 2522 O O . ALA A 1 341 ? 11.93 -8.438 -7.277 1 95 341 ALA A O 1
ATOM 2523 N N . HIS A 1 342 ? 9.742 -8.477 -7.535 1 94.19 342 HIS A N 1
ATOM 2524 C CA . HIS A 1 342 ? 9.484 -7.898 -6.223 1 94.19 342 HIS A CA 1
ATOM 2525 C C . HIS A 1 342 ? 10.109 -8.742 -5.117 1 94.19 342 HIS A C 1
ATOM 2527 O O . HIS A 1 342 ? 10.656 -8.203 -4.152 1 94.19 342 HIS A O 1
ATOM 2533 N N . LEU A 1 343 ? 10.055 -10.07 -5.246 1 95.31 343 LEU A N 1
ATOM 2534 C CA . LEU A 1 343 ? 10.609 -10.953 -4.227 1 95.31 343 LEU A CA 1
ATOM 2535 C C . LEU A 1 343 ? 12.094 -10.664 -4.004 1 95.31 343 LEU A C 1
ATOM 2537 O O . LEU A 1 343 ? 12.516 -10.398 -2.877 1 95.31 343 LEU A O 1
ATOM 2541 N N . GLN A 1 344 ? 12.828 -10.641 -5.035 1 93.62 344 GLN A N 1
ATOM 2542 C CA . GLN A 1 344 ? 14.281 -10.484 -4.969 1 93.62 344 GLN A CA 1
ATOM 2543 C C . GLN A 1 344 ? 14.664 -9.086 -4.492 1 93.62 344 GLN A C 1
ATOM 2545 O O . GLN A 1 344 ? 15.578 -8.938 -3.68 1 93.62 344 GLN A O 1
ATOM 2550 N N . ARG A 1 345 ? 13.922 -8.18 -4.949 1 90.38 345 ARG A N 1
ATOM 2551 C CA . ARG A 1 345 ? 14.312 -6.793 -4.73 1 90.38 345 ARG A CA 1
ATOM 2552 C C . ARG A 1 345 ? 13.898 -6.316 -3.338 1 90.38 345 ARG A C 1
ATOM 2554 O O . ARG A 1 345 ? 14.609 -5.527 -2.711 1 90.38 345 ARG A O 1
ATOM 2561 N N . PHE A 1 346 ? 12.789 -6.84 -2.875 1 88.62 346 PHE A N 1
ATOM 2562 C CA . PHE A 1 346 ? 12.234 -6.18 -1.699 1 88.62 346 PHE A CA 1
ATOM 2563 C C . PHE A 1 346 ? 11.945 -7.191 -0.598 1 88.62 346 PHE A C 1
ATOM 2565 O O . PHE A 1 346 ? 12.164 -6.914 0.583 1 88.62 346 PHE A O 1
ATOM 2572 N N . PHE A 1 347 ? 11.469 -8.312 -0.942 1 93.31 347 PHE A N 1
ATOM 2573 C CA . PHE A 1 347 ? 10.984 -9.227 0.083 1 93.31 347 PHE A CA 1
ATOM 2574 C C . PHE A 1 347 ? 12.133 -10.039 0.665 1 93.31 347 PHE A C 1
ATOM 2576 O O . PHE A 1 347 ? 12.172 -10.297 1.87 1 93.31 347 PHE A O 1
ATOM 2583 N N . PHE A 1 348 ? 13.109 -10.539 -0.172 1 94.75 348 PHE A N 1
ATOM 2584 C CA . PHE A 1 348 ? 14.227 -11.336 0.327 1 94.75 348 PHE A CA 1
ATOM 2585 C C . PHE A 1 348 ? 15.023 -10.562 1.37 1 94.75 348 PHE A C 1
ATOM 2587 O O . PHE A 1 348 ? 15.336 -11.094 2.438 1 94.75 348 PHE A O 1
ATOM 2594 N N . PRO A 1 349 ? 15.32 -9.289 1.119 1 89.5 349 PRO A N 1
ATOM 2595 C CA . PRO A 1 349 ? 16 -8.523 2.162 1 89.5 349 PRO A CA 1
ATOM 2596 C C . PRO A 1 349 ? 15.219 -8.469 3.469 1 89.5 349 PRO A C 1
ATOM 2598 O O . PRO A 1 349 ? 15.805 -8.5 4.551 1 89.5 349 PRO A O 1
ATOM 2601 N N . ARG A 1 350 ? 13.922 -8.367 3.363 1 88.44 350 ARG A N 1
ATOM 2602 C CA . ARG A 1 350 ? 13.07 -8.367 4.547 1 88.44 350 ARG A CA 1
ATOM 2603 C C . ARG A 1 350 ? 13.172 -9.688 5.301 1 88.44 350 ARG A C 1
ATOM 2605 O O . ARG A 1 350 ? 13.273 -9.703 6.527 1 88.44 350 ARG A O 1
ATOM 2612 N N . LEU A 1 351 ? 13.172 -10.766 4.559 1 94.19 351 LEU A N 1
ATOM 2613 C CA . LEU A 1 351 ? 13.312 -12.078 5.176 1 94.19 351 LEU A CA 1
ATOM 2614 C C . LEU A 1 351 ? 14.648 -12.203 5.891 1 94.19 351 LEU A C 1
ATOM 2616 O O . LEU A 1 351 ? 14.711 -12.711 7.016 1 94.19 351 LEU A O 1
ATOM 2620 N N . ARG A 1 352 ? 15.703 -11.75 5.309 1 94.44 352 ARG A N 1
ATOM 2621 C CA . ARG A 1 352 ? 17.047 -11.82 5.891 1 94.44 352 ARG A CA 1
ATOM 2622 C C . ARG A 1 352 ? 17.125 -11.031 7.191 1 94.44 352 ARG A C 1
ATOM 2624 O O . ARG A 1 352 ? 17.734 -11.484 8.164 1 94.44 352 ARG A O 1
ATOM 2631 N N . ARG A 1 353 ? 16.484 -9.906 7.246 1 88.19 353 ARG A N 1
ATOM 2632 C CA . ARG A 1 353 ? 16.469 -9.07 8.445 1 88.19 353 ARG A CA 1
ATOM 2633 C C . ARG A 1 353 ? 15.766 -9.789 9.602 1 88.19 353 ARG A C 1
ATOM 2635 O O . ARG A 1 353 ? 16.062 -9.523 10.766 1 88.19 353 ARG A O 1
ATOM 2642 N N . LEU A 1 354 ? 14.891 -10.664 9.195 1 91.06 354 LEU A N 1
ATOM 2643 C CA . LEU A 1 354 ? 14.141 -11.391 10.211 1 91.06 354 LEU A CA 1
ATOM 2644 C C . LEU A 1 354 ? 14.836 -12.703 10.57 1 91.06 354 LEU A C 1
ATOM 2646 O O . LEU A 1 354 ? 14.289 -13.516 11.312 1 91.06 354 LEU A O 1
ATOM 2650 N N . GLY A 1 355 ? 15.992 -12.938 9.906 1 93.62 355 GLY A N 1
ATOM 2651 C CA . GLY A 1 355 ? 16.828 -14.055 10.312 1 93.62 355 GLY A CA 1
ATOM 2652 C C . GLY A 1 355 ? 16.672 -15.266 9.406 1 93.62 355 GLY A C 1
ATOM 2653 O O . GLY A 1 355 ? 17.203 -16.344 9.711 1 93.62 355 GLY A O 1
ATOM 2654 N N . ILE A 1 356 ? 15.969 -15.172 8.344 1 96.56 356 ILE A N 1
ATOM 2655 C CA . ILE A 1 356 ? 15.867 -16.281 7.406 1 96.56 356 ILE A CA 1
ATOM 2656 C C . ILE A 1 356 ? 17.094 -16.312 6.504 1 96.56 356 ILE A C 1
ATOM 2658 O O . ILE A 1 356 ? 17.359 -15.375 5.758 1 96.56 356 ILE A O 1
ATOM 2662 N N . GLY A 1 357 ? 17.812 -17.344 6.539 1 96 357 GLY A N 1
ATOM 2663 C CA . GLY A 1 357 ? 19.047 -17.453 5.797 1 96 357 GLY A CA 1
ATOM 2664 C C . GLY A 1 357 ? 18.844 -17.734 4.32 1 96 357 GLY A C 1
ATOM 2665 O O . GLY A 1 357 ? 17.734 -18.062 3.895 1 96 357 GLY A O 1
ATOM 2666 N N . ASP A 1 358 ? 19.953 -17.641 3.598 1 95.56 358 ASP A N 1
ATOM 2667 C CA . ASP A 1 358 ? 19.906 -17.797 2.145 1 95.56 358 ASP A CA 1
ATOM 2668 C C . ASP A 1 358 ? 19.516 -19.219 1.752 1 95.56 358 ASP A C 1
ATOM 2670 O O . ASP A 1 358 ? 18.859 -19.422 0.729 1 95.56 358 ASP A O 1
ATOM 2674 N N . ALA A 1 359 ? 19.906 -20.125 2.539 1 97 359 ALA A N 1
ATOM 2675 C CA . ALA A 1 359 ? 19.547 -21.516 2.24 1 97 359 ALA A CA 1
ATOM 2676 C C . ALA A 1 359 ? 18.031 -21.703 2.299 1 97 359 ALA A C 1
ATOM 2678 O O . ALA A 1 359 ? 17.453 -22.359 1.43 1 97 359 ALA A O 1
ATOM 2679 N N . ALA A 1 360 ? 17.422 -21.156 3.344 1 97.81 360 ALA A N 1
ATOM 2680 C CA . ALA A 1 360 ? 15.977 -21.25 3.475 1 97.81 360 ALA A CA 1
ATOM 2681 C C . ALA A 1 360 ? 15.273 -20.484 2.354 1 97.81 360 ALA A C 1
ATOM 2683 O O . ALA A 1 360 ? 14.25 -20.953 1.831 1 97.81 360 ALA A O 1
ATOM 2684 N N . ILE A 1 361 ? 15.797 -19.375 1.998 1 97.62 361 ILE A N 1
ATOM 2685 C CA . ILE A 1 361 ? 15.227 -18.594 0.905 1 97.62 361 ILE A CA 1
ATOM 2686 C C . ILE A 1 361 ? 15.305 -19.391 -0.394 1 97.62 361 ILE A C 1
ATOM 2688 O O . ILE A 1 361 ? 14.328 -19.469 -1.143 1 97.62 361 ILE A O 1
ATOM 2692 N N . LEU A 1 362 ? 16.438 -20.031 -0.626 1 96.19 362 LEU A N 1
ATOM 2693 C CA . LEU A 1 362 ? 16.594 -20.859 -1.818 1 96.19 362 LEU A CA 1
ATOM 2694 C C . LEU A 1 362 ? 15.625 -22.031 -1.804 1 96.19 362 LEU A C 1
ATOM 2696 O O . LEU A 1 362 ? 15.031 -22.359 -2.832 1 96.19 362 LEU A O 1
ATOM 2700 N N . GLN A 1 363 ? 15.484 -22.578 -0.717 1 97.75 363 GLN A N 1
ATOM 2701 C CA . GLN A 1 363 ? 14.547 -23.688 -0.579 1 97.75 363 GLN A CA 1
ATOM 2702 C C . GLN A 1 363 ? 13.125 -23.25 -0.923 1 97.75 363 GLN A C 1
ATOM 2704 O O . GLN A 1 363 ? 12.438 -23.922 -1.696 1 97.75 363 GLN A O 1
ATOM 2709 N N . MET A 1 364 ? 12.711 -22.078 -0.442 1 98.5 364 MET A N 1
ATOM 2710 C CA . MET A 1 364 ? 11.336 -21.594 -0.599 1 98.5 364 MET A CA 1
ATOM 2711 C C . MET A 1 364 ? 11.117 -21.031 -1.998 1 98.5 364 MET A C 1
ATOM 2713 O O . MET A 1 364 ? 9.977 -20.812 -2.412 1 98.5 364 MET A O 1
ATOM 2717 N N . THR A 1 365 ? 12.258 -20.844 -2.752 1 97.69 365 THR A N 1
ATOM 2718 C CA . THR A 1 365 ? 12.078 -20.141 -4.023 1 97.69 365 THR A CA 1
ATOM 2719 C C . THR A 1 365 ? 12.609 -21 -5.176 1 97.69 365 THR A C 1
ATOM 2721 O O . THR A 1 365 ? 12.625 -20.547 -6.328 1 97.69 365 THR A O 1
ATOM 2724 N N . GLN A 1 366 ? 13.055 -22.188 -4.867 1 96.56 366 GLN A N 1
ATOM 2725 C CA . GLN A 1 366 ? 13.609 -23 -5.945 1 96.56 366 GLN A CA 1
ATOM 2726 C C . GLN A 1 366 ? 13.406 -24.484 -5.672 1 96.56 366 GLN A C 1
ATOM 2728 O O . GLN A 1 366 ? 12.57 -25.141 -6.309 1 96.56 366 GLN A O 1
ATOM 2733 N N . SER A 1 367 ? 14.008 -25 -4.605 1 96.62 367 SER A N 1
ATOM 2734 C CA . SER A 1 367 ? 14.109 -26.438 -4.406 1 96.62 367 SER A CA 1
ATOM 2735 C C . SER A 1 367 ? 12.734 -27.062 -4.195 1 96.62 367 SER A C 1
ATOM 2737 O O . SER A 1 367 ? 12.438 -28.125 -4.762 1 96.62 367 SER A O 1
ATOM 2739 N N . ASN A 1 368 ? 11.969 -26.453 -3.381 1 98.19 368 ASN A N 1
ATOM 2740 C CA . ASN A 1 368 ? 10.648 -27 -3.088 1 98.19 368 ASN A CA 1
ATOM 2741 C C . ASN A 1 368 ? 9.797 -27.125 -4.348 1 98.19 368 ASN A C 1
ATOM 2743 O O . ASN A 1 368 ? 9.195 -28.172 -4.605 1 98.19 368 ASN A O 1
ATOM 2747 N N . ALA A 1 369 ? 9.781 -26.078 -5.117 1 98.12 369 ALA A N 1
ATOM 2748 C CA . ALA A 1 369 ? 8.969 -26.062 -6.332 1 98.12 369 ALA A CA 1
ATOM 2749 C C . ALA A 1 369 ? 9.5 -27.062 -7.352 1 98.12 369 ALA A C 1
ATOM 2751 O O . ALA A 1 369 ? 8.727 -27.797 -7.98 1 98.12 369 ALA A O 1
ATOM 2752 N N . MET A 1 370 ? 10.789 -27.141 -7.496 1 96.75 370 MET A N 1
ATOM 2753 C CA . MET A 1 370 ? 11.391 -28.062 -8.461 1 96.75 370 MET A CA 1
ATOM 2754 C C . MET A 1 370 ? 11.07 -29.516 -8.117 1 96.75 370 MET A C 1
ATOM 2756 O O . MET A 1 370 ? 10.789 -30.312 -9 1 96.75 370 MET A O 1
ATOM 2760 N N . ARG A 1 371 ? 11.094 -29.797 -6.871 1 95.81 371 ARG A N 1
ATOM 2761 C CA . ARG A 1 371 ? 10.781 -31.156 -6.422 1 95.81 371 ARG A CA 1
ATOM 2762 C C . ARG A 1 371 ? 9.375 -31.562 -6.867 1 95.81 371 ARG A C 1
ATOM 2764 O O . ARG A 1 371 ? 9.164 -32.688 -7.285 1 95.81 371 ARG A O 1
ATOM 2771 N N . LEU A 1 372 ? 8.469 -30.656 -6.797 1 97.19 372 LEU A N 1
ATOM 2772 C CA . LEU A 1 372 ? 7.074 -30.938 -7.125 1 97.19 372 LEU A CA 1
ATOM 2773 C C . LEU A 1 372 ? 6.863 -30.938 -8.633 1 97.19 372 LEU A C 1
ATOM 2775 O O . LEU A 1 372 ? 6.09 -31.75 -9.156 1 97.19 372 LEU A O 1
ATOM 2779 N N . LEU A 1 373 ? 7.613 -30.125 -9.367 1 97.56 373 LEU A N 1
ATOM 2780 C CA . LEU A 1 373 ? 7.391 -29.953 -10.797 1 97.56 373 LEU A CA 1
ATOM 2781 C C . LEU A 1 373 ? 8.07 -31.062 -11.594 1 97.56 373 LEU A C 1
ATOM 2783 O O . LEU A 1 373 ? 7.742 -31.297 -12.758 1 97.56 373 LEU A O 1
ATOM 2787 N N . GLN A 1 374 ? 9 -31.734 -10.977 1 95.19 374 GLN A N 1
ATOM 2788 C CA . GLN A 1 374 ? 9.719 -32.812 -11.641 1 95.19 374 GLN A CA 1
ATOM 2789 C C . GLN A 1 374 ? 9.023 -34.156 -11.414 1 95.19 374 GLN A C 1
ATOM 2791 O O . GLN A 1 374 ? 9.562 -35.031 -10.727 1 95.19 374 GLN A O 1
ATOM 2796 N N . TRP A 1 375 ? 7.949 -34.344 -12.094 1 93.06 375 TRP A N 1
ATOM 2797 C CA . TRP A 1 375 ? 7.145 -35.531 -11.859 1 93.06 375 TRP A CA 1
ATOM 2798 C C . TRP A 1 375 ? 7.184 -36.469 -13.062 1 93.06 375 TRP A C 1
ATOM 2800 O O . TRP A 1 375 ? 6.855 -37.625 -12.953 1 93.06 375 TRP A O 1
ATOM 2810 N N . LYS A 1 376 ? 7.574 -35.906 -14.188 1 89.88 376 LYS A N 1
ATOM 2811 C CA . LYS A 1 376 ? 7.527 -36.688 -15.414 1 89.88 376 LYS A CA 1
ATOM 2812 C C . LYS A 1 376 ? 8.758 -37.594 -15.547 1 89.88 376 LYS A C 1
ATOM 2814 O O . LYS A 1 376 ? 9.891 -37.094 -15.453 1 89.88 376 LYS A O 1
ATOM 2819 N N . ARG A 1 377 ? 8.562 -38.812 -15.711 1 82.69 377 ARG A N 1
ATOM 2820 C CA . ARG A 1 377 ? 9.664 -39.75 -15.961 1 82.69 377 ARG A CA 1
ATOM 2821 C C . ARG A 1 377 ? 10.164 -39.625 -17.406 1 82.69 377 ARG A C 1
ATOM 2823 O O . ARG A 1 377 ? 9.367 -39.594 -18.344 1 82.69 377 ARG A O 1
ATOM 2830 N N . PRO A 1 378 ? 11.453 -39.219 -17.484 1 72.38 378 PRO A N 1
ATOM 2831 C CA . PRO A 1 378 ? 11.984 -39.094 -18.844 1 72.38 378 PRO A CA 1
ATOM 2832 C C . PRO A 1 378 ? 11.656 -40.281 -19.719 1 72.38 378 PRO A C 1
ATOM 2834 O O . PRO A 1 378 ? 11.547 -41.406 -19.219 1 72.38 378 PRO A O 1
ATOM 2837 N N . ALA A 1 379 ? 10.977 -39.969 -20.797 1 56.56 379 ALA A N 1
ATOM 2838 C CA . ALA A 1 379 ? 10.75 -41.062 -21.719 1 56.56 379 ALA A CA 1
ATOM 2839 C C . ALA A 1 379 ? 12.023 -41.875 -21.922 1 56.56 379 ALA A C 1
ATOM 2841 O O . ALA A 1 379 ? 13.109 -41.312 -22.078 1 56.56 379 ALA A O 1
ATOM 2842 N N . GLY A 1 380 ? 12.305 -42.844 -21.141 1 48.38 380 GLY A N 1
ATOM 2843 C CA . GLY A 1 380 ? 13.414 -43.688 -21.547 1 48.38 380 GLY A CA 1
ATOM 2844 C C . GLY A 1 380 ? 13.703 -43.625 -23.031 1 48.38 380 GLY A C 1
ATOM 2845 O O . GLY A 1 380 ? 12.898 -43.125 -23.812 1 48.38 380 GLY A O 1
ATOM 2846 N N . PRO A 1 381 ? 15.023 -43.531 -23.453 1 42.41 381 PRO A N 1
ATOM 2847 C CA . PRO A 1 381 ? 15.25 -43.594 -24.906 1 42.41 381 PRO A CA 1
ATOM 2848 C C . PRO A 1 381 ? 14.125 -44.312 -25.641 1 42.41 381 PRO A C 1
ATOM 2850 O O . PRO A 1 381 ? 13.469 -45.188 -25.078 1 42.41 381 PRO A O 1
ATOM 2853 N N . PRO A 1 382 ? 13.422 -43.531 -26.469 1 40.56 382 PRO A N 1
ATOM 2854 C CA . PRO A 1 382 ? 12.391 -44.281 -27.172 1 40.56 382 PRO A CA 1
ATOM 2855 C C . PRO A 1 382 ? 12.695 -45.781 -27.234 1 40.56 382 PRO A C 1
ATOM 2857 O O . PRO A 1 382 ? 13.828 -46.156 -27.5 1 40.56 382 PRO A O 1
ATOM 2860 N N . SER A 1 383 ? 12.172 -46.469 -26.438 1 44.5 383 SER A N 1
ATOM 2861 C CA . SER A 1 383 ? 12.297 -47.906 -26.656 1 44.5 383 SER A CA 1
ATOM 2862 C C . SER A 1 383 ? 12.18 -48.25 -28.141 1 44.5 383 SER A C 1
ATOM 2864 O O . SER A 1 383 ? 11.227 -47.812 -28.812 1 44.5 383 SER A O 1
ATOM 2866 N N . ARG A 1 384 ? 13.258 -48.25 -28.938 1 51.81 384 ARG A N 1
ATOM 2867 C CA . ARG A 1 384 ? 13.188 -48.688 -30.328 1 51.81 384 ARG A CA 1
ATOM 2868 C C . ARG A 1 384 ? 12.133 -49.781 -30.5 1 51.81 384 ARG A C 1
ATOM 2870 O O . ARG A 1 384 ? 12.094 -50.75 -29.719 1 51.81 384 ARG A O 1
ATOM 2877 N N . LEU A 1 385 ? 11.031 -49.312 -30.781 1 53.44 385 LEU A N 1
ATOM 2878 C CA . LEU A 1 385 ? 10.102 -50.375 -31.109 1 53.44 385 LEU A CA 1
ATOM 2879 C C . LEU A 1 385 ? 10.805 -51.5 -31.891 1 53.44 385 LEU A C 1
ATOM 2881 O O . LEU A 1 385 ? 11.289 -51.281 -33 1 53.44 385 LEU A O 1
ATOM 2885 N N . MET A 1 386 ? 11.219 -52.469 -31.094 1 57.78 386 MET A N 1
ATOM 2886 C CA . MET A 1 386 ? 11.883 -53.625 -31.703 1 57.78 386 MET A CA 1
ATOM 2887 C C . MET A 1 386 ? 10.867 -54.719 -32.062 1 57.78 386 MET A C 1
ATOM 2889 O O . MET A 1 386 ? 9.875 -54.906 -31.375 1 57.78 386 MET A O 1
ATOM 2893 N N . LYS A 1 387 ? 10.75 -55.031 -33.188 1 64.44 387 LYS A N 1
ATOM 2894 C CA . LYS A 1 387 ? 9.984 -56.219 -33.625 1 64.44 387 LYS A CA 1
ATOM 2895 C C . LYS A 1 387 ? 10.867 -57.438 -33.719 1 64.44 387 LYS A C 1
ATOM 2897 O O . LYS A 1 387 ? 11.969 -57.375 -34.281 1 64.44 387 LYS A O 1
ATOM 2902 N N . ALA A 1 388 ? 10.422 -58.375 -33.062 1 72.25 388 ALA A N 1
ATOM 2903 C CA . ALA A 1 388 ? 11.117 -59.656 -33.188 1 72.25 388 ALA A CA 1
ATOM 2904 C C . ALA A 1 388 ? 10.766 -60.344 -34.5 1 72.25 388 ALA A C 1
ATOM 2906 O O . ALA A 1 388 ? 9.617 -60.312 -34.938 1 72.25 388 ALA A O 1
ATOM 2907 N N . TRP A 1 389 ? 11.742 -60.656 -35.219 1 74.5 389 TRP A N 1
ATOM 2908 C CA . TRP A 1 389 ? 11.562 -61.531 -36.375 1 74.5 389 TRP A CA 1
ATOM 2909 C C . TRP A 1 389 ? 12.484 -62.719 -36.281 1 74.5 389 TRP A C 1
ATOM 2911 O O . TRP A 1 389 ? 13.484 -62.719 -35.562 1 74.5 389 TRP A O 1
ATOM 2921 N N . SER A 1 390 ? 12 -63.812 -36.844 1 81.25 390 SER A N 1
ATOM 2922 C CA . SER A 1 390 ? 12.805 -65.062 -36.875 1 81.25 390 SER A CA 1
ATOM 2923 C C . SER A 1 390 ? 13.359 -65.312 -38.25 1 81.25 390 SER A C 1
ATOM 2925 O O . SER A 1 390 ? 12.68 -65.062 -39.25 1 81.25 390 SER A O 1
ATOM 2927 N N . CYS A 1 391 ? 14.562 -65.688 -38.312 1 84.75 391 CYS A N 1
ATOM 2928 C CA . CYS A 1 391 ? 15.172 -66.125 -39.562 1 84.75 391 CYS A CA 1
ATOM 2929 C C . CYS A 1 391 ? 14.438 -67.312 -40.188 1 84.75 391 CYS A C 1
ATOM 2931 O O . CYS A 1 391 ? 14.172 -68.25 -39.5 1 84.75 391 CYS A O 1
ATOM 2933 N N . ASP A 1 392 ? 14.109 -67.25 -41.406 1 85 392 ASP A N 1
ATOM 2934 C CA . ASP A 1 392 ? 13.367 -68.25 -42.094 1 85 392 ASP A CA 1
ATOM 2935 C C . ASP A 1 392 ? 14.25 -69.5 -42.375 1 85 392 ASP A C 1
ATOM 2937 O O . ASP A 1 392 ? 13.773 -70.5 -42.844 1 85 392 ASP A O 1
ATOM 2941 N N . ALA A 1 393 ? 15.539 -69.375 -42.031 1 86.44 393 ALA A N 1
ATOM 2942 C CA . ALA A 1 393 ? 16.484 -70.5 -42.25 1 86.44 393 ALA A CA 1
ATOM 2943 C C . ALA A 1 393 ? 16.938 -71.125 -40.906 1 86.44 393 ALA A C 1
ATOM 2945 O O . ALA A 1 393 ? 16.734 -72.312 -40.656 1 86.44 393 ALA A O 1
ATOM 2946 N N . CYS A 1 394 ? 17.484 -70.312 -40.031 1 86.44 394 CYS A N 1
ATOM 2947 C CA . CYS A 1 394 ? 18.016 -70.812 -38.781 1 86.44 394 CYS A CA 1
ATOM 2948 C C . CYS A 1 394 ? 17.031 -70.688 -37.656 1 86.44 394 CYS A C 1
ATOM 2950 O O . CYS A 1 394 ? 17.234 -71.188 -36.562 1 86.44 394 CYS A O 1
ATOM 2952 N N . HIS A 1 395 ? 15.922 -69.938 -37.781 1 85.56 395 HIS A N 1
ATOM 2953 C CA . HIS A 1 395 ? 14.789 -69.75 -36.906 1 85.56 395 HIS A CA 1
ATOM 2954 C C . HIS A 1 395 ? 15.219 -69.062 -35.594 1 85.56 395 HIS A C 1
ATOM 2956 O O . HIS A 1 395 ? 14.469 -69.062 -34.625 1 85.56 395 HIS A O 1
ATOM 2962 N N . ARG A 1 396 ? 16.422 -68.438 -35.531 1 81.38 396 ARG A N 1
ATOM 2963 C CA . ARG A 1 396 ? 16.812 -67.625 -34.406 1 81.38 396 ARG A CA 1
ATOM 2964 C C . ARG A 1 396 ? 16.047 -66.312 -34.406 1 81.38 396 ARG A C 1
ATOM 2966 O O . ARG A 1 396 ? 15.781 -65.75 -35.469 1 81.38 396 ARG A O 1
ATOM 2973 N N . THR A 1 397 ? 15.703 -65.875 -33.281 1 80.94 397 THR A N 1
ATOM 2974 C CA . THR A 1 397 ? 14.938 -64.688 -33.156 1 80.94 397 THR A CA 1
ATOM 2975 C C . THR A 1 397 ? 15.859 -63.469 -33.062 1 80.94 397 THR A C 1
ATOM 2977 O O . THR A 1 397 ? 16.828 -63.469 -32.281 1 80.94 397 THR A O 1
ATOM 2980 N N . PHE A 1 398 ? 15.586 -62.562 -33.938 1 75.88 398 PHE A N 1
ATOM 2981 C CA . PHE A 1 398 ? 16.328 -61.312 -33.906 1 75.88 398 PHE A CA 1
ATOM 2982 C C . PHE A 1 398 ? 15.391 -60.125 -33.688 1 75.88 398 PHE A C 1
ATOM 2984 O O . PHE A 1 398 ? 14.195 -60.219 -33.969 1 75.88 398 PHE A O 1
ATOM 2991 N N . GLU A 1 399 ? 15.922 -59.156 -33.094 1 73.44 399 GLU A N 1
ATOM 2992 C CA . GLU A 1 399 ? 15.125 -57.969 -32.844 1 73.44 399 GLU A CA 1
ATOM 2993 C C . GLU A 1 399 ? 15.578 -56.812 -33.719 1 73.44 399 GLU A C 1
ATOM 2995 O O . GLU A 1 399 ? 16.781 -56.594 -33.938 1 73.44 399 GLU A O 1
ATOM 3000 N N . GLU A 1 400 ? 14.609 -56.219 -34.469 1 68.38 400 GLU A N 1
ATOM 3001 C CA . GLU A 1 400 ? 14.914 -55.031 -35.281 1 68.38 400 GLU A CA 1
ATOM 3002 C C . GLU A 1 400 ? 14.07 -53.844 -34.844 1 68.38 400 GLU A C 1
ATOM 3004 O O . GLU A 1 400 ? 12.938 -54 -34.375 1 68.38 400 GLU A O 1
ATOM 3009 N N . THR A 1 401 ? 14.648 -52.75 -35.156 1 67.25 401 THR A N 1
ATOM 3010 C CA . THR A 1 401 ? 13.953 -51.5 -34.844 1 67.25 401 THR A CA 1
ATOM 3011 C C . THR A 1 401 ? 12.844 -51.25 -35.875 1 67.25 401 THR A C 1
ATOM 3013 O O . THR A 1 401 ? 13.062 -51.375 -37.094 1 67.25 401 THR A O 1
ATOM 3016 N N . VAL A 1 402 ? 11.664 -50.938 -35.531 1 64.44 402 VAL A N 1
ATOM 3017 C CA . VAL A 1 402 ? 10.508 -50.75 -36.406 1 64.44 402 VAL A CA 1
ATOM 3018 C C . VAL A 1 402 ? 10.656 -49.438 -37.188 1 64.44 402 VAL A C 1
ATOM 3020 O O . VAL A 1 402 ? 10.383 -49.375 -38.375 1 64.44 402 VAL A O 1
ATOM 3023 N N . ASN A 1 403 ? 11.133 -48.5 -36.688 1 62 403 ASN A N 1
ATOM 3024 C CA . ASN A 1 403 ? 11.297 -47.219 -37.344 1 62 403 ASN A CA 1
ATOM 3025 C C . ASN A 1 403 ? 12.703 -47.062 -37.938 1 62 403 ASN A C 1
ATOM 3027 O O . ASN A 1 403 ? 13.695 -47.219 -37.25 1 62 403 ASN A O 1
ATOM 3031 N N . PRO A 1 404 ? 12.727 -46.812 -39.219 1 64.56 404 PRO A N 1
ATOM 3032 C CA . PRO A 1 404 ? 14.023 -46.688 -39.906 1 64.56 404 PRO A CA 1
ATOM 3033 C C . PRO A 1 404 ? 14.898 -45.594 -39.312 1 64.56 404 PRO A C 1
ATOM 3035 O O . PRO A 1 404 ? 16.125 -45.719 -39.312 1 64.56 404 PRO A O 1
ATOM 3038 N N . SER A 1 405 ? 14.305 -44.656 -38.812 1 66.62 405 SER A N 1
ATOM 3039 C CA . SER A 1 405 ? 15.07 -43.531 -38.312 1 66.62 405 SER A CA 1
ATOM 3040 C C . SER A 1 405 ? 15.766 -43.875 -37 1 66.62 405 SER A C 1
ATOM 3042 O O . SER A 1 405 ? 16.734 -43.219 -36.625 1 66.62 405 SER A O 1
ATOM 3044 N N . ASP A 1 406 ? 15.32 -44.875 -36.5 1 62.31 406 ASP A N 1
ATOM 3045 C CA . ASP A 1 406 ? 15.859 -45.281 -35.188 1 62.31 406 ASP A CA 1
ATOM 3046 C C . ASP A 1 406 ? 16.938 -46.344 -35.344 1 62.31 406 ASP A C 1
ATOM 3048 O O . ASP A 1 406 ? 17.375 -46.938 -34.344 1 62.31 406 ASP A O 1
ATOM 3052 N N . VAL A 1 407 ? 17.266 -46.719 -36.562 1 58.78 407 VAL A N 1
ATOM 3053 C CA . VAL A 1 407 ? 18.219 -47.812 -36.844 1 58.78 407 VAL A CA 1
ATOM 3054 C C . VAL A 1 407 ? 19.609 -47.406 -36.375 1 58.78 407 VAL A C 1
ATOM 3056 O O . VAL A 1 407 ? 20.062 -46.281 -36.656 1 58.78 407 VAL A O 1
ATOM 3059 N N . GLN A 1 408 ? 20.156 -48.188 -35.5 1 63.12 408 GLN A N 1
ATOM 3060 C CA . GLN A 1 408 ? 21.531 -47.969 -35.031 1 63.12 408 GLN A CA 1
ATOM 3061 C C . GLN A 1 408 ? 22.516 -48.844 -35.781 1 63.12 408 GLN A C 1
ATOM 3063 O O . GLN A 1 408 ? 22.141 -49.906 -36.312 1 63.12 408 GLN A O 1
ATOM 3068 N N . PRO A 1 409 ? 23.734 -48.438 -35.938 1 62.22 409 PRO A N 1
ATOM 3069 C CA . PRO A 1 409 ? 24.719 -49.25 -36.656 1 62.22 409 PRO A CA 1
ATOM 3070 C C . PRO A 1 409 ? 24.797 -50.688 -36.156 1 62.22 409 PRO A C 1
ATOM 3072 O O . PRO A 1 409 ? 25.109 -51.594 -36.938 1 62.22 409 PRO A O 1
ATOM 3075 N N . GLY A 1 410 ? 24.312 -50.938 -34.875 1 57.09 410 GLY A N 1
ATOM 3076 C CA . GLY A 1 410 ? 24.328 -52.312 -34.344 1 57.09 410 GLY A CA 1
ATOM 3077 C C . GLY A 1 410 ? 23.047 -53.062 -34.625 1 57.09 410 GLY A C 1
ATOM 3078 O O . GLY A 1 410 ? 22.938 -54.25 -34.281 1 57.09 410 GLY A O 1
ATOM 3079 N N . ASP A 1 411 ? 22.172 -52.469 -35.219 1 58.19 411 ASP A N 1
ATOM 3080 C CA . ASP A 1 411 ? 20.938 -53.156 -35.531 1 58.19 411 ASP A CA 1
ATOM 3081 C C . ASP A 1 411 ? 21.141 -54.094 -36.719 1 58.19 411 ASP A C 1
ATOM 3083 O O . ASP A 1 411 ? 21.797 -53.75 -37.719 1 58.19 411 ASP A O 1
ATOM 3087 N N . ARG A 1 412 ? 21.156 -55.281 -36.375 1 57.69 412 ARG A N 1
ATOM 3088 C CA . ARG A 1 412 ? 21.484 -56.312 -37.375 1 57.69 412 ARG A CA 1
ATOM 3089 C C . ARG A 1 412 ? 20.609 -56.156 -38.625 1 57.69 412 ARG A C 1
ATOM 3091 O O . ARG A 1 412 ? 19.391 -56 -38.5 1 57.69 412 ARG A O 1
ATOM 3098 N N . MET A 1 413 ? 21.203 -55.875 -39.656 1 62.56 413 MET A N 1
ATOM 3099 C CA . MET A 1 413 ? 20.562 -55.812 -40.969 1 62.56 413 MET A CA 1
ATOM 3100 C C . MET A 1 413 ? 20.062 -57.188 -41.438 1 62.56 413 MET A C 1
ATOM 3102 O O . MET A 1 413 ? 20.75 -58.188 -41.219 1 62.56 413 MET A O 1
ATOM 3106 N N . TYR A 1 414 ? 18.703 -57.344 -41.562 1 69.19 414 TYR A N 1
ATOM 3107 C CA . TYR A 1 414 ? 18.188 -58.562 -42.125 1 69.19 414 TYR A CA 1
ATOM 3108 C C . TYR A 1 414 ? 18.297 -58.531 -43.656 1 69.19 414 TYR A C 1
ATOM 3110 O O . TYR A 1 414 ? 18.469 -57.469 -44.25 1 69.19 414 TYR A O 1
ATOM 311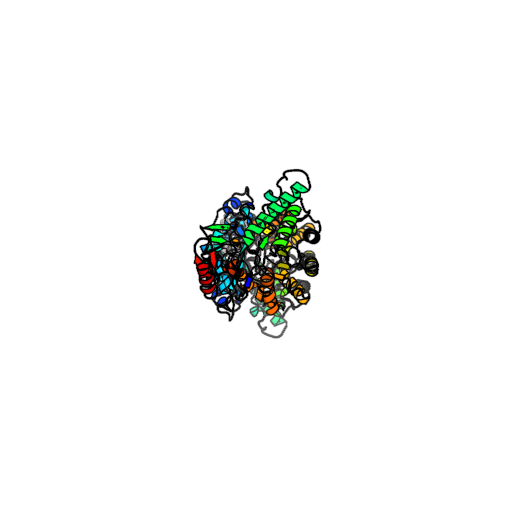8 N N . TYR A 1 415 ? 18.5 -59.75 -44.281 1 77.88 415 TYR A N 1
ATOM 3119 C CA . TYR A 1 415 ? 18.453 -59.969 -45.719 1 77.88 415 TYR A CA 1
ATOM 3120 C C . TYR A 1 415 ? 17.125 -60.562 -46.156 1 77.88 415 TYR A C 1
ATOM 3122 O O . TYR A 1 415 ? 16.531 -61.344 -45.438 1 77.88 415 TYR A O 1
ATOM 3130 N N . GLU A 1 416 ? 16.438 -59.938 -47.188 1 78.06 416 GLU A N 1
ATOM 3131 C CA . GLU A 1 416 ? 15.156 -60.438 -47.656 1 78.06 416 GLU A CA 1
ATOM 3132 C C . GLU A 1 416 ? 15.25 -60.906 -49.094 1 78.06 416 GLU A C 1
ATOM 3134 O O . GLU A 1 416 ? 15.922 -60.281 -49.906 1 78.06 416 GLU A O 1
ATOM 3139 N N . LYS A 1 417 ? 14.734 -62.156 -49.312 1 79.38 417 LYS A N 1
ATOM 3140 C CA . LYS A 1 417 ? 14.523 -62.688 -50.656 1 79.38 417 LYS A CA 1
ATOM 3141 C C . LYS A 1 417 ? 13.156 -63.375 -50.781 1 79.38 417 LYS A C 1
ATOM 3143 O O . LYS A 1 417 ? 12.805 -64.25 -49.969 1 79.38 417 LYS A O 1
ATOM 3148 N N . PHE A 1 418 ? 12.312 -62.906 -51.812 1 79.5 418 PHE A N 1
ATOM 3149 C CA . PHE A 1 418 ? 10.898 -63.219 -51.938 1 79.5 418 PHE A CA 1
ATOM 3150 C C . PHE A 1 418 ? 10.125 -62.844 -50.688 1 79.5 418 PHE A C 1
ATOM 3152 O O . PHE A 1 418 ? 10.164 -61.688 -50.25 1 79.5 418 PHE A O 1
ATOM 3159 N N . SER A 1 419 ? 9.438 -63.812 -50.031 1 81.19 419 SER A N 1
ATOM 3160 C CA . SER A 1 419 ? 8.672 -63.531 -48.844 1 81.19 419 SER A CA 1
ATOM 3161 C C . SER A 1 419 ? 9.422 -63.969 -47.594 1 81.19 419 SER A C 1
ATOM 3163 O O . SER A 1 419 ? 8.875 -63.969 -46.469 1 81.19 419 SER A O 1
ATOM 3165 N N . PHE A 1 420 ? 10.758 -64.25 -47.75 1 83.19 420 PHE A N 1
ATOM 3166 C CA . PHE A 1 420 ? 11.516 -64.812 -46.625 1 83.19 420 PHE A CA 1
ATOM 3167 C C . PHE A 1 420 ? 12.492 -63.75 -46.094 1 83.19 420 PHE A C 1
ATOM 3169 O O . PHE A 1 420 ? 12.977 -62.906 -46.844 1 83.19 420 PHE A O 1
ATOM 3176 N N . ARG A 1 421 ? 12.812 -63.844 -44.656 1 83.94 421 ARG A N 1
ATOM 3177 C CA . ARG A 1 421 ? 13.766 -62.969 -43.969 1 83.94 421 ARG A CA 1
ATOM 3178 C C . ARG A 1 421 ? 14.883 -63.812 -43.344 1 83.94 421 ARG A C 1
ATOM 3180 O O . ARG A 1 421 ? 14.641 -64.875 -42.75 1 83.94 421 ARG A O 1
ATOM 3187 N N . TYR A 1 422 ? 16.141 -63.281 -43.531 1 84.5 422 TYR A N 1
ATOM 3188 C CA . TYR A 1 422 ? 17.312 -64 -43.062 1 84.5 422 TYR A CA 1
ATOM 3189 C C . TYR A 1 422 ? 18.172 -63.125 -42.156 1 84.5 422 TYR A C 1
ATOM 3191 O O . TYR A 1 422 ? 18.281 -61.938 -42.375 1 84.5 422 TYR A O 1
ATOM 3199 N N . CYS A 1 423 ? 18.797 -63.75 -41.188 1 79.94 423 CYS A N 1
ATOM 3200 C CA . CYS A 1 423 ? 19.656 -63.031 -40.25 1 79.94 423 CYS A CA 1
ATOM 3201 C C . CYS A 1 423 ? 21.031 -62.781 -40.844 1 79.94 423 CYS A C 1
ATOM 3203 O O . CYS A 1 423 ? 21.797 -61.938 -40.312 1 79.94 423 CYS A O 1
ATOM 3205 N N . SER A 1 424 ? 21.453 -63.562 -41.875 1 81.25 424 SER A N 1
ATOM 3206 C CA . SER A 1 424 ? 22.781 -63.469 -42.469 1 81.25 424 SER A CA 1
ATOM 3207 C C . SER A 1 424 ? 22.766 -63.938 -43.938 1 81.25 424 SER A C 1
ATOM 3209 O O . SER A 1 424 ? 21.812 -64.562 -44.375 1 81.25 424 SER A O 1
ATOM 3211 N N . THR A 1 425 ? 23.812 -63.531 -44.594 1 84.31 425 THR A N 1
ATOM 3212 C CA . THR A 1 425 ? 23.969 -64 -45.938 1 84.31 425 THR A CA 1
ATOM 3213 C C . THR A 1 425 ? 24.219 -65.5 -45.969 1 84.31 425 THR A C 1
ATOM 3215 O O . THR A 1 425 ? 23.984 -66.188 -46.969 1 84.31 425 THR A O 1
ATOM 3218 N N . VAL A 1 426 ? 24.656 -66.062 -44.812 1 85.44 426 VAL A N 1
ATOM 3219 C CA . VAL A 1 426 ? 24.891 -67.5 -44.719 1 85.44 426 VAL A CA 1
ATOM 3220 C C . VAL A 1 426 ? 23.562 -68.25 -44.656 1 85.44 426 VAL A C 1
ATOM 3222 O O . VAL A 1 426 ? 23.375 -69.188 -45.375 1 85.44 426 VAL A O 1
ATOM 3225 N N . CYS A 1 427 ? 22.656 -67.688 -43.875 1 87 427 CYS A N 1
ATOM 3226 C CA . CYS A 1 427 ? 21.328 -68.25 -43.812 1 87 427 CYS A CA 1
ATOM 3227 C C . CYS A 1 427 ? 20.609 -68.188 -45.156 1 87 427 CYS A C 1
ATOM 3229 O O . CYS A 1 427 ? 19.953 -69.125 -45.562 1 87 427 CYS A O 1
ATOM 3231 N N . LEU A 1 428 ? 20.734 -67.062 -45.812 1 84.44 428 LEU A N 1
ATOM 3232 C CA . LEU A 1 428 ? 20.141 -66.875 -47.125 1 84.44 428 LEU A CA 1
ATOM 3233 C C . LEU A 1 428 ? 20.75 -67.812 -48.156 1 84.44 428 LEU A C 1
ATOM 3235 O O . LEU A 1 428 ? 20.031 -68.438 -48.938 1 84.44 428 LEU A O 1
ATOM 3239 N N . GLY A 1 429 ? 21.969 -68 -48.156 1 87.44 429 GLY A N 1
ATOM 3240 C CA . GLY A 1 429 ? 22.656 -68.938 -49.031 1 87.44 429 GLY A CA 1
ATOM 3241 C C . GLY A 1 429 ? 22.25 -70.375 -48.812 1 87.44 429 GLY A C 1
ATOM 3242 O O . GLY A 1 429 ? 22.031 -71.125 -49.781 1 87.44 429 GLY A O 1
ATOM 3243 N N . ASN A 1 430 ? 22.156 -70.75 -47.562 1 89.25 430 ASN A N 1
ATOM 3244 C CA . ASN A 1 430 ? 21.75 -72.125 -47.219 1 89.25 430 ASN A CA 1
ATOM 3245 C C . ASN A 1 430 ? 20.328 -72.438 -47.719 1 89.25 430 ASN A C 1
ATOM 3247 O O . ASN A 1 430 ? 20.078 -73.5 -48.219 1 89.25 430 ASN A O 1
ATOM 3251 N N . HIS A 1 431 ? 19.484 -71.5 -47.594 1 88.81 431 HIS A N 1
ATOM 3252 C CA . HIS A 1 431 ? 18.109 -71.688 -48.062 1 88.81 431 HIS A CA 1
ATOM 3253 C C . HIS A 1 431 ? 18.031 -71.688 -49.562 1 88.81 431 HIS A C 1
ATOM 3255 O O . HIS A 1 431 ? 17.281 -72.438 -50.156 1 88.81 431 HIS A O 1
ATOM 3261 N N . ARG A 1 432 ? 18.781 -70.875 -50.188 1 85.75 432 ARG A N 1
ATOM 3262 C CA . ARG A 1 432 ? 18.859 -70.812 -51.656 1 85.75 432 ARG A CA 1
ATOM 3263 C C . ARG A 1 432 ? 19.328 -72.188 -52.219 1 85.75 432 ARG A C 1
ATOM 3265 O O . ARG A 1 432 ? 18.766 -72.625 -53.219 1 85.75 432 ARG A O 1
ATOM 3272 N N . LYS A 1 433 ? 20.219 -72.812 -51.594 1 89.69 433 LYS A N 1
ATOM 3273 C CA . LYS A 1 433 ? 20.719 -74.125 -52.031 1 89.69 433 LYS A CA 1
ATOM 3274 C C . LYS A 1 433 ? 19.625 -75.125 -51.906 1 89.69 433 LYS A C 1
ATOM 3276 O O . LYS A 1 433 ? 19.625 -76.125 -52.656 1 89.69 433 LYS A O 1
ATOM 3281 N N . ALA A 1 434 ? 18.734 -74.875 -51.031 1 88.38 434 ALA A N 1
ATOM 3282 C CA . ALA A 1 434 ? 17.609 -75.812 -50.844 1 88.38 434 ALA A CA 1
ATOM 3283 C C . ALA A 1 434 ? 16.422 -75.375 -51.719 1 88.38 434 ALA A C 1
ATOM 3285 O O . ALA A 1 434 ? 15.305 -75.875 -51.5 1 88.38 434 ALA A O 1
ATOM 3286 N N . ALA A 1 435 ? 16.609 -74.5 -52.625 1 87.5 435 ALA A N 1
ATOM 3287 C CA . ALA A 1 435 ? 15.625 -74.062 -53.594 1 87.5 435 ALA A CA 1
ATOM 3288 C C . ALA A 1 435 ? 14.438 -73.375 -52.875 1 87.5 435 ALA A C 1
ATOM 3290 O O . ALA A 1 435 ? 13.297 -73.5 -53.344 1 87.5 435 ALA A O 1
ATOM 3291 N N . PHE A 1 436 ? 14.703 -72.688 -51.688 1 86.5 436 PHE A N 1
ATOM 3292 C CA . PHE A 1 436 ? 13.758 -71.938 -50.906 1 86.5 436 PHE A CA 1
ATOM 3293 C C . PHE A 1 436 ? 12.562 -72.812 -50.5 1 86.5 436 PHE A C 1
ATOM 3295 O O . PHE A 1 436 ? 11.438 -72.312 -50.406 1 86.5 436 PHE A O 1
ATOM 3302 N N . VAL A 1 437 ? 12.797 -74.125 -50.375 1 86.56 437 VAL A N 1
ATOM 3303 C CA . VAL A 1 437 ? 11.75 -75.062 -49.938 1 86.56 437 VAL A CA 1
ATOM 3304 C C . VAL A 1 437 ? 11.289 -74.75 -48.531 1 86.56 437 VAL A C 1
ATOM 3306 O O . VAL A 1 437 ? 12.055 -74.188 -47.75 1 86.56 437 VAL A O 1
ATOM 3309 N N . GLN A 1 438 ? 9.984 -74.938 -48.188 1 81 438 GLN A N 1
ATOM 3310 C CA . GLN A 1 438 ? 9.414 -74.812 -46.844 1 81 438 GLN A CA 1
ATOM 3311 C C . GLN A 1 438 ? 8.758 -76.125 -46.406 1 81 438 GLN A C 1
ATOM 3313 O O . GLN A 1 438 ? 8.117 -76.75 -47.219 1 81 438 GLN A O 1
ATOM 3318 N N . PRO A 1 439 ? 9.156 -76.625 -45.094 1 82.81 439 PRO A N 1
ATOM 3319 C CA . PRO A 1 439 ? 9.969 -75.938 -44.062 1 82.81 439 PRO A CA 1
ATOM 3320 C C . PRO A 1 439 ? 11.469 -76.188 -44.25 1 82.81 439 PRO A C 1
ATOM 3322 O O . PRO A 1 439 ? 11.875 -77.188 -44.812 1 82.81 439 PRO A O 1
ATOM 3325 N N . PHE A 1 440 ? 12.352 -75.188 -43.906 1 86.31 440 PHE A N 1
ATOM 3326 C CA . PHE A 1 440 ? 13.805 -75.25 -44 1 86.31 440 PHE A CA 1
ATOM 3327 C C . PHE A 1 440 ? 14.445 -74.812 -42.688 1 86.31 440 PHE A C 1
ATOM 3329 O O . PHE A 1 440 ? 13.938 -73.938 -42 1 86.31 440 PHE A O 1
ATOM 3336 N N . HIS A 1 441 ? 15.43 -75.625 -42.25 1 89 441 HIS A N 1
ATOM 3337 C CA . HIS A 1 441 ? 16.219 -75.312 -41.062 1 89 441 HIS A CA 1
ATOM 3338 C C . HIS A 1 441 ? 17.703 -75.5 -41.312 1 89 441 HIS A C 1
ATOM 3340 O O . HIS A 1 441 ? 18.125 -76.5 -41.906 1 89 441 HIS A O 1
ATOM 3346 N N . CYS A 1 442 ? 18.469 -74.562 -41 1 88.5 442 CYS A N 1
ATOM 3347 C CA . CYS A 1 442 ? 19.922 -74.688 -41.031 1 88.5 442 CYS A CA 1
ATOM 3348 C C . CYS A 1 442 ? 20.531 -74.312 -39.688 1 88.5 442 CYS A C 1
ATOM 3350 O O . CYS A 1 442 ? 19.844 -73.688 -38.844 1 88.5 442 CYS A O 1
ATOM 3352 N N . GLN A 1 443 ? 21.781 -74.625 -39.438 1 80.62 443 GLN A N 1
ATOM 3353 C CA . GLN A 1 443 ? 22.5 -74.188 -38.219 1 80.62 443 GLN A CA 1
ATOM 3354 C C . GLN A 1 443 ? 22.781 -72.75 -38.219 1 80.62 443 GLN A C 1
ATOM 3356 O O . GLN A 1 443 ? 23.188 -72.125 -39.25 1 80.62 443 GLN A O 1
ATOM 3361 N N . ALA A 1 444 ? 22.5 -72.062 -37.125 1 78.81 444 ALA A N 1
ATOM 3362 C CA . ALA A 1 444 ? 22.734 -70.625 -37 1 78.81 444 ALA A CA 1
ATOM 3363 C C . ALA A 1 444 ? 24.219 -70.312 -37.156 1 78.81 444 ALA A C 1
ATOM 3365 O O . ALA A 1 444 ? 25.078 -71 -36.625 1 78.81 444 ALA A O 1
ATOM 3366 N N . PRO A 1 445 ? 24.484 -69.25 -38 1 77.38 445 PRO A N 1
ATOM 3367 C CA . PRO A 1 445 ? 25.891 -68.875 -38.094 1 77.38 445 PRO A CA 1
ATOM 3368 C C . PRO A 1 445 ? 26.453 -68.312 -36.781 1 77.38 445 PRO A C 1
ATOM 3370 O O . PRO A 1 445 ? 25.719 -67.75 -36 1 77.38 445 PRO A O 1
ATOM 3373 N N . GLU A 1 446 ? 27.75 -68.75 -36.281 1 64.31 446 GLU A N 1
ATOM 3374 C CA . GLU A 1 446 ? 28.453 -68.25 -35.094 1 64.31 446 GLU A CA 1
ATOM 3375 C C . GLU A 1 446 ? 28.609 -66.75 -35.094 1 64.31 446 GLU A C 1
ATOM 3377 O O . GLU A 1 446 ? 28.844 -66.125 -36.156 1 64.31 446 GLU A O 1
ATOM 3382 N N . MET B 1 1 ? -14.211 35.469 16.078 1 83.94 1 MET B N 1
ATOM 3383 C CA . MET B 1 1 ? -12.789 35.188 15.898 1 83.94 1 MET B CA 1
ATOM 3384 C C . MET B 1 1 ? -12.484 34.781 14.461 1 83.94 1 MET B C 1
ATOM 3386 O O . MET B 1 1 ? -13.383 34.375 13.727 1 83.94 1 MET B O 1
ATOM 3390 N N . GLU B 1 2 ? -11.344 35.188 14.047 1 92.25 2 GLU B N 1
ATOM 3391 C CA . GLU B 1 2 ? -10.945 34.969 12.656 1 92.25 2 GLU B CA 1
ATOM 3392 C C . GLU B 1 2 ? -9.734 34.062 12.555 1 92.25 2 GLU B C 1
ATOM 3394 O O . GLU B 1 2 ? -8.945 33.969 13.492 1 92.25 2 GLU B O 1
ATOM 3399 N N . ALA B 1 3 ? -9.719 33.344 11.461 1 96.19 3 ALA B N 1
ATOM 3400 C CA . ALA B 1 3 ? -8.516 32.594 11.133 1 96.19 3 ALA B CA 1
ATOM 3401 C C . ALA B 1 3 ? -7.508 33.438 10.383 1 96.19 3 ALA B C 1
ATOM 3403 O O . ALA B 1 3 ? -7.887 34.312 9.609 1 96.19 3 ALA B O 1
ATOM 3404 N N . VAL B 1 4 ? -6.254 33.219 10.656 1 97.25 4 VAL B N 1
ATOM 3405 C CA . VAL B 1 4 ? -5.195 34 9.992 1 97.25 4 VAL B CA 1
ATOM 3406 C C . VAL B 1 4 ? -4.648 33.188 8.82 1 97.25 4 VAL B C 1
ATOM 3408 O O . VAL B 1 4 ? -4.117 32.094 9 1 97.25 4 VAL B O 1
ATOM 3411 N N . THR B 1 5 ? -4.812 33.688 7.578 1 98.06 5 THR B N 1
ATOM 3412 C CA . THR B 1 5 ? -4.289 33.062 6.383 1 98.06 5 THR B CA 1
ATOM 3413 C C . THR B 1 5 ? -3.15 33.875 5.777 1 98.06 5 THR B C 1
ATOM 3415 O O . THR B 1 5 ? -2.896 35 6.207 1 98.06 5 THR B O 1
ATOM 3418 N N . VAL B 1 6 ? -2.518 33.344 4.82 1 98.25 6 VAL B N 1
ATOM 3419 C CA . VAL B 1 6 ? -1.388 34.031 4.18 1 98.25 6 VAL B CA 1
ATOM 3420 C C . VAL B 1 6 ? -1.882 35.25 3.398 1 98.25 6 VAL B C 1
ATOM 3422 O O . VAL B 1 6 ? -1.094 36.125 3.039 1 98.25 6 VAL B O 1
ATOM 3425 N N . ARG B 1 7 ? -3.176 35.312 3.141 1 96.25 7 ARG B N 1
ATOM 3426 C CA . ARG B 1 7 ? -3.762 36.469 2.467 1 96.25 7 ARG B CA 1
ATOM 3427 C C . ARG B 1 7 ? -4.414 37.406 3.469 1 96.25 7 ARG B C 1
ATOM 3429 O O . ARG B 1 7 ? -5.121 38.344 3.08 1 96.25 7 ARG B O 1
ATOM 3436 N N . GLY B 1 8 ? -4.227 37.094 4.738 1 94.5 8 GLY B N 1
ATOM 3437 C CA . GLY B 1 8 ? -4.84 37.906 5.777 1 94.5 8 GLY B CA 1
ATOM 3438 C C . GLY B 1 8 ? -5.887 37.156 6.578 1 94.5 8 GLY B C 1
ATOM 3439 O O . GLY B 1 8 ? -5.98 35.938 6.492 1 94.5 8 GLY B O 1
ATOM 3440 N N . ALA B 1 9 ? -6.621 37.906 7.406 1 93.56 9 ALA B N 1
ATOM 3441 C CA . ALA B 1 9 ? -7.637 37.312 8.273 1 93.56 9 ALA B CA 1
ATOM 3442 C C . ALA B 1 9 ? -8.82 36.812 7.453 1 93.56 9 ALA B C 1
ATOM 3444 O O . ALA B 1 9 ? -9.242 37.469 6.496 1 93.56 9 ALA B O 1
ATOM 3445 N N . LEU B 1 10 ? -9.242 35.656 7.75 1 94.81 10 LEU B N 1
ATOM 3446 C CA . LEU B 1 10 ? -10.438 35.062 7.156 1 94.81 10 LEU B CA 1
ATOM 3447 C C . LEU B 1 10 ? -11.672 35.375 7.996 1 94.81 10 LEU B C 1
ATOM 3449 O O . LEU B 1 10 ? -11.812 34.875 9.109 1 94.81 10 LEU B O 1
ATOM 3453 N N . PRO B 1 11 ? -12.523 36.156 7.461 1 87.25 11 PRO B N 1
ATOM 3454 C CA . PRO B 1 11 ? -13.719 36.5 8.234 1 87.25 11 PRO B CA 1
ATOM 3455 C C . PRO B 1 11 ? -14.523 35.281 8.672 1 87.25 11 PRO B C 1
ATOM 3457 O O . PRO B 1 11 ? -14.523 34.25 7.977 1 87.25 11 PRO B O 1
ATOM 3460 N N . ALA B 1 12 ? -15.219 35.438 9.719 1 84.56 12 ALA B N 1
ATOM 3461 C CA . ALA B 1 12 ? -15.945 34.344 10.336 1 84.56 12 ALA B CA 1
ATOM 3462 C C . ALA B 1 12 ? -17.078 33.875 9.438 1 84.56 12 ALA B C 1
ATOM 3464 O O . ALA B 1 12 ? -17.516 32.719 9.531 1 84.56 12 ALA B O 1
ATOM 3465 N N . ASP B 1 13 ? -17.516 34.688 8.539 1 84.12 13 ASP B N 1
ATOM 3466 C CA . ASP B 1 13 ? -18.688 34.375 7.742 1 84.12 13 ASP B CA 1
ATOM 3467 C C . ASP B 1 13 ? -18.297 33.625 6.457 1 84.12 13 ASP B C 1
ATOM 3469 O O . ASP B 1 13 ? -19.156 33.156 5.719 1 84.12 13 ASP B O 1
ATOM 3473 N N . VAL B 1 14 ? -17.047 33.594 6.191 1 87.88 14 VAL B N 1
ATOM 3474 C CA . VAL B 1 14 ? -16.594 32.844 5.012 1 87.88 14 VAL B CA 1
ATOM 3475 C C . VAL B 1 14 ? -16.875 31.359 5.203 1 87.88 14 VAL B C 1
ATOM 3477 O O . VAL B 1 14 ? -16.609 30.797 6.266 1 87.88 14 VAL B O 1
ATOM 3480 N N . ARG B 1 15 ? -17.438 30.812 4.141 1 91.19 15 ARG B N 1
ATOM 3481 C CA . ARG B 1 15 ? -17.797 29.406 4.199 1 91.19 15 ARG B CA 1
ATOM 3482 C C . ARG B 1 15 ? -16.625 28.531 3.797 1 91.19 15 ARG B C 1
ATOM 3484 O O . ARG B 1 15 ? -16.094 28.656 2.689 1 91.19 15 ARG B O 1
ATOM 3491 N N . VAL B 1 16 ? -16.188 27.719 4.676 1 95.31 16 VAL B N 1
ATOM 3492 C CA . VAL B 1 16 ? -15.164 26.719 4.434 1 95.31 16 VAL B CA 1
ATOM 3493 C C . VAL B 1 16 ? -15.781 25.328 4.473 1 95.31 16 VAL B C 1
ATOM 3495 O O . VAL B 1 16 ? -16.469 24.969 5.434 1 95.31 16 VAL B O 1
ATOM 3498 N N . GLY B 1 17 ? -15.586 24.609 3.373 1 96.12 17 GLY B N 1
ATOM 3499 C CA . GLY B 1 17 ? -16.203 23.297 3.279 1 96.12 17 GLY B CA 1
ATOM 3500 C C . GLY B 1 17 ? -15.312 22.188 3.779 1 96.12 17 GLY B C 1
ATOM 3501 O O . GLY B 1 17 ? -15.797 21.109 4.152 1 96.12 17 GLY B O 1
ATOM 3502 N N . LEU B 1 18 ? -14.031 22.359 3.732 1 97.81 18 LEU B N 1
ATOM 3503 C CA . LEU B 1 18 ? -13.031 21.391 4.152 1 97.81 18 LEU B CA 1
ATOM 3504 C C . LEU B 1 18 ? -11.789 22.078 4.707 1 97.81 18 LEU B C 1
ATOM 3506 O O . LEU B 1 18 ? -11.336 23.078 4.148 1 97.81 18 LEU B O 1
ATOM 3510 N N . VAL B 1 19 ? -11.352 21.609 5.832 1 98.25 19 VAL B N 1
ATOM 3511 C CA . VAL B 1 19 ? -10.078 22.062 6.391 1 98.25 19 VAL B CA 1
ATOM 3512 C C . VAL B 1 19 ? -9.102 20.906 6.477 1 98.25 19 VAL B C 1
ATOM 3514 O O . VAL B 1 19 ? -9.445 19.828 6.977 1 98.25 19 VAL B O 1
ATOM 3517 N N . LEU B 1 20 ? -7.961 21.062 5.906 1 98.25 20 LEU B N 1
ATOM 3518 C CA . LEU B 1 20 ? -6.836 20.156 6.125 1 98.25 20 LEU B CA 1
ATOM 3519 C C . LEU B 1 20 ? -5.836 20.766 7.105 1 98.25 20 LEU B C 1
ATOM 3521 O O . LEU B 1 20 ? -5.012 21.594 6.723 1 98.25 20 LEU B O 1
ATOM 3525 N N . PRO B 1 21 ? -5.836 20.266 8.289 1 98.25 21 PRO B N 1
ATOM 3526 C CA . PRO B 1 21 ? -5.137 21 9.352 1 98.25 21 PRO B CA 1
ATOM 3527 C C . PRO B 1 21 ? -3.646 20.672 9.406 1 98.25 21 PRO B C 1
ATOM 3529 O O . PRO B 1 21 ? -2.904 21.297 10.172 1 98.25 21 PRO B O 1
ATOM 3532 N N . HIS B 1 22 ? -3.18 19.719 8.625 1 96.69 22 HIS B N 1
ATOM 3533 C CA . HIS B 1 22 ? -1.775 19.328 8.711 1 96.69 22 HIS B CA 1
ATOM 3534 C C . HIS B 1 22 ? -1.275 18.781 7.383 1 96.69 22 HIS B C 1
ATOM 3536 O O . HIS B 1 22 ? -1.32 17.562 7.156 1 96.69 22 HIS B O 1
ATOM 3542 N N . GLU B 1 23 ? -0.733 19.625 6.57 1 95.81 23 GLU B N 1
ATOM 3543 C CA . GLU B 1 23 ? -0.167 19.266 5.27 1 95.81 23 GLU B CA 1
ATOM 3544 C C . GLU B 1 23 ? 1.185 19.938 5.055 1 95.81 23 GLU B C 1
ATOM 3546 O O . GLU B 1 23 ? 1.457 21 5.637 1 95.81 23 GLU B O 1
ATOM 3551 N N . TYR B 1 24 ? 2.006 19.328 4.305 1 94.06 24 TYR B N 1
ATOM 3552 C CA . TYR B 1 24 ? 3.184 20.031 3.791 1 94.06 24 TYR B CA 1
ATOM 3553 C C . TYR B 1 24 ? 2.982 20.453 2.34 1 94.06 24 TYR B C 1
ATOM 3555 O O . TYR B 1 24 ? 3.088 19.625 1.429 1 94.06 24 TYR B O 1
ATOM 3563 N N . LEU B 1 25 ? 2.691 21.734 2.127 1 97 25 LEU B N 1
ATOM 3564 C CA . LEU B 1 25 ? 2.521 22.266 0.777 1 97 25 LEU B CA 1
ATOM 3565 C C . LEU B 1 25 ? 3.873 22.578 0.145 1 97 25 LEU B C 1
ATOM 3567 O O . LEU B 1 25 ? 4.41 21.781 -0.62 1 97 25 LEU B O 1
ATOM 3571 N N . VAL B 1 26 ? 4.465 23.656 0.62 1 96.75 26 VAL B N 1
ATOM 3572 C CA . VAL B 1 26 ? 5.828 23.984 0.218 1 96.75 26 VAL B CA 1
ATOM 3573 C C . VAL B 1 26 ? 6.816 23.469 1.262 1 96.75 26 VAL B C 1
ATOM 3575 O O . VAL B 1 26 ? 6.773 23.875 2.424 1 96.75 26 VAL B O 1
ATOM 3578 N N . PHE B 1 27 ? 7.617 22.469 0.842 1 94.69 27 PHE B N 1
ATOM 3579 C CA . PHE B 1 27 ? 8.5 21.844 1.817 1 94.69 27 PHE B CA 1
ATOM 3580 C C . PHE B 1 27 ? 9.828 21.453 1.177 1 94.69 27 PHE B C 1
ATOM 3582 O O . PHE B 1 27 ? 9.93 21.344 -0.047 1 94.69 27 PHE B O 1
ATOM 3589 N N . ASP B 1 28 ? 10.852 21.422 1.932 1 95.25 28 ASP B N 1
ATOM 3590 C CA . ASP B 1 28 ? 12.172 20.859 1.646 1 95.25 28 ASP B CA 1
ATOM 3591 C C . ASP B 1 28 ? 12.664 20 2.803 1 95.25 28 ASP B C 1
ATOM 3593 O O . ASP B 1 28 ? 13.18 20.516 3.797 1 95.25 28 ASP B O 1
ATOM 3597 N N . LEU B 1 29 ? 12.523 18.75 2.637 1 91.56 29 LEU B N 1
ATOM 3598 C CA . LEU B 1 29 ? 12.906 17.812 3.688 1 91.56 29 LEU B CA 1
ATOM 3599 C C . LEU B 1 29 ? 14.133 17.016 3.279 1 91.56 29 LEU B C 1
ATOM 3601 O O . LEU B 1 29 ? 14.258 15.836 3.635 1 91.56 29 LEU B O 1
ATOM 3605 N N . ALA B 1 30 ? 15 17.656 2.475 1 91.75 30 ALA B N 1
ATOM 3606 C CA . ALA B 1 30 ? 16.219 17.031 1.966 1 91.75 30 ALA B CA 1
ATOM 3607 C C . ALA B 1 30 ? 17.125 16.609 3.109 1 91.75 30 ALA B C 1
ATOM 3609 O O . ALA B 1 30 ? 18 15.75 2.93 1 91.75 30 ALA B O 1
ATOM 3610 N N . GLY B 1 31 ? 16.984 17.234 4.258 1 87.5 31 GLY B N 1
ATOM 3611 C CA . GLY B 1 31 ? 17.766 16.844 5.418 1 87.5 31 GLY B CA 1
ATOM 3612 C C . GLY B 1 31 ? 17.547 15.398 5.832 1 87.5 31 GLY B C 1
ATOM 3613 O O . GLY B 1 31 ? 18.375 14.828 6.559 1 87.5 31 GLY B O 1
ATOM 3614 N N . ARG B 1 32 ? 16.516 14.82 5.371 1 85.69 32 ARG B N 1
ATOM 3615 C CA . ARG B 1 32 ? 16.172 13.445 5.727 1 85.69 32 ARG B CA 1
ATOM 3616 C C . ARG B 1 32 ? 16.734 12.469 4.699 1 85.69 32 ARG B C 1
ATOM 3618 O O . ARG B 1 32 ? 16.578 11.25 4.844 1 85.69 32 ARG B O 1
ATOM 3625 N N . TYR B 1 33 ? 17.391 12.977 3.668 1 89.69 33 TYR B N 1
ATOM 3626 C CA . TYR B 1 33 ? 17.984 12.133 2.641 1 89.69 33 TYR B CA 1
ATOM 3627 C C . TYR B 1 33 ? 18.969 11.141 3.25 1 89.69 33 TYR B C 1
ATOM 3629 O O . TYR B 1 33 ? 19.797 11.516 4.09 1 89.69 33 TYR B O 1
ATOM 3637 N N . SER B 1 34 ? 18.828 9.852 2.902 1 87.88 34 SER B N 1
ATOM 3638 C CA . SER B 1 34 ? 19.719 8.789 3.375 1 87.88 34 SER B CA 1
ATOM 3639 C C . SER B 1 34 ? 20.531 8.203 2.232 1 87.88 34 SER B C 1
ATOM 3641 O O . SER B 1 34 ? 20.016 7.418 1.432 1 87.88 34 SER B O 1
ATOM 3643 N N . PRO B 1 35 ? 21.812 8.516 2.189 1 88.44 35 PRO B N 1
ATOM 3644 C CA . PRO B 1 35 ? 22.641 8.016 1.095 1 88.44 35 PRO B CA 1
ATOM 3645 C C . PRO B 1 35 ? 22.844 6.504 1.152 1 88.44 35 PRO B C 1
ATOM 3647 O O . PRO B 1 35 ? 22.703 5.895 2.215 1 88.44 35 PRO B O 1
ATOM 3650 N N . SER B 1 36 ? 23.031 5.926 -0.035 1 88.31 36 SER B N 1
ATOM 3651 C CA . SER B 1 36 ? 23.297 4.492 -0.145 1 88.31 36 SER B CA 1
ATOM 3652 C C . SER B 1 36 ? 24.531 4.227 -0.997 1 88.31 36 SER B C 1
ATOM 3654 O O . SER B 1 36 ? 24.875 5.016 -1.881 1 88.31 36 SER B O 1
ATOM 3656 N N . SER B 1 37 ? 25.188 3.09 -0.673 1 86 37 SER B N 1
ATOM 3657 C CA . SER B 1 37 ? 26.344 2.684 -1.47 1 86 37 SER B CA 1
ATOM 3658 C C . SER B 1 37 ? 25.906 1.889 -2.697 1 86 37 SER B C 1
ATOM 3660 O O . SER B 1 37 ? 26.688 1.712 -3.635 1 86 37 SER B O 1
ATOM 3662 N N . SER B 1 38 ? 24.734 1.388 -2.709 1 87.38 38 SER B N 1
ATOM 3663 C CA . SER B 1 38 ? 24.219 0.632 -3.844 1 87.38 38 SER B CA 1
ATOM 3664 C C . SER B 1 38 ? 23.984 1.536 -5.051 1 87.38 38 SER B C 1
ATOM 3666 O O . SER B 1 38 ? 23.281 2.545 -4.953 1 87.38 38 SER B O 1
ATOM 3668 N N . LEU B 1 39 ? 24.594 1.142 -6.203 1 89.06 39 LEU B N 1
ATOM 3669 C CA . LEU B 1 39 ? 24.453 1.919 -7.43 1 89.06 39 LEU B CA 1
ATOM 3670 C C . LEU B 1 39 ? 22.969 2.061 -7.812 1 89.06 39 LEU B C 1
ATOM 3672 O O . LEU B 1 39 ? 22.547 3.121 -8.273 1 89.06 39 LEU B O 1
ATOM 3676 N N . ARG B 1 40 ? 22.25 1.074 -7.625 1 87 40 ARG B N 1
ATOM 3677 C CA . ARG B 1 40 ? 20.828 1.098 -7.934 1 87 40 ARG B CA 1
ATOM 3678 C C . ARG B 1 40 ? 20.094 2.133 -7.086 1 87 40 ARG B C 1
ATOM 3680 O O . ARG B 1 40 ? 19.281 2.902 -7.598 1 87 40 ARG B O 1
ATOM 3687 N N . MET B 1 41 ? 20.453 2.209 -5.875 1 88.69 41 MET B N 1
ATOM 3688 C CA . MET B 1 41 ? 19.812 3.166 -4.973 1 88.69 41 MET B CA 1
ATOM 3689 C C . MET B 1 41 ? 20.266 4.59 -5.277 1 88.69 41 MET B C 1
ATOM 3691 O O . MET B 1 41 ? 19.469 5.531 -5.199 1 88.69 41 MET B O 1
ATOM 3695 N N . GLN B 1 42 ? 21.516 4.699 -5.633 1 93.12 42 GLN B N 1
ATOM 3696 C CA . GLN B 1 42 ? 22.047 6.008 -5.984 1 93.12 42 GLN B CA 1
ATOM 3697 C C . GLN B 1 42 ? 21.328 6.59 -7.199 1 93.12 42 GLN B C 1
ATOM 3699 O O . GLN B 1 42 ? 21.156 7.805 -7.305 1 93.12 42 GLN B O 1
ATOM 3704 N N . SER B 1 43 ? 20.891 5.703 -7.992 1 95.31 43 SER B N 1
ATOM 3705 C CA . SER B 1 43 ? 20.234 6.141 -9.227 1 95.31 43 SER B CA 1
ATOM 3706 C C . SER B 1 43 ? 18.891 6.789 -8.938 1 95.31 43 SER B C 1
ATOM 3708 O O . SER B 1 43 ? 18.328 7.465 -9.797 1 95.31 43 SER B O 1
ATOM 3710 N N . LEU B 1 44 ? 18.359 6.641 -7.746 1 95.12 44 LEU B N 1
ATOM 3711 C CA . LEU B 1 44 ? 17.062 7.184 -7.379 1 95.12 44 LEU B CA 1
ATOM 3712 C C . LEU B 1 44 ? 17.172 8.648 -6.977 1 95.12 44 LEU B C 1
ATOM 3714 O O . LEU B 1 44 ? 16.172 9.383 -6.996 1 95.12 44 LEU B O 1
ATOM 3718 N N . ARG B 1 45 ? 18.344 9.062 -6.582 1 96.06 45 ARG B N 1
ATOM 3719 C CA . ARG B 1 45 ? 18.547 10.344 -5.91 1 96.06 45 ARG B CA 1
ATOM 3720 C C . ARG B 1 45 ? 17.875 11.469 -6.68 1 96.06 45 ARG B C 1
ATOM 3722 O O . ARG B 1 45 ? 17.062 12.211 -6.125 1 96.06 45 ARG B O 1
ATOM 3729 N N . ASP B 1 46 ? 18.141 11.656 -7.969 1 96.94 46 ASP B N 1
ATOM 3730 C CA . ASP B 1 46 ? 17.656 12.789 -8.75 1 96.94 46 ASP B CA 1
ATOM 3731 C C . ASP B 1 46 ? 16.75 12.312 -9.891 1 96.94 46 ASP B C 1
ATOM 3733 O O . ASP B 1 46 ? 16.344 13.102 -10.742 1 96.94 46 ASP B O 1
ATOM 3737 N N . ALA B 1 47 ? 16.422 10.977 -9.898 1 97.25 47 ALA B N 1
ATOM 3738 C CA . ALA B 1 47 ? 15.602 10.422 -10.977 1 97.25 47 ALA B CA 1
ATOM 3739 C C . ALA B 1 47 ? 14.156 10.883 -10.852 1 97.25 47 ALA B C 1
ATOM 3741 O O . ALA B 1 47 ? 13.641 11.062 -9.742 1 97.25 47 ALA B O 1
ATOM 3742 N N . PRO B 1 48 ? 13.516 11.086 -12.039 1 97.12 48 PRO B N 1
ATOM 3743 C CA . PRO B 1 48 ? 12.078 11.375 -11.969 1 97.12 48 PRO B CA 1
ATOM 3744 C C . PRO B 1 48 ? 11.258 10.18 -11.5 1 97.12 48 PRO B C 1
ATOM 3746 O O . PRO B 1 48 ? 11.641 9.031 -11.727 1 97.12 48 PRO B O 1
ATOM 3749 N N . ILE B 1 49 ? 10.172 10.422 -10.836 1 96.31 49 ILE B N 1
ATOM 3750 C CA . ILE B 1 49 ? 9.242 9.367 -10.422 1 96.31 49 ILE B CA 1
ATOM 3751 C C . ILE B 1 49 ? 8.383 8.938 -11.609 1 96.31 49 ILE B C 1
ATOM 3753 O O . ILE B 1 49 ? 7.641 9.75 -12.172 1 96.31 49 ILE B O 1
ATOM 3757 N N . THR B 1 50 ? 8.562 7.73 -12.039 1 97.31 50 THR B N 1
ATOM 3758 C CA . THR B 1 50 ? 7.816 7.148 -13.148 1 97.31 50 THR B CA 1
ATOM 3759 C C . THR B 1 50 ? 7.113 5.863 -12.719 1 97.31 50 THR B C 1
ATOM 3761 O O . THR B 1 50 ? 7.434 5.297 -11.672 1 97.31 50 THR B O 1
ATOM 3764 N N . LEU B 1 51 ? 6.125 5.426 -13.5 1 96.25 51 LEU B N 1
ATOM 3765 C CA . LEU B 1 51 ? 5.422 4.188 -13.188 1 96.25 51 LEU B CA 1
ATOM 3766 C C . LEU B 1 51 ? 6.402 3.021 -13.07 1 96.25 51 LEU B C 1
ATOM 3768 O O . LEU B 1 51 ? 6.328 2.236 -12.117 1 96.25 51 LEU B O 1
ATOM 3772 N N . GLU B 1 52 ? 7.375 2.967 -13.938 1 95.56 52 GLU B N 1
ATOM 3773 C CA . GLU B 1 52 ? 8.273 1.824 -14.062 1 95.56 52 GLU B CA 1
ATOM 3774 C C . GLU B 1 52 ? 9.188 1.709 -12.852 1 95.56 52 GLU B C 1
ATOM 3776 O O . GLU B 1 52 ? 9.695 0.625 -12.547 1 95.56 52 GLU B O 1
ATOM 3781 N N . ARG B 1 53 ? 9.383 2.859 -12.195 1 95.12 53 ARG B N 1
ATOM 3782 C CA . ARG B 1 53 ? 10.312 2.828 -11.07 1 95.12 53 ARG B CA 1
ATOM 3783 C C . ARG B 1 53 ? 9.578 3.121 -9.758 1 95.12 53 ARG B C 1
ATOM 3785 O O . ARG B 1 53 ? 10.211 3.273 -8.711 1 95.12 53 ARG B O 1
ATOM 3792 N N . LEU B 1 54 ? 8.258 3.188 -9.828 1 94.12 54 LEU B N 1
ATOM 3793 C CA . LEU B 1 54 ? 7.457 3.639 -8.688 1 94.12 54 LEU B CA 1
ATOM 3794 C C . LEU B 1 54 ? 7.664 2.73 -7.484 1 94.12 54 LEU B C 1
ATOM 3796 O O . LEU B 1 54 ? 7.82 3.211 -6.359 1 94.12 54 LEU B O 1
ATOM 3800 N N . ALA B 1 55 ? 7.68 1.446 -7.715 1 90.25 55 ALA B N 1
ATOM 3801 C CA . ALA B 1 55 ? 7.867 0.495 -6.625 1 90.25 55 ALA B CA 1
ATOM 3802 C C . ALA B 1 55 ? 9.195 0.733 -5.91 1 90.25 55 ALA B C 1
ATOM 3804 O O . ALA B 1 55 ? 9.281 0.589 -4.691 1 90.25 55 ALA B O 1
ATOM 3805 N N . GLU B 1 56 ? 10.227 1.096 -6.609 1 90.38 56 GLU B N 1
ATOM 3806 C CA . GLU B 1 56 ? 11.539 1.369 -6.023 1 90.38 56 GLU B CA 1
ATOM 3807 C C . GLU B 1 56 ? 11.508 2.631 -5.168 1 90.38 56 GLU B C 1
ATOM 3809 O O . GLU B 1 56 ? 12.047 2.648 -4.059 1 90.38 56 GLU B O 1
ATOM 3814 N N . PHE B 1 57 ? 10.859 3.646 -5.699 1 91.12 57 PHE B N 1
ATOM 3815 C CA . PHE B 1 57 ? 10.734 4.891 -4.945 1 91.12 57 PHE B CA 1
ATOM 3816 C C . PHE B 1 57 ? 9.977 4.664 -3.646 1 91.12 57 PHE B C 1
ATOM 3818 O O . PHE B 1 57 ? 10.359 5.176 -2.596 1 91.12 57 PHE B O 1
ATOM 3825 N N . ARG B 1 58 ? 8.922 3.893 -3.74 1 87.19 58 ARG B N 1
ATOM 3826 C CA . ARG B 1 58 ? 8.07 3.652 -2.578 1 87.19 58 ARG B CA 1
ATOM 3827 C C . ARG B 1 58 ? 8.781 2.77 -1.557 1 87.19 58 ARG B C 1
ATOM 3829 O O . ARG B 1 58 ? 8.547 2.893 -0.353 1 87.19 58 ARG B O 1
ATOM 3836 N N . ALA B 1 59 ? 9.688 1.964 -2.018 1 84.19 59 ALA B N 1
ATOM 3837 C CA . ALA B 1 59 ? 10.453 1.107 -1.118 1 84.19 59 ALA B CA 1
ATOM 3838 C C . ALA B 1 59 ? 11.57 1.891 -0.437 1 84.19 59 ALA B C 1
ATOM 3840 O O . ALA B 1 59 ? 12 1.545 0.667 1 84.19 59 ALA B O 1
ATOM 3841 N N . HIS B 1 60 ? 12.039 2.943 -1.145 1 85.75 60 HIS B N 1
ATOM 3842 C CA . HIS B 1 60 ? 13.172 3.715 -0.646 1 85.75 60 HIS B CA 1
ATOM 3843 C C . HIS B 1 60 ? 12.906 5.211 -0.749 1 85.75 60 HIS B C 1
ATOM 3845 O O . HIS B 1 60 ? 13.648 5.934 -1.414 1 85.75 60 HIS B O 1
ATOM 3851 N N . PRO B 1 61 ? 11.922 5.648 -0.033 1 87.5 61 PRO B N 1
ATOM 3852 C CA . PRO B 1 61 ? 11.484 7.031 -0.219 1 87.5 61 PRO B CA 1
ATOM 3853 C C . PRO B 1 61 ? 12.539 8.047 0.213 1 87.5 61 PRO B C 1
ATOM 3855 O O . PRO B 1 61 ? 12.539 9.188 -0.271 1 87.5 61 PRO B O 1
ATOM 3858 N N . LEU B 1 62 ? 13.492 7.727 1.11 1 88.62 62 LEU B N 1
ATOM 3859 C CA . LEU B 1 62 ? 14.5 8.656 1.616 1 88.62 62 LEU B CA 1
ATOM 3860 C C . LEU B 1 62 ? 15.711 8.703 0.697 1 88.62 62 LEU B C 1
ATOM 3862 O O . LEU B 1 62 ? 16.656 9.461 0.946 1 88.62 62 LEU B O 1
ATOM 3866 N N . ARG B 1 63 ? 15.625 7.91 -0.401 1 90.88 63 ARG B N 1
ATOM 3867 C CA . ARG B 1 63 ? 16.766 7.848 -1.312 1 90.88 63 ARG B CA 1
ATOM 3868 C C . ARG B 1 63 ? 16.547 8.758 -2.518 1 90.88 63 ARG B C 1
ATOM 3870 O O . ARG B 1 63 ? 17.359 8.766 -3.447 1 90.88 63 ARG B O 1
ATOM 3877 N N . SER B 1 64 ? 15.5 9.461 -2.525 1 93.31 64 SER B N 1
ATOM 3878 C CA . SER B 1 64 ? 15.18 10.359 -3.625 1 93.31 64 SER B CA 1
ATOM 3879 C C . SER B 1 64 ? 15.047 11.805 -3.139 1 93.31 64 SER B C 1
ATOM 3881 O O . SER B 1 64 ? 14.109 12.133 -2.412 1 93.31 64 SER B O 1
ATOM 3883 N N . LEU B 1 65 ? 15.938 12.688 -3.586 1 95.38 65 LEU B N 1
ATOM 3884 C CA . LEU B 1 65 ? 15.844 14.102 -3.25 1 95.38 65 LEU B CA 1
ATOM 3885 C C . LEU B 1 65 ? 14.633 14.742 -3.918 1 95.38 65 LEU B C 1
ATOM 3887 O O . LEU B 1 65 ? 14.016 15.656 -3.357 1 95.38 65 LEU B O 1
ATOM 3891 N N . VAL B 1 66 ? 14.297 14.188 -5.062 1 96.19 66 VAL B N 1
ATOM 3892 C CA . VAL B 1 66 ? 13.109 14.656 -5.77 1 96.19 66 VAL B CA 1
ATOM 3893 C C . VAL B 1 66 ? 11.867 14.422 -4.91 1 96.19 66 VAL B C 1
ATOM 3895 O O . VAL B 1 66 ? 11.023 15.305 -4.785 1 96.19 66 VAL B O 1
ATOM 3898 N N . ASN B 1 67 ? 11.805 13.297 -4.27 1 93.88 67 ASN B N 1
ATOM 3899 C CA . ASN B 1 67 ? 10.672 12.922 -3.432 1 93.88 67 ASN B CA 1
ATOM 3900 C C . ASN B 1 67 ? 10.594 13.789 -2.174 1 93.88 67 ASN B C 1
ATOM 3902 O O . ASN B 1 67 ? 9.516 14.016 -1.635 1 93.88 67 ASN B O 1
ATOM 3906 N N . LEU B 1 68 ? 11.727 14.336 -1.735 1 93.44 68 LEU B N 1
ATOM 3907 C CA . LEU B 1 68 ? 11.82 14.984 -0.43 1 93.44 68 LEU B CA 1
ATOM 3908 C C . LEU B 1 68 ? 11.656 16.484 -0.556 1 93.44 68 LEU B C 1
ATOM 3910 O O . LEU B 1 68 ? 11.773 17.219 0.433 1 93.44 68 LEU B O 1
ATOM 3914 N N . ARG B 1 69 ? 11.305 16.922 -1.751 1 95.62 69 ARG B N 1
ATOM 3915 C CA . ARG B 1 69 ? 11.055 18.344 -2.002 1 95.62 69 ARG B CA 1
ATOM 3916 C C . ARG B 1 69 ? 9.695 18.547 -2.658 1 95.62 69 ARG B C 1
ATOM 3918 O O . ARG B 1 69 ? 9.227 17.688 -3.41 1 95.62 69 ARG B O 1
ATOM 3925 N N . SER B 1 70 ? 9.117 19.672 -2.283 1 96.25 70 SER B N 1
ATOM 3926 C CA . SER B 1 70 ? 7.852 19.984 -2.938 1 96.25 70 SER B CA 1
ATOM 3927 C C . SER B 1 70 ? 8.031 20.156 -4.441 1 96.25 70 SER B C 1
ATOM 3929 O O . SER B 1 70 ? 9.094 20.594 -4.898 1 96.25 70 SER B O 1
ATOM 3931 N N . PRO B 1 71 ? 7.027 19.75 -5.223 1 96.75 71 PRO B N 1
ATOM 3932 C CA . PRO B 1 71 ? 7.102 20.016 -6.66 1 96.75 71 PRO B CA 1
ATOM 3933 C C . PRO B 1 71 ? 6.945 21.5 -6.996 1 96.75 71 PRO B C 1
ATOM 3935 O O . PRO B 1 71 ? 6.684 22.312 -6.109 1 96.75 71 PRO B O 1
ATOM 3938 N N . PRO B 1 72 ? 7.133 21.828 -8.289 1 96.38 72 PRO B N 1
ATOM 3939 C CA . PRO B 1 72 ? 6.914 23.219 -8.695 1 96.38 72 PRO B CA 1
ATOM 3940 C C . PRO B 1 72 ? 5.512 23.719 -8.367 1 96.38 72 PRO B C 1
ATOM 3942 O O . PRO B 1 72 ? 4.57 22.922 -8.297 1 96.38 72 PRO B O 1
ATOM 3945 N N . LEU B 1 73 ? 5.41 25 -8.195 1 96.88 73 LEU B N 1
ATOM 3946 C CA . LEU B 1 73 ? 4.176 25.625 -7.738 1 96.88 73 LEU B CA 1
ATOM 3947 C C . LEU B 1 73 ? 3.014 25.281 -8.664 1 96.88 73 LEU B C 1
ATOM 3949 O O . LEU B 1 73 ? 1.878 25.125 -8.211 1 96.88 73 LEU B O 1
ATOM 3953 N N . GLU B 1 74 ? 3.33 25.141 -9.93 1 97.12 74 GLU B N 1
ATOM 3954 C CA . GLU B 1 74 ? 2.273 24.828 -10.891 1 97.12 74 GLU B CA 1
ATOM 3955 C C . GLU B 1 74 ? 1.664 23.453 -10.625 1 97.12 74 GLU B C 1
ATOM 3957 O O . GLU B 1 74 ? 0.448 23.281 -10.719 1 97.12 74 GLU B O 1
ATOM 3962 N N . VAL B 1 75 ? 2.527 22.531 -10.312 1 97 75 VAL B N 1
ATOM 3963 C CA . VAL B 1 75 ? 2.072 21.188 -10 1 97 75 VAL B CA 1
ATOM 3964 C C . VAL B 1 75 ? 1.285 21.188 -8.695 1 97 75 VAL B C 1
ATOM 3966 O O . VAL B 1 75 ? 0.204 20.609 -8.609 1 97 75 VAL B O 1
ATOM 3969 N N . LEU B 1 76 ? 1.799 21.891 -7.758 1 97.56 76 LEU B N 1
ATOM 3970 C CA . LEU B 1 76 ? 1.133 21.984 -6.465 1 97.56 76 LEU B CA 1
ATOM 3971 C C . LEU B 1 76 ? -0.237 22.641 -6.609 1 97.56 76 LEU B C 1
ATOM 3973 O O . LEU B 1 76 ? -1.207 22.203 -5.988 1 97.56 76 LEU B O 1
ATOM 3977 N N . ALA B 1 77 ? -0.331 23.672 -7.418 1 98.06 77 ALA B N 1
ATOM 3978 C CA . ALA B 1 77 ? -1.598 24.359 -7.656 1 98.06 77 ALA B CA 1
ATOM 3979 C C . ALA B 1 77 ? -2.637 23.406 -8.242 1 98.06 77 ALA B C 1
ATOM 3981 O O . ALA B 1 77 ? -3.803 23.422 -7.836 1 98.06 77 ALA B O 1
ATOM 3982 N N . ARG B 1 78 ? -2.191 22.578 -9.156 1 97.44 78 ARG B N 1
ATOM 3983 C CA . ARG B 1 78 ? -3.104 21.609 -9.742 1 97.44 78 ARG B CA 1
ATOM 3984 C C . ARG B 1 78 ? -3.596 20.609 -8.695 1 97.44 78 ARG B C 1
ATOM 3986 O O . ARG B 1 78 ? -4.785 20.281 -8.656 1 97.44 78 ARG B O 1
ATOM 3993 N N . GLU B 1 79 ? -2.684 20.156 -7.852 1 97 79 GLU B N 1
ATOM 3994 C CA . GLU B 1 79 ? -3.02 19.219 -6.785 1 97 79 GLU B CA 1
ATOM 3995 C C . GLU B 1 79 ? -4.074 19.797 -5.848 1 97 79 GLU B C 1
ATOM 3997 O O . GLU B 1 79 ? -5.039 19.125 -5.492 1 97 79 GLU B O 1
ATOM 4002 N N . ILE B 1 80 ? -3.898 21 -5.48 1 97.25 80 ILE B N 1
ATOM 4003 C CA . ILE B 1 80 ? -4.77 21.672 -4.523 1 97.25 80 ILE B CA 1
ATOM 4004 C C . ILE B 1 80 ? -6.125 21.953 -5.172 1 97.25 80 ILE B C 1
ATOM 4006 O O . ILE B 1 80 ? -7.168 21.797 -4.531 1 97.25 80 ILE B O 1
ATOM 4010 N N . LYS B 1 81 ? -6.109 22.375 -6.398 1 96.5 81 LYS B N 1
ATOM 4011 C CA . LYS B 1 81 ? -7.355 22.625 -7.117 1 96.5 81 LYS B CA 1
ATOM 4012 C C . LYS B 1 81 ? -8.18 21.344 -7.258 1 96.5 81 LYS B C 1
ATOM 4014 O O . LYS B 1 81 ? -9.406 21.375 -7.211 1 96.5 81 LYS B O 1
ATOM 4019 N N . ASP B 1 82 ? -7.469 20.266 -7.461 1 95 82 ASP B N 1
ATOM 4020 C CA . ASP B 1 82 ? -8.141 18.969 -7.523 1 95 82 ASP B CA 1
ATOM 4021 C C . ASP B 1 82 ? -8.906 18.672 -6.234 1 95 82 ASP B C 1
ATOM 4023 O O . ASP B 1 82 ? -10.016 18.141 -6.27 1 95 82 ASP B O 1
ATOM 4027 N N . CYS B 1 83 ? -8.32 18.984 -5.145 1 96.44 83 CYS B N 1
ATOM 4028 C CA . CYS B 1 83 ? -8.977 18.812 -3.85 1 96.44 83 CYS B CA 1
ATOM 4029 C C . CYS B 1 83 ? -10.18 19.734 -3.715 1 96.44 83 CYS B C 1
ATOM 4031 O O . CYS B 1 83 ? -11.258 19.297 -3.307 1 96.44 83 CYS B O 1
ATOM 4033 N N . ALA B 1 84 ? -10.008 20.953 -4.086 1 96.75 84 ALA B N 1
ATOM 4034 C CA . ALA B 1 84 ? -11.078 21.953 -4 1 96.75 84 ALA B CA 1
ATOM 4035 C C . ALA B 1 84 ? -12.266 21.547 -4.879 1 96.75 84 ALA B C 1
ATOM 4037 O O . ALA B 1 84 ? -13.422 21.797 -4.52 1 96.75 84 ALA B O 1
ATOM 4038 N N . ALA B 1 85 ? -11.992 20.906 -5.949 1 94.19 85 ALA B N 1
ATOM 4039 C CA . ALA B 1 85 ? -13.023 20.516 -6.906 1 94.19 85 ALA B CA 1
ATOM 4040 C C . ALA B 1 85 ? -13.922 19.438 -6.332 1 94.19 85 ALA B C 1
ATOM 4042 O O . ALA B 1 85 ? -15.023 19.203 -6.836 1 94.19 85 ALA B O 1
ATOM 4043 N N . GLU B 1 86 ? -13.422 18.766 -5.32 1 92.81 86 GLU B N 1
ATOM 4044 C CA . GLU B 1 86 ? -14.195 17.672 -4.715 1 92.81 86 GLU B CA 1
ATOM 4045 C C . GLU B 1 86 ? -15.234 18.219 -3.734 1 92.81 86 GLU B C 1
ATOM 4047 O O . GLU B 1 86 ? -16.062 17.469 -3.234 1 92.81 86 GLU B O 1
ATOM 4052 N N . LEU B 1 87 ? -15.211 19.516 -3.443 1 91.38 87 LEU B N 1
ATOM 4053 C CA . LEU B 1 87 ? -16.172 20.094 -2.514 1 91.38 87 LEU B CA 1
ATOM 4054 C C . LEU B 1 87 ? -17.578 20.047 -3.088 1 91.38 87 LEU B C 1
ATOM 4056 O O . LEU B 1 87 ? -17.781 20.266 -4.285 1 91.38 87 LEU B O 1
ATOM 4060 N N . ALA B 1 88 ? -18.484 19.672 -2.277 1 79.38 88 ALA B N 1
ATOM 4061 C CA . ALA B 1 88 ? -19.875 19.516 -2.699 1 79.38 88 ALA B CA 1
ATOM 4062 C C . ALA B 1 88 ? -20.469 20.844 -3.17 1 79.38 88 ALA B C 1
ATOM 4064 O O . ALA B 1 88 ? -21.219 20.875 -4.148 1 79.38 88 ALA B O 1
ATOM 4065 N N . ASP B 1 89 ? -20.141 21.844 -2.447 1 83.06 89 ASP B N 1
ATOM 4066 C CA . ASP B 1 89 ? -20.609 23.203 -2.74 1 83.06 89 ASP B CA 1
ATOM 4067 C C . ASP B 1 89 ? -19.469 24.078 -3.244 1 83.06 89 ASP B C 1
ATOM 4069 O O . ASP B 1 89 ? -18.531 24.375 -2.502 1 83.06 89 ASP B O 1
ATOM 4073 N N . SER B 1 90 ? -19.641 24.469 -4.473 1 78.31 90 SER B N 1
ATOM 4074 C CA . SER B 1 90 ? -18.594 25.266 -5.105 1 78.31 90 SER B CA 1
ATOM 4075 C C . SER B 1 90 ? -18.391 26.594 -4.379 1 78.31 90 SER B C 1
ATOM 4077 O O . SER B 1 90 ? -17.359 27.25 -4.551 1 78.31 90 SER B O 1
ATOM 4079 N N . ARG B 1 91 ? -19.484 26.969 -3.582 1 75.56 91 ARG B N 1
ATOM 4080 C CA . ARG B 1 91 ? -19.375 28.234 -2.861 1 75.56 91 ARG B CA 1
ATOM 4081 C C . ARG B 1 91 ? -18.516 28.078 -1.617 1 75.56 91 ARG B C 1
ATOM 4083 O O . ARG B 1 91 ? -18.078 29.078 -1.034 1 75.56 91 ARG B O 1
ATOM 4090 N N . GLU B 1 92 ? -18.125 26.828 -1.29 1 83.25 92 GLU B N 1
ATOM 4091 C CA . GLU B 1 92 ? -17.312 26.562 -0.11 1 83.25 92 GLU B CA 1
ATOM 4092 C C . GLU B 1 92 ? -15.828 26.516 -0.464 1 83.25 92 GLU B C 1
ATOM 4094 O O . GLU B 1 92 ? -15.461 26.047 -1.546 1 83.25 92 GLU B O 1
ATOM 4099 N N . GLY B 1 93 ? -15.125 27.047 0.577 1 92.44 93 GLY B N 1
ATOM 4100 C CA . GLY B 1 93 ? -13.688 27.078 0.341 1 92.44 93 GLY B CA 1
ATOM 4101 C C . GLY B 1 93 ? -12.945 25.922 0.992 1 92.44 93 GLY B C 1
ATOM 4102 O O . GLY B 1 93 ? -13.508 25.203 1.822 1 92.44 93 GLY B O 1
ATOM 4103 N N . LEU B 1 94 ? -11.758 25.703 0.466 1 97.88 94 LEU B N 1
ATOM 4104 C CA . LEU B 1 94 ? -10.766 24.812 1.059 1 97.88 94 LEU B CA 1
ATOM 4105 C C . LEU B 1 94 ? -9.75 25.594 1.877 1 97.88 94 LEU B C 1
ATOM 4107 O O . LEU B 1 94 ? -9.297 26.672 1.455 1 97.88 94 LEU B O 1
ATOM 4111 N N . LEU B 1 95 ? -9.539 25.203 3.125 1 98.38 95 LEU B N 1
ATOM 4112 C CA . LEU B 1 95 ? -8.492 25.781 3.957 1 98.38 95 LEU B CA 1
ATOM 4113 C C . LEU B 1 95 ? -7.441 24.734 4.312 1 98.38 95 LEU B C 1
ATOM 4115 O O . LEU B 1 95 ? -7.773 23.641 4.746 1 98.38 95 LEU B O 1
ATOM 4119 N N . ILE B 1 96 ? -6.16 25.016 4.051 1 98.62 96 ILE B N 1
ATOM 4120 C CA . ILE B 1 96 ? -5.07 24.094 4.324 1 98.62 96 ILE B CA 1
ATOM 4121 C C . ILE B 1 96 ? -4.055 24.75 5.258 1 98.62 96 ILE B C 1
ATOM 4123 O O . ILE B 1 96 ? -3.652 25.891 5.043 1 98.62 96 ILE B O 1
ATOM 4127 N N . VAL B 1 97 ? -3.684 24.062 6.305 1 98.62 97 VAL B N 1
ATOM 4128 C CA . VAL B 1 97 ? -2.605 24.5 7.18 1 98.62 97 VAL B CA 1
ATOM 4129 C C . VAL B 1 97 ? -1.282 23.891 6.723 1 98.62 97 VAL B C 1
ATOM 4131 O O . VAL B 1 97 ? -1.143 22.672 6.672 1 98.62 97 VAL B O 1
ATOM 4134 N N . ASP B 1 98 ? -0.329 24.734 6.32 1 98.06 98 ASP B N 1
ATOM 4135 C CA . ASP B 1 98 ? 1.007 24.266 5.965 1 98.06 98 ASP B CA 1
ATOM 4136 C C . ASP B 1 98 ? 1.833 23.969 7.215 1 98.06 98 ASP B C 1
ATOM 4138 O O . ASP B 1 98 ? 2.055 24.859 8.047 1 98.06 98 ASP B O 1
ATOM 4142 N N . ALA B 1 99 ? 2.357 22.797 7.285 1 95.44 99 ALA B N 1
ATOM 4143 C CA . ALA B 1 99 ? 2.998 22.297 8.5 1 95.44 99 ALA B CA 1
ATOM 4144 C C . ALA B 1 99 ? 4.465 22.719 8.555 1 95.44 99 ALA B C 1
ATOM 4146 O O . ALA B 1 99 ? 5.102 22.641 9.609 1 95.44 99 ALA B O 1
ATOM 4147 N N . ALA B 1 100 ? 5.043 23.125 7.43 1 94.69 100 ALA B N 1
ATOM 4148 C CA . ALA B 1 100 ? 6.426 23.578 7.469 1 94.69 100 ALA B CA 1
ATOM 4149 C C . ALA B 1 100 ? 6.559 24.844 8.305 1 94.69 100 ALA B C 1
ATOM 4151 O O . ALA B 1 100 ? 6.125 25.922 7.891 1 94.69 100 ALA B O 1
ATOM 4152 N N . ALA B 1 101 ? 7.23 24.672 9.422 1 94.56 101 ALA B N 1
ATOM 4153 C CA . ALA B 1 101 ? 7.223 25.766 10.398 1 94.56 101 ALA B CA 1
ATOM 4154 C C . ALA B 1 101 ? 8.523 26.562 10.336 1 94.56 101 ALA B C 1
ATOM 4156 O O . ALA B 1 101 ? 8.586 27.688 10.82 1 94.56 101 ALA B O 1
ATOM 4157 N N . THR B 1 102 ? 9.555 25.953 9.812 1 93.62 102 THR B N 1
ATOM 4158 C CA . THR B 1 102 ? 10.852 26.609 9.781 1 93.62 102 THR B CA 1
ATOM 4159 C C . THR B 1 102 ? 11.422 26.625 8.359 1 93.62 102 THR B C 1
ATOM 4161 O O . THR B 1 102 ? 10.938 25.891 7.492 1 93.62 102 THR B O 1
ATOM 4164 N N . ALA B 1 103 ? 12.453 27.453 8.172 1 91.38 103 ALA B N 1
ATOM 4165 C CA . ALA B 1 103 ? 13.125 27.516 6.875 1 91.38 103 ALA B CA 1
ATOM 4166 C C . ALA B 1 103 ? 13.812 26.203 6.543 1 91.38 103 ALA B C 1
ATOM 4168 O O . ALA B 1 103 ? 13.898 25.812 5.375 1 91.38 103 ALA B O 1
ATOM 4169 N N . GLU B 1 104 ? 14.219 25.484 7.559 1 91.06 104 GLU B N 1
ATOM 4170 C CA . GLU B 1 104 ? 14.906 24.203 7.367 1 91.06 104 GLU B CA 1
ATOM 4171 C C . GLU B 1 104 ? 13.977 23.156 6.762 1 91.06 104 GLU B C 1
ATOM 4173 O O . GLU B 1 104 ? 14.422 22.25 6.062 1 91.06 104 GLU B O 1
ATOM 4178 N N . GLU B 1 105 ? 12.711 23.359 6.969 1 92.56 105 GLU B N 1
ATOM 4179 C CA . GLU B 1 105 ? 11.719 22.438 6.426 1 92.56 105 GLU B CA 1
ATOM 4180 C C . GLU B 1 105 ? 11.203 22.922 5.07 1 92.56 105 GLU B C 1
ATOM 4182 O O . GLU B 1 105 ? 10.344 22.281 4.469 1 92.56 105 GLU B O 1
ATOM 4187 N N . GLY B 1 106 ? 11.664 24.078 4.656 1 94.75 106 GLY B N 1
ATOM 4188 C CA . GLY B 1 106 ? 11.281 24.609 3.354 1 94.75 106 GLY B CA 1
ATOM 4189 C C . GLY B 1 106 ? 10.164 25.641 3.428 1 94.75 106 GLY B C 1
ATOM 4190 O O . GLY B 1 106 ? 9.539 25.953 2.414 1 94.75 106 GLY B O 1
ATOM 4191 N N . ARG B 1 107 ? 9.883 26.125 4.633 1 96.5 107 ARG B N 1
ATOM 4192 C CA . ARG B 1 107 ? 8.859 27.156 4.746 1 96.5 107 ARG B CA 1
ATOM 4193 C C . ARG B 1 107 ? 9.156 28.328 3.818 1 96.5 107 ARG B C 1
ATOM 4195 O O . ARG B 1 107 ? 10.273 28.859 3.822 1 96.5 107 ARG B O 1
ATOM 4202 N N . ASP B 1 108 ? 8.148 28.766 3.008 1 97.62 108 ASP B N 1
ATOM 4203 C CA . ASP B 1 108 ? 8.289 29.844 2.041 1 97.62 108 ASP B CA 1
ATOM 4204 C C . ASP B 1 108 ? 7.016 30.688 1.967 1 97.62 108 ASP B C 1
ATOM 4206 O O . ASP B 1 108 ? 6.129 30.391 1.161 1 97.62 108 ASP B O 1
ATOM 4210 N N . PRO B 1 109 ? 7.016 31.75 2.852 1 98 109 PRO B N 1
ATOM 4211 C CA . PRO B 1 109 ? 5.805 32.562 2.904 1 98 109 PRO B CA 1
ATOM 4212 C C . PRO B 1 109 ? 5.414 33.125 1.54 1 98 109 PRO B C 1
ATOM 4214 O O . PRO B 1 109 ? 4.227 33.219 1.223 1 98 109 PRO B O 1
ATOM 4217 N N . GLU B 1 110 ? 6.387 33.5 0.739 1 97.62 110 GLU B N 1
ATOM 4218 C CA . GLU B 1 110 ? 6.07 34.062 -0.579 1 97.62 110 GLU B CA 1
ATOM 4219 C C . GLU B 1 110 ? 5.438 33 -1.476 1 97.62 110 GLU B C 1
ATOM 4221 O O . GLU B 1 110 ? 4.469 33.281 -2.188 1 97.62 110 GLU B O 1
ATOM 4226 N N . ALA B 1 111 ? 5.961 31.812 -1.458 1 98.06 111 ALA B N 1
ATOM 4227 C CA . ALA B 1 111 ? 5.41 30.719 -2.256 1 98.06 111 ALA B CA 1
ATOM 4228 C C . ALA B 1 111 ? 4 30.359 -1.799 1 98.06 111 ALA B C 1
ATOM 4230 O O . ALA B 1 111 ? 3.127 30.078 -2.623 1 98.06 111 ALA B O 1
ATOM 4231 N N . LEU B 1 112 ? 3.799 30.359 -0.507 1 98.56 112 LEU B N 1
ATOM 4232 C CA . LEU B 1 112 ? 2.479 30.047 0.028 1 98.56 112 LEU B CA 1
ATOM 4233 C C . LEU B 1 112 ? 1.456 31.109 -0.395 1 98.56 112 LEU B C 1
ATOM 4235 O O . LEU B 1 112 ? 0.323 30.766 -0.746 1 98.56 112 LEU B O 1
ATOM 4239 N N . LEU B 1 113 ? 1.887 32.344 -0.288 1 98.19 113 LEU B N 1
ATOM 4240 C CA . LEU B 1 113 ? 1.019 33.438 -0.732 1 98.19 113 LEU B CA 1
ATOM 4241 C C . LEU B 1 113 ? 0.673 33.281 -2.209 1 98.19 113 LEU B C 1
ATOM 4243 O O . LEU B 1 113 ? -0.497 33.375 -2.588 1 98.19 113 LEU B O 1
ATOM 4247 N N . ALA B 1 114 ? 1.691 33.031 -3.027 1 97.88 114 ALA B N 1
ATOM 4248 C CA . ALA B 1 114 ? 1.486 32.844 -4.465 1 97.88 114 ALA B CA 1
ATOM 4249 C C . ALA B 1 114 ? 0.543 31.688 -4.742 1 97.88 114 ALA B C 1
ATOM 4251 O O . ALA B 1 114 ? -0.332 31.781 -5.605 1 97.88 114 ALA B O 1
ATOM 4252 N N . LEU B 1 115 ? 0.721 30.609 -4.035 1 98.19 115 LEU B N 1
ATOM 4253 C CA . LEU B 1 115 ? -0.119 29.422 -4.188 1 98.19 115 LEU B CA 1
ATOM 4254 C C . LEU B 1 115 ? -1.57 29.734 -3.84 1 98.19 115 LEU B C 1
ATOM 4256 O O . LEU B 1 115 ? -2.486 29.344 -4.562 1 98.19 115 LEU B O 1
ATOM 4260 N N . SER B 1 116 ? -1.793 30.438 -2.744 1 98.19 116 SER B N 1
ATOM 4261 C CA . SER B 1 116 ? -3.135 30.828 -2.32 1 98.19 116 SER B CA 1
ATOM 4262 C C . SER B 1 116 ? -3.801 31.734 -3.346 1 98.19 116 SER B C 1
ATOM 4264 O O . SER B 1 116 ? -4.973 31.547 -3.686 1 98.19 116 SER B O 1
ATOM 4266 N N . GLU B 1 117 ? -3.047 32.656 -3.855 1 96.69 117 GLU B N 1
ATOM 4267 C CA . GLU B 1 117 ? -3.57 33.594 -4.855 1 96.69 117 GLU B CA 1
ATOM 4268 C C . GLU B 1 117 ? -3.93 32.875 -6.148 1 96.69 117 GLU B C 1
ATOM 4270 O O . GLU B 1 117 ? -4.969 33.125 -6.75 1 96.69 117 GLU B O 1
ATOM 4275 N N . ARG B 1 118 ? -3.129 31.953 -6.504 1 96.12 118 ARG B N 1
ATOM 4276 C CA . ARG B 1 118 ? -3.295 31.234 -7.762 1 96.12 118 ARG B CA 1
ATOM 4277 C C . ARG B 1 118 ? -4.48 30.281 -7.695 1 96.12 118 ARG B C 1
ATOM 4279 O O . ARG B 1 118 ? -5.145 30.031 -8.703 1 96.12 118 ARG B O 1
ATOM 4286 N N . THR B 1 119 ? -4.773 29.719 -6.574 1 96.94 119 THR B N 1
ATOM 4287 C CA . THR B 1 119 ? -5.738 28.625 -6.48 1 96.94 119 THR B CA 1
ATOM 4288 C C . THR B 1 119 ? -7.043 29.109 -5.859 1 96.94 119 THR B C 1
ATOM 4290 O O . THR B 1 119 ? -8.078 28.453 -5.984 1 96.94 119 THR B O 1
ATOM 4293 N N . GLY B 1 120 ? -7.012 30.203 -5.129 1 95.56 120 GLY B N 1
ATOM 4294 C CA . GLY B 1 120 ? -8.164 30.672 -4.375 1 95.56 120 GLY B CA 1
ATOM 4295 C C . GLY B 1 120 ? -8.375 29.906 -3.076 1 95.56 120 GLY B C 1
ATOM 4296 O O . GLY B 1 120 ? -9.344 30.156 -2.357 1 95.56 120 GLY B O 1
ATOM 4297 N N . VAL B 1 121 ? -7.465 29.047 -2.768 1 97.31 121 VAL B N 1
ATOM 4298 C CA . VAL B 1 121 ? -7.559 28.234 -1.555 1 97.31 121 VAL B CA 1
ATOM 4299 C C . VAL B 1 121 ? -6.953 29 -0.379 1 97.31 121 VAL B C 1
ATOM 4301 O O . VAL B 1 121 ? -5.941 29.688 -0.531 1 97.31 121 VAL B O 1
ATOM 4304 N N . HIS B 1 122 ? -7.648 28.938 0.807 1 97.94 122 HIS B N 1
ATOM 4305 C CA . HIS B 1 122 ? -7.109 29.562 2.012 1 97.94 122 HIS B CA 1
ATOM 4306 C C . HIS B 1 122 ? -5.961 28.734 2.59 1 97.94 122 HIS B C 1
ATOM 4308 O O . HIS B 1 122 ? -6.105 27.531 2.818 1 97.94 122 HIS B O 1
ATOM 4314 N N . ILE B 1 123 ? -4.805 29.391 2.82 1 98.62 123 ILE B N 1
ATOM 4315 C CA . ILE B 1 123 ? -3.645 28.703 3.373 1 98.62 123 ILE B CA 1
ATOM 4316 C C . ILE B 1 123 ? -3.219 29.375 4.68 1 98.62 123 ILE B C 1
ATOM 4318 O O . ILE B 1 123 ? -3.121 30.594 4.758 1 98.62 123 ILE B O 1
ATOM 4322 N N . VAL B 1 124 ? -3.062 28.594 5.695 1 98.75 124 VAL B N 1
ATOM 4323 C CA . VAL B 1 124 ? -2.531 29.031 6.977 1 98.75 124 VAL B CA 1
ATOM 4324 C C . VAL B 1 124 ? -1.065 28.625 7.102 1 98.75 124 VAL B C 1
ATOM 4326 O O . VAL B 1 124 ? -0.722 27.453 6.895 1 98.75 124 VAL B O 1
ATOM 4329 N N . MET B 1 125 ? -0.162 29.562 7.367 1 98.62 125 MET B N 1
ATOM 4330 C CA . MET B 1 125 ? 1.26 29.297 7.559 1 98.62 125 MET B CA 1
ATOM 4331 C C . MET B 1 125 ? 1.564 28.984 9.023 1 98.62 125 MET B C 1
ATOM 4333 O O . MET B 1 125 ? 1.021 29.625 9.922 1 98.62 125 MET B O 1
ATOM 4337 N N . SER B 1 126 ? 2.428 28.062 9.266 1 98.44 126 SER B N 1
ATOM 4338 C CA . SER B 1 126 ? 2.887 27.734 10.609 1 98.44 126 SER B CA 1
ATOM 4339 C C . SER B 1 126 ? 4.168 28.484 10.961 1 98.44 126 SER B C 1
ATOM 4341 O O . SER B 1 126 ? 4.93 28.859 10.062 1 98.44 126 SER B O 1
ATOM 4343 N N . THR B 1 127 ? 4.348 28.734 12.211 1 98.06 127 THR B N 1
ATOM 4344 C CA . THR B 1 127 ? 5.609 29.266 12.711 1 98.06 127 THR B CA 1
ATOM 4345 C C . THR B 1 127 ? 6.141 28.406 13.859 1 98.06 127 THR B C 1
ATOM 4347 O O . THR B 1 127 ? 5.363 27.844 14.625 1 98.06 127 THR B O 1
ATOM 4350 N N . GLY B 1 128 ? 7.344 28.234 13.938 1 97.31 128 GLY B N 1
ATOM 4351 C CA . GLY B 1 128 ? 8.07 27.484 14.953 1 97.31 128 GLY B CA 1
ATOM 4352 C C . GLY B 1 128 ? 9.516 27.922 15.094 1 97.31 128 GLY B C 1
ATOM 4353 O O . GLY B 1 128 ? 9.953 28.875 14.438 1 97.31 128 GLY B O 1
ATOM 4354 N N . LEU B 1 129 ? 10.18 27.359 16.078 1 95.88 129 LEU B N 1
ATOM 4355 C CA . LEU B 1 129 ? 11.586 27.656 16.344 1 95.88 129 LEU B CA 1
ATOM 4356 C C . LEU B 1 129 ? 12.477 26.5 15.938 1 95.88 129 LEU B C 1
ATOM 4358 O O . LEU B 1 129 ? 12.07 25.328 16.016 1 95.88 129 LEU B O 1
ATOM 4362 N N . ARG B 1 130 ? 13.703 26.875 15.461 1 92.5 130 ARG B N 1
ATOM 4363 C CA . ARG B 1 130 ? 14.695 25.844 15.203 1 92.5 130 ARG B CA 1
ATOM 4364 C C . ARG B 1 130 ? 15.25 25.281 16.516 1 92.5 130 ARG B C 1
ATOM 4366 O O . ARG B 1 130 ? 15.422 26.016 17.484 1 92.5 130 ARG B O 1
ATOM 4373 N N . ALA B 1 131 ? 15.531 24.016 16.438 1 88.94 131 ALA B N 1
ATOM 4374 C CA . ALA B 1 131 ? 16.125 23.359 17.609 1 88.94 131 ALA B CA 1
ATOM 4375 C C . ALA B 1 131 ? 17.375 24.094 18.062 1 88.94 131 ALA B C 1
ATOM 4377 O O . ALA B 1 131 ? 17.656 24.203 19.266 1 88.94 131 ALA B O 1
ATOM 4378 N N . GLN B 1 132 ? 18.109 24.625 17.172 1 89.5 132 GLN B N 1
ATOM 4379 C CA . GLN B 1 132 ? 19.359 25.312 17.469 1 89.5 132 GLN B CA 1
ATOM 4380 C C . GLN B 1 132 ? 19.109 26.594 18.266 1 89.5 132 GLN B C 1
ATOM 4382 O O . GLN B 1 132 ? 19.922 26.969 19.109 1 89.5 132 GLN B O 1
ATOM 4387 N N . GLN B 1 133 ? 18.047 27.25 17.984 1 90.19 133 GLN B N 1
ATOM 4388 C CA . GLN B 1 133 ? 17.688 28.469 18.719 1 90.19 133 GLN B CA 1
ATOM 4389 C C . GLN B 1 133 ? 17.406 28.156 20.188 1 90.19 133 GLN B C 1
ATOM 4391 O O . GLN B 1 133 ? 17.844 28.906 21.078 1 90.19 133 GLN B O 1
ATOM 4396 N N . ALA B 1 134 ? 16.734 27.062 20.406 1 90.06 134 ALA B N 1
ATOM 4397 C CA . ALA B 1 134 ? 16.391 26.656 21.766 1 90.06 134 ALA B CA 1
ATOM 4398 C C . ALA B 1 134 ? 17.609 26.094 22.5 1 90.06 134 ALA B C 1
ATOM 4400 O O . ALA B 1 134 ? 17.641 26.047 23.734 1 90.06 134 ALA B O 1
ATOM 4401 N N . ALA B 1 135 ? 18.594 25.672 21.688 1 89.31 135 ALA B N 1
ATOM 4402 C CA . ALA B 1 135 ? 19.797 25.094 22.281 1 89.31 135 ALA B CA 1
ATOM 4403 C C . ALA B 1 135 ? 20.828 26.172 22.609 1 89.31 135 ALA B C 1
ATOM 4405 O O . ALA B 1 135 ? 21.875 25.891 23.188 1 89.31 135 ALA B O 1
ATOM 4406 N N . ALA B 1 136 ? 20.562 27.344 22.297 1 86 136 ALA B N 1
ATOM 4407 C CA . ALA B 1 136 ? 21.516 28.422 22.516 1 86 136 ALA B CA 1
ATOM 4408 C C . ALA B 1 136 ? 21.844 28.578 24 1 86 136 ALA B C 1
ATOM 4410 O O . ALA B 1 136 ? 21 28.312 24.859 1 86 136 ALA B O 1
ATOM 4411 N N . THR B 1 137 ? 23.109 28.891 24.234 1 83.19 137 THR B N 1
ATOM 4412 C CA . THR B 1 137 ? 23.547 29.141 25.609 1 83.19 137 THR B CA 1
ATOM 4413 C C . THR B 1 137 ? 23.094 30.516 26.078 1 83.19 137 THR B C 1
ATOM 4415 O O . THR B 1 137 ? 23.344 31.516 25.406 1 83.19 137 THR B O 1
ATOM 4418 N N . PRO B 1 138 ? 22.5 30.406 27.234 1 82.69 138 PRO B N 1
ATOM 4419 C CA . PRO B 1 138 ? 22.125 31.719 27.781 1 82.69 138 PRO B CA 1
ATOM 4420 C C . PRO B 1 138 ? 23.328 32.594 28.078 1 82.69 138 PRO B C 1
ATOM 4422 O O . PRO B 1 138 ? 24.453 32.094 28.156 1 82.69 138 PRO B O 1
ATOM 4425 N N . THR B 1 139 ? 23.062 33.844 28.188 1 75.38 139 THR B N 1
ATOM 4426 C CA . THR B 1 139 ? 24.125 34.812 28.438 1 75.38 139 THR B CA 1
ATOM 4427 C C . THR B 1 139 ? 24.812 34.531 29.766 1 75.38 139 THR B C 1
ATOM 4429 O O . THR B 1 139 ? 25.984 34.875 29.938 1 75.38 139 THR B O 1
ATOM 4432 N N . ALA B 1 140 ? 24.031 34.031 30.625 1 78.38 140 ALA B N 1
ATOM 4433 C CA . ALA B 1 140 ? 24.531 33.625 31.938 1 78.38 140 ALA B CA 1
ATOM 4434 C C . ALA B 1 140 ? 23.828 32.375 32.438 1 78.38 140 ALA B C 1
ATOM 4436 O O . ALA B 1 140 ? 22.812 31.953 31.875 1 78.38 140 ALA B O 1
ATOM 4437 N N . GLU B 1 141 ? 24.578 31.719 33.344 1 79.75 141 GLU B N 1
ATOM 4438 C CA . GLU B 1 141 ? 23.984 30.5 33.906 1 79.75 141 GLU B CA 1
ATOM 4439 C C . GLU B 1 141 ? 23.109 30.812 35.125 1 79.75 141 GLU B C 1
ATOM 4441 O O . GLU B 1 141 ? 23.406 30.359 36.219 1 79.75 141 GLU B O 1
ATOM 4446 N N . ASP B 1 142 ? 22.172 31.703 34.875 1 83.75 142 ASP B N 1
ATOM 4447 C CA . ASP B 1 142 ? 21.234 32 35.938 1 83.75 142 ASP B CA 1
ATOM 4448 C C . ASP B 1 142 ? 19.797 32.094 35.406 1 83.75 142 ASP B C 1
ATOM 4450 O O . ASP B 1 142 ? 19.578 31.969 34.188 1 83.75 142 ASP B O 1
ATOM 4454 N N . ALA B 1 143 ? 18.922 32.188 36.344 1 88.44 143 ALA B N 1
ATOM 4455 C CA . ALA B 1 143 ? 17.484 32.125 36.031 1 88.44 143 ALA B CA 1
ATOM 4456 C C . ALA B 1 143 ? 17.062 33.312 35.188 1 88.44 143 ALA B C 1
ATOM 4458 O O . ALA B 1 143 ? 16.188 33.188 34.312 1 88.44 143 ALA B O 1
ATOM 4459 N N . GLU B 1 144 ? 17.688 34.375 35.406 1 87.81 144 GLU B N 1
ATOM 4460 C CA . GLU B 1 144 ? 17.328 35.562 34.688 1 87.81 144 GLU B CA 1
ATOM 4461 C C . GLU B 1 144 ? 17.719 35.469 33.188 1 87.81 144 GLU B C 1
ATOM 4463 O O . GLU B 1 144 ? 16.953 35.844 32.312 1 87.81 144 GLU B O 1
ATOM 4468 N N . ALA B 1 145 ? 18.859 34.969 32.969 1 89.12 145 ALA B N 1
ATOM 4469 C CA . ALA B 1 145 ? 19.328 34.781 31.625 1 89.12 145 ALA B CA 1
ATOM 4470 C C . ALA B 1 145 ? 18.484 33.75 30.875 1 89.12 145 ALA B C 1
ATOM 4472 O O . ALA B 1 145 ? 18.219 33.906 29.672 1 89.12 145 ALA B O 1
ATOM 4473 N N . GLU B 1 146 ? 18.094 32.781 31.594 1 92.94 146 GLU B N 1
ATOM 4474 C CA . GLU B 1 146 ? 17.203 31.781 31.016 1 92.94 146 GLU B CA 1
ATOM 4475 C C . GLU B 1 146 ? 15.844 32.375 30.641 1 92.94 146 GLU B C 1
ATOM 4477 O O . GLU B 1 146 ? 15.312 32.125 29.562 1 92.94 146 GLU B O 1
ATOM 4482 N N . ASP B 1 147 ? 15.344 33.156 31.484 1 92.94 147 ASP B N 1
ATOM 4483 C CA . ASP B 1 147 ? 14.062 33.812 31.25 1 92.94 147 ASP B CA 1
ATOM 4484 C C . ASP B 1 147 ? 14.141 34.781 30.062 1 92.94 147 ASP B C 1
ATOM 4486 O O . ASP B 1 147 ? 13.195 34.875 29.281 1 92.94 147 ASP B O 1
ATOM 4490 N N . GLU B 1 148 ? 15.234 35.406 29.984 1 91.62 148 GLU B N 1
ATOM 4491 C CA . GLU B 1 148 ? 15.445 36.312 28.859 1 91.62 148 GLU B CA 1
ATOM 4492 C C . GLU B 1 148 ? 15.477 35.562 27.531 1 91.62 148 GLU B C 1
ATOM 4494 O O . GLU B 1 148 ? 14.898 36.031 26.547 1 91.62 148 GLU B O 1
ATOM 4499 N N . LEU B 1 149 ? 16.125 34.5 27.547 1 93.56 149 LEU B N 1
ATOM 4500 C CA . LEU B 1 149 ? 16.188 33.688 26.359 1 93.56 149 LEU B CA 1
ATOM 4501 C C . LEU B 1 149 ? 14.789 33.219 25.953 1 93.56 149 LEU B C 1
ATOM 4503 O O . LEU B 1 149 ? 14.406 33.344 24.781 1 93.56 149 LEU B O 1
ATOM 4507 N N . LEU B 1 150 ? 14.008 32.781 26.906 1 95.12 150 LEU B N 1
ATOM 4508 C CA . LEU B 1 150 ? 12.664 32.312 26.641 1 95.12 150 LEU B CA 1
ATOM 4509 C C . LEU B 1 150 ? 11.766 33.406 26.125 1 95.12 150 LEU B C 1
ATOM 4511 O O . LEU B 1 150 ? 10.938 33.188 25.234 1 95.12 150 LEU B O 1
ATOM 4515 N N . THR B 1 151 ? 11.945 34.562 26.641 1 93.62 151 THR B N 1
ATOM 4516 C CA . THR B 1 151 ? 11.172 35.719 26.203 1 93.62 151 THR B CA 1
ATOM 4517 C C . THR B 1 151 ? 11.508 36.062 24.75 1 93.62 151 THR B C 1
ATOM 4519 O O . THR B 1 151 ? 10.609 36.344 23.953 1 93.62 151 THR B O 1
ATOM 4522 N N . GLN B 1 152 ? 12.789 36.031 24.484 1 94.12 152 GLN B N 1
ATOM 4523 C CA . GLN B 1 152 ? 13.234 36.312 23.125 1 94.12 152 GLN B CA 1
ATOM 4524 C C . GLN B 1 152 ? 12.656 35.312 22.141 1 94.12 152 GLN B C 1
ATOM 4526 O O . GLN B 1 152 ? 12.211 35.688 21.047 1 94.12 152 GLN B O 1
ATOM 4531 N N . LEU B 1 153 ? 12.688 34.094 22.516 1 96.44 153 LEU B N 1
ATOM 4532 C CA . LEU B 1 153 ? 12.141 33.031 21.672 1 96.44 153 LEU B CA 1
ATOM 4533 C C . LEU B 1 153 ? 10.641 33.25 21.469 1 96.44 153 LEU B C 1
ATOM 4535 O O . LEU B 1 153 ? 10.148 33.156 20.344 1 96.44 153 LEU B O 1
ATOM 4539 N N . ALA B 1 154 ? 9.906 33.531 22.5 1 96.94 154 ALA B N 1
ATOM 4540 C CA . ALA B 1 154 ? 8.469 33.781 22.406 1 96.94 154 ALA B CA 1
ATOM 4541 C C . ALA B 1 154 ? 8.18 35 21.547 1 96.94 154 ALA B C 1
ATOM 4543 O O . ALA B 1 154 ? 7.211 35 20.781 1 96.94 154 ALA B O 1
ATOM 4544 N N . ASP B 1 155 ? 9.055 36 21.672 1 96.19 155 ASP B N 1
ATOM 4545 C CA . ASP B 1 155 ? 8.875 37.219 20.906 1 96.19 155 ASP B CA 1
ATOM 4546 C C . ASP B 1 155 ? 8.961 36.969 19.406 1 96.19 155 ASP B C 1
ATOM 4548 O O . ASP B 1 155 ? 8.227 37.562 18.609 1 96.19 155 ASP B O 1
ATOM 4552 N N . LEU B 1 156 ? 9.844 36.125 19.047 1 96.19 156 LEU B N 1
ATOM 4553 C CA . LEU B 1 156 ? 9.992 35.781 17.641 1 96.19 156 LEU B CA 1
ATOM 4554 C C . LEU B 1 156 ? 8.711 35.156 17.109 1 96.19 156 LEU B C 1
ATOM 4556 O O . LEU B 1 156 ? 8.25 35.5 16.031 1 96.19 156 LEU B O 1
ATOM 4560 N N . LEU B 1 157 ? 8.117 34.281 17.875 1 97.94 157 LEU B N 1
ATOM 4561 C CA . LEU B 1 157 ? 6.887 33.594 17.484 1 97.94 157 LEU B CA 1
ATOM 4562 C C . LEU B 1 157 ? 5.727 34.594 17.391 1 97.94 157 LEU B C 1
ATOM 4564 O O . LEU B 1 157 ? 4.988 34.594 16.406 1 97.94 157 LEU B O 1
ATOM 4568 N N . VAL B 1 158 ? 5.605 35.438 18.391 1 96.69 158 VAL B N 1
ATOM 4569 C CA . VAL B 1 158 ? 4.512 36.375 18.453 1 96.69 158 VAL B CA 1
ATOM 4570 C C . VAL B 1 158 ? 4.609 37.375 17.297 1 96.69 158 VAL B C 1
ATOM 4572 O O . VAL B 1 158 ? 3.596 37.75 16.703 1 96.69 158 VAL B O 1
ATOM 4575 N N . ALA B 1 159 ? 5.832 37.781 16.969 1 96.5 159 ALA B N 1
ATOM 4576 C CA . ALA B 1 159 ? 6.039 38.719 15.875 1 96.5 159 ALA B CA 1
ATOM 4577 C C . ALA B 1 159 ? 5.527 38.125 14.562 1 96.5 159 ALA B C 1
ATOM 4579 O O . ALA B 1 159 ? 4.906 38.844 13.766 1 96.5 159 ALA B O 1
ATOM 4580 N N . GLU B 1 160 ? 5.695 36.875 14.328 1 97.31 160 GLU B N 1
ATOM 4581 C CA . GLU B 1 160 ? 5.25 36.25 13.078 1 97.31 160 GLU B CA 1
ATOM 4582 C C . GLU B 1 160 ? 3.734 36.062 13.062 1 97.31 160 GLU B C 1
ATOM 4584 O O . GLU B 1 160 ? 3.115 36.062 12 1 97.31 160 GLU B O 1
ATOM 4589 N N . LEU B 1 161 ? 3.148 35.938 14.234 1 97.12 161 LEU B N 1
ATOM 4590 C CA . LEU B 1 161 ? 1.703 35.781 14.336 1 97.12 161 LEU B CA 1
ATOM 4591 C C . LEU B 1 161 ? 0.993 37.125 14.188 1 97.12 161 LEU B C 1
ATOM 4593 O O . LEU B 1 161 ? -0.085 37.219 13.594 1 97.12 161 LEU B O 1
ATOM 4597 N N . ARG B 1 162 ? 1.626 38.219 14.641 1 93.62 162 ARG B N 1
ATOM 4598 C CA . ARG B 1 162 ? 0.924 39.5 14.742 1 93.62 162 ARG B CA 1
ATOM 4599 C C . ARG B 1 162 ? 1.386 40.469 13.664 1 93.62 162 ARG B C 1
ATOM 4601 O O . ARG B 1 162 ? 0.585 41.25 13.133 1 93.62 162 ARG B O 1
ATOM 4608 N N . VAL B 1 163 ? 2.721 40.5 13.414 1 93.44 163 VAL B N 1
ATOM 4609 C CA . VAL B 1 163 ? 3.295 41.438 12.461 1 93.44 163 VAL B CA 1
ATOM 4610 C C . VAL B 1 163 ? 3.49 40.75 11.109 1 93.44 163 VAL B C 1
ATOM 4612 O O . VAL B 1 163 ? 3.191 41.312 10.062 1 93.44 163 VAL B O 1
ATOM 4615 N N . GLY B 1 164 ? 3.951 39.531 11.164 1 95.75 164 GLY B N 1
ATOM 4616 C CA . GLY B 1 164 ? 4.16 38.75 9.945 1 95.75 164 GLY B CA 1
ATOM 4617 C C . GLY B 1 164 ? 5.547 38.938 9.359 1 95.75 164 GLY B C 1
ATOM 4618 O O . GLY B 1 164 ? 6.387 39.625 9.938 1 95.75 164 GLY B O 1
ATOM 4619 N N . VAL B 1 165 ? 5.812 38.219 8.32 1 95.62 165 VAL B N 1
ATOM 4620 C CA . VAL B 1 165 ? 7.066 38.25 7.574 1 95.62 165 VAL B CA 1
ATOM 4621 C C . VAL B 1 165 ? 6.875 39.031 6.281 1 95.62 165 VAL B C 1
ATOM 4623 O O . VAL B 1 165 ? 5.918 38.812 5.539 1 95.62 165 VAL B O 1
ATOM 4626 N N . GLU B 1 166 ? 7.789 39.938 6.027 1 94.12 166 GLU B N 1
ATOM 4627 C CA . GLU B 1 166 ? 7.715 40.656 4.77 1 94.12 166 GLU B CA 1
ATOM 4628 C C . GLU B 1 166 ? 8.203 39.812 3.6 1 94.12 166 GLU B C 1
ATOM 4630 O O . GLU B 1 166 ? 9.336 39.344 3.607 1 94.12 166 GLU B O 1
ATOM 4635 N N . VAL B 1 167 ? 7.387 39.656 2.652 1 95.5 167 VAL B N 1
ATOM 4636 C CA . VAL B 1 167 ? 7.746 38.781 1.529 1 95.5 167 VAL B CA 1
ATOM 4637 C C . VAL B 1 167 ? 8.008 39.625 0.289 1 95.5 167 VAL B C 1
ATOM 4639 O O . VAL B 1 167 ? 8.719 39.219 -0.624 1 95.5 167 VAL B O 1
ATOM 4642 N N . ARG B 1 168 ? 7.332 40.75 0.197 1 91.88 168 ARG B N 1
ATOM 4643 C CA . ARG B 1 168 ? 7.559 41.781 -0.784 1 91.88 168 ARG B CA 1
ATOM 4644 C C . ARG B 1 168 ? 7.328 43.156 -0.168 1 91.88 168 ARG B C 1
ATOM 4646 O O . ARG B 1 168 ? 6.805 43.281 0.942 1 91.88 168 ARG B O 1
ATOM 4653 N N . ARG B 1 169 ? 7.785 44.156 -0.897 1 90.44 169 ARG B N 1
ATOM 4654 C CA . ARG B 1 169 ? 7.641 45.5 -0.358 1 90.44 169 ARG B CA 1
ATOM 4655 C C . ARG B 1 169 ? 6.191 45.781 0.023 1 90.44 169 ARG B C 1
ATOM 4657 O O . ARG B 1 169 ? 5.301 45.75 -0.829 1 90.44 169 ARG B O 1
ATOM 4664 N N . GLY B 1 170 ? 5.953 45.906 1.294 1 89.12 170 GLY B N 1
ATOM 4665 C CA . GLY B 1 170 ? 4.645 46.281 1.792 1 89.12 170 GLY B CA 1
ATOM 4666 C C . GLY B 1 170 ? 3.713 45.094 1.999 1 89.12 170 GLY B C 1
ATOM 4667 O O . GLY B 1 170 ? 2.572 45.281 2.434 1 89.12 170 GLY B O 1
ATOM 4668 N N . VAL B 1 171 ? 4.082 43.969 1.62 1 93.06 171 VAL B N 1
ATOM 4669 C CA . VAL B 1 171 ? 3.244 42.781 1.771 1 93.06 171 VAL B CA 1
ATOM 4670 C C . VAL B 1 171 ? 3.84 41.844 2.838 1 93.06 171 VAL B C 1
ATOM 4672 O O . VAL B 1 171 ? 4.996 41.438 2.734 1 93.06 171 VAL B O 1
ATOM 4675 N N . ARG B 1 172 ? 3.055 41.594 3.865 1 94.94 172 ARG B N 1
ATOM 4676 C CA . ARG B 1 172 ? 3.48 40.719 4.957 1 94.94 172 ARG B CA 1
ATOM 4677 C C . ARG B 1 172 ? 2.547 39.531 5.094 1 94.94 172 ARG B C 1
ATOM 4679 O O . ARG B 1 172 ? 1.353 39.625 4.805 1 94.94 172 ARG B O 1
ATOM 4686 N N . VAL B 1 173 ? 3.133 38.406 5.445 1 97.69 173 VAL B N 1
ATOM 4687 C CA . VAL B 1 173 ? 2.387 37.188 5.68 1 97.69 173 VAL B CA 1
ATOM 4688 C C . VAL B 1 173 ? 2.484 36.781 7.152 1 97.69 173 VAL B C 1
ATOM 4690 O O . VAL B 1 173 ? 3.584 36.656 7.695 1 97.69 173 VAL B O 1
ATOM 4693 N N . CYS B 1 174 ? 1.338 36.656 7.789 1 97.06 174 CYS B N 1
ATOM 4694 C CA . CYS B 1 174 ? 1.3 36.25 9.188 1 97.06 174 CYS B CA 1
ATOM 4695 C C . CYS B 1 174 ? 1.076 34.75 9.312 1 97.06 174 CYS B C 1
ATOM 4697 O O . CYS B 1 174 ? 0.387 34.156 8.477 1 97.06 174 CYS B O 1
ATOM 4699 N N . ALA B 1 175 ? 1.685 34.188 10.32 1 98.31 175 ALA B N 1
ATOM 4700 C CA . ALA B 1 175 ? 1.392 32.812 10.68 1 98.31 175 ALA B CA 1
ATOM 4701 C C . ALA B 1 175 ? 0.065 32.688 11.422 1 98.31 175 ALA B C 1
ATOM 4703 O O . ALA B 1 175 ? -0.411 33.688 12 1 98.31 175 ALA B O 1
ATOM 4704 N N . GLY B 1 176 ? -0.539 31.516 11.32 1 98.38 176 GLY B N 1
ATOM 4705 C CA . GLY B 1 176 ? -1.817 31.328 11.984 1 98.38 176 GLY B CA 1
ATOM 4706 C C . GLY B 1 176 ? -1.785 30.234 13.031 1 98.38 176 GLY B C 1
ATOM 4707 O O . GLY B 1 176 ? -2.752 30.047 13.773 1 98.38 176 GLY B O 1
ATOM 4708 N N . VAL B 1 177 ? -0.661 29.5 13.109 1 98.56 177 VAL B N 1
ATOM 4709 C CA . VAL B 1 177 ? -0.547 28.422 14.078 1 98.56 177 VAL B CA 1
ATOM 4710 C C . VAL B 1 177 ? 0.894 28.312 14.578 1 98.56 177 VAL B C 1
ATOM 4712 O O . VAL B 1 177 ? 1.829 28.688 13.867 1 98.56 177 VAL B O 1
ATOM 4715 N N . LEU B 1 178 ? 1.022 27.906 15.844 1 98.5 178 LEU B N 1
ATOM 4716 C CA . LEU B 1 178 ? 2.318 27.594 16.438 1 98.5 178 LEU B CA 1
ATOM 4717 C C . LEU B 1 178 ? 2.662 26.125 16.25 1 98.5 178 LEU B C 1
ATOM 4719 O O . LEU B 1 178 ? 1.781 25.266 16.328 1 98.5 178 LEU B O 1
ATOM 4723 N N . SER B 1 179 ? 3.936 25.859 15.984 1 97.69 179 SER B N 1
ATOM 4724 C CA . SER B 1 179 ? 4.379 24.484 15.812 1 97.69 179 SER B CA 1
ATOM 4725 C C . SER B 1 179 ? 5.59 24.188 16.688 1 97.69 179 SER B C 1
ATOM 4727 O O . SER B 1 179 ? 6.523 24.984 16.766 1 97.69 179 SER B O 1
ATOM 4729 N N . LEU B 1 180 ? 5.59 23.062 17.328 1 93.75 180 LEU B N 1
ATOM 4730 C CA . LEU B 1 180 ? 6.73 22.625 18.109 1 93.75 180 LEU B CA 1
ATOM 4731 C C . LEU B 1 180 ? 7.945 22.375 17.219 1 93.75 180 LEU B C 1
ATOM 4733 O O . LEU B 1 180 ? 9.086 22.594 17.641 1 93.75 180 LEU B O 1
ATOM 4737 N N . GLY B 1 181 ? 7.707 21.922 16.047 1 86.69 181 GLY B N 1
ATOM 4738 C CA . GLY B 1 181 ? 8.758 21.797 15.055 1 86.69 181 GLY B CA 1
ATOM 4739 C C . GLY B 1 181 ? 9.586 20.531 15.219 1 86.69 181 GLY B C 1
ATOM 4740 O O . GLY B 1 181 ? 10.312 20.141 14.297 1 86.69 181 GLY B O 1
ATOM 4741 N N . ILE B 1 182 ? 9.625 19.906 16.344 1 84.19 182 ILE B N 1
ATOM 4742 C CA . ILE B 1 182 ? 10.281 18.625 16.547 1 84.19 182 ILE B CA 1
ATOM 4743 C C . ILE B 1 182 ? 9.289 17.625 17.141 1 84.19 182 ILE B C 1
ATOM 4745 O O . ILE B 1 182 ? 8.328 18.016 17.812 1 84.19 182 ILE B O 1
ATOM 4749 N N . PRO B 1 183 ? 9.562 16.359 16.844 1 80.62 183 PRO B N 1
ATOM 4750 C CA . PRO B 1 183 ? 8.617 15.375 17.375 1 80.62 183 PRO B CA 1
ATOM 4751 C C . PRO B 1 183 ? 8.664 15.281 18.906 1 80.62 183 PRO B C 1
ATOM 4753 O O . PRO B 1 183 ? 9.703 15.523 19.516 1 80.62 183 PRO B O 1
ATOM 4756 N N . LEU B 1 184 ? 7.453 14.961 19.391 1 80.81 184 LEU B N 1
ATOM 4757 C CA . LEU B 1 184 ? 7.359 14.688 20.812 1 80.81 184 LEU B CA 1
ATOM 4758 C C . LEU B 1 184 ? 8.07 13.383 21.172 1 80.81 184 LEU B C 1
ATOM 4760 O O . LEU B 1 184 ? 7.492 12.305 21.031 1 80.81 184 LEU B O 1
ATOM 4764 N N . CYS B 1 185 ? 9.383 13.359 21.234 1 72.88 185 CYS B N 1
ATOM 4765 C CA . CYS B 1 185 ? 10.156 12.156 21.5 1 72.88 185 CYS B CA 1
ATOM 4766 C C . CYS B 1 185 ? 10.633 12.133 22.953 1 72.88 185 CYS B C 1
ATOM 4768 O O . CYS B 1 185 ? 11.398 13.008 23.375 1 72.88 185 CYS B O 1
ATOM 4770 N N . PRO B 1 186 ? 10.219 11.219 23.641 1 68.81 186 PRO B N 1
ATOM 4771 C CA . PRO B 1 186 ? 10.797 11.102 24.984 1 68.81 186 PRO B CA 1
ATOM 4772 C C . PRO B 1 186 ? 12.211 10.531 24.969 1 68.81 186 PRO B C 1
ATOM 4774 O O . PRO B 1 186 ? 12.578 9.789 24.047 1 68.81 186 PRO B O 1
ATOM 4777 N N . PRO B 1 187 ? 13.117 10.82 25.969 1 76 187 PRO B N 1
ATOM 4778 C CA . PRO B 1 187 ? 12.852 11.727 27.094 1 76 187 PRO B CA 1
ATOM 4779 C C . PRO B 1 187 ? 12.891 13.203 26.688 1 76 187 PRO B C 1
ATOM 4781 O O . PRO B 1 187 ? 13.578 13.562 25.734 1 76 187 PRO B O 1
ATOM 4784 N N . ILE B 1 188 ? 12.203 13.992 27.375 1 83 188 ILE B N 1
ATOM 4785 C CA . ILE B 1 188 ? 12.109 15.422 27.125 1 83 188 ILE B CA 1
ATOM 4786 C C . ILE B 1 188 ? 13.461 16.078 27.406 1 83 188 ILE B C 1
ATOM 4788 O O . ILE B 1 188 ? 13.953 16.047 28.547 1 83 188 ILE B O 1
ATOM 4792 N N . SER B 1 189 ? 14.07 16.594 26.422 1 86.5 189 SER B N 1
ATOM 4793 C CA . SER B 1 189 ? 15.375 17.25 26.516 1 86.5 189 SER B CA 1
ATOM 4794 C C . SER B 1 189 ? 15.227 18.703 26.953 1 86.5 189 SER B C 1
ATOM 4796 O O . SER B 1 189 ? 14.102 19.188 27.125 1 86.5 189 SER B O 1
ATOM 4798 N N . LEU B 1 190 ? 16.406 19.344 27.203 1 90.44 190 LEU B N 1
ATOM 4799 C CA . LEU B 1 190 ? 16.438 20.781 27.5 1 90.44 190 LEU B CA 1
ATOM 4800 C C . LEU B 1 190 ? 15.836 21.578 26.359 1 90.44 190 LEU B C 1
ATOM 4802 O O . LEU B 1 190 ? 15.125 22.562 26.578 1 90.44 190 LEU B O 1
ATOM 4806 N N . VAL B 1 191 ? 16.094 21.172 25.172 1 91.44 191 VAL B N 1
ATOM 4807 C CA . VAL B 1 191 ? 15.562 21.844 23.984 1 91.44 191 VAL B CA 1
ATOM 4808 C C . VAL B 1 191 ? 14.039 21.766 23.984 1 91.44 191 VAL B C 1
ATOM 4810 O O . VAL B 1 191 ? 13.359 22.766 23.75 1 91.44 191 VAL B O 1
ATOM 4813 N N . HIS B 1 192 ? 13.516 20.594 24.312 1 91.44 192 HIS B N 1
ATOM 4814 C CA . HIS B 1 192 ? 12.07 20.438 24.406 1 91.44 192 HIS B CA 1
ATOM 4815 C C . HIS B 1 192 ? 11.469 21.375 25.438 1 91.44 192 HIS B C 1
ATOM 4817 O O . HIS B 1 192 ? 10.477 22.062 25.172 1 91.44 192 HIS B O 1
ATOM 4823 N N . THR B 1 193 ? 12.117 21.344 26.516 1 93 193 THR B N 1
ATOM 4824 C CA . THR B 1 193 ? 11.617 22.156 27.625 1 93 193 THR B CA 1
ATOM 4825 C C . THR B 1 193 ? 11.57 23.625 27.25 1 93 193 THR B C 1
ATOM 4827 O O . THR B 1 193 ? 10.578 24.312 27.5 1 93 193 THR B O 1
ATOM 4830 N N . ARG B 1 194 ? 12.617 24.141 26.656 1 94.81 194 ARG B N 1
ATOM 4831 C CA . ARG B 1 194 ? 12.672 25.531 26.25 1 94.81 194 ARG B CA 1
ATOM 4832 C C . ARG B 1 194 ? 11.641 25.828 25.172 1 94.81 194 ARG B C 1
ATOM 4834 O O . ARG B 1 194 ? 11.008 26.891 25.188 1 94.81 194 ARG B O 1
ATOM 4841 N N . LEU B 1 195 ? 11.453 24.906 24.297 1 96 195 LEU B N 1
ATOM 4842 C CA . LEU B 1 195 ? 10.438 25.078 23.266 1 96 195 LEU B CA 1
ATOM 4843 C C . LEU B 1 195 ? 9.039 25.094 23.875 1 96 195 LEU B C 1
ATOM 4845 O O . LEU B 1 195 ? 8.211 25.938 23.5 1 96 195 LEU B O 1
ATOM 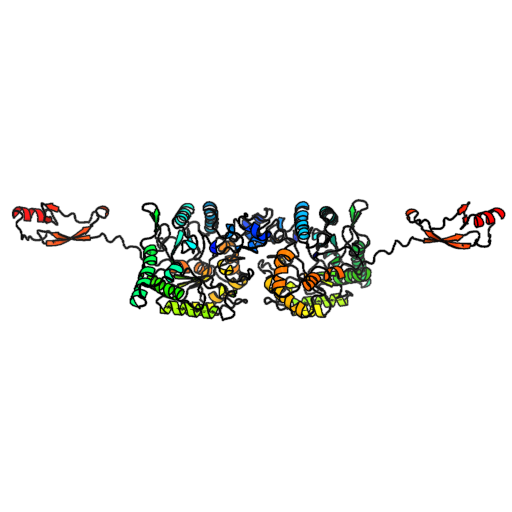4849 N N . PHE B 1 196 ? 8.797 24.219 24.812 1 96.19 196 PHE B N 1
ATOM 4850 C CA . PHE B 1 196 ? 7.512 24.188 25.5 1 96.19 196 PHE B CA 1
ATOM 4851 C C . PHE B 1 196 ? 7.219 25.516 26.156 1 96.19 196 PHE B C 1
ATOM 4853 O O . PHE B 1 196 ? 6.137 26.078 25.969 1 96.19 196 PHE B O 1
ATOM 4860 N N . ARG B 1 197 ? 8.164 25.984 26.812 1 96.75 197 ARG B N 1
ATOM 4861 C CA . ARG B 1 197 ? 7.98 27.219 27.578 1 96.75 197 ARG B CA 1
ATOM 4862 C C . ARG B 1 197 ? 7.789 28.406 26.641 1 96.75 197 ARG B C 1
ATOM 4864 O O . ARG B 1 197 ? 6.922 29.25 26.875 1 96.75 197 ARG B O 1
ATOM 4871 N N . ALA B 1 198 ? 8.617 28.484 25.609 1 97.44 198 ALA B N 1
ATOM 4872 C CA . ALA B 1 198 ? 8.5 29.578 24.641 1 97.44 198 ALA B CA 1
ATOM 4873 C C . ALA B 1 198 ? 7.152 29.547 23.938 1 97.44 198 ALA B C 1
ATOM 4875 O O . ALA B 1 198 ? 6.496 30.578 23.797 1 97.44 198 ALA B O 1
ATOM 4876 N N . LEU B 1 199 ? 6.711 28.406 23.547 1 98.19 199 LEU B N 1
ATOM 4877 C CA . LEU B 1 199 ? 5.441 28.234 22.859 1 98.19 199 LEU B CA 1
ATOM 4878 C C . LEU B 1 199 ? 4.27 28.547 23.781 1 98.19 199 LEU B C 1
ATOM 4880 O O . LEU B 1 199 ? 3.301 29.188 23.359 1 98.19 199 LEU B O 1
ATOM 4884 N N . ALA B 1 200 ? 4.359 28.078 25 1 97.56 200 ALA B N 1
ATOM 4885 C CA . ALA B 1 200 ? 3.311 28.391 25.969 1 97.56 200 ALA B CA 1
ATOM 4886 C C . ALA B 1 200 ? 3.17 29.906 26.172 1 97.56 200 ALA B C 1
ATOM 4888 O O . ALA B 1 200 ? 2.055 30.422 26.219 1 97.56 200 ALA B O 1
ATOM 4889 N N . ARG B 1 201 ? 4.289 30.562 26.234 1 96.5 201 ARG B N 1
ATOM 4890 C CA . ARG B 1 201 ? 4.281 32 26.391 1 96.5 201 ARG B CA 1
ATOM 4891 C C . ARG B 1 201 ? 3.66 32.688 25.172 1 96.5 201 ARG B C 1
ATOM 4893 O O . ARG B 1 201 ? 2.852 33.625 25.312 1 96.5 201 ARG B O 1
ATOM 4900 N N . ALA B 1 202 ? 4.055 32.219 24.016 1 97.56 202 ALA B N 1
ATOM 4901 C CA . ALA B 1 202 ? 3.5 32.781 22.781 1 97.56 202 ALA B CA 1
ATOM 4902 C C . ALA B 1 202 ? 1.996 32.531 22.703 1 97.56 202 ALA B C 1
ATOM 4904 O O . ALA B 1 202 ? 1.235 33.438 22.297 1 97.56 202 ALA B O 1
ATOM 4905 N N . GLN B 1 203 ? 1.563 31.359 23.094 1 97.56 203 GLN B N 1
ATOM 4906 C CA . GLN B 1 203 ? 0.146 31.016 23.078 1 97.56 203 GLN B CA 1
ATOM 4907 C C . GLN B 1 203 ? -0.641 31.891 24.047 1 97.56 203 GLN B C 1
ATOM 4909 O O . GLN B 1 203 ? -1.723 32.375 23.703 1 97.56 203 GLN B O 1
ATOM 4914 N N . THR B 1 204 ? -0.105 32.094 25.172 1 94.62 204 THR B N 1
ATOM 4915 C CA . THR B 1 204 ? -0.757 32.938 26.172 1 94.62 204 THR B CA 1
ATOM 4916 C C . THR B 1 204 ? -0.95 34.375 25.641 1 94.62 204 THR B C 1
ATOM 4918 O O . THR B 1 204 ? -1.99 34.969 25.875 1 94.62 204 THR B O 1
ATOM 4921 N N . ARG B 1 205 ? -0.04 34.812 24.906 1 94 205 ARG B N 1
ATOM 4922 C CA . ARG B 1 205 ? -0.038 36.188 24.422 1 94 205 ARG B CA 1
ATOM 4923 C C . ARG B 1 205 ? -0.928 36.344 23.188 1 94 205 ARG B C 1
ATOM 4925 O O . ARG B 1 205 ? -1.397 37.438 22.875 1 94 205 ARG B O 1
ATOM 4932 N N . THR B 1 206 ? -1.149 35.281 22.438 1 94.81 206 THR B N 1
ATOM 4933 C CA . THR B 1 206 ? -1.799 35.438 21.141 1 94.81 206 THR B CA 1
ATOM 4934 C C . THR B 1 206 ? -3.098 34.656 21.094 1 94.81 206 THR B C 1
ATOM 4936 O O . THR B 1 206 ? -4 34.969 20.312 1 94.81 206 THR B O 1
ATOM 4939 N N . GLY B 1 207 ? -3.135 33.5 21.828 1 95.06 207 GLY B N 1
ATOM 4940 C CA . GLY B 1 207 ? -4.277 32.594 21.75 1 95.06 207 GLY B CA 1
ATOM 4941 C C . GLY B 1 207 ? -4.18 31.578 20.641 1 95.06 207 GLY B C 1
ATOM 4942 O O . GLY B 1 207 ? -5.062 30.734 20.469 1 95.06 207 GLY B O 1
ATOM 4943 N N . ALA B 1 208 ? -3.104 31.641 19.859 1 97.56 208 ALA B N 1
ATOM 4944 C CA . ALA B 1 208 ? -2.945 30.75 18.719 1 97.56 208 ALA B CA 1
ATOM 4945 C C . ALA B 1 208 ? -2.787 29.297 19.172 1 97.56 208 ALA B C 1
ATOM 4947 O O . ALA B 1 208 ? -2.176 29.031 20.203 1 97.56 208 ALA B O 1
ATOM 4948 N N . PRO B 1 209 ? -3.342 28.344 18.406 1 98.38 209 PRO B N 1
ATOM 4949 C CA . PRO B 1 209 ? -3.148 26.938 18.766 1 98.38 209 PRO B CA 1
ATOM 4950 C C . PRO B 1 209 ? -1.719 26.453 18.516 1 98.38 209 PRO B C 1
ATOM 4952 O O . PRO B 1 209 ? -0.979 27.078 17.75 1 98.38 209 PRO B O 1
ATOM 4955 N N . ILE B 1 210 ? -1.355 25.375 19.234 1 98.44 210 ILE B N 1
ATOM 4956 C CA . ILE B 1 210 ? -0.029 24.781 19.109 1 98.44 210 ILE B CA 1
ATOM 4957 C C . ILE B 1 210 ? -0.145 23.391 18.5 1 98.44 210 ILE B C 1
ATOM 4959 O O . ILE B 1 210 ? -0.912 22.562 18.984 1 98.44 210 ILE B O 1
ATOM 4963 N N . VAL B 1 211 ? 0.628 23.172 17.422 1 97.88 211 VAL B N 1
ATOM 4964 C CA . VAL B 1 211 ? 0.677 21.859 16.781 1 97.88 211 VAL B CA 1
ATOM 4965 C C . VAL B 1 211 ? 1.907 21.094 17.266 1 97.88 211 VAL B C 1
ATOM 4967 O O . VAL B 1 211 ? 3.027 21.609 17.203 1 97.88 211 VAL B O 1
ATOM 4970 N N . CYS B 1 212 ? 1.669 19.906 17.781 1 94.38 212 CYS B N 1
ATOM 4971 C CA . CYS B 1 212 ? 2.721 18.984 18.234 1 94.38 212 CYS B CA 1
ATOM 4972 C C . CYS B 1 212 ? 2.602 17.641 17.531 1 94.38 212 CYS B C 1
ATOM 4974 O O . CYS B 1 212 ? 1.521 17.047 17.484 1 94.38 212 CYS B O 1
ATOM 4976 N N . ALA B 1 213 ? 3.715 17.156 17.047 1 90.75 213 ALA B N 1
ATOM 4977 C CA . ALA B 1 213 ? 3.684 15.898 16.312 1 90.75 213 ALA B CA 1
ATOM 4978 C C . ALA B 1 213 ? 4.016 14.727 17.234 1 90.75 213 ALA B C 1
ATOM 4980 O O . ALA B 1 213 ? 5.027 14.75 17.938 1 90.75 213 ALA B O 1
ATOM 4981 N N . ALA B 1 214 ? 3.143 13.734 17.219 1 87.19 214 ALA B N 1
ATOM 4982 C CA . ALA B 1 214 ? 3.475 12.477 17.875 1 87.19 214 ALA B CA 1
ATOM 4983 C C . ALA B 1 214 ? 4.613 11.758 17.156 1 87.19 214 ALA B C 1
ATOM 4985 O O . ALA B 1 214 ? 4.73 11.844 15.93 1 87.19 214 ALA B O 1
ATOM 4986 N N . PRO B 1 215 ? 5.398 11.031 17.984 1 80.25 215 PRO B N 1
ATOM 4987 C CA . PRO B 1 215 ? 6.516 10.328 17.359 1 80.25 215 PRO B CA 1
ATOM 4988 C C . PRO B 1 215 ? 6.074 9.078 16.594 1 80.25 215 PRO B C 1
ATOM 4990 O O . PRO B 1 215 ? 5.02 8.508 16.891 1 80.25 215 PRO B O 1
ATOM 4993 N N . ALA B 1 216 ? 6.887 8.727 15.609 1 68.56 216 ALA B N 1
ATOM 4994 C CA . ALA B 1 216 ? 6.625 7.477 14.906 1 68.56 216 ALA B CA 1
ATOM 4995 C C . ALA B 1 216 ? 6.945 6.273 15.781 1 68.56 216 ALA B C 1
ATOM 4997 O O . ALA B 1 216 ? 7.883 6.312 16.578 1 68.56 216 ALA B O 1
ATOM 4998 N N . ALA B 1 217 ? 5.844 5.484 16.328 1 53.28 217 ALA B N 1
ATOM 4999 C CA . ALA B 1 217 ? 5.867 4.387 17.297 1 53.28 217 ALA B CA 1
ATOM 5000 C C . ALA B 1 217 ? 7.188 3.627 17.219 1 53.28 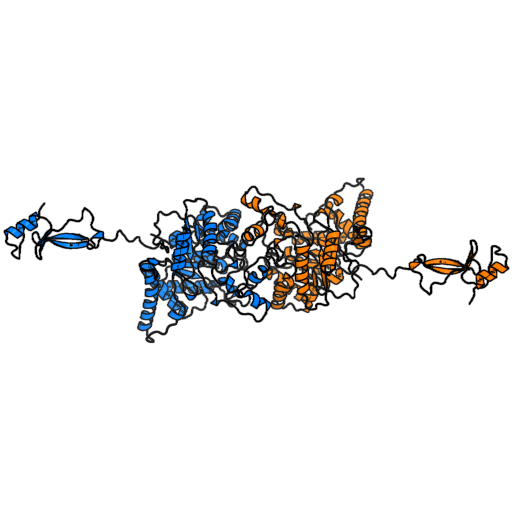217 ALA B C 1
ATOM 5002 O O . ALA B 1 217 ? 7.777 3.297 18.25 1 53.28 217 ALA B O 1
ATOM 5003 N N . ARG B 1 218 ? 7.422 2.902 16.094 1 50.12 218 ARG B N 1
ATOM 5004 C CA . ARG B 1 218 ? 8.438 1.854 16.172 1 50.12 218 ARG B CA 1
ATOM 5005 C C . ARG B 1 218 ? 9.828 2.451 16.359 1 50.12 218 ARG B C 1
ATOM 5007 O O . ARG B 1 218 ? 10.805 1.719 16.516 1 50.12 218 ARG B O 1
ATOM 5014 N N . ALA B 1 219 ? 10 3.631 16.125 1 43.28 219 ALA B N 1
ATOM 5015 C CA . ALA B 1 219 ? 11.297 4.234 16.438 1 43.28 219 ALA B CA 1
ATOM 5016 C C . ALA B 1 219 ? 11.555 4.234 17.953 1 43.28 219 ALA B C 1
ATOM 5018 O O . ALA B 1 219 ? 12.672 4.512 18.391 1 43.28 219 ALA B O 1
ATOM 5019 N N . ALA B 1 220 ? 10.461 4.266 18.688 1 39.59 220 ALA B N 1
ATOM 5020 C CA . ALA B 1 220 ? 10.75 4.418 20.109 1 39.59 220 ALA B CA 1
ATOM 5021 C C . ALA B 1 220 ? 11.227 3.1 20.719 1 39.59 220 ALA B C 1
ATOM 5023 O O . ALA B 1 220 ? 10.797 2.023 20.297 1 39.59 220 ALA B O 1
ATOM 5024 N N . SER B 1 221 ? 12.352 3.002 21.047 1 40.41 221 SER B N 1
ATOM 5025 C CA . SER B 1 221 ? 12.766 1.942 21.953 1 40.41 221 SER B CA 1
ATOM 5026 C C . SER B 1 221 ? 11.57 1.316 22.672 1 40.41 221 SER B C 1
ATOM 5028 O O . SER B 1 221 ? 10.555 1.979 22.875 1 40.41 221 SER B O 1
ATOM 5030 N N . PRO B 1 222 ? 11.516 -0.075 22.734 1 40.72 222 PRO B N 1
ATOM 5031 C CA . PRO B 1 222 ? 10.445 -0.777 23.438 1 40.72 222 PRO B CA 1
ATOM 5032 C C . PRO B 1 222 ? 9.781 0.082 24.516 1 40.72 222 PRO B C 1
ATOM 5034 O O . PRO B 1 222 ? 8.961 -0.417 25.297 1 40.72 222 PRO B O 1
ATOM 5037 N N . GLY B 1 223 ? 10.445 1.011 25.125 1 42.72 223 GLY B N 1
ATOM 5038 C CA . GLY B 1 223 ? 9.648 1.584 26.203 1 42.72 223 GLY B CA 1
ATOM 5039 C C . GLY B 1 223 ? 8.336 2.172 25.734 1 42.72 223 GLY B C 1
ATOM 5040 O O . GLY B 1 223 ? 8.141 2.369 24.531 1 42.72 223 GLY B O 1
ATOM 5041 N N . ASP B 1 224 ? 7.09 2.131 26.406 1 56 224 ASP B N 1
ATOM 5042 C CA . ASP B 1 224 ? 5.688 2.354 26.078 1 56 224 ASP B CA 1
ATOM 5043 C C . ASP B 1 224 ? 5.473 3.75 25.5 1 56 224 ASP B C 1
ATOM 5045 O O . ASP B 1 224 ? 5.516 4.746 26.219 1 56 224 ASP B O 1
ATOM 5049 N N . ALA B 1 225 ? 5.652 4.066 24.109 1 64.12 225 ALA B N 1
ATOM 5050 C CA . ALA B 1 225 ? 5.59 5.273 23.281 1 64.12 225 ALA B CA 1
ATOM 5051 C C . ALA B 1 225 ? 4.352 6.098 23.609 1 64.12 225 ALA B C 1
ATOM 5053 O O . ALA B 1 225 ? 4.449 7.301 23.875 1 64.12 225 ALA B O 1
ATOM 5054 N N . PRO B 1 226 ? 3.297 5.48 23.922 1 76.75 226 PRO B N 1
ATOM 5055 C CA . PRO B 1 226 ? 2.115 6.305 24.188 1 76.75 226 PRO B CA 1
ATOM 5056 C C . PRO B 1 226 ? 2.174 6.984 25.562 1 76.75 226 PRO B C 1
ATOM 5058 O O . PRO B 1 226 ? 1.803 8.156 25.688 1 76.75 226 PRO B O 1
ATOM 5061 N N . GLU B 1 227 ? 2.789 6.363 26.469 1 80 227 GLU B N 1
ATOM 5062 C CA . GLU B 1 227 ? 2.869 6.945 27.797 1 80 227 GLU B CA 1
ATOM 5063 C C . GLU B 1 227 ? 3.857 8.109 27.828 1 80 227 GLU B C 1
ATOM 5065 O O . GLU B 1 227 ? 3.627 9.102 28.516 1 80 227 GLU B O 1
ATOM 5070 N N . ALA B 1 228 ? 4.867 7.93 27.141 1 81.81 228 ALA B N 1
ATOM 5071 C CA . ALA B 1 228 ? 5.883 8.977 27.094 1 81.81 228 ALA B CA 1
ATOM 5072 C C . ALA B 1 228 ? 5.336 10.242 26.438 1 81.81 228 ALA B C 1
ATOM 5074 O O . ALA B 1 228 ? 5.641 11.359 26.859 1 81.81 228 ALA B O 1
ATOM 5075 N N . VAL B 1 229 ? 4.539 10.078 25.422 1 87.25 229 VAL B N 1
ATOM 5076 C CA . VAL B 1 229 ? 3.916 11.211 24.75 1 87.25 229 VAL B CA 1
ATOM 5077 C C . VAL B 1 229 ? 2.953 11.914 25.688 1 87.25 229 VAL B C 1
ATOM 5079 O O . VAL B 1 229 ? 2.916 13.141 25.75 1 87.25 229 VAL B O 1
ATOM 5082 N N . LEU B 1 230 ? 2.258 11.156 26.453 1 88.25 230 LEU B N 1
ATOM 5083 C CA . LEU B 1 230 ? 1.33 11.711 27.438 1 88.25 230 LEU B CA 1
ATOM 5084 C C . LEU B 1 230 ? 2.074 12.531 28.484 1 88.25 230 LEU B C 1
ATOM 5086 O O . LEU B 1 230 ? 1.646 13.633 28.844 1 88.25 230 LEU B O 1
ATOM 5090 N N . GLU B 1 231 ? 3.143 12.008 28.906 1 88.56 231 GLU B N 1
ATOM 5091 C CA . GLU B 1 231 ? 3.943 12.703 29.906 1 88.56 231 GLU B CA 1
ATOM 5092 C C . GLU B 1 231 ? 4.496 14.016 29.359 1 88.56 231 GLU B C 1
ATOM 5094 O O . GLU B 1 231 ? 4.512 15.031 30.062 1 88.56 231 GLU B O 1
ATOM 5099 N N . ALA B 1 232 ? 4.926 13.945 28.188 1 90.69 232 ALA B N 1
ATOM 5100 C CA . ALA B 1 232 ? 5.461 15.148 27.547 1 90.69 232 ALA B CA 1
ATOM 5101 C C . ALA B 1 232 ? 4.387 16.219 27.422 1 90.69 232 ALA B C 1
ATOM 5103 O O . ALA B 1 232 ? 4.641 17.391 27.688 1 90.69 232 ALA B O 1
ATOM 5104 N N . LEU B 1 233 ? 3.227 15.859 27.062 1 93.69 233 LEU B N 1
ATOM 5105 C CA . LEU B 1 233 ? 2.131 16.797 26.891 1 93.69 233 LEU B CA 1
ATOM 5106 C C . LEU B 1 233 ? 1.689 17.375 28.234 1 93.69 233 LEU B C 1
ATOM 5108 O O . LEU B 1 233 ? 1.382 18.562 28.328 1 93.69 233 LEU B O 1
ATOM 5112 N N . ARG B 1 234 ? 1.723 16.547 29.219 1 92.69 234 ARG B N 1
ATOM 5113 C CA . ARG B 1 234 ? 1.399 17.047 30.562 1 92.69 234 ARG B CA 1
ATOM 5114 C C . ARG B 1 234 ? 2.428 18.062 31.031 1 92.69 234 ARG B C 1
ATOM 5116 O O . ARG B 1 234 ? 2.074 19.078 31.641 1 92.69 234 ARG B O 1
ATOM 5123 N N . ALA B 1 235 ? 3.643 17.766 30.734 1 92 235 ALA B N 1
ATOM 5124 C CA . ALA B 1 235 ? 4.691 18.734 31.031 1 92 235 ALA B CA 1
ATOM 5125 C C . ALA B 1 235 ? 4.445 20.047 30.297 1 92 235 ALA B C 1
ATOM 5127 O O . ALA B 1 235 ? 4.586 21.125 30.891 1 92 235 ALA B O 1
ATOM 5128 N N . PHE B 1 236 ? 4.09 19.953 29.094 1 94.44 236 PHE B N 1
ATOM 5129 C CA . PHE B 1 236 ? 3.803 21.125 28.281 1 94.44 236 PHE B CA 1
ATOM 5130 C C . PHE B 1 236 ? 2.715 21.969 28.938 1 94.44 236 PHE B C 1
ATOM 5132 O O . PHE B 1 236 ? 2.838 23.203 29 1 94.44 236 PHE B O 1
ATOM 5139 N N . VAL B 1 237 ? 1.718 21.328 29.469 1 95.5 237 VAL B N 1
ATOM 5140 C CA . VAL B 1 237 ? 0.6 22 30.141 1 95.5 237 VAL B CA 1
ATOM 5141 C C . VAL B 1 237 ? 1.077 22.656 31.422 1 95.5 237 VAL B C 1
ATOM 5143 O O . VAL B 1 237 ? 0.648 23.766 31.766 1 95.5 237 VAL B O 1
ATOM 5146 N N . THR B 1 238 ? 1.964 22.031 32.062 1 95 238 THR B N 1
ATOM 5147 C CA . THR B 1 238 ? 2.492 22.578 33.312 1 95 238 THR B CA 1
ATOM 5148 C C . THR B 1 238 ? 3.26 23.875 33.031 1 95 238 THR B C 1
ATOM 5150 O O . THR B 1 238 ? 3.35 24.734 33.906 1 95 238 THR B O 1
ATOM 5153 N N . TYR B 1 239 ? 3.748 23.969 31.828 1 94.25 239 TYR B N 1
ATOM 5154 C CA . TYR B 1 239 ? 4.496 25.172 31.469 1 94.25 239 TYR B CA 1
ATOM 5155 C C . TYR B 1 239 ? 3.562 26.266 30.984 1 94.25 239 TYR B C 1
ATOM 5157 O O . TYR B 1 239 ? 4.012 27.359 30.609 1 94.25 239 TYR B O 1
ATOM 5165 N N . GLY B 1 240 ? 2.268 25.969 30.906 1 94.5 240 GLY B N 1
ATOM 5166 C CA . GLY B 1 240 ? 1.308 27.031 30.656 1 94.5 240 GLY B CA 1
ATOM 5167 C C . GLY B 1 240 ? 0.499 26.828 29.391 1 94.5 240 GLY B C 1
ATOM 5168 O O . GLY B 1 240 ? -0.414 27.609 29.094 1 94.5 240 GLY B O 1
ATOM 5169 N N . ALA B 1 241 ? 0.811 25.828 28.641 1 96.19 241 ALA B N 1
ATOM 5170 C CA . ALA B 1 241 ? 0.04 25.578 27.422 1 96.19 241 ALA B CA 1
ATOM 5171 C C . ALA B 1 241 ? -1.378 25.125 27.766 1 96.19 241 ALA B C 1
ATOM 5173 O O . ALA B 1 241 ? -1.592 24.422 28.75 1 96.19 241 ALA B O 1
ATOM 5174 N N . VAL B 1 242 ? -2.342 25.547 27 1 95.69 242 VAL B N 1
ATOM 5175 C CA . VAL B 1 242 ? -3.75 25.219 27.203 1 95.69 242 VAL B CA 1
ATOM 5176 C C . VAL B 1 242 ? -4.109 23.969 26.422 1 95.69 242 VAL B C 1
ATOM 5178 O O . VAL B 1 242 ? -4.102 23.969 25.188 1 95.69 242 VAL B O 1
ATOM 5181 N N . PRO B 1 243 ? -4.48 22.891 27.062 1 95 243 PRO B N 1
ATOM 5182 C CA . PRO B 1 243 ? -4.727 21.609 26.391 1 95 243 PRO B CA 1
ATOM 5183 C C . PRO B 1 243 ? -5.746 21.734 25.25 1 95 243 PRO B C 1
ATOM 5185 O O . PRO B 1 243 ? -5.543 21.172 24.172 1 95 243 PRO B O 1
ATOM 5188 N N . GLY B 1 244 ? -6.789 22.484 25.453 1 96.75 244 GLY B N 1
ATOM 5189 C CA . GLY B 1 244 ? -7.852 22.625 24.469 1 96.75 244 GLY B CA 1
ATOM 5190 C C . GLY B 1 244 ? -7.402 23.328 23.203 1 96.75 244 GLY B C 1
ATOM 5191 O O . GLY B 1 244 ? -8.117 23.344 22.203 1 96.75 244 GLY B O 1
ATOM 5192 N N . GLN B 1 245 ? -6.172 23.844 23.266 1 97.06 245 GLN B N 1
ATOM 5193 C CA . GLN B 1 245 ? -5.629 24.562 22.109 1 97.06 245 GLN B CA 1
ATOM 5194 C C . GLN B 1 245 ? -4.352 23.891 21.609 1 97.06 245 GLN B C 1
ATOM 5196 O O . GLN B 1 245 ? -3.553 24.531 20.906 1 97.06 245 GLN B O 1
ATOM 5201 N N . ILE B 1 246 ? -4.141 22.703 22.047 1 97.94 246 ILE B N 1
ATOM 5202 C CA . ILE B 1 246 ? -3.041 21.891 21.547 1 97.94 246 ILE B CA 1
ATOM 5203 C C . ILE B 1 246 ? -3.582 20.844 20.562 1 97.94 246 ILE B C 1
ATOM 5205 O O . ILE B 1 246 ? -4.578 20.172 20.859 1 97.94 246 ILE B O 1
ATOM 5209 N N . ILE B 1 247 ? -2.979 20.797 19.422 1 98.19 247 ILE B N 1
ATOM 5210 C CA . ILE B 1 247 ? -3.307 19.812 18.391 1 98.19 247 ILE B CA 1
ATOM 5211 C C . ILE B 1 247 ? -2.186 18.781 18.281 1 98.19 247 ILE B C 1
ATOM 5213 O O . ILE B 1 247 ? -1.063 19.125 17.891 1 98.19 247 ILE B O 1
ATOM 5217 N N . VAL B 1 248 ? -2.449 17.562 18.625 1 95.81 248 VAL B N 1
ATOM 5218 C CA . VAL B 1 248 ? -1.482 16.484 18.469 1 95.81 248 VAL B CA 1
ATOM 5219 C C . VAL B 1 248 ? -1.659 15.82 17.094 1 95.81 248 VAL B C 1
ATOM 5221 O O . VAL B 1 248 ? -2.664 15.148 16.844 1 95.81 248 VAL B O 1
ATOM 5224 N N . THR B 1 249 ? -0.673 16 16.219 1 94.5 249 THR B N 1
ATOM 5225 C CA . THR B 1 249 ? -0.729 15.445 14.883 1 94.5 249 THR B CA 1
ATOM 5226 C C . THR B 1 249 ? -0.081 14.062 14.852 1 94.5 249 THR B C 1
ATOM 5228 O O . THR B 1 249 ? 0.569 13.648 15.812 1 94.5 249 THR B O 1
ATOM 5231 N N . HIS B 1 250 ? -0.315 13.297 13.828 1 90.69 250 HIS B N 1
ATOM 5232 C CA . HIS B 1 250 ? 0.135 11.914 13.695 1 90.69 250 HIS B CA 1
ATOM 5233 C C . HIS B 1 250 ? -0.401 11.047 14.82 1 90.69 250 HIS B C 1
ATOM 5235 O O . HIS B 1 250 ? 0.302 10.164 15.32 1 90.69 250 HIS B O 1
ATOM 5241 N N . ALA B 1 251 ? -1.58 11.281 15.195 1 91.69 251 ALA B N 1
ATOM 5242 C CA . ALA B 1 251 ? -2.152 10.602 16.359 1 91.69 251 ALA B CA 1
ATOM 5243 C C . ALA B 1 251 ? -2.277 9.102 16.094 1 91.69 251 ALA B C 1
ATOM 5245 O O . ALA B 1 251 ? -2.264 8.297 17.031 1 91.69 251 ALA B O 1
ATOM 5246 N N . GLN B 1 252 ? -2.355 8.664 14.812 1 88.62 252 GLN B N 1
ATOM 5247 C CA . GLN B 1 252 ? -2.486 7.254 14.477 1 88.62 252 GLN B CA 1
ATOM 5248 C C . GLN B 1 252 ? -1.254 6.465 14.914 1 88.62 252 GLN B C 1
ATOM 5250 O O . GLN B 1 252 ? -1.308 5.242 15.047 1 88.62 252 GLN B O 1
ATOM 5255 N N . HIS B 1 253 ? -0.175 7.184 15.117 1 84.38 253 HIS B N 1
ATOM 5256 C CA . HIS B 1 253 ? 1.044 6.523 15.57 1 84.38 253 HIS B CA 1
ATOM 5257 C C . HIS B 1 253 ? 0.88 5.973 16.984 1 84.38 253 HIS B C 1
ATOM 5259 O O . HIS B 1 253 ? 1.669 5.129 17.422 1 84.38 253 HIS B O 1
ATOM 5265 N N . LEU B 1 254 ? -0.112 6.438 17.641 1 86.56 254 LEU B N 1
ATOM 5266 C CA . LEU B 1 254 ? -0.31 6.043 19.031 1 86.56 254 LEU B CA 1
ATOM 5267 C C . LEU B 1 254 ? -1.31 4.895 19.141 1 86.56 254 LEU B C 1
ATOM 5269 O O . LEU B 1 254 ? -1.625 4.438 20.234 1 86.56 254 LEU B O 1
ATOM 5273 N N . LEU B 1 255 ? -1.784 4.418 18 1 85.94 255 LEU B N 1
ATOM 5274 C CA . LEU B 1 255 ? -2.609 3.215 17.969 1 85.94 255 LEU B CA 1
ATOM 5275 C C . LEU B 1 255 ? -1.751 1.963 18.109 1 85.94 255 LEU B C 1
ATOM 5277 O O . LEU B 1 255 ? -0.6 1.938 17.672 1 85.94 255 LEU B O 1
ATOM 5281 N N . SER B 1 256 ? -2.379 0.997 18.75 1 79.62 256 SER B N 1
ATOM 5282 C CA . SER B 1 256 ? -1.71 -0.3 18.719 1 79.62 256 SER B CA 1
ATOM 5283 C C . SER B 1 256 ? -1.772 -0.936 17.344 1 79.62 256 SER B C 1
ATOM 5285 O O . SER B 1 256 ? -2.504 -0.464 16.469 1 79.62 256 SER B O 1
ATOM 5287 N N . GLU B 1 257 ? -1.002 -1.973 17.188 1 69.5 257 GLU B N 1
ATOM 5288 C CA . GLU B 1 257 ? -0.984 -2.688 15.914 1 69.5 257 GLU B CA 1
ATOM 5289 C C . GLU B 1 257 ? -2.369 -3.223 15.562 1 69.5 257 GLU B C 1
ATOM 5291 O O . GLU B 1 257 ? -2.695 -3.391 14.391 1 69.5 257 GLU B O 1
ATOM 5296 N N . HIS B 1 258 ? -3.176 -3.379 16.578 1 73 258 HIS B N 1
ATOM 5297 C CA . HIS B 1 258 ? -4.504 -3.941 16.375 1 73 258 HIS B CA 1
ATOM 5298 C C . HIS B 1 258 ? -5.578 -2.857 16.422 1 73 258 HIS B C 1
ATOM 5300 O O . HIS B 1 258 ? -6.773 -3.158 16.391 1 73 258 HIS B O 1
ATOM 5306 N N . GLY B 1 259 ? -5.172 -1.632 16.547 1 79.56 259 GLY B N 1
ATOM 5307 C CA . GLY B 1 259 ? -6.117 -0.529 16.484 1 79.56 259 GLY B CA 1
ATOM 5308 C C . GLY B 1 259 ? -6.652 -0.109 17.828 1 79.56 259 GLY B C 1
ATOM 5309 O O . GLY B 1 259 ? -7.633 0.633 17.922 1 79.56 259 GLY B O 1
ATOM 5310 N N . ASP B 1 260 ? -6.035 -0.608 18.812 1 86.75 260 ASP B N 1
ATOM 5311 C CA . ASP B 1 260 ? -6.441 -0.15 20.141 1 86.75 260 ASP B CA 1
ATOM 5312 C C . ASP B 1 260 ? -6.105 1.326 20.344 1 86.75 260 ASP B C 1
ATOM 5314 O O . ASP B 1 260 ? -4.961 1.738 20.156 1 86.75 260 ASP B O 1
ATOM 5318 N N . ALA B 1 261 ? -7.168 2.076 20.844 1 93.75 261 ALA B N 1
ATOM 5319 C CA . ALA B 1 261 ? -7.043 3.531 20.922 1 93.75 261 ALA B CA 1
ATOM 5320 C C . ALA B 1 261 ? -6.922 4.004 22.359 1 93.75 261 ALA B C 1
ATOM 5322 O O . ALA B 1 261 ? -7.348 5.113 22.703 1 93.75 261 ALA B O 1
ATOM 5323 N N . GLY B 1 262 ? -6.336 3.189 23.188 1 93.69 262 GLY B N 1
ATOM 5324 C CA . GLY B 1 262 ? -6.23 3.531 24.594 1 93.69 262 GLY B CA 1
ATOM 5325 C C . GLY B 1 262 ? -5.523 4.852 24.828 1 93.69 262 GLY B C 1
ATOM 5326 O O . GLY B 1 262 ? -6.043 5.719 25.547 1 93.69 262 GLY B O 1
ATOM 5327 N N . ALA B 1 263 ? -4.375 5.055 24.281 1 92.12 263 ALA B N 1
ATOM 5328 C CA . ALA B 1 263 ? -3.604 6.281 24.453 1 92.12 263 ALA B CA 1
ATOM 5329 C C . ALA B 1 263 ? -4.363 7.492 23.922 1 92.12 263 ALA B C 1
ATOM 5331 O O . ALA B 1 263 ? -4.324 8.57 24.531 1 92.12 263 ALA B O 1
ATOM 5332 N N . LEU B 1 264 ? -5.066 7.312 22.844 1 96.12 264 LEU B N 1
ATOM 5333 C CA . LEU B 1 264 ? -5.855 8.398 22.266 1 96.12 264 LEU B CA 1
ATOM 5334 C C . LEU B 1 264 ? -6.992 8.797 23.203 1 96.12 264 LEU B C 1
ATOM 5336 O O . LEU B 1 264 ? -7.266 9.992 23.375 1 96.12 264 LEU B O 1
ATOM 5340 N N . ARG B 1 265 ? -7.559 7.859 23.844 1 96.75 265 ARG B N 1
ATOM 5341 C CA . ARG B 1 265 ? -8.641 8.117 24.781 1 96.75 265 ARG B CA 1
ATOM 5342 C C . ARG B 1 265 ? -8.164 8.984 25.938 1 96.75 265 ARG B C 1
ATOM 5344 O O . ARG B 1 265 ? -8.867 9.914 26.359 1 96.75 265 ARG B O 1
ATOM 5351 N N . VAL B 1 266 ? -7.055 8.641 26.375 1 96.19 266 VAL B N 1
ATOM 5352 C CA . VAL B 1 266 ? -6.508 9.383 27.516 1 96.19 266 VAL B CA 1
ATOM 5353 C C . VAL B 1 266 ? -6.266 10.836 27.109 1 96.19 266 VAL B C 1
ATOM 5355 O O . VAL B 1 266 ? -6.648 11.766 27.828 1 96.19 266 VAL B O 1
ATOM 5358 N N . LEU B 1 267 ? -5.688 11.07 25.953 1 96.19 267 LEU B N 1
ATOM 5359 C CA . LEU B 1 267 ? -5.414 12.414 25.469 1 96.19 267 LEU B CA 1
ATOM 5360 C C . LEU B 1 267 ? -6.711 13.195 25.281 1 96.19 267 LEU B C 1
ATOM 5362 O O . LEU B 1 267 ? -6.801 14.359 25.656 1 96.19 267 LEU B O 1
ATOM 5366 N N . LEU B 1 268 ? -7.668 12.539 24.75 1 97.94 268 LEU B N 1
ATOM 5367 C CA . LEU B 1 268 ? -8.953 13.172 24.484 1 97.94 268 LEU B CA 1
ATOM 5368 C C . LEU B 1 268 ? -9.648 13.555 25.781 1 97.94 268 LEU B C 1
ATOM 5370 O O . LEU B 1 268 ? -10.188 14.656 25.906 1 97.94 268 LEU B O 1
ATOM 5374 N N . ARG B 1 269 ? -9.586 12.711 26.75 1 97.5 269 ARG B N 1
ATOM 5375 C CA . ARG B 1 269 ? -10.211 12.977 28.047 1 97.5 269 ARG B CA 1
ATOM 5376 C C . ARG B 1 269 ? -9.523 14.141 28.75 1 97.5 269 ARG B C 1
ATOM 5378 O O . ARG B 1 269 ? -10.164 14.891 29.484 1 97.5 269 ARG B O 1
ATOM 5385 N N . GLU B 1 270 ? -8.281 14.266 28.453 1 96.88 270 GLU B N 1
ATOM 5386 C CA . GLU B 1 270 ? -7.52 15.336 29.094 1 96.88 270 GLU B CA 1
ATOM 5387 C C . GLU B 1 270 ? -7.672 16.656 28.344 1 96.88 270 GLU B C 1
ATOM 5389 O O . GLU B 1 270 ? -7.086 17.656 28.734 1 96.88 270 GLU B O 1
ATOM 5394 N N . GLY B 1 271 ? -8.375 16.641 27.25 1 97.19 271 GLY B N 1
ATOM 5395 C CA . GLY B 1 271 ? -8.805 17.875 26.609 1 97.19 271 GLY B CA 1
ATOM 5396 C C . GLY B 1 271 ? -8.031 18.188 25.344 1 97.19 271 GLY B C 1
ATOM 5397 O O . GLY B 1 271 ? -8.289 19.203 24.688 1 97.19 271 GLY B O 1
ATOM 5398 N N . PHE B 1 272 ? -7.09 17.328 24.953 1 97.88 272 PHE B N 1
ATOM 5399 C CA . PHE B 1 272 ? -6.289 17.578 23.766 1 97.88 272 PHE B CA 1
ATOM 5400 C C . PHE B 1 272 ? -7.102 17.312 22.5 1 97.88 272 PHE B C 1
ATOM 5402 O O . PHE B 1 272 ? -8.117 16.625 22.547 1 97.88 272 PHE B O 1
ATOM 5409 N N . ASN B 1 273 ? -6.703 17.969 21.406 1 98.44 273 ASN B N 1
ATOM 5410 C CA . ASN B 1 273 ? -7.227 17.672 20.078 1 98.44 273 ASN B CA 1
ATOM 5411 C C . ASN B 1 273 ? -6.266 16.797 19.266 1 98.44 273 ASN B C 1
ATOM 5413 O O . ASN B 1 273 ? -5.047 16.922 19.406 1 98.44 273 ASN B O 1
ATOM 5417 N N . LEU B 1 274 ? -6.867 15.93 18.5 1 98.06 274 LEU B N 1
ATOM 5418 C CA . LEU B 1 274 ? -6.047 14.992 17.734 1 98.06 274 LEU B CA 1
ATOM 5419 C C . LEU B 1 274 ? -6.254 15.18 16.234 1 98.06 274 LEU B C 1
ATOM 5421 O O . LEU B 1 274 ? -7.375 15.414 15.789 1 98.06 274 LEU B O 1
ATOM 5425 N N . THR B 1 275 ? -5.184 15.148 15.508 1 97.56 275 THR B N 1
ATOM 5426 C CA . THR B 1 275 ? -5.266 15.023 14.062 1 97.56 275 THR B CA 1
ATOM 5427 C C . THR B 1 275 ? -4.762 13.656 13.609 1 97.56 275 THR B C 1
ATOM 5429 O O . THR B 1 275 ? -3.604 13.305 13.852 1 97.56 275 THR B O 1
ATOM 5432 N N . VAL B 1 276 ? -5.609 12.914 13.117 1 95.12 276 VAL B N 1
ATOM 5433 C CA . VAL B 1 276 ? -5.223 11.703 12.406 1 95.12 276 VAL B CA 1
ATOM 5434 C C . VAL B 1 276 ? -4.867 12.047 10.961 1 95.12 276 VAL B C 1
ATOM 5436 O O . VAL B 1 276 ? -5.73 12.453 10.18 1 95.12 276 VAL B O 1
ATOM 5439 N N . ASP B 1 277 ? -3.502 11.93 10.867 1 90.5 277 ASP B N 1
ATOM 5440 C CA . ASP B 1 277 ? -3.008 12.32 9.547 1 90.5 277 ASP B CA 1
ATOM 5441 C C . ASP B 1 277 ? -2.129 11.227 8.945 1 90.5 277 ASP B C 1
ATOM 5443 O O . ASP B 1 277 ? -1.945 10.164 9.547 1 90.5 277 ASP B O 1
ATOM 5447 N N . GLY B 1 278 ? -2.107 10.859 7.812 1 82.94 278 GLY B N 1
ATOM 5448 C CA . GLY B 1 278 ? -1.456 9.789 7.074 1 82.94 278 GLY B CA 1
ATOM 5449 C C . GLY B 1 278 ? -2.416 8.984 6.227 1 82.94 278 GLY B C 1
ATO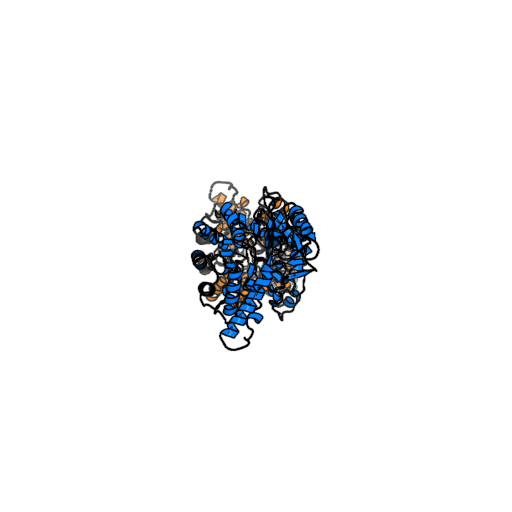M 5450 O O . GLY B 1 278 ? -2.076 7.895 5.762 1 82.94 278 GLY B O 1
ATOM 5451 N N . ILE B 1 279 ? -3.471 9.5 6.211 1 80.12 279 ILE B N 1
ATOM 5452 C CA . ILE B 1 279 ? -4.496 8.805 5.438 1 80.12 279 ILE B CA 1
ATOM 5453 C C . ILE B 1 279 ? -4.125 8.828 3.957 1 80.12 279 ILE B C 1
ATOM 5455 O O . ILE B 1 279 ? -3.834 9.891 3.398 1 80.12 279 ILE B O 1
ATOM 5459 N N . GLY B 1 280 ? -4.105 7.688 3.4 1 73.31 280 GLY B N 1
ATOM 5460 C CA . GLY B 1 280 ? -3.756 7.555 1.996 1 73.31 280 GLY B CA 1
ATOM 5461 C C . GLY B 1 280 ? -2.273 7.316 1.771 1 73.31 280 GLY B C 1
ATOM 5462 O O . GLY B 1 280 ? -1.833 7.148 0.631 1 73.31 280 GLY B O 1
ATOM 5463 N N . ASN B 1 281 ? -1.588 7.328 2.891 1 67.38 281 ASN B N 1
ATOM 5464 C CA . ASN B 1 281 ? -0.14 7.25 2.732 1 67.38 281 ASN B CA 1
ATOM 5465 C C . ASN B 1 281 ? 0.367 5.82 2.908 1 67.38 281 ASN B C 1
ATOM 5467 O O . ASN B 1 281 ? -0.061 5.117 3.824 1 67.38 281 ASN B O 1
ATOM 5471 N N . SER B 1 282 ? 1.009 5.289 1.812 1 58.75 282 SER B N 1
ATOM 5472 C CA . SER B 1 282 ? 1.684 4.004 1.959 1 58.75 282 SER B CA 1
ATOM 5473 C C . SER B 1 282 ? 3.023 4.16 2.672 1 58.75 282 SER B C 1
ATOM 5475 O O . SER B 1 282 ? 3.611 3.174 3.121 1 58.75 282 SER B O 1
ATOM 5477 N N . TRP B 1 283 ? 3.475 5.488 2.74 1 54.97 283 TRP B N 1
ATOM 5478 C CA . TRP B 1 283 ? 4.75 5.832 3.361 1 54.97 283 TRP B CA 1
ATOM 5479 C C . TRP B 1 283 ? 4.719 7.254 3.914 1 54.97 283 TRP B C 1
ATOM 5481 O O . TRP B 1 283 ? 3.922 8.078 3.471 1 54.97 283 TRP B O 1
ATOM 5491 N N . SER B 1 284 ? 5.117 7.484 5.109 1 52.12 284 SER B N 1
ATOM 5492 C CA . SER B 1 284 ? 5.238 8.867 5.559 1 52.12 284 SER B CA 1
ATOM 5493 C C . SER B 1 284 ? 6.641 9.156 6.086 1 52.12 284 SER B C 1
ATOM 5495 O O . SER B 1 284 ? 7.234 8.32 6.773 1 52.12 284 SER B O 1
ATOM 5497 N N . ILE B 1 285 ? 7.25 10.141 5.523 1 49.16 285 ILE B N 1
ATOM 5498 C CA . ILE B 1 285 ? 8.578 10.586 5.949 1 49.16 285 ILE B CA 1
ATOM 5499 C C . ILE B 1 285 ? 8.594 10.766 7.465 1 49.16 285 ILE B C 1
ATOM 5501 O O . ILE B 1 285 ? 9.562 10.383 8.133 1 49.16 285 ILE B O 1
ATOM 5505 N N . ILE B 1 286 ? 7.625 11.469 7.875 1 49.84 286 ILE B N 1
ATOM 5506 C CA . ILE B 1 286 ? 7.602 11.766 9.305 1 49.84 286 ILE B CA 1
ATOM 5507 C C . ILE B 1 286 ? 7.488 10.461 10.094 1 49.84 286 ILE B C 1
ATOM 5509 O O . ILE B 1 286 ? 8.062 10.336 11.18 1 49.84 286 ILE B O 1
ATOM 5513 N N . GLY B 1 287 ? 6.812 9.594 9.516 1 49.62 287 GLY B N 1
ATOM 5514 C CA . GLY B 1 287 ? 6.766 8.266 10.117 1 49.62 287 GLY B CA 1
ATOM 5515 C C . GLY B 1 287 ? 7.988 7.43 9.805 1 49.62 287 GLY B C 1
ATOM 5516 O O . GLY B 1 287 ? 8.203 6.379 10.414 1 49.62 287 GLY B O 1
ATOM 5517 N N . ALA B 1 288 ? 8.742 7.906 8.703 1 47.94 288 ALA B N 1
ATOM 5518 C CA . ALA B 1 288 ? 9.875 7.125 8.203 1 47.94 288 ALA B CA 1
ATOM 5519 C C . ALA B 1 288 ? 11.102 7.301 9.094 1 47.94 288 ALA B C 1
ATOM 5521 O O . ALA B 1 288 ? 12.141 6.684 8.859 1 47.94 288 ALA B O 1
ATOM 5522 N N . GLN B 1 289 ? 11.008 8.414 9.906 1 39.28 289 GLN B N 1
ATOM 5523 C CA . GLN B 1 289 ? 12.281 8.797 10.516 1 39.28 289 GLN B CA 1
ATOM 5524 C C . GLN B 1 289 ? 13.109 7.562 10.859 1 39.28 289 GLN B C 1
ATOM 5526 O O . GLN B 1 289 ? 14.312 7.516 10.562 1 39.28 289 GLN B O 1
ATOM 5531 N N . SER B 1 290 ? 12.891 7.16 12.18 1 35.62 290 SER B N 1
ATOM 5532 C CA . SER B 1 290 ? 13.992 6.574 12.938 1 35.62 290 SER B CA 1
ATOM 5533 C C . SER B 1 290 ? 14.445 5.254 12.32 1 35.62 290 SER B C 1
ATOM 5535 O O . SER B 1 290 ? 15.445 4.672 12.75 1 35.62 290 SER B O 1
ATOM 5537 N N . CYS B 1 291 ? 13.555 4.445 11.891 1 35.03 291 CYS B N 1
ATOM 5538 C CA . CYS B 1 291 ? 14.102 3.096 11.859 1 35.03 291 CYS B CA 1
ATOM 5539 C C . CYS B 1 291 ? 14.812 2.824 10.531 1 35.03 291 CYS B C 1
ATOM 5541 O O . CYS B 1 291 ? 14.328 3.23 9.477 1 35.03 291 CYS B O 1
ATOM 5543 N N . GLU B 1 292 ? 16.047 3.049 10.609 1 39.69 292 GLU B N 1
ATOM 5544 C CA . GLU B 1 292 ? 16.734 2.258 9.578 1 39.69 292 GLU B CA 1
ATOM 5545 C C . GLU B 1 292 ? 15.773 1.249 8.945 1 39.69 292 GLU B C 1
ATOM 5547 O O . GLU B 1 292 ? 16.109 0.629 7.934 1 39.69 292 GLU B O 1
ATOM 5552 N N . ASP B 1 293 ? 14.891 0.873 9.844 1 41.25 293 ASP B N 1
ATOM 5553 C CA . ASP B 1 293 ? 13.969 -0.161 9.375 1 41.25 293 ASP B CA 1
ATOM 5554 C C . ASP B 1 293 ? 12.875 0.434 8.492 1 41.25 293 ASP B C 1
ATOM 5556 O O . ASP B 1 293 ? 11.914 1.016 8.992 1 41.25 293 ASP B O 1
ATOM 5560 N N . GLU B 1 294 ? 13.367 1.124 7.473 1 43.28 294 GLU B N 1
ATOM 5561 C CA . GLU B 1 294 ? 12.594 1.544 6.309 1 43.28 294 GLU B CA 1
ATOM 5562 C C . GLU B 1 294 ? 11.148 1.076 6.414 1 43.28 294 GLU B C 1
ATOM 5564 O O . GLU B 1 294 ? 10.25 1.654 5.789 1 43.28 294 GLU B O 1
ATOM 5569 N N . LEU B 1 295 ? 10.852 -0.149 6.977 1 45.25 295 LEU B N 1
ATOM 5570 C CA . LEU B 1 295 ? 9.648 -0.872 6.582 1 45.25 295 LEU B CA 1
ATOM 5571 C C . LEU B 1 295 ? 8.539 -0.672 7.609 1 45.25 295 LEU B C 1
ATOM 5573 O O . LEU B 1 295 ? 7.586 -1.455 7.66 1 45.25 295 LEU B O 1
ATOM 5577 N N . ALA B 1 296 ? 8.703 0.258 8.617 1 49.47 296 ALA B N 1
ATOM 5578 C CA . ALA B 1 296 ? 7.48 0.217 9.406 1 49.47 296 ALA B CA 1
ATOM 5579 C C . ALA B 1 296 ? 6.277 0.669 8.586 1 49.47 296 ALA B C 1
ATOM 5581 O O . ALA B 1 296 ? 6.23 1.812 8.125 1 49.47 296 ALA B O 1
ATOM 5582 N N . LEU B 1 297 ? 5.602 -0.211 8.039 1 55.34 297 LEU B N 1
ATOM 5583 C CA . LEU B 1 297 ? 4.414 0.09 7.25 1 55.34 297 LEU B CA 1
ATOM 5584 C C . LEU B 1 297 ? 3.383 0.841 8.086 1 55.34 297 LEU B C 1
ATOM 5586 O O . LEU B 1 297 ? 3.24 0.584 9.281 1 55.34 297 LEU B O 1
ATOM 5590 N N . PRO B 1 298 ? 2.932 1.938 7.555 1 64.88 298 PRO B N 1
ATOM 5591 C CA . PRO B 1 298 ? 1.838 2.652 8.219 1 64.88 298 PRO B CA 1
ATOM 5592 C C . PRO B 1 298 ? 0.664 1.742 8.562 1 64.88 298 PRO B C 1
ATOM 5594 O O . PRO B 1 298 ? 0.497 0.683 7.957 1 64.88 298 PRO B O 1
ATOM 5597 N N . ILE B 1 299 ? 0.039 2.055 9.688 1 72.81 299 ILE B N 1
ATOM 5598 C CA . ILE B 1 299 ? -1.208 1.384 10.031 1 72.81 299 ILE B CA 1
ATOM 5599 C C . ILE B 1 299 ? -2.197 1.501 8.875 1 72.81 299 ILE B C 1
ATOM 5601 O O . ILE B 1 299 ? -2.279 2.545 8.227 1 72.81 299 ILE B O 1
ATOM 5605 N N . SER B 1 300 ? -2.854 0.461 8.594 1 75.5 300 SER B N 1
ATOM 5606 C CA . SER B 1 300 ? -3.77 0.459 7.457 1 75.5 300 SER B CA 1
ATOM 5607 C C . SER B 1 300 ? -4.926 1.428 7.676 1 75.5 300 SER B C 1
ATOM 5609 O O . SER B 1 300 ? -5.34 1.659 8.812 1 75.5 300 SER B O 1
ATOM 5611 N N . GLU B 1 301 ? -5.492 1.927 6.66 1 81.81 301 GLU B N 1
ATOM 5612 C CA . GLU B 1 301 ? -6.613 2.855 6.73 1 81.81 301 GLU B CA 1
ATOM 5613 C C . GLU B 1 301 ? -7.844 2.191 7.348 1 81.81 301 GLU B C 1
ATOM 5615 O O . GLU B 1 301 ? -8.648 2.852 8.008 1 81.81 301 GLU B O 1
ATOM 5620 N N . GLU B 1 302 ? -7.906 0.896 7.121 1 79.62 302 GLU B N 1
ATOM 5621 C CA . GLU B 1 302 ? -9.039 0.178 7.695 1 79.62 302 GLU B CA 1
ATOM 5622 C C . GLU B 1 302 ? -8.984 0.192 9.219 1 79.62 302 GLU B C 1
ATOM 5624 O O . GLU B 1 302 ? -10 0.423 9.883 1 79.62 302 GLU B O 1
ATOM 5629 N N . ILE B 1 303 ? -7.824 -0.06 9.734 1 81.62 303 ILE B N 1
ATOM 5630 C CA . ILE B 1 303 ? -7.641 -0.063 11.18 1 81.62 303 ILE B CA 1
ATOM 5631 C C . ILE B 1 303 ? -7.887 1.34 11.734 1 81.62 303 ILE B C 1
ATOM 5633 O O . ILE B 1 303 ? -8.562 1.502 12.758 1 81.62 303 ILE B O 1
ATOM 5637 N N . VAL B 1 304 ? -7.445 2.32 11.031 1 88.88 304 VAL B N 1
ATOM 5638 C CA . VAL B 1 304 ? -7.629 3.707 11.453 1 88.88 304 VAL B CA 1
ATOM 5639 C C . VAL B 1 304 ? -9.117 4.055 11.445 1 88.88 304 VAL B C 1
ATOM 5641 O O . VAL B 1 304 ? -9.633 4.617 12.414 1 88.88 304 VAL B O 1
ATOM 5644 N N . ALA B 1 305 ? -9.781 3.666 10.383 1 91.44 305 ALA B N 1
ATOM 5645 C CA . ALA B 1 305 ? -11.203 3.979 10.234 1 91.44 305 ALA B CA 1
ATOM 5646 C C . ALA B 1 305 ? -12.023 3.316 11.336 1 91.44 305 ALA B C 1
ATOM 5648 O O . ALA B 1 305 ? -12.93 3.936 11.898 1 91.44 305 ALA B O 1
ATOM 5649 N N . ARG B 1 306 ? -11.719 2.117 11.664 1 91.19 306 ARG B N 1
ATOM 5650 C CA . ARG B 1 306 ? -12.43 1.402 12.719 1 91.19 306 ARG B CA 1
ATOM 5651 C C . ARG B 1 306 ? -12.195 2.051 14.078 1 91.19 306 ARG B C 1
ATOM 5653 O O . ARG B 1 306 ? -13.117 2.172 14.883 1 91.19 306 ARG B O 1
ATOM 5660 N N . SER B 1 307 ? -10.984 2.404 14.281 1 94 307 SER B N 1
ATOM 5661 C CA . SER B 1 307 ? -10.656 3.084 15.531 1 94 307 SER B CA 1
ATOM 5662 C C . SER B 1 307 ? -11.398 4.41 15.648 1 94 307 SER B C 1
ATOM 5664 O O . SER B 1 307 ? -11.906 4.754 16.719 1 94 307 SER B O 1
ATOM 5666 N N . LEU B 1 308 ? -11.484 5.129 14.578 1 96.56 308 LEU B N 1
ATOM 5667 C CA . LEU B 1 308 ? -12.203 6.398 14.555 1 96.56 308 LEU B CA 1
ATOM 5668 C C . LEU B 1 308 ? -13.688 6.188 14.836 1 96.56 308 LEU B C 1
ATOM 5670 O O . LEU B 1 308 ? -14.297 6.957 15.586 1 96.56 308 LEU B O 1
ATOM 5674 N N . ALA B 1 309 ? -14.203 5.137 14.242 1 96.69 309 ALA B N 1
ATOM 5675 C CA . ALA B 1 309 ? -15.617 4.832 14.469 1 96.69 309 ALA B CA 1
ATOM 5676 C C . ALA B 1 309 ? -15.883 4.598 15.953 1 96.69 309 ALA B C 1
ATOM 5678 O O . ALA B 1 309 ? -16.859 5.117 16.5 1 96.69 309 ALA B O 1
ATOM 5679 N N . THR B 1 310 ? -15.016 3.896 16.547 1 96.94 310 THR B N 1
ATOM 5680 C CA . THR B 1 310 ? -15.148 3.609 17.969 1 96.94 310 THR B CA 1
ATOM 5681 C C . THR B 1 310 ? -15.055 4.895 18.797 1 96.94 310 THR B C 1
ATOM 5683 O O . THR B 1 310 ? -15.867 5.129 19.688 1 96.94 310 THR B O 1
ATOM 5686 N N . LEU B 1 311 ? -14.141 5.715 18.5 1 97.94 311 LEU B N 1
ATOM 5687 C CA . LEU B 1 311 ? -13.922 6.949 19.25 1 97.94 311 LEU B CA 1
ATOM 5688 C C . LEU B 1 311 ? -15.086 7.914 19.062 1 97.94 311 LEU B C 1
ATOM 5690 O O . LEU B 1 311 ? -15.492 8.594 20.016 1 97.94 311 LEU B O 1
ATOM 5694 N N . VAL B 1 312 ? -15.617 7.969 17.875 1 98 312 VAL B N 1
ATOM 5695 C CA . VAL B 1 312 ? -16.766 8.82 17.594 1 98 312 VAL B CA 1
ATOM 5696 C C . VAL B 1 312 ? -17.984 8.32 18.391 1 98 312 VAL B C 1
ATOM 5698 O O . VAL B 1 312 ? -18.703 9.117 18.984 1 98 312 VAL B O 1
ATOM 5701 N N . ASP B 1 313 ? -18.156 7.027 18.406 1 97.19 313 ASP B N 1
ATOM 5702 C CA . ASP B 1 313 ? -19.25 6.426 19.172 1 97.19 313 ASP B CA 1
ATOM 5703 C C . ASP B 1 313 ? -19.125 6.73 20.656 1 97.19 313 ASP B C 1
ATOM 5705 O O . ASP B 1 313 ? -20.141 6.848 21.359 1 97.19 313 ASP B O 1
ATOM 5709 N N . GLU B 1 314 ? -17.953 6.895 21.062 1 97.56 314 GLU B N 1
ATOM 5710 C CA . GLU B 1 314 ? -17.688 7.184 22.469 1 97.56 314 GLU B CA 1
ATOM 5711 C C . GLU B 1 314 ? -17.875 8.664 22.766 1 97.56 314 GLU B C 1
ATOM 5713 O O . GLU B 1 314 ? -17.734 9.094 23.922 1 97.56 314 GLU B O 1
ATOM 5718 N N . GLY B 1 315 ? -18.031 9.5 21.703 1 97.31 315 GLY B N 1
ATOM 5719 C CA . GLY B 1 315 ? -18.375 10.898 21.906 1 97.31 315 GLY B CA 1
ATOM 5720 C C . GLY B 1 315 ? -17.188 11.828 21.703 1 97.31 315 GLY B C 1
ATOM 5721 O O . GLY B 1 315 ? -17.234 13 22.094 1 97.31 315 GLY B O 1
ATOM 5722 N N . PHE B 1 316 ? -16.141 11.336 21.078 1 98.25 316 PHE B N 1
ATOM 5723 C CA . PHE B 1 316 ? -14.922 12.125 20.984 1 98.25 316 PHE B CA 1
ATOM 5724 C C . PHE B 1 316 ? -14.828 12.812 19.625 1 98.25 316 PHE B C 1
ATOM 5726 O O . PHE B 1 316 ? -13.797 13.406 19.297 1 98.25 316 PHE B O 1
ATOM 5733 N N . GLY B 1 317 ? -15.836 12.82 18.812 1 97.88 317 GLY B N 1
ATOM 5734 C CA . GLY B 1 317 ? -15.82 13.383 17.469 1 97.88 317 GLY B CA 1
ATOM 5735 C C . GLY B 1 317 ? -15.461 14.859 17.438 1 97.88 317 GLY B C 1
ATOM 5736 O O . GLY B 1 317 ? -14.875 15.344 16.484 1 97.88 317 GLY B O 1
ATOM 5737 N N . GLY B 1 318 ? -15.727 15.531 18.5 1 98.12 318 GLY B N 1
ATOM 5738 C CA . GLY B 1 318 ? -15.539 16.969 18.562 1 98.12 318 GLY B CA 1
ATOM 5739 C C . GLY B 1 318 ? -14.094 17.375 18.781 1 98.12 318 GLY B C 1
ATOM 5740 O O . GLY B 1 318 ? -13.75 18.562 18.734 1 98.12 318 GLY B O 1
ATOM 5741 N N . GLN B 1 319 ? -13.203 16.375 18.938 1 98.56 319 GLN B N 1
ATOM 5742 C CA . GLN B 1 319 ? -11.805 16.656 19.219 1 98.56 319 GLN B CA 1
ATOM 5743 C C . GLN B 1 319 ? -10.883 16 18.203 1 98.56 319 GLN B C 1
ATOM 5745 O O . GLN B 1 319 ? -9.656 16.031 18.359 1 98.56 319 GLN B O 1
ATOM 5750 N N . ILE B 1 320 ? -11.461 15.414 17.156 1 98.69 320 ILE B N 1
ATOM 5751 C CA . ILE B 1 320 ? -10.672 14.664 16.188 1 98.69 320 ILE B CA 1
ATOM 5752 C C . ILE B 1 320 ? -10.734 15.352 14.82 1 98.69 320 ILE B C 1
ATOM 5754 O O . ILE B 1 320 ? -11.805 15.789 14.391 1 98.69 320 ILE B O 1
ATOM 5758 N N . MET B 1 321 ? -9.617 15.492 14.234 1 98.62 321 MET B N 1
ATOM 5759 C CA . MET B 1 321 ? -9.516 16.047 12.891 1 98.62 321 MET B CA 1
ATOM 5760 C C . MET B 1 321 ? -8.812 15.086 11.945 1 98.62 321 MET B C 1
ATOM 5762 O O . MET B 1 321 ? -8.117 14.172 12.391 1 98.62 321 MET B O 1
ATOM 5766 N N . LEU B 1 322 ? -9.023 15.281 10.625 1 97.75 322 LEU B N 1
ATOM 5767 C CA . LEU B 1 322 ? -8.438 14.406 9.609 1 97.75 322 LEU B CA 1
ATOM 5768 C C . LEU B 1 322 ? -7.613 15.211 8.617 1 97.75 322 LEU B C 1
ATOM 5770 O O . LEU B 1 322 ? -7.996 16.328 8.234 1 97.75 322 LEU B O 1
ATOM 5774 N N . SER B 1 323 ? -6.527 14.68 8.211 1 96.56 323 SER B N 1
ATOM 5775 C CA . SER B 1 323 ? -5.676 15.242 7.172 1 96.56 323 SER B CA 1
ATOM 5776 C C . SER B 1 323 ? -4.832 14.164 6.504 1 96.56 323 SER B C 1
ATOM 5778 O O . SER B 1 323 ? -5.023 12.969 6.758 1 96.56 323 SER B O 1
ATOM 5780 N N . HIS B 1 324 ? -3.98 14.539 5.543 1 93.75 324 HIS B N 1
ATOM 5781 C CA . HIS B 1 324 ? -3.16 13.57 4.832 1 93.75 324 HIS B CA 1
ATOM 5782 C C . HIS B 1 324 ? -1.718 13.594 5.324 1 93.75 324 HIS B C 1
ATOM 5784 O O . HIS B 1 324 ? -1.042 12.562 5.336 1 93.75 324 HIS B O 1
ATOM 5790 N N . CYS B 1 325 ? -1.279 14.766 5.691 1 92.44 325 CYS B N 1
ATOM 5791 C CA . CYS B 1 325 ? 0.132 15.008 5.969 1 92.44 325 CYS B CA 1
ATOM 5792 C C . CYS B 1 325 ? 0.988 14.711 4.742 1 92.44 325 CYS B C 1
ATOM 5794 O O . CYS B 1 325 ? 1.959 13.961 4.824 1 92.44 325 CYS B O 1
ATOM 5796 N N . VAL B 1 326 ? 0.623 15.25 3.643 1 92.25 326 VAL B N 1
ATOM 5797 C CA . VAL B 1 326 ? 1.461 15.133 2.455 1 92.25 326 VAL B CA 1
ATOM 5798 C C . VAL B 1 326 ? 2.834 15.742 2.729 1 92.25 326 VAL B C 1
ATOM 5800 O O . VAL B 1 326 ? 2.943 16.938 3.033 1 92.25 326 VAL B O 1
ATOM 5803 N N . SER B 1 327 ? 3.879 14.969 2.74 1 90.81 327 SER B N 1
ATOM 5804 C CA . SER B 1 327 ? 5.23 15.406 3.064 1 90.81 327 SER B CA 1
ATOM 5805 C C . SER B 1 327 ? 6.246 14.859 2.062 1 90.81 327 SER B C 1
ATOM 5807 O O . SER B 1 327 ? 7.449 14.875 2.318 1 90.81 327 SER B O 1
ATOM 5809 N N . SER B 1 328 ? 5.738 14.281 1.006 1 92.06 328 SER B N 1
ATOM 5810 C CA . SER B 1 328 ? 6.559 13.75 -0.079 1 92.06 328 SER B CA 1
ATOM 5811 C C . SER B 1 328 ? 5.801 13.766 -1.401 1 92.06 328 SER B C 1
ATOM 5813 O O . SER B 1 328 ? 4.566 13.742 -1.417 1 92.06 328 SER B O 1
ATOM 5815 N N . GLN B 1 329 ? 6.566 13.758 -2.457 1 93.88 329 GLN B N 1
ATOM 5816 C CA . GLN B 1 329 ? 5.922 13.781 -3.766 1 93.88 329 GLN B CA 1
ATOM 5817 C C . GLN B 1 329 ? 5.18 12.477 -4.035 1 93.88 329 GLN B C 1
ATOM 5819 O O . GLN B 1 329 ? 4.156 12.469 -4.723 1 93.88 329 GLN B O 1
ATOM 5824 N N . LEU B 1 330 ? 5.625 11.406 -3.494 1 92.25 330 LEU B N 1
ATOM 5825 C CA . LEU B 1 330 ? 5.027 10.094 -3.717 1 92.25 330 LEU B CA 1
ATOM 5826 C C . LEU B 1 330 ? 3.584 10.062 -3.23 1 92.25 330 LEU B C 1
ATOM 5828 O O . LEU B 1 330 ? 2.818 9.172 -3.602 1 92.25 330 LEU B O 1
ATOM 5832 N N . GLN B 1 331 ? 3.211 11.008 -2.391 1 92.69 331 GLN B N 1
ATOM 5833 C CA . GLN B 1 331 ? 1.852 11.07 -1.865 1 92.69 331 GLN B CA 1
ATOM 5834 C C . GLN B 1 331 ? 0.944 11.891 -2.779 1 92.69 331 GLN B C 1
ATOM 5836 O O . GLN B 1 331 ? -0.279 11.867 -2.631 1 92.69 331 GLN B O 1
ATOM 5841 N N . LEU B 1 332 ? 1.5 12.594 -3.725 1 95.06 332 LEU B N 1
ATOM 5842 C CA . LEU B 1 332 ? 0.748 13.445 -4.637 1 95.06 332 LEU B CA 1
ATOM 5843 C C . LEU B 1 332 ? 0.178 12.641 -5.797 1 95.06 332 LEU B C 1
ATOM 5845 O O . LEU B 1 332 ? 0.706 11.578 -6.137 1 95.06 332 LEU B O 1
ATOM 5849 N N . ARG B 1 333 ? -0.869 13.133 -6.375 1 95.19 333 ARG B N 1
ATOM 5850 C CA . ARG B 1 333 ? -1.5 12.484 -7.52 1 95.19 333 ARG B CA 1
ATOM 5851 C C . ARG B 1 333 ? -0.535 12.391 -8.695 1 95.19 333 ARG B C 1
ATOM 5853 O O . ARG B 1 333 ? -0.499 11.383 -9.398 1 95.19 333 ARG B O 1
ATOM 5860 N N . SER B 1 334 ? 0.274 13.352 -8.883 1 96.56 334 SER B N 1
ATOM 5861 C CA . SER B 1 334 ? 1.213 13.422 -10 1 96.56 334 SER B CA 1
ATOM 5862 C C . SER B 1 334 ? 2.293 12.352 -9.875 1 96.56 334 SER B C 1
ATOM 5864 O O . SER B 1 334 ? 3.014 12.078 -10.836 1 96.56 334 SER B O 1
ATOM 5866 N N . ALA B 1 335 ? 2.396 11.75 -8.719 1 94.94 335 ALA B N 1
ATOM 5867 C CA . ALA B 1 335 ? 3.402 10.711 -8.508 1 94.94 335 ALA B CA 1
ATOM 5868 C C . ALA B 1 335 ? 2.756 9.414 -8.039 1 94.94 335 ALA B C 1
ATOM 5870 O O . ALA B 1 335 ? 3.4 8.594 -7.387 1 94.94 335 ALA B O 1
ATOM 5871 N N . GLY B 1 336 ? 1.469 9.281 -8.312 1 93.44 336 GLY B N 1
ATOM 5872 C CA . GLY B 1 336 ? 0.803 8.008 -8.117 1 93.44 336 GLY B CA 1
ATOM 5873 C C . GLY B 1 336 ? 0.077 7.906 -6.793 1 93.44 336 GLY B C 1
ATOM 5874 O O . GLY B 1 336 ? -0.505 6.867 -6.473 1 93.44 336 GLY B O 1
ATOM 5875 N N . GLY B 1 337 ? 0.142 8.938 -5.969 1 92.44 337 GLY B N 1
ATOM 5876 C CA . GLY B 1 337 ? -0.56 8.953 -4.695 1 92.44 337 GLY B CA 1
ATOM 5877 C C . GLY B 1 337 ? -1.963 9.523 -4.793 1 92.44 337 GLY B C 1
ATOM 5878 O O . GLY B 1 337 ? -2.459 9.773 -5.895 1 92.44 337 GLY B O 1
ATOM 5879 N N . GLY B 1 338 ? -2.625 9.648 -3.664 1 92.06 338 GLY B N 1
ATOM 5880 C CA . GLY B 1 338 ? -3.996 10.125 -3.611 1 92.06 338 GLY B CA 1
ATOM 5881 C C . GLY B 1 338 ? -4.098 11.641 -3.6 1 92.06 338 GLY B C 1
ATOM 5882 O O . GLY B 1 338 ? -5.176 12.195 -3.83 1 92.06 338 GLY B O 1
ATOM 5883 N N . GLY B 1 339 ? -3.023 12.266 -3.344 1 93.62 339 GLY B N 1
ATOM 5884 C CA . GLY B 1 339 ? -3.029 13.719 -3.279 1 93.62 339 GLY B CA 1
ATOM 5885 C C . GLY B 1 339 ? -3.84 14.258 -2.119 1 93.62 339 GLY B C 1
ATOM 5886 O O . GLY B 1 339 ? -4.039 13.57 -1.116 1 93.62 339 GLY B O 1
ATOM 5887 N N . TYR B 1 340 ? -4.285 15.5 -2.285 1 95.75 340 TYR B N 1
ATOM 5888 C CA . TYR B 1 340 ? -4.992 16.188 -1.214 1 95.75 340 TYR B CA 1
ATOM 5889 C C . TYR B 1 340 ? -6.477 15.859 -1.232 1 95.75 340 TYR B C 1
ATOM 5891 O O . TYR B 1 340 ? -7.227 16.281 -0.35 1 95.75 340 TYR B O 1
ATOM 5899 N N . ALA B 1 341 ? -6.891 15.023 -2.143 1 94.94 341 ALA B N 1
ATOM 5900 C CA . ALA B 1 341 ? -8.305 14.695 -2.27 1 94.94 341 ALA B CA 1
ATOM 5901 C C . ALA B 1 341 ? -8.578 13.266 -1.809 1 94.94 341 ALA B C 1
ATOM 5903 O O . ALA B 1 341 ? -9.695 12.766 -1.959 1 94.94 341 ALA B O 1
ATOM 5904 N N . HIS B 1 342 ? -7.602 12.602 -1.301 1 94.19 342 HIS B N 1
ATOM 5905 C CA . HIS B 1 342 ? -7.734 11.203 -0.916 1 94.19 342 HIS B CA 1
ATOM 5906 C C . HIS B 1 342 ? -8.844 11.016 0.113 1 94.19 342 HIS B C 1
ATOM 5908 O O . HIS B 1 342 ? -9.609 10.047 0.046 1 94.19 342 HIS B O 1
ATOM 5914 N N . LEU B 1 343 ? -8.969 11.945 1.057 1 95.31 343 LEU B N 1
ATOM 5915 C CA . LEU B 1 343 ? -9.992 11.836 2.094 1 95.31 343 LEU B CA 1
ATOM 5916 C C . LEU B 1 343 ? -11.383 11.742 1.478 1 95.31 343 LEU B C 1
ATOM 5918 O O . LEU B 1 343 ? -12.125 10.789 1.745 1 95.31 343 LEU B O 1
ATOM 5922 N N . GLN B 1 344 ? -11.703 12.625 0.623 1 93.69 344 GLN B N 1
ATOM 5923 C CA . GLN B 1 344 ? -13.031 12.727 0.032 1 93.69 344 GLN B CA 1
ATOM 5924 C C . GLN B 1 344 ? -13.312 11.547 -0.893 1 93.69 344 GLN B C 1
ATOM 5926 O O . GLN B 1 344 ? -14.414 11 -0.884 1 93.69 344 GLN B O 1
ATOM 5931 N N . ARG B 1 345 ? -12.312 11.188 -1.564 1 90.38 345 ARG B N 1
ATOM 5932 C CA . ARG B 1 345 ? -12.516 10.211 -2.631 1 90.38 345 ARG B CA 1
ATOM 5933 C C . ARG B 1 345 ? -12.555 8.789 -2.072 1 90.38 345 ARG B C 1
ATOM 5935 O O . ARG B 1 345 ? -13.281 7.938 -2.578 1 90.38 345 ARG B O 1
ATOM 5942 N N . PHE B 1 346 ? -11.773 8.578 -1.021 1 88.25 346 PHE B N 1
ATOM 5943 C CA . PHE B 1 346 ? -11.562 7.18 -0.668 1 88.25 346 PHE B CA 1
ATOM 5944 C C . PHE B 1 346 ? -11.859 6.941 0.807 1 88.25 346 PHE B C 1
ATOM 5946 O O . PHE B 1 346 ? -12.445 5.922 1.172 1 88.25 346 PHE B O 1
ATOM 5953 N N . PHE B 1 347 ? -11.5 7.824 1.647 1 93.62 347 PHE B N 1
ATOM 5954 C CA . PHE B 1 347 ? -11.57 7.559 3.078 1 93.62 347 PHE B CA 1
ATOM 5955 C C . PHE B 1 347 ? -12.969 7.84 3.613 1 93.62 347 PHE B C 1
ATOM 5957 O O . PHE B 1 347 ? -13.477 7.102 4.461 1 93.62 347 PHE B O 1
ATOM 5964 N N . PHE B 1 348 ? -13.648 8.961 3.154 1 95.06 348 PHE B N 1
ATOM 5965 C CA . PHE B 1 348 ? -14.984 9.281 3.639 1 95.06 348 PHE B CA 1
ATOM 5966 C C . PHE B 1 348 ? -15.953 8.141 3.352 1 95.06 348 PHE B C 1
ATOM 5968 O O . PHE B 1 348 ? -16.703 7.723 4.234 1 95.06 348 PHE B O 1
ATOM 5975 N N . PRO B 1 349 ? -15.938 7.562 2.135 1 89.69 349 PRO B N 1
ATOM 5976 C CA . PRO B 1 349 ? -16.797 6.406 1.892 1 89.69 349 PRO B CA 1
ATOM 5977 C C . PRO B 1 349 ? -16.531 5.254 2.854 1 89.69 349 PRO B C 1
ATOM 5979 O O . PRO B 1 349 ? -17.469 4.562 3.271 1 89.69 349 PRO B O 1
ATOM 5982 N N . ARG B 1 350 ? -15.289 5.043 3.189 1 88.69 350 ARG B N 1
ATOM 5983 C CA . ARG B 1 350 ? -14.93 4.008 4.148 1 88.69 350 ARG B CA 1
ATOM 5984 C C . ARG B 1 350 ? -15.516 4.297 5.523 1 88.69 350 ARG B C 1
ATOM 5986 O O . ARG B 1 350 ? -16.047 3.396 6.18 1 88.69 350 ARG B O 1
ATOM 5993 N N . LEU B 1 351 ? -15.414 5.531 5.926 1 94.31 351 LEU B N 1
ATOM 5994 C CA . LEU B 1 351 ? -15.992 5.922 7.207 1 94.31 351 LEU B CA 1
ATOM 5995 C C . LEU B 1 351 ? -17.5 5.691 7.227 1 94.31 351 LEU B C 1
ATOM 5997 O O . LEU B 1 351 ? -18.047 5.176 8.203 1 94.31 351 LEU B O 1
ATOM 6001 N N . ARG B 1 352 ? -18.188 6.031 6.168 1 94.62 352 ARG B N 1
ATOM 6002 C CA . ARG B 1 352 ? -19.641 5.871 6.078 1 94.62 352 ARG B CA 1
ATOM 6003 C C . ARG B 1 352 ? -20.031 4.398 6.172 1 94.62 352 ARG B C 1
ATOM 6005 O O . ARG B 1 352 ? -21.016 4.055 6.836 1 94.62 352 ARG B O 1
ATOM 6012 N N . ARG B 1 353 ? -19.266 3.535 5.586 1 88.44 353 ARG B N 1
ATOM 6013 C CA . ARG B 1 353 ? -19.531 2.1 5.629 1 88.44 353 ARG B CA 1
ATOM 6014 C C . ARG B 1 353 ? -19.422 1.566 7.055 1 88.44 353 ARG B C 1
ATOM 6016 O O . ARG B 1 353 ? -20.062 0.569 7.398 1 88.44 353 ARG B O 1
ATOM 6023 N N . LEU B 1 354 ? -18.641 2.271 7.801 1 91.38 354 LEU B N 1
ATOM 6024 C CA . LEU B 1 354 ? -18.422 1.845 9.18 1 91.38 354 LEU B CA 1
ATOM 6025 C C . LEU B 1 354 ? -19.422 2.527 10.117 1 91.38 354 LEU B C 1
ATOM 6027 O O . LEU B 1 354 ? -19.328 2.395 11.336 1 91.38 354 LEU B O 1
ATOM 6031 N N . GLY B 1 355 ? -20.281 3.375 9.508 1 93.75 355 GLY B N 1
ATOM 6032 C CA . GLY B 1 355 ? -21.391 3.926 10.281 1 93.75 355 GLY B CA 1
ATOM 6033 C C . GLY B 1 355 ? -21.141 5.344 10.75 1 93.75 355 GLY B C 1
ATOM 6034 O O . GLY B 1 355 ? -21.906 5.891 11.539 1 93.75 355 GLY B O 1
ATOM 6035 N N . ILE B 1 356 ? -20.094 5.961 10.344 1 96.56 356 ILE B N 1
ATOM 6036 C CA . ILE B 1 356 ? -19.859 7.355 10.695 1 96.56 356 ILE B CA 1
ATOM 6037 C C . ILE B 1 356 ? -20.672 8.266 9.789 1 96.56 356 ILE B C 1
ATOM 6039 O O . ILE B 1 356 ? -20.484 8.273 8.57 1 96.56 356 ILE B O 1
ATOM 6043 N N . GLY B 1 357 ? -21.516 9.008 10.336 1 96.06 357 GLY B N 1
ATOM 6044 C CA . GLY B 1 357 ? -22.422 9.859 9.578 1 96.06 357 GLY B CA 1
ATOM 6045 C C . GLY B 1 357 ? -21.75 11.109 9.031 1 96.06 357 GLY B C 1
ATOM 6046 O O . GLY B 1 357 ? -20.641 11.445 9.43 1 96.06 357 GLY B O 1
ATOM 6047 N N . ASP B 1 358 ? -22.5 11.797 8.188 1 95.56 358 ASP B N 1
ATOM 6048 C CA . ASP B 1 358 ? -21.969 12.977 7.508 1 95.56 358 ASP B CA 1
ATOM 6049 C C . ASP B 1 358 ? -21.703 14.109 8.5 1 95.56 358 ASP B C 1
ATOM 6051 O O . ASP B 1 358 ? -20.766 14.891 8.32 1 95.56 358 ASP B O 1
ATOM 6055 N N . ALA B 1 359 ? -22.5 14.156 9.484 1 97 359 ALA B N 1
ATOM 6056 C CA . ALA B 1 359 ? -22.297 15.203 10.492 1 97 359 ALA B CA 1
ATOM 6057 C C . ALA B 1 359 ? -20.953 15.023 11.203 1 97 359 ALA B C 1
ATOM 6059 O O . ALA B 1 359 ? -20.234 15.992 11.43 1 97 359 ALA B O 1
ATOM 6060 N N . ALA B 1 360 ? -20.672 13.781 11.578 1 97.81 360 ALA B N 1
ATOM 6061 C CA . ALA B 1 360 ? -19.406 13.492 12.234 1 97.81 360 ALA B CA 1
ATOM 6062 C C . ALA B 1 360 ? -18.219 13.734 11.289 1 97.81 360 ALA B C 1
ATOM 6064 O O . ALA B 1 360 ? -17.188 14.242 11.703 1 97.81 360 ALA B O 1
ATOM 6065 N N . ILE B 1 361 ? -18.406 13.391 10.055 1 97.62 361 ILE B N 1
ATOM 6066 C CA . ILE B 1 361 ? -17.359 13.617 9.062 1 97.62 361 ILE B CA 1
ATOM 6067 C C . ILE B 1 361 ? -17.109 15.117 8.922 1 97.62 361 ILE B C 1
ATOM 6069 O O . ILE B 1 361 ? -15.961 15.562 8.906 1 97.62 361 ILE B O 1
ATOM 6073 N N . LEU B 1 362 ? -18.172 15.891 8.875 1 96.25 362 LEU B N 1
ATOM 6074 C CA . LEU B 1 362 ? -18.047 17.344 8.781 1 96.25 362 LEU B CA 1
ATOM 6075 C C . LEU B 1 362 ? -17.359 17.906 10.023 1 96.25 362 LEU B C 1
ATOM 6077 O O . LEU B 1 362 ? -16.5 18.797 9.914 1 96.25 362 LEU B O 1
ATOM 6081 N N . GLN B 1 363 ? -17.703 17.406 11.078 1 97.75 363 GLN B N 1
ATOM 6082 C CA . GLN B 1 363 ? -17.078 17.844 12.328 1 97.75 363 GLN B CA 1
ATOM 6083 C C . GLN B 1 363 ? -15.57 17.578 12.312 1 97.75 363 GLN B C 1
ATOM 6085 O O . GLN B 1 363 ? -14.781 18.469 12.641 1 97.75 363 GLN B O 1
ATOM 6090 N N . MET B 1 364 ? -15.164 16.406 11.836 1 98.5 364 MET B N 1
ATOM 6091 C CA . MET B 1 364 ? -13.773 15.984 11.875 1 98.5 364 MET B CA 1
ATOM 6092 C C . MET B 1 364 ? -12.977 16.641 10.75 1 98.5 364 MET B C 1
ATOM 6094 O O . MET B 1 364 ? -11.742 16.609 10.758 1 98.5 364 MET B O 1
ATOM 6098 N N . THR B 1 365 ? -13.719 17.281 9.781 1 97.69 365 THR B N 1
ATOM 6099 C CA . THR B 1 365 ? -12.984 17.766 8.617 1 97.69 365 THR B CA 1
ATOM 6100 C C . THR B 1 365 ? -13.211 19.266 8.43 1 97.69 365 THR B C 1
ATOM 6102 O O . THR B 1 365 ? -12.75 19.844 7.445 1 97.69 365 THR B O 1
ATOM 6105 N N . GLN B 1 366 ? -13.93 19.859 9.344 1 96.56 366 GLN B N 1
ATOM 6106 C CA . GLN B 1 366 ? -14.195 21.281 9.164 1 96.56 366 GLN B CA 1
ATOM 6107 C C . GLN B 1 366 ? -14.359 21.984 10.508 1 96.56 366 GLN B C 1
ATOM 6109 O O . GLN B 1 366 ? -13.477 22.734 10.938 1 96.56 366 GLN B O 1
ATOM 6114 N N . SER B 1 367 ? -15.383 21.609 11.273 1 96.62 367 SER B N 1
ATOM 6115 C CA . SER B 1 367 ? -15.797 22.391 12.43 1 96.62 367 SER B CA 1
ATOM 6116 C C . SER B 1 367 ? -14.711 22.406 13.508 1 96.62 367 SER B C 1
ATOM 6118 O O . SER B 1 367 ? -14.422 23.438 14.094 1 96.62 367 SER B O 1
ATOM 6120 N N . ASN B 1 368 ? -14.195 21.266 13.758 1 98.19 368 ASN B N 1
ATOM 6121 C CA . ASN B 1 368 ? -13.18 21.172 14.812 1 98.19 368 ASN B CA 1
ATOM 6122 C C . ASN B 1 368 ? -11.969 22.047 14.5 1 98.19 368 ASN B C 1
ATOM 6124 O O . ASN B 1 368 ? -11.508 22.797 15.359 1 98.19 368 ASN B O 1
ATOM 6128 N N . ALA B 1 369 ? -11.5 21.953 13.289 1 98.12 369 ALA B N 1
ATOM 6129 C CA . ALA B 1 369 ? -10.328 22.719 12.891 1 98.12 369 ALA B CA 1
ATOM 6130 C C . ALA B 1 369 ? -10.625 24.219 12.891 1 98.12 369 ALA B C 1
ATOM 6132 O O . ALA B 1 369 ? -9.812 25.016 13.359 1 98.12 369 ALA B O 1
ATOM 6133 N N . MET B 1 370 ? -11.766 24.609 12.414 1 96.81 370 MET B N 1
ATOM 6134 C CA . MET B 1 370 ? -12.125 26.016 12.352 1 96.81 370 MET B CA 1
ATOM 6135 C C . MET B 1 370 ? -12.203 26.625 13.75 1 96.81 370 MET B C 1
ATOM 6137 O O . MET B 1 370 ? -11.773 27.75 13.969 1 96.81 370 MET B O 1
ATOM 6141 N N . ARG B 1 371 ? -12.727 25.875 14.648 1 95.75 371 ARG B N 1
ATOM 6142 C CA . ARG B 1 371 ? -12.82 26.344 16.031 1 95.75 371 ARG B CA 1
ATOM 6143 C C . ARG B 1 371 ? -11.445 26.688 16.578 1 95.75 371 ARG B C 1
ATOM 6145 O O . ARG B 1 371 ? -11.289 27.688 17.281 1 95.75 371 ARG B O 1
ATOM 6152 N N . LEU B 1 372 ? -10.477 25.906 16.266 1 97.19 372 LEU B N 1
ATOM 6153 C CA . LEU B 1 372 ? -9.133 26.094 16.797 1 97.19 372 LEU B CA 1
ATOM 6154 C C . LEU B 1 372 ? -8.406 27.188 16.047 1 97.19 372 LEU B C 1
ATOM 6156 O O . LEU B 1 372 ? -7.645 27.953 16.641 1 97.19 372 LEU B O 1
ATOM 6160 N N . LEU B 1 373 ? -8.695 27.344 14.75 1 97.5 373 LEU B N 1
ATOM 6161 C CA . LEU B 1 373 ? -7.953 28.281 13.906 1 97.5 373 LEU B CA 1
ATOM 6162 C C . LEU B 1 373 ? -8.484 29.703 14.062 1 97.5 373 LEU B C 1
ATOM 6164 O O . LEU B 1 373 ? -7.805 30.656 13.703 1 97.5 373 LEU B O 1
ATOM 6168 N N . GLN B 1 374 ? -9.672 29.844 14.578 1 95.19 374 GLN B N 1
ATOM 6169 C CA . GLN B 1 374 ? -10.281 31.156 14.773 1 95.19 374 GLN B CA 1
ATOM 6170 C C . GLN B 1 374 ? -9.953 31.719 16.156 1 95.19 374 GLN B C 1
ATOM 6172 O O . GLN B 1 374 ? -10.836 31.844 17 1 95.19 374 GLN B O 1
ATOM 6177 N N . TRP B 1 375 ? -8.758 32.156 16.297 1 92.94 375 TRP B N 1
ATOM 6178 C CA . TRP B 1 375 ? -8.305 32.594 17.609 1 92.94 375 TRP B CA 1
ATOM 6179 C C . TRP B 1 375 ? -8.078 34.094 17.625 1 92.94 375 TRP B C 1
ATOM 6181 O O . TRP B 1 375 ? -8.016 34.719 18.703 1 92.94 375 TRP B O 1
ATOM 6191 N N . LYS B 1 376 ? -7.934 34.656 16.453 1 89.5 376 LYS B N 1
ATOM 6192 C CA . LYS B 1 376 ? -7.598 36.094 16.375 1 89.5 376 LYS B CA 1
ATOM 6193 C C . LYS B 1 376 ? -8.844 36.938 16.531 1 89.5 376 LYS B C 1
ATOM 6195 O O . LYS B 1 376 ? -9.828 36.75 15.82 1 89.5 376 LYS B O 1
ATOM 6200 N N . ARG B 1 377 ? -8.812 37.812 17.453 1 81.44 377 ARG B N 1
ATOM 6201 C CA . ARG B 1 377 ? -9.891 38.781 17.609 1 81.44 377 ARG B CA 1
ATOM 6202 C C . ARG B 1 377 ? -9.828 39.875 16.531 1 81.44 377 ARG B C 1
ATOM 6204 O O . ARG B 1 377 ? -8.758 40.438 16.266 1 81.44 377 ARG B O 1
ATOM 6211 N N . PRO B 1 378 ? -10.906 39.906 15.734 1 72.12 378 PRO B N 1
ATOM 6212 C CA . PRO B 1 378 ? -10.898 40.938 14.695 1 72.12 378 PRO B CA 1
ATOM 6213 C C . PRO B 1 378 ? -10.484 42.312 15.227 1 72.12 378 PRO B C 1
ATOM 6215 O O . PRO B 1 378 ? -10.75 42.625 16.391 1 72.12 378 PRO B O 1
ATOM 6218 N N . ALA B 1 379 ? -9.422 42.812 14.594 1 56.03 379 ALA B N 1
ATOM 6219 C CA . ALA B 1 379 ? -9.078 44.188 15.008 1 56.03 379 ALA B CA 1
ATOM 6220 C C . ALA B 1 379 ? -10.32 45.062 15.07 1 56.03 379 ALA B C 1
ATOM 6222 O O . ALA B 1 379 ? -11.18 45 14.18 1 56.03 379 ALA B O 1
ATOM 6223 N N . GLY B 1 380 ? -11.008 45.125 16.141 1 48.03 380 GLY B N 1
ATOM 6224 C CA . GLY B 1 380 ? -12.039 46.156 16.172 1 48.03 380 GLY B CA 1
ATOM 6225 C C . GLY B 1 380 ? -11.781 47.312 15.211 1 48.03 380 GLY B C 1
ATOM 6226 O O . GLY B 1 380 ? -10.68 47.438 14.672 1 48.03 380 GLY B O 1
ATOM 6227 N N . PRO B 1 381 ? -12.812 47.781 14.453 1 41.81 381 PRO B N 1
ATOM 6228 C CA . PRO B 1 381 ? -12.539 48.969 13.633 1 41.81 381 PRO B CA 1
ATOM 6229 C C . PRO B 1 381 ? -11.359 49.781 14.156 1 41.81 381 PRO B C 1
ATOM 6231 O O . PRO B 1 381 ? -11.102 49.812 15.359 1 41.81 381 PRO B O 1
ATOM 6234 N N . PRO B 1 382 ? -10.289 49.812 13.336 1 40.22 382 PRO B N 1
ATOM 6235 C CA . PRO B 1 382 ? -9.203 50.625 13.875 1 40.22 382 PRO B CA 1
ATOM 6236 C C . PRO B 1 382 ? -9.695 51.656 14.891 1 40.22 382 PRO B C 1
ATOM 6238 O O . PRO B 1 382 ? -10.719 52.312 14.672 1 40.22 382 PRO B O 1
ATOM 6241 N N . SER B 1 383 ? -9.562 51.406 16.031 1 43.94 383 SER B N 1
ATOM 6242 C CA . SER B 1 383 ? -9.805 52.5 16.969 1 43.94 383 SER B CA 1
ATOM 6243 C C . SER B 1 383 ? -9.234 53.812 16.453 1 43.94 383 SER B C 1
ATOM 6245 O O . SER B 1 383 ? -8.062 53.875 16.078 1 43.94 383 SER B O 1
ATOM 6247 N N . ARG B 1 384 ? -9.969 54.594 15.672 1 50.78 384 ARG B N 1
ATOM 6248 C CA . ARG B 1 384 ? -9.508 55.938 15.281 1 50.78 384 ARG B CA 1
ATOM 6249 C C . ARG B 1 384 ? -8.633 56.562 16.375 1 50.78 384 ARG B C 1
ATOM 6251 O O . ARG B 1 384 ? -9 56.531 17.547 1 50.78 384 ARG B O 1
ATOM 6258 N N . LEU B 1 385 ? -7.449 56.312 16.203 1 52.78 385 LEU B N 1
ATOM 6259 C CA . LEU B 1 385 ? -6.648 57.094 17.141 1 52.78 385 LEU B CA 1
ATOM 6260 C C . LEU B 1 385 ? -7.23 58.469 17.344 1 52.78 385 LEU B C 1
ATOM 6262 O O . LEU B 1 385 ? -7.289 59.281 16.406 1 52.78 385 LEU B O 1
ATOM 6266 N N . MET B 1 386 ? -8.023 58.531 18.391 1 55.81 386 MET B N 1
ATOM 6267 C CA . MET B 1 386 ? -8.625 59.812 18.75 1 55.81 386 MET B CA 1
ATOM 6268 C C . MET B 1 386 ? -7.727 60.594 19.703 1 55.81 386 MET B C 1
ATOM 6270 O O . MET B 1 386 ? -7.082 60 20.578 1 55.81 386 MET B O 1
ATOM 6274 N N . LYS B 1 387 ? -7.297 61.625 19.406 1 63.56 387 LYS B N 1
ATOM 6275 C CA . LYS B 1 387 ? -6.621 62.531 20.312 1 63.56 387 LYS B CA 1
ATOM 6276 C C . LYS B 1 387 ? -7.609 63.5 20.953 1 63.56 387 LYS B C 1
ATOM 6278 O O . LYS B 1 387 ? -8.438 64.125 20.25 1 63.56 387 LYS B O 1
ATOM 6283 N N . ALA B 1 388 ? -7.582 63.406 22.188 1 70.94 388 ALA B N 1
ATOM 6284 C CA . ALA B 1 388 ? -8.398 64.375 22.906 1 70.94 388 ALA B CA 1
ATOM 6285 C C . ALA B 1 388 ? -7.723 65.75 22.953 1 70.94 388 ALA B C 1
ATOM 6287 O O . ALA B 1 388 ? -6.508 65.812 23.125 1 70.94 388 ALA B O 1
ATOM 6288 N N . TRP B 1 389 ? -8.398 66.688 22.5 1 72.94 389 TRP B N 1
ATOM 6289 C CA . TRP B 1 389 ? -7.957 68.062 22.672 1 72.94 389 TRP B CA 1
ATOM 6290 C C . TRP B 1 389 ? -9.039 68.875 23.344 1 72.94 389 TRP B C 1
ATOM 6292 O O . TRP B 1 389 ? -10.203 68.5 23.422 1 72.94 389 TRP B O 1
ATOM 6302 N N . SER B 1 390 ? -8.602 69.938 24.031 1 81.06 390 SER B N 1
ATOM 6303 C CA . SER B 1 390 ? -9.531 70.875 24.688 1 81.06 390 SER B CA 1
ATOM 6304 C C . SER B 1 390 ? -9.602 72.188 23.938 1 81.06 390 SER B C 1
ATOM 6306 O O . SER B 1 390 ? -8.594 72.688 23.438 1 81.06 390 SER B O 1
ATOM 6308 N N . CYS B 1 391 ? -10.75 72.688 23.828 1 84.62 391 CYS B N 1
ATOM 6309 C CA . CYS B 1 391 ? -10.945 74 23.25 1 84.62 391 CYS B CA 1
ATOM 6310 C C . CYS B 1 391 ? -10.242 75.062 24.078 1 84.62 391 CYS B C 1
ATOM 6312 O O . CYS B 1 391 ? -10.383 75.062 25.312 1 84.62 391 CYS B O 1
ATOM 6314 N N . ASP B 1 392 ? -9.531 75.938 23.484 1 84.62 392 ASP B N 1
ATOM 6315 C CA . ASP B 1 392 ? -8.781 76.938 24.188 1 84.62 392 ASP B CA 1
ATOM 6316 C C . ASP B 1 392 ? -9.711 78.062 24.672 1 84.62 392 ASP B C 1
ATOM 6318 O O . ASP B 1 392 ? -9.273 79 25.375 1 84.62 392 ASP B O 1
ATOM 6322 N N . ALA B 1 393 ? -10.984 77.938 24.375 1 86.56 393 ALA B N 1
ATOM 6323 C CA . ALA B 1 393 ? -11.977 78.938 24.797 1 86.56 393 ALA B CA 1
ATOM 6324 C C . ALA B 1 393 ? -12.945 78.375 25.828 1 86.56 393 ALA B C 1
ATOM 6326 O O . ALA B 1 393 ? -13.031 78.875 26.953 1 86.56 393 ALA B O 1
ATOM 6327 N N . CYS B 1 394 ? -13.625 77.312 25.453 1 86.62 394 CYS B N 1
ATOM 6328 C CA . CYS B 1 394 ? -14.633 76.75 26.359 1 86.62 394 CYS B CA 1
ATOM 6329 C C . CYS B 1 394 ? -14.078 75.562 27.156 1 86.62 394 CYS B C 1
ATOM 6331 O O . CYS B 1 394 ? -14.734 75.062 28.078 1 86.62 394 CYS B O 1
ATOM 6333 N N . HIS B 1 395 ? -12.93 75.062 26.875 1 85.19 395 HIS B N 1
ATOM 6334 C CA . HIS B 1 395 ? -12.164 74 27.562 1 85.19 395 HIS B CA 1
ATOM 6335 C C . HIS B 1 395 ? -12.914 72.688 27.562 1 85.19 395 HIS B C 1
ATOM 6337 O O . HIS B 1 395 ? -12.578 71.75 28.328 1 85.19 395 HIS B O 1
ATOM 6343 N N . ARG B 1 396 ? -13.922 72.5 26.719 1 81.25 396 ARG B N 1
ATOM 6344 C CA . ARG B 1 396 ? -14.547 71.188 26.5 1 81.25 396 ARG B CA 1
ATOM 6345 C C . ARG B 1 396 ? -13.617 70.25 25.75 1 81.25 396 ARG B C 1
ATOM 6347 O O . ARG B 1 396 ? -12.914 70.625 24.828 1 81.25 396 ARG B O 1
ATOM 6354 N N . THR B 1 397 ? -13.656 69.062 26.141 1 79.75 397 THR B N 1
ATOM 6355 C CA . THR B 1 397 ? -12.797 68.062 25.531 1 79.75 397 THR B CA 1
ATOM 6356 C C . THR B 1 397 ? -13.469 67.438 24.297 1 79.75 397 THR B C 1
ATOM 6358 O O . THR B 1 397 ? -14.648 67.125 24.328 1 79.75 397 THR B O 1
ATOM 6361 N N . PHE B 1 398 ? -12.727 67.562 23.266 1 74.12 398 PHE B N 1
ATOM 6362 C CA . PHE B 1 398 ? -13.18 66.938 22.031 1 74.12 398 PHE B CA 1
ATOM 6363 C C . PHE B 1 398 ? -12.211 65.875 21.562 1 74.12 398 PHE B C 1
ATOM 6365 O O . PHE B 1 398 ? -11.023 65.938 21.891 1 74.12 398 PHE B O 1
ATOM 6372 N N . GLU B 1 399 ? -12.742 64.938 20.969 1 71.69 399 GLU B N 1
ATOM 6373 C CA . GLU B 1 399 ? -11.914 63.844 20.422 1 71.69 399 GLU B CA 1
ATOM 6374 C C . GLU B 1 399 ? -11.836 63.906 18.906 1 71.69 399 GLU B C 1
ATOM 6376 O O . GLU B 1 399 ? -12.836 64.188 18.234 1 71.69 399 GLU B O 1
ATOM 6381 N N . GLU B 1 400 ? -10.586 64 18.375 1 66.19 400 GLU B N 1
ATOM 6382 C CA . GLU B 1 400 ? -10.352 63.969 16.938 1 66.19 400 GLU B CA 1
ATOM 6383 C C . GLU B 1 400 ? -9.57 62.75 16.5 1 66.19 400 GLU B C 1
ATOM 6385 O O . GLU B 1 400 ? -8.719 62.25 17.25 1 66.19 400 GLU B O 1
ATOM 6390 N N . THR B 1 401 ? -9.875 62.406 15.281 1 65.81 401 THR B N 1
ATOM 6391 C CA . THR B 1 401 ? -9.156 61.312 14.672 1 65.81 401 THR B CA 1
ATOM 6392 C C . THR B 1 401 ? -7.754 61.719 14.25 1 65.81 401 THR B C 1
ATOM 6394 O O . THR B 1 401 ? -7.586 62.75 13.594 1 65.81 401 THR B O 1
ATOM 6397 N N . VAL B 1 402 ? -6.719 61.094 14.633 1 63.69 402 VAL B N 1
ATOM 6398 C CA . VAL B 1 402 ? -5.324 61.438 14.383 1 63.69 402 VAL B CA 1
ATOM 6399 C C . VAL B 1 402 ? -4.996 61.219 12.906 1 63.69 402 VAL B C 1
ATOM 6401 O O . VAL B 1 402 ? -4.34 62.062 12.281 1 63.69 402 VAL B O 1
ATOM 6404 N N . ASN B 1 403 ? -5.449 60.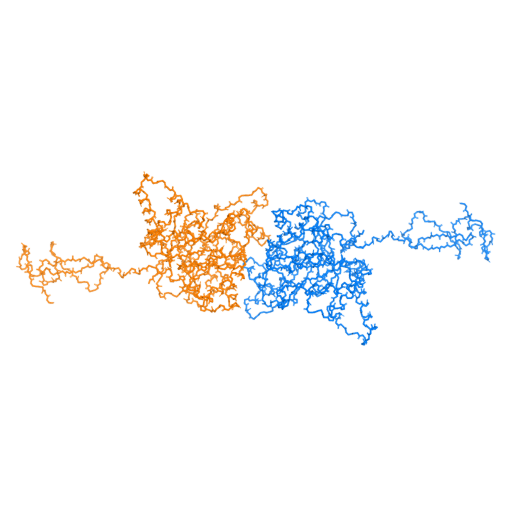344 12.32 1 60.75 403 ASN B N 1
ATOM 6405 C CA . ASN B 1 403 ? -5.172 60.062 10.906 1 60.75 403 ASN B CA 1
ATOM 6406 C C . ASN B 1 403 ? -6.25 60.656 10.008 1 60.75 403 ASN B C 1
ATOM 6408 O O . ASN B 1 403 ? -7.434 60.375 10.164 1 60.75 403 ASN B O 1
ATOM 6412 N N . PRO B 1 404 ? -5.789 61.469 9.125 1 64.12 404 PRO B N 1
ATOM 6413 C CA . PRO B 1 404 ? -6.742 62.125 8.234 1 64.12 404 PRO B CA 1
ATOM 6414 C C . PRO B 1 404 ? -7.574 61.156 7.422 1 64.12 404 PRO B C 1
ATOM 6416 O O . PRO B 1 404 ? -8.734 61.438 7.098 1 64.12 404 PRO B O 1
ATOM 6419 N N . SER B 1 405 ? -7.039 60.094 7.164 1 65.81 405 SER B N 1
ATOM 6420 C CA . SER B 1 405 ? -7.742 59.125 6.316 1 65.81 405 SER B CA 1
ATOM 6421 C C . SER B 1 405 ? -8.891 58.469 7.07 1 65.81 405 SER B C 1
ATOM 6423 O O . SER B 1 405 ? -9.805 57.906 6.457 1 65.81 405 SER B O 1
ATOM 6425 N N . ASP B 1 406 ? -8.812 58.625 8.273 1 61.66 406 ASP B N 1
ATOM 6426 C CA . ASP B 1 406 ? -9.805 57.969 9.102 1 61.66 406 ASP B CA 1
ATOM 6427 C C . ASP B 1 406 ? -10.93 58.906 9.5 1 61.66 406 ASP B C 1
ATOM 6429 O O . ASP B 1 406 ? -11.766 58.594 10.344 1 61.66 406 ASP B O 1
ATOM 6433 N N . VAL B 1 407 ? -10.867 60.156 9.055 1 57.44 407 VAL B N 1
ATOM 6434 C CA . VAL B 1 407 ? -11.812 61.188 9.43 1 57.44 407 VAL B CA 1
ATOM 6435 C C . VAL B 1 407 ? -13.203 60.875 8.891 1 57.44 407 VAL B C 1
ATOM 6437 O O . VAL B 1 407 ? -13.344 60.5 7.723 1 57.44 407 VAL B O 1
ATOM 6440 N N . GLN B 1 408 ? -14.133 60.812 9.766 1 61.78 408 GLN B N 1
ATOM 6441 C CA . GLN B 1 408 ? -15.516 60.562 9.375 1 61.78 408 GLN B CA 1
ATOM 6442 C C . GLN B 1 408 ? -16.297 61.875 9.328 1 61.78 408 GLN B C 1
ATOM 6444 O O . GLN B 1 408 ? -15.945 62.844 10 1 61.78 408 GLN B O 1
ATOM 6449 N N . PRO B 1 409 ? -17.312 61.938 8.516 1 61.31 409 PRO B N 1
ATOM 6450 C CA . PRO B 1 409 ? -18.094 63.188 8.383 1 61.31 409 PRO B CA 1
ATOM 6451 C C . PRO B 1 409 ? -18.578 63.719 9.727 1 61.31 409 PRO B C 1
ATOM 6453 O O . PRO B 1 409 ? -18.766 64.938 9.883 1 61.31 409 PRO B O 1
ATOM 6456 N N . GLY B 1 410 ? -18.594 62.812 10.797 1 56.12 410 GLY B N 1
ATOM 6457 C CA . GLY B 1 410 ? -19.016 63.25 12.117 1 56.12 410 GLY B CA 1
ATOM 6458 C C . GLY B 1 410 ? -17.875 63.688 13.008 1 56.12 410 GLY B C 1
ATOM 6459 O O . GLY B 1 410 ? -18.078 64.125 14.141 1 56.12 410 GLY B O 1
ATOM 6460 N N . ASP B 1 411 ? -16.766 63.562 12.555 1 56.88 411 ASP B N 1
ATOM 6461 C CA . ASP B 1 411 ? -15.625 63.969 13.344 1 56.88 411 ASP B CA 1
ATOM 6462 C C . ASP B 1 411 ? -15.516 65.5 13.367 1 56.88 411 ASP B C 1
ATOM 6464 O O . ASP B 1 411 ? -15.688 66.188 12.344 1 56.88 411 ASP B O 1
ATOM 6468 N N . ARG B 1 412 ? -15.867 65.938 14.445 1 57.09 412 ARG B N 1
ATOM 6469 C CA . ARG B 1 412 ? -15.969 67.375 14.609 1 57.09 412 ARG B CA 1
ATOM 6470 C C . ARG B 1 412 ? -14.68 68.125 14.164 1 57.09 412 ARG B C 1
ATOM 6472 O O . ARG B 1 412 ? -13.578 67.625 14.492 1 57.09 412 ARG B O 1
ATOM 6479 N N . MET B 1 413 ? -14.797 68.875 13.234 1 62.06 413 MET B N 1
ATOM 6480 C CA . MET B 1 413 ? -13.734 69.75 12.719 1 62.06 413 MET B CA 1
ATOM 6481 C C . MET B 1 413 ? -13.359 70.812 13.734 1 62.06 413 MET B C 1
ATOM 6483 O O . MET B 1 413 ? -14.227 71.375 14.391 1 62.06 413 MET B O 1
ATOM 6487 N N . TYR B 1 414 ? -12.086 70.812 14.234 1 67.81 414 TYR B N 1
ATOM 6488 C CA . TYR B 1 414 ? -11.617 71.875 15.047 1 67.81 414 TYR B CA 1
ATOM 6489 C C . TYR B 1 414 ? -11.172 73.062 14.172 1 67.81 414 TYR B C 1
ATOM 6491 O O . TYR B 1 414 ? -10.93 72.875 12.977 1 67.81 414 TYR B O 1
ATOM 6499 N N . TYR B 1 415 ? -11.352 74.312 14.703 1 77.62 415 TYR B N 1
ATOM 6500 C CA . TYR B 1 415 ? -10.859 75.562 14.094 1 77.62 415 TYR B CA 1
ATOM 6501 C C . TYR B 1 415 ? -9.578 76 14.773 1 77.62 415 TYR B C 1
ATOM 6503 O O . TYR B 1 415 ? -9.406 75.812 15.984 1 77.62 415 TYR B O 1
ATOM 6511 N N . GLU B 1 416 ? -8.508 76.312 13.961 1 77.69 416 GLU B N 1
ATOM 6512 C CA . GLU B 1 416 ? -7.234 76.75 14.516 1 77.69 416 GLU B CA 1
ATOM 6513 C C . GLU B 1 416 ? -6.918 78.188 14.094 1 77.69 416 GLU B C 1
ATOM 6515 O O . GLU B 1 416 ? -7.156 78.562 12.945 1 77.69 416 GLU B O 1
ATOM 6520 N N . LYS B 1 417 ? -6.562 79 15.125 1 79.44 417 LYS B N 1
ATOM 6521 C CA . LYS B 1 417 ? -5.996 80.375 14.898 1 79.44 417 LYS B CA 1
ATOM 6522 C C . LYS B 1 417 ? -4.793 80.625 15.805 1 79.44 417 LYS B C 1
ATOM 6524 O O . LYS B 1 417 ? -4.883 80.438 17.016 1 79.44 417 LYS B O 1
ATOM 6529 N N . PHE B 1 418 ? -3.572 80.938 15.18 1 79.75 418 PHE B N 1
ATOM 6530 C CA . PHE B 1 418 ? -2.266 81 15.828 1 79.75 418 PHE B CA 1
ATOM 6531 C C . PHE B 1 418 ? -1.924 79.625 16.453 1 79.75 418 PHE B C 1
ATOM 6533 O O . PHE B 1 418 ? -1.925 78.625 15.773 1 79.75 418 PHE B O 1
ATOM 6540 N N . SER B 1 419 ? -1.705 79.625 17.781 1 81.25 419 SER B N 1
ATOM 6541 C CA . SER B 1 419 ? -1.371 78.375 18.469 1 81.25 419 SER B CA 1
ATOM 6542 C C . SER B 1 419 ? -2.574 77.812 19.234 1 81.25 419 SER B C 1
ATOM 6544 O O . SER B 1 419 ? -2.453 76.875 19.984 1 81.25 419 SER B O 1
ATOM 6546 N N . PHE B 1 420 ? -3.775 78.375 18.938 1 83.38 420 PHE B N 1
ATOM 6547 C CA . PHE B 1 420 ? -4.957 78 19.688 1 83.38 420 PHE B CA 1
ATOM 6548 C C . PHE B 1 420 ? -5.867 77.125 18.844 1 83.38 420 PHE B C 1
ATOM 6550 O O . PHE B 1 420 ? -5.922 77.25 17.625 1 83.38 420 PHE B O 1
ATOM 6557 N N . ARG B 1 421 ? -6.68 76.125 19.547 1 83.88 421 ARG B N 1
ATOM 6558 C CA . ARG B 1 421 ? -7.652 75.25 18.922 1 83.88 421 ARG B CA 1
ATOM 6559 C C . ARG B 1 421 ? -9.039 75.438 19.531 1 83.88 421 ARG B C 1
ATOM 6561 O O . ARG B 1 421 ? -9.18 75.562 20.75 1 83.88 421 ARG B O 1
ATOM 6568 N N . TYR B 1 422 ? -10.023 75.5 18.609 1 84.25 422 TYR B N 1
ATOM 6569 C CA . TYR B 1 422 ? -11.383 75.812 19.047 1 84.25 422 TYR B CA 1
ATOM 6570 C C . TYR B 1 422 ? -12.352 74.688 18.547 1 84.25 422 TYR B C 1
ATOM 6572 O O . TYR B 1 422 ? -12.18 74.188 17.453 1 84.25 422 TYR B O 1
ATOM 6580 N N . CYS B 1 423 ? -13.352 74.438 19.312 1 79.31 423 CYS B N 1
ATOM 6581 C CA . CYS B 1 423 ? -14.344 73.438 19 1 79.31 423 CYS B CA 1
ATOM 6582 C C . CYS B 1 423 ? -15.391 74 18.031 1 79.31 423 CYS B C 1
ATOM 6584 O O . CYS B 1 423 ? -16.141 73.188 17.422 1 79.31 423 CYS B O 1
ATOM 6586 N N . SER B 1 424 ? -15.523 75.312 17.953 1 81.25 424 SER B N 1
ATOM 6587 C CA . SER B 1 424 ? -16.531 75.938 17.094 1 81.25 424 SER B CA 1
ATOM 6588 C C . SER B 1 424 ? -16.078 77.375 16.672 1 81.25 424 SER B C 1
ATOM 6590 O O . SER B 1 424 ? -15.172 77.938 17.281 1 81.25 424 SER B O 1
ATOM 6592 N N . THR B 1 425 ? -16.781 77.812 15.672 1 84.44 425 THR B N 1
ATOM 6593 C CA . THR B 1 425 ? -16.531 79.188 15.25 1 84.44 425 THR B CA 1
ATOM 6594 C C . THR B 1 425 ? -17 80.188 16.312 1 84.44 425 THR B C 1
ATOM 6596 O O . THR B 1 425 ? -16.516 81.312 16.375 1 84.44 425 THR B O 1
ATOM 6599 N N . VAL B 1 426 ? -17.875 79.688 17.188 1 85.75 426 VAL B N 1
ATOM 6600 C CA . VAL B 1 426 ? -18.375 80.5 18.266 1 85.75 426 VAL B CA 1
ATOM 6601 C C . VAL B 1 426 ? -17.281 80.688 19.328 1 85.75 426 VAL B C 1
ATOM 6603 O O . VAL B 1 426 ? -17.016 81.812 19.766 1 85.75 426 VAL B O 1
ATOM 6606 N N . CYS B 1 427 ? -16.625 79.625 19.609 1 87.31 427 CYS B N 1
ATOM 6607 C CA . CYS B 1 427 ? -15.531 79.688 20.562 1 87.31 427 CYS B CA 1
ATOM 6608 C C . CYS B 1 427 ? -14.383 80.5 20.016 1 87.31 427 CYS B C 1
ATOM 6610 O O . CYS B 1 427 ? -13.797 81.312 20.75 1 87.31 427 CYS B O 1
ATOM 6612 N N . LEU B 1 428 ? -14.094 80.375 18.781 1 85.12 428 LEU B N 1
ATOM 6613 C CA . LEU B 1 428 ? -13.07 81.188 18.125 1 85.12 428 LEU B CA 1
ATOM 6614 C C . LEU B 1 428 ? -13.445 82.688 18.125 1 85.12 428 LEU B C 1
ATOM 6616 O O . LEU B 1 428 ? -12.609 83.5 18.438 1 85.12 428 LEU B O 1
ATOM 6620 N N . GLY B 1 429 ? -14.594 83 17.844 1 87.75 429 GLY B N 1
ATOM 6621 C CA . GLY B 1 429 ? -15.086 84.375 17.875 1 87.75 429 GLY B CA 1
ATOM 6622 C C . GLY B 1 429 ? -15.031 85 19.25 1 87.75 429 GLY B C 1
ATOM 6623 O O . GLY B 1 429 ? -14.625 86.125 19.391 1 87.75 429 GLY B O 1
ATOM 6624 N N . ASN B 1 430 ? -15.43 84.25 20.25 1 89.38 430 ASN B N 1
ATOM 6625 C CA . ASN B 1 430 ? -15.398 84.75 21.609 1 89.38 430 ASN B CA 1
ATOM 6626 C C . ASN B 1 430 ? -13.969 85.062 22.062 1 89.38 430 ASN B C 1
ATOM 6628 O O . ASN B 1 430 ? -13.734 86.062 22.719 1 89.38 430 ASN B O 1
ATOM 6632 N N . HIS B 1 431 ? -13.094 84.25 21.703 1 89 431 HIS B N 1
ATOM 6633 C CA . HIS B 1 431 ? -11.695 84.5 22.062 1 89 431 HIS B CA 1
ATOM 6634 C C . HIS B 1 431 ? -11.102 85.625 21.281 1 89 431 HIS B C 1
ATOM 6636 O O . HIS B 1 431 ? -10.32 86.438 21.812 1 89 431 HIS B O 1
ATOM 6642 N N . ARG B 1 432 ? -11.445 85.75 20.078 1 86.19 432 ARG B N 1
ATOM 6643 C CA . ARG B 1 432 ? -11.023 86.875 19.25 1 86.19 432 ARG B CA 1
ATOM 6644 C C . ARG B 1 432 ? -11.469 88.188 19.828 1 86.19 432 ARG B C 1
ATOM 6646 O O . ARG B 1 432 ? -10.695 89.188 19.875 1 86.19 432 ARG B O 1
ATOM 6653 N N . LYS B 1 433 ? -12.609 88.312 20.328 1 89.88 433 LYS B N 1
ATOM 6654 C CA . LYS B 1 433 ? -13.133 89.5 20.953 1 89.88 433 LYS B CA 1
ATOM 6655 C C . LYS B 1 433 ? -12.336 89.875 22.203 1 89.88 433 LYS B C 1
ATOM 6657 O O . LYS B 1 433 ? -12.258 91.062 22.578 1 89.88 433 LYS B O 1
ATOM 6662 N N . ALA B 1 434 ? -11.766 88.875 22.75 1 88.94 434 ALA B N 1
ATOM 6663 C CA . ALA B 1 434 ? -10.945 89.062 23.938 1 88.94 434 ALA B CA 1
ATOM 6664 C C . ALA B 1 434 ? -9.477 89.25 23.547 1 88.94 434 ALA B C 1
ATOM 6666 O O . ALA B 1 434 ? -8.594 89.188 24.406 1 88.94 434 ALA B O 1
ATOM 6667 N N . ALA B 1 435 ? -9.219 89.5 22.344 1 87.5 435 ALA B N 1
ATOM 6668 C CA . ALA B 1 435 ? -7.891 89.75 21.797 1 87.5 435 ALA B CA 1
ATOM 6669 C C . ALA B 1 435 ? -6.938 88.625 22.062 1 87.5 435 ALA B C 1
ATOM 6671 O O . ALA B 1 435 ? -5.742 88.812 22.297 1 87.5 435 ALA B O 1
ATOM 6672 N N . PHE B 1 436 ? -7.48 87.312 22.094 1 86.75 436 PHE B N 1
ATOM 6673 C CA . PHE B 1 436 ? -6.754 86.062 22.234 1 86.75 436 PHE B CA 1
ATOM 6674 C C . PHE B 1 436 ? -5.926 86 23.516 1 86.75 436 PHE B C 1
ATOM 6676 O O . PHE B 1 436 ? -4.824 85.5 23.547 1 86.75 436 PHE B O 1
ATOM 6683 N N . VAL B 1 437 ? -6.422 86.812 24.531 1 86.38 437 VAL B N 1
ATOM 6684 C CA . VAL B 1 437 ? -5.758 86.875 25.828 1 86.38 437 VAL B CA 1
ATOM 6685 C C . VAL B 1 437 ? -5.754 85.438 26.469 1 86.38 437 VAL B C 1
ATOM 6687 O O . VAL B 1 437 ? -6.637 84.625 26.203 1 86.38 437 VAL B O 1
ATOM 6690 N N . GLN B 1 438 ? -4.691 85.062 27.266 1 80.88 438 GLN B N 1
ATOM 6691 C CA . GLN B 1 438 ? -4.609 83.812 28.062 1 80.88 438 GLN B CA 1
ATOM 6692 C C . GLN B 1 438 ? -4.371 84.188 29.531 1 80.88 438 GLN B C 1
ATOM 6694 O O . GLN B 1 438 ? -3.613 85.062 29.859 1 80.88 438 GLN B O 1
ATOM 6699 N N . PRO B 1 439 ? -5.289 83.562 30.469 1 82.81 439 PRO B N 1
ATOM 6700 C CA . PRO B 1 439 ? -6.289 82.5 30.234 1 82.81 439 PRO B CA 1
ATOM 6701 C C . PRO B 1 439 ? -7.641 83.062 29.812 1 82.81 439 PRO B C 1
ATOM 6703 O O . PRO B 1 439 ? -8 84.188 30.172 1 82.81 439 PRO B O 1
ATOM 6706 N N . PHE B 1 440 ? -8.383 82.312 28.938 1 85.88 440 PHE B N 1
ATOM 6707 C CA . PHE B 1 440 ? -9.703 82.688 28.438 1 85.88 440 PHE B CA 1
ATOM 6708 C C . PHE B 1 440 ? -10.688 81.562 28.609 1 85.88 440 PHE B C 1
ATOM 6710 O O . PHE B 1 440 ? -10.312 80.375 28.469 1 85.88 440 PHE B O 1
ATOM 6717 N N . HIS B 1 441 ? -11.867 81.875 29.094 1 89.19 441 HIS B N 1
ATOM 6718 C CA . HIS B 1 441 ? -12.953 80.938 29.234 1 89.19 441 HIS B CA 1
ATOM 6719 C C . HIS B 1 441 ? -14.273 81.5 28.719 1 89.19 441 HIS B C 1
ATOM 6721 O O . HIS B 1 441 ? -14.617 82.625 29.031 1 89.19 441 HIS B O 1
ATOM 6727 N N . CYS B 1 442 ? -14.906 80.812 27.922 1 88.75 442 CYS B N 1
ATOM 6728 C CA . CYS B 1 442 ? -16.266 81.188 27.516 1 88.75 442 CYS B CA 1
ATOM 6729 C C . CYS B 1 442 ? -17.219 80 27.703 1 88.75 442 CYS B C 1
ATOM 6731 O O . CYS B 1 442 ? -16.781 78.875 27.938 1 88.75 442 CYS B O 1
ATOM 6733 N N . GLN B 1 443 ? -18.484 80.188 27.656 1 80.75 443 GLN B N 1
ATOM 6734 C CA . GLN B 1 443 ? -19.484 79.125 27.75 1 80.75 443 GLN B CA 1
ATOM 6735 C C . GLN B 1 443 ? -19.5 78.312 26.484 1 80.75 443 GLN B C 1
ATOM 6737 O O . GLN B 1 443 ? -19.422 78.812 25.375 1 80.75 443 GLN B O 1
ATOM 6742 N N . ALA B 1 444 ? -19.516 77 26.609 1 79.5 444 ALA B N 1
ATOM 6743 C CA . ALA B 1 444 ? -19.547 76.062 25.484 1 79.5 444 ALA B CA 1
ATOM 6744 C C . ALA B 1 444 ? -20.812 76.25 24.641 1 79.5 444 ALA B C 1
ATOM 6746 O O . ALA B 1 444 ? -21.906 76.375 25.188 1 79.5 444 ALA B O 1
ATOM 6747 N N . PRO B 1 445 ? -20.609 76.312 23.344 1 78 445 PRO B N 1
ATOM 6748 C CA . PRO B 1 445 ? -21.828 76.438 22.531 1 78 445 PRO B CA 1
ATOM 6749 C C . PRO B 1 445 ? -22.703 75.188 22.609 1 78 445 PRO B C 1
ATOM 6751 O O . PRO B 1 445 ? -22.203 74.062 22.812 1 78 445 PRO B O 1
ATOM 6754 N N . GLU B 1 446 ? -24.141 75.312 22.719 1 64.88 446 GLU B N 1
ATOM 6755 C CA . GLU B 1 446 ? -25.125 74.188 22.75 1 64.88 446 GLU B CA 1
ATOM 6756 C C . GLU B 1 446 ? -25.031 73.312 21.516 1 64.88 446 GLU B C 1
ATOM 6758 O O . GLU B 1 446 ? -24.766 73.812 20.406 1 64.88 446 GLU B O 1
#

Solvent-accessible surface area (backbone atoms only — not comparable to full-atom values): 46557 Å² total; per-residue (Å²): 85,20,29,36,19,37,91,39,73,40,60,69,81,62,54,63,66,36,36,32,73,39,26,40,64,56,34,27,46,54,86,61,55,48,88,61,89,48,68,74,50,49,57,38,27,80,43,81,83,41,41,66,48,32,38,58,44,70,69,39,54,45,32,18,52,53,33,24,27,47,69,60,66,69,58,47,39,51,44,50,44,54,28,52,67,67,46,90,47,83,85,37,33,39,34,37,26,31,57,30,28,36,67,80,35,28,38,45,69,54,59,51,34,51,46,24,68,74,56,69,37,44,37,25,35,30,35,43,60,57,68,65,68,47,58,52,78,51,91,41,99,43,71,66,32,46,50,51,49,36,49,52,54,15,46,55,53,41,40,30,48,74,68,27,46,75,67,48,96,94,40,56,34,27,25,35,35,36,31,57,75,52,60,51,53,70,75,80,45,71,42,50,51,45,46,35,40,16,50,15,52,28,26,72,74,57,51,41,26,36,39,39,36,48,41,43,41,84,52,45,59,91,64,68,51,49,58,42,44,51,50,51,52,52,52,32,39,73,52,56,33,56,44,77,42,30,35,33,30,39,43,60,40,46,36,42,98,85,32,46,51,63,52,53,49,54,43,46,74,67,40,32,28,37,24,42,37,39,57,74,41,80,66,48,62,75,60,47,60,66,35,88,57,75,67,73,65,57,80,52,65,65,46,51,44,53,37,49,43,52,42,40,75,72,66,47,38,75,38,34,33,43,28,39,44,40,64,38,36,59,38,26,26,79,46,33,17,42,34,74,34,27,51,73,71,53,46,48,60,52,35,43,76,65,66,45,49,70,67,54,50,43,30,22,27,24,54,40,57,49,61,52,38,29,39,39,67,67,75,58,72,74,70,61,52,56,43,76,44,53,18,58,22,45,58,52,77,42,64,34,53,68,49,76,85,67,59,48,94,81,48,67,67,69,45,76,60,91,95,41,44,17,70,38,73,63,39,45,49,56,34,53,76,56,70,65,52,84,91,51,78,48,82,68,83,132,84,19,30,36,20,36,91,40,73,40,60,70,81,63,55,62,65,38,36,33,73,38,26,39,62,56,32,28,46,54,86,60,55,49,87,60,90,47,68,74,50,49,57,37,27,80,42,81,84,41,41,64,48,32,38,56,44,72,69,39,54,46,32,18,54,53,32,24,26,48,70,58,66,69,57,49,40,52,44,51,44,55,27,50,66,67,45,90,47,84,84,36,33,40,35,40,25,30,57,30,27,36,67,80,36,29,40,44,70,53,60,53,35,52,47,24,67,73,56,71,38,45,37,24,35,30,35,42,59,58,69,67,68,48,57,52,75,52,91,40,100,44,72,65,31,47,50,50,50,37,48,53,54,16,46,57,53,42,40,31,48,73,68,26,45,76,65,46,95,92,40,55,34,27,26,33,34,37,32,58,74,54,61,51,53,70,76,80,46,71,43,50,51,44,46,36,40,15,49,16,52,28,26,72,74,57,51,42,25,36,40,39,36,49,40,40,41,84,52,42,60,90,65,68,52,49,57,41,44,51,49,51,51,50,52,32,38,73,50,57,34,55,43,76,42,30,36,34,30,38,43,60,39,47,37,43,100,84,33,48,53,63,51,54,50,55,44,46,73,67,39,32,27,36,25,42,38,40,57,73,38,80,67,46,63,78,60,44,60,67,34,89,56,69,68,72,64,57,80,52,64,65,46,51,45,52,36,48,43,52,41,40,74,72,65,46,39,76,38,33,31,44,28,40,45,40,67,39,36,57,37,27,25,80,46,34,17,41,35,74,34,28,52,73,74,53,46,49,60,52,34,42,76,67,67,45,48,70,68,54,50,44,28,22,27,24,53,39,58,49,62,53,40,30,42,40,69,68,75,59,74,76,70,64,53,55,43,75,47,55,18,58,23,44,58,51,75,41,64,32,53,68,47,74,88,65,58,48,97,79,50,65,66,69,44,76,60,94,96,40,43,17,70,38,72,63,38,45,48,56,34,53,76,55,70,66,54,85,89,50,77,49,82,66,83,133

Organism: Prymnesium parvum (NCBI:txid97485)

Sequence (892 aa):
MEAVTVRGALPADVRVGLVLPHEYLVFDLAGRYSPSSSLRMQSLRDAPITLERLAEFRAHPLRSLVNLRSPPLEVLAREIKDCAAELADSREGLLIVDAAATAEEGRDPEALLALSERTGVHIVMSTGLRAQQAAATPTAEDAEAEDELLTQLADLLVAELRVGVEVRRGVRVCAGVLSLGIPLCPPISLVHTRLFRALARAQTRTGAPIVCAAPAARAASPGDAPEAVLEALRAFVTYGAVPGQIIVTHAQHLLSEHGDAGALRVLLREGFNLTVDGIGNSWSIIGAQSCEDELALPISEEIVARSLATLVDEGFGGQIMLSHCVSSQLQLRSAGGGGYAHLQRFFFPRLRRLGIGDAAILQMTQSNAMRLLQWKRPAGPPSRLMKAWSCDACHRTFEETVNPSDVQPGDRMYYEKFSFRYCSTVCLGNHRKAAFVQPFHCQAPEMEAVTVRGALPADVRVGLVLPHEYLVFDLAGRYSPSSSLRMQSLRDAPITLERLAEFRAHPLRSLVNLRSPPLEVLAREIKDCAAELADSREGLLIVDAAATAEEGRDPEALLALSERTGVHIVMSTGLRAQQAAATPTAEDAEAEDELLTQLADLLVAELRVGVEVRRGVRVCAGVLSLGIPLCPPISLVHTRLFRALARAQTRTGAPIVCAAPAARAASPGDAPEAVLEALRAFVTYGAVPGQIIVTHAQHLLSEHGDAGALRVLLREGFNLTVDGIGNSWSIIGAQSCEDELALPISEEIVARSLATLVDEGFGGQIMLSHCVSSQLQLRSAGGGGYAHLQRFFFPRLRRLGIGDAAILQMTQSNAMRLLQWKRPAGPPSRLMKAWSCDACHRTFEETVNPSDVQPGDRMYYEKFSFRYCSTVCLGNHRKAAFVQPFHCQAPE

InterPro domains:
  IPR001559 Phosphotriesterase [PF02126] (91-372)
  IPR001559 Phosphotriesterase [PS51347] (2-378)
  IPR001559 Phosphotriesterase [PTHR10819] (4-374)
  IPR032466 Metal-dependent hydrolase [SSF51556] (4-374)
  IPR041540 Vms1-associating treble clef domain [PF18716] (388-439)

pLDDT: mean 87.14, std 14.21, range [34.97, 98.75]

Radius of gyration: 40.07 Å; Cα contacts (8 Å, |Δi|>4): 1812; chains: 2; bounding box: 57×166×90 Å

Secondary structure (DSSP, 8-state):
-EEEETTEEE-TTS-EEEEEEEE-SS-B-GGG----S-HHHHTTSS----GGGHHHHHH-GGG-TTTTB---HHHHHHHHHHHHTT-S-TTSEEEEEE---SGGGT--HHHHHHHHHHH--EEEEEEE--HHHHTPPPSSSSHHHHHHHHHHHHHHHHHHHHT-EEEETTEEE-EEEEE--S---SS--HHHHHHHHHHHHHHHHH---EEEEPP-GGGS-SS-HHHHHHHHHHHHHHTT--GGGEEEE-GGGGS-TT---HHHHHHHHTT-EEEE--TT-S--HHHHSS-S-TT-PPPPHHHHHHHHHHHHHTT-GGGEEE-----SGGGSGGGTS-GGGHIIIIIHHHHHHTT--HHHHHIIIIIHHHHHHEEEPP--S----EEEEE-TTT--EEEEESSGGG--TTS---EEETTEEESSHHHHHHHHHTTT-SS---PPP-/-EEEETTEEE-TTS-EEEEEEEE-SS-B-GGG----S-HHHHTTSS----GGGHHHHHH-GGG-TTTTBPPPHHHHHHHHHHHHTT-S-TTSEEEEEE---SGGGT--HHHHHHHHHHH--EEEEEEE--HHHHTPPPSSSSHHHHHHHHHHHHHHHHHHHHT-EEEETTEEE-EEEEE--S--PSS--HHHHHHHHHHHHHHHHH---EEEEPP-GGGS-SS-HHHHHHHHHHHHHHTT--GGGEEEE-GGGGS-TT---HHHHHHHHTT-EEEE--TT-S--HHHHSS-S-TT-PPPPHHHHHHHHHHHHHTT-GGGEEE-----SGGGSGGGTS-GGGHIIIIIHHHHHHTT--HHHHHIIIIIHHHHHHEEEPP--S----EEEEE-TTT--EEEEESSGGG--TTSPPPEEETTEEESSHHHHHHHHHTTT-SS---PPP-